Protein AF-A0A959PH23-F1 (afdb_monomer_lite)

Secondary structure (DSSP, 8-state):
----------S-SSSSSS-S-------PEEEEEEEEPSEEEEE-PPPSS---TTS-----------TT-B--SEEEEEEEEGGGSPTT-EEEEEEEEE-EEEE-SSS-EEEEEEEE-HHHHSSS--TTSPPPTT--B---SPPPSEEEEE-GGGGGG-EEEEE-TTSHHHHHHHHTT-EEEEEEEE-SSSEEEPPHHHHHHTTSTTS-EEEEEEEE-TTTTT-S--B-SS-TT---B-S-EESS-EEEEEEEEEEE-BTTEEE-SS--EEETTEEEEEEEEE-TTT--EEEEEEEEEESSTT--BS-SSPPEESS-B-S--EEETTTEEEEEESTT--EEEEEETTTTT-EEEEEE-S-B-S--EE-TTS-EEEEETTEEEEE-TT--EEEEE----S-SS--B---EE-TTSSEEEEEETTTTEEEEEETTT--EEEEPSP-------TT-------EE-TTT--EEEESSSSEES-EEEE-TTS-EEEEE---TT-S--EEPPEEETTEEEEEETTEEEEEETTTTEEEEEE-SS--TT-EEEE-TT--EEEEEEETTEEEEEEE-TTT--EEEEE-GGG--S---S-EEEE-TTSPEEEE-SSEEEEEEEEEETT--SEEEE-SPPPTTEEEEESSEEEE-S-EE-TT-EEEEEESSEEEE-TT-EE-TT-EEEEEE---S-------TT-EETTEEEEEE-TTS-EEEE-SSPPPPB-HHHHHHHHHT--BTTB---BPPPHHHHHHHIIIIITTT-S---SSEEEEEEEETTEEEEEETTT--EEEES-TTT--BB---EEE-

Structure (mmCIF, N/CA/C/O backbone):
data_AF-A0A959PH23-F1
#
_entry.id   AF-A0A959PH23-F1
#
loop_
_atom_site.group_PDB
_atom_site.id
_atom_site.type_symbol
_atom_site.label_atom_id
_atom_site.label_alt_id
_atom_site.label_comp_id
_atom_site.label_asym_id
_atom_site.label_entity_id
_atom_site.label_seq_id
_atom_site.pdbx_PDB_ins_code
_atom_site.Cartn_x
_atom_site.Cartn_y
_atom_site.Cartn_z
_atom_site.occupancy
_atom_site.B_iso_or_equiv
_atom_site.auth_seq_id
_atom_site.auth_comp_id
_atom_site.auth_asym_id
_atom_site.auth_atom_id
_atom_site.pdbx_PDB_model_num
ATOM 1 N N . MET A 1 1 ? -43.236 -59.544 -30.238 1.00 32.53 1 MET A N 1
ATOM 2 C CA . MET A 1 1 ? -43.637 -60.822 -29.603 1.00 32.53 1 MET A CA 1
ATOM 3 C C . MET A 1 1 ? -42.814 -60.990 -28.321 1.00 32.53 1 MET A C 1
ATOM 5 O O . MET A 1 1 ? -41.621 -60.778 -28.429 1.00 32.53 1 MET A O 1
ATOM 9 N N . LYS A 1 2 ? -43.454 -61.246 -27.157 1.00 32.06 2 LYS A N 1
ATOM 10 C CA . LYS A 1 2 ? -42.998 -62.001 -25.943 1.00 32.06 2 LYS A CA 1
ATOM 11 C C . LYS A 1 2 ? -41.459 -62.192 -25.718 1.00 32.06 2 LYS A C 1
ATOM 13 O O . LYS A 1 2 ? -40.796 -62.636 -26.638 1.00 32.06 2 LYS A O 1
ATOM 18 N N . ILE A 1 3 ? -40.826 -62.021 -24.536 1.00 30.72 3 ILE A N 1
ATOM 19 C CA . ILE A 1 3 ? -41.198 -62.343 -23.125 1.00 30.72 3 ILE A CA 1
ATOM 20 C C . ILE A 1 3 ? -40.478 -61.410 -22.096 1.00 30.72 3 ILE A C 1
ATOM 22 O O . ILE A 1 3 ? -39.409 -60.878 -22.369 1.00 30.72 3 ILE A O 1
ATOM 26 N N . PHE A 1 4 ? -41.053 -61.257 -20.892 1.00 34.31 4 PHE A N 1
ATOM 27 C CA . PHE A 1 4 ? -40.518 -60.584 -19.683 1.00 34.31 4 PHE A CA 1
ATOM 28 C C . PHE A 1 4 ? -39.259 -61.219 -19.037 1.00 34.31 4 PHE A C 1
ATOM 30 O O . PHE A 1 4 ? -39.217 -62.439 -18.889 1.00 34.31 4 PHE A O 1
ATOM 37 N N . LYS A 1 5 ? -38.418 -60.402 -18.365 1.00 29.31 5 LYS A N 1
ATOM 38 C CA . LYS A 1 5 ? -38.199 -60.492 -16.891 1.00 29.31 5 LYS A CA 1
ATOM 39 C C . LYS A 1 5 ? -37.471 -59.271 -16.287 1.00 29.31 5 LYS A C 1
ATOM 41 O O . LYS A 1 5 ? -36.771 -58.542 -16.974 1.00 29.31 5 LYS A O 1
ATOM 46 N N . LYS A 1 6 ? -37.715 -59.041 -14.988 1.00 33.38 6 LYS A N 1
ATOM 47 C CA . LYS A 1 6 ? -37.239 -57.910 -14.158 1.00 33.38 6 LYS A CA 1
ATOM 48 C C . LYS A 1 6 ? -35.763 -58.059 -13.753 1.00 33.38 6 LYS A C 1
ATOM 50 O O . LYS A 1 6 ? -35.418 -59.160 -13.342 1.00 33.38 6 LYS A O 1
ATOM 55 N N . SER A 1 7 ? -35.022 -56.946 -13.628 1.00 28.58 7 SER A N 1
ATOM 56 C CA . SER A 1 7 ? -34.414 -56.496 -12.345 1.00 28.58 7 SER A CA 1
ATOM 57 C C . SER A 1 7 ? -33.481 -55.276 -12.487 1.00 28.58 7 SER A C 1
ATOM 59 O O . SER A 1 7 ? -32.542 -55.332 -13.268 1.00 28.58 7 SER A O 1
ATOM 61 N N . GLY A 1 8 ? -33.643 -54.268 -11.617 1.00 33.03 8 GLY A N 1
ATOM 62 C CA . GLY A 1 8 ? -32.549 -53.371 -11.193 1.00 33.03 8 GLY A CA 1
ATOM 63 C C . GLY A 1 8 ? -32.271 -52.101 -12.022 1.00 33.03 8 GLY A C 1
ATOM 64 O O . GLY A 1 8 ? -32.220 -52.132 -13.239 1.00 33.03 8 GLY A O 1
ATOM 65 N N . GLN A 1 9 ? -32.030 -50.995 -11.304 1.00 32.00 9 GLN A N 1
ATOM 66 C CA . GLN A 1 9 ? -31.383 -49.746 -11.754 1.00 32.00 9 GLN A CA 1
ATOM 67 C C . GLN A 1 9 ? -32.004 -48.946 -12.926 1.00 32.00 9 GLN A C 1
ATOM 69 O O . GLN A 1 9 ? -31.429 -48.839 -14.002 1.00 32.00 9 GLN A O 1
ATOM 74 N N . ILE A 1 10 ? -33.080 -48.195 -12.642 1.00 32.22 10 ILE A N 1
ATOM 75 C CA . ILE A 1 10 ? -33.367 -46.918 -13.337 1.00 32.22 10 ILE A CA 1
ATOM 76 C C . ILE A 1 10 ? -33.697 -45.828 -12.300 1.00 32.22 10 ILE A C 1
ATOM 78 O O . ILE A 1 10 ? -34.858 -45.505 -12.066 1.00 32.22 10 ILE A O 1
ATOM 82 N N . ARG A 1 11 ? -32.658 -45.273 -11.655 1.00 31.81 11 ARG A N 1
ATOM 83 C CA . ARG A 1 11 ? -32.672 -43.976 -10.930 1.00 31.81 11 ARG A CA 1
ATOM 84 C C . ARG A 1 11 ? -31.276 -43.316 -10.919 1.00 31.81 11 ARG A C 1
ATOM 86 O O . ARG A 1 11 ? -30.831 -42.794 -9.903 1.00 31.81 11 ARG A O 1
ATOM 93 N N . SER A 1 12 ? -30.582 -43.332 -12.060 1.00 31.72 12 SER A N 1
ATOM 94 C CA . SER A 1 12 ? -29.244 -42.723 -12.209 1.00 31.72 12 SER A CA 1
ATOM 95 C C . SER A 1 12 ? -29.028 -42.107 -13.598 1.00 31.72 12 SER A C 1
ATOM 97 O O . SER A 1 12 ? -27.999 -42.335 -14.215 1.00 31.72 12 SER A O 1
ATOM 99 N N . PHE A 1 13 ? -30.009 -41.352 -14.114 1.00 29.56 13 PHE A N 1
ATOM 100 C CA . PHE A 1 13 ? -29.910 -40.699 -15.435 1.00 29.56 13 PHE A CA 1
ATOM 101 C C . PHE A 1 13 ? -30.526 -39.283 -15.512 1.00 29.56 13 PHE A C 1
ATOM 103 O O . PHE A 1 13 ? -30.871 -38.813 -16.588 1.00 29.56 13 PHE A O 1
ATOM 110 N N . ILE A 1 14 ? -30.627 -38.571 -14.379 1.00 33.22 14 ILE A N 1
ATOM 111 C CA . ILE A 1 14 ? -30.876 -37.110 -14.335 1.00 33.22 14 ILE A CA 1
ATOM 112 C C . ILE A 1 14 ? -29.980 -36.467 -13.255 1.00 33.22 14 ILE A C 1
ATOM 114 O O . ILE A 1 14 ? -30.447 -35.750 -12.376 1.00 33.22 14 ILE A O 1
ATOM 118 N N . LEU A 1 15 ? -28.681 -36.792 -13.258 1.00 29.41 15 LEU A N 1
ATOM 119 C CA . LEU A 1 15 ? -27.701 -36.156 -12.362 1.00 29.41 15 LEU A CA 1
ATOM 120 C C . LEU A 1 15 ? -26.272 -36.155 -12.945 1.00 29.41 15 LEU A C 1
ATOM 122 O O . LEU A 1 15 ? -25.308 -36.440 -12.243 1.00 29.41 15 LEU A O 1
ATOM 126 N N . LEU A 1 16 ? -26.133 -35.875 -14.248 1.00 29.88 16 LEU A N 1
ATOM 127 C CA . LEU A 1 16 ? -24.822 -35.804 -14.913 1.00 29.88 16 LEU A CA 1
ATOM 128 C C . LEU A 1 16 ? -24.761 -34.755 -16.042 1.00 29.88 16 LEU A C 1
ATOM 130 O O . LEU A 1 16 ? -24.200 -35.009 -17.099 1.00 29.88 16 LEU A O 1
ATOM 134 N N . PHE A 1 17 ? -25.358 -33.579 -15.826 1.00 29.03 17 PHE A N 1
ATOM 135 C CA . PHE A 1 17 ? -25.184 -32.401 -16.698 1.00 29.03 17 PHE A CA 1
ATOM 136 C C . PHE A 1 17 ? -25.282 -31.078 -15.912 1.00 29.03 17 PHE A C 1
ATOM 138 O O . PHE A 1 17 ? -25.829 -30.082 -16.375 1.00 29.03 17 PHE A O 1
ATOM 145 N N . LEU A 1 18 ? -24.779 -31.082 -14.673 1.00 27.83 18 LEU A N 1
ATOM 146 C CA . LEU A 1 18 ? -24.850 -29.931 -13.768 1.00 27.83 18 LEU A CA 1
ATOM 147 C C . LEU A 1 18 ? -23.624 -29.878 -12.843 1.00 27.83 18 LEU A C 1
ATOM 149 O O . LEU A 1 18 ? -23.751 -29.867 -11.627 1.00 27.83 18 LEU A O 1
ATOM 153 N N . LEU A 1 19 ? -22.427 -29.896 -13.441 1.00 28.81 19 LEU A N 1
ATOM 154 C CA . LEU A 1 19 ? -21.142 -29.629 -12.784 1.00 28.81 19 LEU A CA 1
ATOM 155 C C . LEU A 1 19 ? -20.066 -29.368 -13.854 1.00 28.81 19 LEU A C 1
ATOM 157 O O . LEU A 1 19 ? -19.452 -30.308 -14.343 1.00 28.81 19 LEU A O 1
ATOM 161 N N . LEU A 1 20 ? -19.879 -28.098 -14.239 1.00 29.98 20 LEU A N 1
ATOM 162 C CA . LEU A 1 20 ? -18.582 -27.484 -14.606 1.00 29.98 20 LEU A CA 1
ATOM 163 C C . LEU A 1 20 ? -18.742 -25.981 -14.916 1.00 29.98 20 LEU A C 1
ATOM 165 O O . LEU A 1 20 ? -18.271 -25.447 -15.913 1.00 29.98 20 LEU A O 1
ATOM 169 N N . SER A 1 21 ? -19.387 -25.274 -13.989 1.00 28.61 21 SER A N 1
ATOM 170 C CA . SER A 1 21 ? -19.150 -23.845 -13.782 1.00 28.61 21 SER A CA 1
ATOM 171 C C . SER A 1 21 ? -19.030 -23.577 -12.283 1.00 28.61 21 SER A C 1
ATOM 173 O O . SER A 1 21 ? -19.748 -22.752 -11.719 1.00 28.61 21 SER A O 1
ATOM 175 N N . LEU A 1 22 ? -18.111 -24.297 -11.623 1.00 27.56 22 LEU A N 1
ATOM 176 C CA . LEU A 1 22 ? -17.504 -23.761 -10.410 1.00 27.56 22 LEU A CA 1
ATOM 177 C C . LEU A 1 22 ? -16.659 -22.556 -10.831 1.00 27.56 22 LEU A C 1
ATOM 179 O O . LEU A 1 22 ? -15.448 -22.658 -11.008 1.00 27.56 22 LEU A O 1
ATOM 183 N N . SER A 1 23 ? -17.306 -21.398 -10.963 1.00 29.86 23 SER A N 1
ATOM 184 C CA . SER A 1 23 ? -16.648 -20.175 -10.535 1.00 29.86 23 SER A CA 1
ATOM 185 C C . SER A 1 23 ? -16.241 -20.420 -9.088 1.00 29.86 23 SER A C 1
ATOM 187 O O . SER A 1 23 ? -17.112 -20.622 -8.235 1.00 29.86 23 SER A O 1
ATOM 189 N N . THR A 1 24 ? -14.939 -20.473 -8.823 1.00 31.27 24 THR A N 1
ATOM 190 C CA . THR A 1 24 ? -14.416 -20.422 -7.462 1.00 31.27 24 THR A CA 1
ATOM 191 C C . THR A 1 24 ? -14.939 -19.138 -6.845 1.00 31.27 24 THR A C 1
ATOM 193 O O . THR A 1 24 ? -14.462 -18.054 -7.171 1.00 31.27 24 THR A O 1
ATOM 196 N N . LEU A 1 25 ? -15.976 -19.256 -6.016 1.00 33.91 25 LEU A N 1
ATOM 197 C CA . LEU A 1 25 ? -16.463 -18.143 -5.228 1.00 33.91 25 LEU A CA 1
ATOM 198 C C . LEU A 1 25 ? -15.350 -17.857 -4.222 1.00 33.91 25 LEU A C 1
ATOM 200 O O . LEU A 1 25 ? -15.201 -18.602 -3.251 1.00 33.91 25 LEU A O 1
ATOM 204 N N . GLU A 1 26 ? -14.512 -16.856 -4.502 1.00 42.75 26 GLU A N 1
ATOM 205 C CA . GLU A 1 26 ? -13.530 -16.400 -3.526 1.00 42.75 26 GLU A CA 1
ATOM 206 C C . GLU A 1 26 ? -14.290 -16.069 -2.241 1.00 42.75 26 GLU A C 1
ATOM 208 O O . GLU A 1 26 ? -15.317 -15.382 -2.251 1.00 42.75 26 GLU A O 1
ATOM 213 N N . ALA A 1 27 ? -13.849 -16.664 -1.133 1.00 47.88 27 ALA A N 1
ATOM 214 C CA . ALA A 1 27 ? -14.510 -16.470 0.143 1.00 47.88 27 ALA A CA 1
ATOM 215 C C . ALA A 1 27 ? -14.366 -14.992 0.519 1.00 47.88 27 ALA A C 1
ATOM 217 O O . ALA A 1 27 ? -13.250 -14.540 0.762 1.00 47.88 27 ALA A O 1
ATOM 218 N N . GLN A 1 28 ? -15.482 -14.252 0.538 1.00 61.12 28 GLN A N 1
ATOM 219 C CA . GLN A 1 28 ? -15.469 -12.832 0.891 1.00 61.12 28 GLN A CA 1
ATOM 220 C C . GLN A 1 28 ? -14.767 -12.645 2.236 1.00 61.12 28 GLN A C 1
ATOM 222 O O . GLN A 1 28 ? -15.175 -13.247 3.235 1.00 61.12 28 GLN A O 1
ATOM 227 N N . ASP A 1 29 ? -13.742 -11.798 2.257 1.00 74.81 29 ASP A N 1
ATOM 228 C CA . ASP A 1 29 ? -12.956 -11.566 3.459 1.00 74.81 29 ASP A CA 1
ATOM 229 C C . ASP A 1 29 ? -13.838 -10.946 4.543 1.00 74.81 29 ASP A C 1
ATOM 231 O O . ASP A 1 29 ? -14.465 -9.900 4.346 1.00 74.81 29 ASP A O 1
ATOM 235 N N . VAL A 1 30 ? -13.890 -11.611 5.699 1.00 86.69 30 VAL A N 1
ATOM 236 C CA . VAL A 1 30 ? -14.517 -11.066 6.903 1.00 86.69 30 VAL A CA 1
ATOM 237 C C . VAL A 1 30 ? -13.503 -10.160 7.586 1.00 86.69 30 VAL A C 1
ATOM 239 O O . VAL A 1 30 ? -12.391 -10.582 7.897 1.00 86.69 30 VAL A O 1
ATOM 242 N N . LYS A 1 31 ? -13.902 -8.912 7.811 1.00 89.81 31 LYS A N 1
ATOM 243 C CA . LYS A 1 31 ? -13.091 -7.861 8.423 1.00 89.81 31 LYS A CA 1
ATOM 244 C C . LYS A 1 31 ? -13.851 -7.194 9.558 1.00 89.81 31 LYS A C 1
ATOM 246 O O . LYS A 1 31 ? -15.069 -7.356 9.694 1.00 89.81 31 LYS A O 1
ATOM 251 N N . VAL A 1 32 ? -13.120 -6.439 10.371 1.00 90.69 32 VAL A N 1
ATOM 252 C CA . VAL A 1 32 ? -13.671 -5.719 11.519 1.00 90.69 32 VAL A CA 1
ATOM 253 C C . VAL A 1 32 ? -13.445 -4.221 11.361 1.00 90.69 32 VAL A C 1
ATOM 255 O O . VAL A 1 32 ? -12.342 -3.776 11.072 1.00 90.69 32 VAL A O 1
ATOM 258 N N . MET A 1 33 ? -14.507 -3.449 11.569 1.00 91.44 33 MET A N 1
ATOM 259 C CA . MET A 1 33 ? -14.500 -1.988 11.636 1.00 91.44 33 MET A CA 1
ATOM 260 C C . MET A 1 33 ? -14.865 -1.546 13.054 1.00 91.44 33 MET A C 1
ATOM 262 O O . MET A 1 33 ? -15.696 -2.177 13.709 1.00 91.44 33 MET A O 1
ATOM 266 N N . THR A 1 34 ? -14.311 -0.417 13.491 1.00 93.06 34 THR A N 1
ATOM 267 C CA . THR A 1 34 ? -14.724 0.276 14.719 1.00 93.06 34 THR A CA 1
ATOM 268 C C . THR A 1 34 ? -15.252 1.659 14.362 1.00 93.06 34 THR A C 1
ATOM 270 O O . THR A 1 34 ? -14.496 2.484 13.851 1.00 93.06 34 THR A O 1
ATOM 273 N N . LEU A 1 35 ? -16.516 1.936 14.686 1.00 92.62 35 LEU A N 1
ATOM 274 C CA . LEU A 1 35 ? -17.088 3.283 14.652 1.00 92.62 35 LEU A CA 1
ATOM 275 C C . LEU A 1 35 ? -17.181 3.861 16.068 1.00 92.62 35 LEU A C 1
ATOM 277 O O . LEU A 1 35 ? -17.558 3.164 17.012 1.00 92.62 35 LEU A O 1
ATOM 281 N N . LEU A 1 36 ? -16.874 5.150 16.196 1.00 92.12 36 LEU A N 1
ATOM 282 C CA . LEU A 1 36 ? -17.111 5.938 17.406 1.00 92.12 36 LEU A CA 1
ATOM 283 C C . LEU A 1 36 ? -18.412 6.733 17.274 1.00 92.12 36 LEU A C 1
ATOM 285 O O . LEU A 1 36 ? -18.867 7.007 16.163 1.00 92.12 36 LEU A O 1
ATOM 289 N N . SER A 1 37 ? -19.003 7.107 18.408 1.00 86.12 37 SER A N 1
ATOM 290 C CA . SER A 1 37 ? -20.254 7.869 18.424 1.00 86.12 37 SER A CA 1
ATOM 291 C C . SER A 1 37 ? -20.084 9.246 17.754 1.00 86.12 37 SER A C 1
ATOM 293 O O . SER A 1 37 ? -19.073 9.922 17.936 1.00 86.12 37 SER A O 1
ATOM 295 N N . ASP A 1 38 ? -21.064 9.667 16.957 1.00 74.25 38 ASP A N 1
ATOM 296 C CA . ASP A 1 38 ? -21.209 11.021 16.400 1.00 74.25 38 ASP A CA 1
ATOM 297 C C . ASP A 1 38 ? -21.837 11.988 17.403 1.00 74.25 38 ASP A C 1
ATOM 299 O O . ASP A 1 38 ? -21.517 13.174 17.423 1.00 74.25 38 ASP A O 1
ATOM 303 N N . LYS A 1 39 ? -22.731 11.469 18.249 1.00 70.62 39 LYS A N 1
ATOM 304 C CA . LYS A 1 39 ? -23.378 12.206 19.332 1.00 70.62 39 LYS A CA 1
ATOM 305 C C . LYS A 1 39 ? -23.454 11.299 20.547 1.00 70.62 39 LYS A C 1
ATOM 307 O O . LYS A 1 39 ? -24.125 10.269 20.514 1.00 70.62 39 LYS A O 1
ATOM 312 N N . GLU A 1 40 ? -22.791 11.703 21.619 1.00 67.00 40 GLU A N 1
ATOM 313 C CA . GLU A 1 40 ? -22.903 11.064 22.923 1.00 67.00 40 GLU A CA 1
ATOM 314 C C . GLU A 1 40 ? -23.439 12.058 23.952 1.00 67.00 40 GLU A C 1
ATOM 316 O O . GLU A 1 40 ? -23.001 13.205 24.002 1.00 67.00 40 GLU A O 1
ATOM 321 N N . VAL A 1 41 ? -24.405 11.611 24.754 1.00 63.97 41 VAL A N 1
ATOM 322 C CA . VAL A 1 41 ? -24.911 12.336 25.926 1.00 63.97 41 VAL A CA 1
ATOM 323 C C . VAL A 1 41 ? -25.066 11.311 27.040 1.00 63.97 41 VAL A C 1
ATOM 325 O O . VAL A 1 41 ? -25.841 10.367 26.883 1.00 63.97 41 VAL A O 1
ATOM 328 N N . THR A 1 42 ? -24.332 11.490 28.137 1.00 56.19 42 THR A N 1
ATOM 329 C CA . THR A 1 42 ? -24.315 10.582 29.293 1.00 56.19 42 THR A CA 1
ATOM 330 C C . THR A 1 42 ? -24.796 11.325 30.534 1.00 56.19 42 THR A C 1
ATOM 332 O O . THR A 1 42 ? -24.469 12.491 30.739 1.00 56.19 42 THR A O 1
ATOM 335 N N . VAL A 1 43 ? -25.610 10.648 31.340 1.00 56.72 43 VAL A N 1
ATOM 336 C CA . VAL A 1 43 ? -26.297 11.204 32.507 1.00 56.72 43 VAL A CA 1
ATOM 337 C C . VAL A 1 43 ? -26.057 10.287 33.697 1.00 56.72 43 VAL A C 1
ATOM 339 O O . VAL A 1 43 ? -26.319 9.085 33.604 1.00 56.72 43 VAL A O 1
ATOM 342 N N . SER A 1 44 ? -25.602 10.861 34.810 1.00 50.38 44 SER A N 1
ATOM 343 C CA . SER A 1 44 ? -25.429 10.173 36.088 1.00 50.38 44 SER A CA 1
ATOM 344 C C . SER A 1 44 ? -26.061 10.945 37.251 1.00 50.38 44 SER A C 1
ATOM 346 O O . SER A 1 44 ? -26.386 12.133 37.168 1.00 50.38 44 SER A O 1
ATOM 348 N N . LYS A 1 45 ? -26.293 10.222 38.346 1.00 45.91 45 LYS A N 1
ATOM 349 C CA . LYS A 1 45 ? -26.899 10.709 39.592 1.00 45.91 45 LYS A CA 1
ATOM 350 C C . LYS A 1 45 ? -25.933 11.626 40.370 1.00 45.91 45 LYS A C 1
ATOM 352 O O . LYS A 1 45 ? -24.747 11.314 40.425 1.00 45.91 45 LYS A O 1
ATOM 357 N N . PRO A 1 46 ? -26.400 12.703 41.032 1.00 44.00 46 PRO A N 1
ATOM 358 C CA . PRO A 1 46 ? -25.516 13.579 41.800 1.00 44.00 46 PRO A CA 1
ATOM 359 C C . PRO A 1 46 ? -25.053 12.941 43.123 1.00 44.00 46 PRO A C 1
ATOM 361 O O . PRO A 1 46 ? -25.851 12.344 43.849 1.00 44.00 46 PRO A O 1
ATOM 364 N N . ALA A 1 47 ? -23.777 13.148 43.455 1.00 32.09 47 ALA A N 1
ATOM 365 C CA . ALA A 1 47 ? -23.202 12.978 44.794 1.00 32.09 47 ALA A CA 1
ATOM 366 C C . ALA A 1 47 ? -23.210 14.336 45.553 1.00 32.09 47 ALA A C 1
ATOM 368 O O . ALA A 1 47 ? -23.401 15.377 44.917 1.00 32.09 47 ALA A O 1
ATOM 369 N N . PRO A 1 48 ? -23.103 14.360 46.897 1.00 37.28 48 PRO A N 1
ATOM 370 C CA . PRO A 1 48 ? -23.664 15.451 47.698 1.00 37.28 48 PRO A CA 1
ATOM 371 C C . PRO A 1 48 ? -22.841 16.750 47.717 1.00 37.28 48 PRO A C 1
ATOM 373 O O . PRO A 1 48 ? -21.617 16.728 47.753 1.00 37.28 48 PRO A O 1
ATOM 376 N N . ASP A 1 49 ? -23.582 17.860 47.767 1.00 40.16 49 ASP A N 1
ATOM 377 C CA . ASP A 1 49 ? -23.237 19.226 48.184 1.00 40.16 49 ASP A CA 1
ATOM 378 C C . ASP A 1 49 ? -21.812 19.769 47.938 1.00 40.16 49 ASP A C 1
ATOM 380 O O . ASP A 1 49 ? -20.849 19.439 48.628 1.00 40.16 49 ASP A O 1
ATOM 384 N N . LYS A 1 50 ? -21.765 20.816 47.092 1.00 38.00 50 LYS A N 1
ATOM 385 C CA . LYS A 1 50 ? -20.623 21.707 46.775 1.00 38.00 50 LYS A CA 1
ATOM 386 C C . LYS A 1 50 ? -19.622 21.206 45.723 1.00 38.00 50 LYS A C 1
ATOM 388 O O . LYS A 1 50 ? -18.413 21.264 45.930 1.00 38.00 50 LYS A O 1
ATOM 393 N N . VAL A 1 51 ? -20.121 20.899 44.525 1.00 36.16 51 VAL A N 1
ATOM 394 C CA . VAL A 1 51 ? -19.335 21.013 43.279 1.00 36.16 51 VAL A CA 1
ATOM 395 C C . VAL A 1 51 ? -19.929 22.133 42.420 1.00 36.16 51 VAL A C 1
ATOM 397 O O . VAL A 1 51 ? -21.135 22.379 42.459 1.00 36.16 51 VAL A O 1
ATOM 400 N N . SER A 1 52 ? -19.080 22.875 41.706 1.00 35.97 52 SER A N 1
ATOM 401 C CA . SER A 1 52 ? -19.506 24.059 40.958 1.00 35.97 52 SER A CA 1
ATOM 402 C C . SER A 1 52 ? -20.357 23.690 39.737 1.00 35.97 52 SER A C 1
ATOM 404 O O . SER A 1 52 ? -20.110 22.700 39.056 1.00 35.97 52 SER A O 1
ATOM 406 N N . GLN A 1 53 ? -21.365 24.506 39.432 1.00 40.31 53 GLN A N 1
ATOM 407 C CA . GLN A 1 53 ? -22.417 24.202 38.450 1.00 40.31 53 GLN A CA 1
ATOM 408 C C . GLN A 1 53 ? -21.954 24.207 36.971 1.00 40.31 53 GLN A C 1
ATOM 410 O O . GLN A 1 53 ? -22.792 24.208 36.073 1.00 40.31 53 GLN A O 1
ATOM 415 N N . LYS A 1 54 ? -20.641 24.263 36.704 1.00 39.22 54 LYS A N 1
ATOM 416 C CA . LYS A 1 54 ? -20.045 24.378 35.360 1.00 39.22 54 LYS A CA 1
ATOM 417 C C . LYS A 1 54 ? -19.567 23.057 34.750 1.00 39.22 54 LYS A C 1
ATOM 419 O O . LYS A 1 54 ? -19.263 23.045 33.563 1.00 39.22 54 LYS A O 1
ATOM 424 N N . ASP A 1 55 ? -19.519 21.975 35.524 1.00 37.66 55 ASP A N 1
ATOM 425 C CA . ASP A 1 55 ? -18.849 20.732 35.108 1.00 37.66 55 ASP A CA 1
ATOM 426 C C . ASP A 1 55 ? -19.799 19.650 34.544 1.00 37.66 55 ASP A C 1
ATOM 428 O O . ASP A 1 55 ? -19.342 18.598 34.101 1.00 37.66 55 ASP A O 1
ATOM 432 N N . TYR A 1 56 ? -21.114 19.907 34.511 1.00 39.94 56 TYR A N 1
ATOM 433 C CA . TYR A 1 56 ? -22.138 18.948 34.072 1.00 39.94 56 TYR A CA 1
ATOM 434 C C . TYR A 1 56 ? -22.797 19.334 32.738 1.00 39.94 56 TYR A C 1
ATOM 436 O O . TYR A 1 56 ? -23.850 19.973 32.713 1.00 39.94 56 TYR A O 1
ATOM 444 N N . ASP A 1 57 ? -22.243 18.841 31.628 1.00 31.09 57 ASP A N 1
ATOM 445 C CA . ASP A 1 57 ? -22.952 18.739 30.343 1.00 31.09 57 ASP A CA 1
ATOM 446 C C . ASP A 1 57 ? -23.865 17.491 30.349 1.00 31.09 57 ASP A C 1
ATOM 448 O O . ASP A 1 57 ? -23.633 16.516 29.632 1.00 31.09 57 ASP A O 1
ATOM 452 N N . GLY A 1 58 ? -24.880 17.492 31.222 1.00 37.38 58 GLY A N 1
ATOM 453 C CA . GLY A 1 58 ? -25.751 16.341 31.495 1.00 37.38 58 GLY A CA 1
ATOM 454 C C . GLY A 1 58 ? -27.206 16.732 31.782 1.00 37.38 58 GLY A C 1
ATOM 455 O O . GLY A 1 58 ? -27.496 17.822 32.271 1.00 37.38 58 GLY A O 1
ATOM 456 N N . LEU A 1 59 ? -28.133 15.833 31.448 1.00 33.84 59 LEU A N 1
ATOM 457 C CA . LEU A 1 59 ? -29.573 16.087 31.320 1.00 33.84 59 LEU A CA 1
ATOM 458 C C . LEU A 1 59 ? -30.349 15.101 32.216 1.00 33.84 59 LEU A C 1
ATOM 460 O O . LEU A 1 59 ? -30.421 13.916 31.916 1.00 33.84 59 LEU A O 1
ATOM 464 N N . PHE A 1 60 ? -30.858 15.562 33.362 1.00 35.25 60 PHE A N 1
ATOM 465 C CA . PHE A 1 60 ? -31.310 14.702 34.472 1.00 35.25 60 PHE A CA 1
ATOM 466 C C . PHE A 1 60 ? -32.668 14.015 34.229 1.00 35.25 60 PHE A C 1
ATOM 468 O O . PHE A 1 60 ? -33.649 14.695 33.956 1.00 35.25 60 PHE A O 1
ATOM 475 N N . ILE A 1 61 ? -32.769 12.691 34.439 1.00 36.34 61 ILE A N 1
ATOM 476 C CA . ILE A 1 61 ? -34.031 11.926 34.305 1.00 36.34 61 ILE A CA 1
ATOM 477 C C . ILE A 1 61 ? -34.281 10.968 35.490 1.00 36.34 61 ILE A C 1
ATOM 479 O O . ILE A 1 61 ? -33.360 10.395 36.070 1.00 36.34 61 ILE A O 1
ATOM 483 N N . LYS A 1 62 ? -35.571 10.812 35.829 1.00 32.59 62 LYS A N 1
ATOM 484 C CA . LYS A 1 62 ? -36.202 9.987 36.884 1.00 32.59 62 LYS A CA 1
ATOM 485 C C . LYS A 1 62 ? -37.697 9.847 36.506 1.00 32.59 62 LYS A C 1
ATOM 487 O O . LYS A 1 62 ? -38.197 10.749 35.863 1.00 32.59 62 LYS A O 1
ATOM 492 N N . GLY A 1 63 ? -38.490 8.832 36.857 1.00 33.56 63 GLY A N 1
ATOM 493 C CA . GLY A 1 63 ? -38.240 7.605 37.615 1.00 33.56 63 GLY A CA 1
ATOM 494 C C . GLY A 1 63 ? -39.426 6.611 37.516 1.00 33.56 63 GLY A C 1
ATOM 495 O O . GLY A 1 63 ? -40.509 6.989 37.080 1.00 33.56 63 GLY A O 1
ATOM 496 N N . GLU A 1 64 ? -39.216 5.380 38.005 1.00 37.22 64 GLU A N 1
ATOM 497 C CA . GLU A 1 64 ? -40.160 4.237 38.100 1.00 37.22 64 GLU A CA 1
ATOM 498 C C . GLU A 1 64 ? -40.674 3.579 36.794 1.00 37.22 64 GLU A C 1
ATOM 500 O O . GLU A 1 64 ? -40.954 4.215 35.782 1.00 37.22 64 GLU A O 1
ATOM 505 N N . GLU A 1 65 ? -40.811 2.243 36.823 1.00 38.31 65 GLU A N 1
ATOM 506 C CA . GLU A 1 65 ? -41.334 1.444 35.704 1.00 38.31 65 GLU A CA 1
ATOM 507 C C . GLU A 1 65 ? -42.869 1.514 35.615 1.00 38.31 65 GLU A C 1
ATOM 509 O O . GLU A 1 65 ? -43.571 1.019 36.500 1.00 38.31 65 GLU A O 1
ATOM 514 N N . LYS A 1 66 ? -43.407 2.017 34.493 1.00 43.06 66 LYS A N 1
ATOM 515 C CA . LYS A 1 66 ? -44.790 1.745 34.051 1.00 43.06 66 LYS A CA 1
ATOM 516 C C . LYS A 1 66 ? -44.961 1.946 32.539 1.00 43.06 66 LYS A C 1
ATOM 518 O O . LYS A 1 66 ? -44.496 2.918 31.965 1.00 43.06 66 LYS A O 1
ATOM 523 N N . ASN A 1 67 ? -45.714 1.048 31.900 1.00 46.88 67 ASN A N 1
ATOM 524 C CA . ASN A 1 67 ? -46.343 1.248 30.582 1.00 46.88 67 ASN A CA 1
ATOM 525 C C . ASN A 1 67 ? -45.448 1.626 29.373 1.00 46.88 67 ASN A C 1
ATOM 527 O O . ASN A 1 67 ? -45.899 2.330 28.472 1.00 46.88 67 ASN A O 1
ATOM 531 N N . GLY A 1 68 ? -44.237 1.070 29.255 1.00 52.38 68 GLY A N 1
ATOM 532 C CA . GLY A 1 68 ? -43.447 1.159 28.011 1.00 52.38 68 GLY A CA 1
ATOM 533 C C . GLY A 1 68 ? -42.586 2.418 27.868 1.00 52.38 68 GLY A C 1
ATOM 534 O O . GLY A 1 68 ? -42.117 2.722 26.769 1.00 52.38 68 GLY A O 1
ATOM 535 N N . SER A 1 69 ? -42.358 3.128 28.969 1.00 55.28 69 SER A N 1
ATOM 536 C CA . SER A 1 69 ? -41.176 3.963 29.146 1.00 55.28 69 SER A CA 1
ATOM 537 C C . SER A 1 69 ? -40.008 3.149 29.710 1.00 55.28 69 SER A C 1
ATOM 539 O O . SER A 1 69 ? -40.175 2.018 30.175 1.00 55.28 69 SER A O 1
ATOM 541 N N . VAL A 1 70 ? -38.813 3.736 29.669 1.00 53.22 70 VAL A N 1
ATOM 542 C CA . VAL A 1 70 ? -37.620 3.206 30.329 1.00 53.22 70 VAL A CA 1
ATOM 543 C C . VAL A 1 70 ? -37.111 4.229 31.343 1.00 53.22 70 VAL A C 1
ATOM 545 O O . VAL A 1 70 ? -36.797 5.359 30.984 1.00 53.22 70 VAL A O 1
ATOM 548 N N . SER A 1 71 ? -37.005 3.802 32.603 1.00 55.47 71 SER A N 1
ATOM 549 C CA . SER A 1 71 ? -36.475 4.594 33.713 1.00 55.47 71 SER A CA 1
ATOM 550 C C . SER A 1 71 ? -35.258 3.887 34.320 1.00 55.47 71 SER A C 1
ATOM 552 O O . SER A 1 71 ? -35.406 2.860 34.983 1.00 55.47 71 SER A O 1
ATOM 554 N N . TYR A 1 72 ? -34.071 4.467 34.144 1.00 55.69 72 TYR A N 1
ATOM 555 C CA . TYR A 1 72 ? -32.811 4.027 34.754 1.00 55.69 72 TYR A CA 1
ATOM 556 C C . TYR A 1 72 ? -32.094 5.217 35.394 1.00 55.69 72 TYR A C 1
ATOM 558 O O . TYR A 1 72 ? -32.300 6.350 34.972 1.00 55.69 72 TYR A O 1
ATOM 566 N N . GLU A 1 73 ? -31.273 4.963 36.419 1.00 56.19 73 GLU A N 1
ATOM 567 C CA . GLU A 1 73 ? -30.569 6.038 37.141 1.00 56.19 73 GLU A CA 1
ATOM 568 C C . GLU A 1 73 ? -29.364 6.585 36.355 1.00 56.19 73 GLU A C 1
ATOM 570 O O . GLU A 1 73 ? -29.035 7.756 36.516 1.00 56.19 73 GLU A O 1
ATOM 575 N N . ASN A 1 74 ? -28.766 5.765 35.479 1.00 60.75 74 ASN A N 1
ATOM 576 C CA . ASN A 1 74 ? -27.735 6.175 34.524 1.00 60.75 74 ASN A CA 1
ATOM 577 C C . ASN A 1 74 ? -28.197 5.837 33.096 1.00 60.75 74 ASN A C 1
ATOM 579 O O . ASN A 1 74 ? -28.621 4.705 32.822 1.00 60.75 74 ASN A O 1
ATOM 583 N N . LEU A 1 75 ? -28.104 6.818 32.195 1.00 69.56 75 LEU A N 1
ATOM 584 C CA . LEU A 1 75 ? -28.516 6.722 30.791 1.00 69.56 75 LEU A CA 1
ATOM 585 C C . LEU A 1 75 ? -27.436 7.317 29.883 1.00 69.56 75 LEU A C 1
ATOM 587 O O . LEU A 1 75 ? -26.976 8.431 30.129 1.00 69.56 75 LEU A O 1
ATOM 591 N N . SER A 1 76 ? -27.103 6.618 28.795 1.00 73.75 76 SER A N 1
ATOM 592 C CA . SER A 1 76 ? -26.262 7.173 27.724 1.00 73.75 76 SER A CA 1
ATOM 593 C C . SER A 1 76 ? -26.928 7.002 26.364 1.00 73.75 76 SER A C 1
ATOM 595 O O . SER A 1 76 ? -27.277 5.890 25.958 1.00 73.75 76 SER A O 1
ATOM 597 N N . TYR A 1 77 ? -27.091 8.108 25.643 1.00 77.19 77 TYR A N 1
ATOM 598 C CA . TYR A 1 77 ? -27.482 8.114 24.238 1.00 77.19 77 TYR A CA 1
ATOM 599 C C . TYR A 1 77 ? -26.229 8.019 23.369 1.00 77.19 77 TYR A C 1
ATOM 601 O O . TYR A 1 77 ? -25.334 8.851 23.502 1.00 77.19 77 TYR A O 1
ATOM 609 N N . LEU A 1 78 ? -26.191 7.046 22.457 1.00 82.19 78 LEU A N 1
ATOM 610 C CA . LEU A 1 78 ? -25.116 6.868 21.479 1.00 82.19 78 LEU A CA 1
ATOM 611 C C . LEU A 1 78 ? -25.683 6.864 20.059 1.00 82.19 78 LEU A C 1
ATOM 613 O O . LEU A 1 78 ? -26.769 6.330 19.822 1.00 82.19 78 LEU A O 1
ATOM 617 N N . GLN A 1 79 ? -24.937 7.411 19.101 1.00 85.31 79 GLN A N 1
ATOM 618 C CA . GLN A 1 79 ? -25.336 7.460 17.697 1.00 85.31 79 GLN A CA 1
ATOM 619 C C . GLN A 1 79 ? -24.150 7.173 16.781 1.00 85.31 79 GLN A C 1
ATOM 621 O O . GLN A 1 79 ? -23.156 7.878 16.845 1.00 85.31 79 GLN A O 1
ATOM 626 N N . PHE A 1 80 ? -24.266 6.171 15.910 1.00 89.12 80 PHE A N 1
ATOM 627 C CA . PHE A 1 80 ? -23.192 5.725 15.019 1.00 89.12 80 PHE A CA 1
ATOM 628 C C . PHE A 1 80 ? -23.619 5.809 13.549 1.00 89.12 80 PHE A C 1
ATOM 630 O O . PHE A 1 80 ? -24.624 5.204 13.159 1.00 89.12 80 PHE A O 1
ATOM 637 N N . ASN A 1 81 ? -22.855 6.518 12.718 1.00 89.88 81 ASN A N 1
ATOM 638 C CA . ASN A 1 81 ? -23.119 6.657 11.288 1.00 89.88 81 ASN A CA 1
ATOM 639 C C . ASN A 1 81 ? -22.579 5.486 10.444 1.00 89.88 81 ASN A C 1
ATOM 641 O O . ASN A 1 81 ? -21.393 5.427 10.113 1.00 89.88 81 ASN A O 1
ATOM 645 N N . LEU A 1 82 ? -23.466 4.585 10.000 1.00 90.31 82 LEU A N 1
ATOM 646 C CA . LEU A 1 82 ? -23.092 3.492 9.090 1.00 90.31 82 LEU A CA 1
ATOM 647 C C . LEU A 1 82 ? -22.708 3.960 7.676 1.00 90.31 82 LEU A C 1
ATOM 649 O O . LEU A 1 82 ? -22.125 3.178 6.926 1.00 90.31 82 LEU A O 1
ATOM 653 N N . GLY A 1 83 ? -22.961 5.220 7.312 1.00 89.12 83 GLY A N 1
ATOM 654 C CA . GLY A 1 83 ? -22.451 5.834 6.086 1.00 89.12 83 GLY A CA 1
ATOM 655 C C . GLY A 1 83 ? -20.920 5.894 6.043 1.00 89.12 83 GLY A C 1
ATOM 656 O O . GLY A 1 83 ? -20.337 5.967 4.960 1.00 89.12 83 GLY A O 1
ATOM 657 N N . ASN A 1 84 ? -20.247 5.768 7.195 1.00 87.75 84 ASN A N 1
ATOM 658 C CA . ASN A 1 84 ? -18.790 5.668 7.272 1.00 87.75 84 ASN A CA 1
ATOM 659 C C . ASN A 1 84 ? -18.252 4.294 6.830 1.00 87.75 84 ASN A C 1
ATOM 661 O O . ASN A 1 84 ? -17.085 4.224 6.455 1.00 87.75 84 ASN A O 1
ATOM 665 N N . MET A 1 85 ? -19.086 3.250 6.724 1.00 88.31 85 MET A N 1
ATOM 666 C CA . MET A 1 85 ? -18.680 1.944 6.179 1.00 88.31 85 MET A CA 1
ATOM 667 C C . MET A 1 85 ? -18.202 2.016 4.717 1.00 88.31 85 MET A C 1
ATOM 669 O O . MET A 1 85 ? -18.665 2.884 3.970 1.00 88.31 85 MET A O 1
ATOM 673 N N . PRO A 1 86 ? -17.358 1.071 4.259 1.00 84.88 86 PRO A N 1
ATOM 674 C CA . PRO A 1 86 ? -17.065 0.892 2.841 1.00 84.88 86 PRO A CA 1
ATOM 675 C C . PRO A 1 86 ? -18.316 0.621 1.997 1.00 84.88 86 PRO A C 1
ATOM 677 O O . PRO A 1 86 ? -19.313 0.035 2.451 1.00 84.88 86 PRO A O 1
ATOM 680 N N . ASN A 1 87 ? -18.239 1.001 0.723 1.00 77.75 87 ASN A N 1
ATOM 681 C CA . ASN A 1 87 ? -19.252 0.636 -0.261 1.00 77.75 87 ASN A CA 1
ATOM 682 C C . ASN A 1 87 ? -19.322 -0.896 -0.389 1.00 77.75 87 ASN A C 1
ATOM 684 O O . ASN A 1 87 ? -18.332 -1.595 -0.196 1.00 77.75 87 ASN A O 1
ATOM 688 N N . HIS A 1 88 ? -20.516 -1.428 -0.657 1.00 78.06 88 HIS A N 1
ATOM 689 C CA . HIS A 1 88 ? -20.793 -2.867 -0.821 1.00 78.06 88 HIS A CA 1
ATOM 690 C C . HIS A 1 88 ? -20.525 -3.795 0.394 1.00 78.06 88 HIS A C 1
ATOM 692 O O . HIS A 1 88 ? -20.945 -4.950 0.362 1.00 78.06 88 HIS A O 1
ATOM 698 N N . ALA A 1 89 ? -19.923 -3.314 1.491 1.00 86.56 89 ALA A N 1
ATOM 699 C CA . ALA A 1 89 ? -19.675 -4.100 2.708 1.00 86.56 89 ALA A CA 1
ATOM 700 C C . ALA A 1 89 ? -20.962 -4.693 3.323 1.00 86.56 89 ALA A C 1
ATOM 702 O O . ALA A 1 89 ? -21.840 -3.953 3.783 1.00 86.56 89 ALA A O 1
ATOM 703 N N . GLN A 1 90 ? -21.055 -6.019 3.407 1.00 88.31 90 GLN A N 1
ATOM 704 C CA . GLN A 1 90 ? -22.180 -6.730 4.011 1.00 88.31 90 GLN A CA 1
ATOM 705 C C . GLN A 1 90 ? -21.940 -6.968 5.505 1.00 88.31 90 GLN A C 1
ATOM 707 O O . GLN A 1 90 ? -21.155 -7.837 5.885 1.00 88.31 90 GLN A O 1
ATOM 712 N N . ILE A 1 91 ? -22.653 -6.236 6.360 1.00 91.62 91 ILE A N 1
ATOM 713 C CA . ILE A 1 91 ? -22.613 -6.415 7.820 1.00 91.62 91 ILE A CA 1
ATOM 714 C C . ILE A 1 91 ? -23.015 -7.856 8.179 1.00 91.62 91 ILE A C 1
ATOM 716 O O . ILE A 1 91 ? -24.062 -8.340 7.747 1.00 91.62 91 ILE A O 1
ATOM 720 N N . LYS A 1 92 ? -22.187 -8.531 8.982 1.00 92.50 92 LYS A N 1
ATOM 721 C CA . LYS A 1 92 ? -22.435 -9.873 9.534 1.00 92.50 92 LYS A CA 1
ATOM 722 C C . LYS A 1 92 ? -22.843 -9.817 11.001 1.00 92.50 92 LYS A C 1
ATOM 724 O O . LYS A 1 92 ? -23.744 -10.553 11.397 1.00 92.50 92 LYS A O 1
ATOM 729 N N . SER A 1 93 ? -22.233 -8.934 11.791 1.00 93.25 93 SER A N 1
ATOM 730 C CA . SER A 1 93 ? -22.656 -8.685 13.170 1.00 93.25 93 SER A CA 1
ATOM 731 C C . SER A 1 93 ? -22.385 -7.247 13.613 1.00 93.25 93 SER A C 1
ATOM 733 O O . SER A 1 93 ? -21.574 -6.531 13.022 1.00 93.25 93 SER A O 1
ATOM 735 N N . LEU A 1 94 ? -23.102 -6.834 14.660 1.00 93.81 94 LEU A N 1
ATOM 736 C CA . LEU A 1 94 ? -22.926 -5.562 15.350 1.00 93.81 94 LEU A CA 1
ATOM 737 C C . LEU A 1 94 ? -22.728 -5.832 16.843 1.00 93.81 94 LEU A C 1
ATOM 739 O O . LEU A 1 94 ? -23.505 -6.566 17.463 1.00 93.81 94 LEU A O 1
ATOM 743 N N . THR A 1 95 ? -21.683 -5.232 17.405 1.00 94.25 95 THR A N 1
ATOM 744 C CA . THR A 1 95 ? -21.320 -5.344 18.819 1.00 94.25 95 THR A CA 1
ATOM 745 C C . THR A 1 95 ? -21.074 -3.950 19.378 1.00 94.25 95 THR A C 1
ATOM 747 O O . THR A 1 95 ? -20.152 -3.270 18.939 1.00 94.25 95 THR A O 1
ATOM 750 N N . LEU A 1 96 ? -21.871 -3.511 20.351 1.00 92.81 96 LEU A N 1
ATOM 751 C CA . LEU A 1 96 ? -21.533 -2.317 21.126 1.00 92.81 96 LEU A CA 1
ATOM 752 C C . LEU A 1 96 ? -20.552 -2.726 22.229 1.00 92.81 96 LEU A C 1
ATOM 754 O O . LEU A 1 96 ? -20.890 -3.585 23.042 1.00 92.81 96 LEU A O 1
ATOM 758 N N . ARG A 1 97 ? -19.366 -2.115 22.263 1.00 90.50 97 ARG A N 1
ATOM 759 C CA . ARG A 1 97 ? -18.408 -2.229 23.368 1.00 90.50 97 ARG A CA 1
ATOM 760 C C . ARG A 1 97 ? -18.431 -0.948 24.193 1.00 90.50 97 ARG A C 1
ATOM 762 O O . ARG A 1 97 ? -18.315 0.146 23.639 1.00 90.50 97 ARG A O 1
ATOM 769 N N . ILE A 1 98 ? -18.553 -1.102 25.507 1.00 86.12 98 ILE A N 1
ATOM 770 C CA . ILE A 1 98 ? -18.439 -0.019 26.497 1.00 86.12 98 ILE A CA 1
ATOM 771 C C . ILE A 1 98 ? -17.407 -0.402 27.555 1.00 86.12 98 ILE A C 1
ATOM 773 O O . ILE A 1 98 ? -17.129 -1.585 27.745 1.00 86.12 98 ILE A O 1
ATOM 777 N N . TYR A 1 99 ? -16.877 0.577 28.275 1.00 81.19 99 TYR A N 1
ATOM 778 C CA . TYR A 1 99 ? -15.895 0.367 29.337 1.00 81.19 99 TYR A CA 1
ATOM 779 C C . TYR A 1 99 ? -16.398 1.056 30.611 1.00 81.19 99 TYR A C 1
ATOM 781 O O . TYR A 1 99 ? -17.084 2.078 30.528 1.00 81.19 99 TYR A O 1
ATOM 789 N N . LEU A 1 100 ? -16.099 0.492 31.782 1.00 77.19 100 LEU A N 1
ATOM 790 C CA . LEU A 1 100 ? -16.415 1.143 33.059 1.00 77.19 100 LEU A CA 1
ATOM 791 C C . LEU A 1 100 ? -15.290 2.117 33.387 1.00 77.19 100 LEU A C 1
ATOM 793 O O . LEU A 1 100 ? -14.129 1.760 33.224 1.00 77.19 100 LEU A O 1
ATOM 797 N N . LYS A 1 101 ? -15.627 3.305 33.879 1.00 71.19 101 LYS A N 1
ATOM 798 C CA . LYS A 1 101 ? -14.666 4.296 34.369 1.00 71.19 101 LYS A CA 1
ATOM 799 C C . LYS A 1 101 ? -14.445 4.154 35.871 1.00 71.19 101 LYS A C 1
ATOM 801 O O . LYS A 1 101 ? -13.306 4.136 36.321 1.00 71.19 101 LYS A O 1
ATOM 806 N N . GLU A 1 102 ? -15.513 3.990 36.643 1.00 65.50 102 GLU A N 1
ATOM 807 C CA . GLU A 1 102 ? -15.420 3.804 38.090 1.00 65.50 102 GLU A CA 1
ATOM 808 C C . GLU A 1 102 ? -16.496 2.838 38.589 1.00 65.50 102 GLU A C 1
ATOM 810 O O . GLU A 1 102 ? -17.579 2.734 38.008 1.00 65.50 102 GLU A O 1
ATOM 815 N N . ALA A 1 103 ? -16.166 2.111 39.655 1.00 59.00 103 ALA A N 1
ATOM 816 C CA . ALA A 1 103 ? -17.056 1.196 40.349 1.00 59.00 103 ALA A CA 1
ATOM 817 C C . ALA A 1 103 ? -17.000 1.509 41.848 1.00 59.00 103 ALA A C 1
ATOM 819 O O . ALA A 1 103 ? -16.069 1.104 42.542 1.00 59.00 103 ALA A O 1
ATOM 820 N N . VAL A 1 104 ? -17.998 2.246 42.328 1.00 54.47 104 VAL A N 1
ATOM 821 C CA . VAL A 1 104 ? -18.119 2.672 43.731 1.00 54.47 104 VAL A CA 1
ATOM 822 C C . VAL A 1 104 ? -18.731 1.548 44.599 1.00 54.47 104 VAL A C 1
ATOM 824 O O . VAL A 1 104 ? -18.568 1.534 45.818 1.00 54.47 104 VAL A O 1
ATOM 827 N N . GLY A 1 105 ? -19.360 0.547 43.967 1.00 59.81 105 GLY A N 1
ATOM 828 C CA . GLY A 1 105 ? -20.089 -0.549 44.609 1.00 59.81 105 GLY A CA 1
ATOM 829 C C . GLY A 1 105 ? -19.485 -1.937 44.357 1.00 59.81 105 GLY A C 1
ATOM 830 O O . GLY A 1 105 ? -18.598 -2.127 43.530 1.00 59.81 105 GLY A O 1
ATOM 831 N N . SER A 1 106 ? -19.988 -2.948 45.074 1.00 63.25 106 SER A N 1
ATOM 832 C CA . SER A 1 106 ? -19.475 -4.332 45.034 1.00 63.25 106 SER A CA 1
ATOM 833 C C . SER A 1 106 ? -20.360 -5.336 44.277 1.00 63.25 106 SER A C 1
ATOM 835 O O . SER A 1 106 ? -19.975 -6.500 44.132 1.00 63.25 106 SER A O 1
ATOM 837 N N . LYS A 1 107 ? -21.541 -4.918 43.802 1.00 68.88 107 LYS A N 1
ATOM 838 C CA . LYS A 1 107 ? -22.579 -5.795 43.228 1.00 68.88 107 LYS A CA 1
ATOM 839 C C . LYS A 1 107 ? -22.612 -5.737 41.703 1.00 68.88 107 LYS A C 1
ATOM 841 O O . LYS A 1 107 ? -22.650 -4.655 41.127 1.00 68.88 107 LYS A O 1
ATOM 846 N N . THR A 1 108 ? -22.694 -6.896 41.059 1.00 73.00 108 THR A N 1
ATOM 847 C CA . THR A 1 108 ? -22.934 -7.018 39.613 1.00 73.00 108 THR A CA 1
ATOM 848 C C . THR A 1 108 ? -24.268 -6.376 39.202 1.00 73.00 108 THR A C 1
ATOM 850 O O . THR A 1 108 ? -25.262 -6.546 39.908 1.00 73.00 108 THR A O 1
ATOM 853 N N . GLN A 1 109 ? -24.315 -5.692 38.053 1.00 69.12 109 GLN A N 1
ATOM 854 C CA . GLN A 1 109 ? -25.522 -5.041 37.525 1.00 69.12 109 GLN A CA 1
ATOM 855 C C . GLN A 1 109 ? -25.891 -5.452 36.106 1.00 69.12 109 GLN A C 1
ATOM 857 O O . GLN A 1 109 ? -25.033 -5.548 35.232 1.00 69.12 109 GLN A O 1
ATOM 862 N N . SER A 1 110 ? -27.195 -5.570 35.861 1.00 76.06 110 SER A N 1
ATOM 863 C CA . SER A 1 110 ? -27.759 -5.790 34.534 1.00 76.06 110 SER A CA 1
ATOM 864 C C . SER A 1 110 ? -27.800 -4.497 33.716 1.00 76.06 110 SER A C 1
ATOM 866 O O . SER A 1 110 ? -28.635 -3.618 33.940 1.00 76.06 110 SER A O 1
ATOM 868 N N . VAL A 1 111 ? -26.938 -4.418 32.708 1.00 78.56 111 VAL A N 1
ATOM 869 C CA . VAL A 1 111 ? -26.897 -3.337 31.719 1.00 78.56 111 VAL A CA 1
ATOM 870 C C . VAL A 1 111 ? -27.690 -3.753 30.486 1.00 78.56 111 VAL A C 1
ATOM 872 O O . VAL A 1 111 ? -27.567 -4.883 30.004 1.00 78.56 111 VAL A O 1
ATOM 875 N N . LYS A 1 112 ? -28.516 -2.847 29.961 1.00 82.00 112 LYS A N 1
ATOM 876 C CA . LYS A 1 112 ? -29.395 -3.078 28.808 1.00 82.00 112 LYS A CA 1
ATOM 877 C C . LYS A 1 112 ? -29.111 -2.088 27.684 1.00 82.00 112 LYS A C 1
ATOM 879 O O . LYS A 1 112 ? -28.778 -0.931 27.923 1.00 82.00 112 LYS A O 1
ATOM 884 N N . VAL A 1 113 ? -29.306 -2.557 26.454 1.00 83.81 113 VAL A N 1
ATOM 885 C CA . VAL A 1 113 ? -29.183 -1.773 25.219 1.00 83.81 113 VAL A CA 1
ATOM 886 C C . VAL A 1 113 ? -30.519 -1.798 24.485 1.00 83.81 113 VAL A C 1
ATOM 888 O O . VAL A 1 113 ? -31.027 -2.880 24.177 1.00 83.81 113 VAL A O 1
ATOM 891 N N . TYR A 1 114 ? -31.077 -0.629 24.169 1.00 82.81 114 TYR A N 1
ATOM 892 C CA . TYR A 1 114 ? -32.338 -0.497 23.429 1.00 82.81 114 TYR A CA 1
ATOM 893 C C . TYR A 1 114 ? -32.133 0.235 22.089 1.00 82.81 114 TYR A C 1
ATOM 895 O O . TYR A 1 114 ? -31.434 1.251 22.060 1.00 82.81 114 TYR A O 1
ATOM 903 N N . PRO A 1 115 ? -32.754 -0.223 20.982 1.00 81.62 115 PRO A N 1
ATOM 904 C CA . PRO A 1 115 ? -32.727 0.485 19.706 1.00 81.62 115 PRO A CA 1
ATOM 905 C C . PRO A 1 115 ? -33.691 1.676 19.730 1.00 81.62 115 PRO A C 1
ATOM 907 O O . PRO A 1 115 ? -34.885 1.530 20.022 1.00 81.62 115 PRO A O 1
ATOM 910 N N . LEU A 1 116 ? -33.193 2.856 19.365 1.00 74.94 116 LEU A N 1
ATOM 911 C CA . LEU A 1 116 ? -33.987 4.078 19.254 1.00 74.94 116 LEU A CA 1
ATOM 912 C C . LEU A 1 116 ? -34.347 4.385 17.798 1.00 74.94 116 LEU A C 1
ATOM 914 O O . LEU A 1 116 ? -33.629 4.038 16.866 1.00 74.94 116 LEU A O 1
ATOM 918 N N . ASP A 1 117 ? -35.476 5.069 17.609 1.00 68.06 117 ASP A N 1
ATOM 919 C CA . ASP A 1 117 ? -35.837 5.647 16.313 1.00 68.06 117 ASP A CA 1
ATOM 920 C C . ASP A 1 117 ? -35.750 7.168 16.425 1.00 68.06 117 ASP A C 1
ATOM 922 O O . ASP A 1 117 ? -36.652 7.809 16.960 1.00 68.06 117 ASP A O 1
ATOM 926 N N . ALA A 1 118 ? -34.619 7.732 15.994 1.00 55.03 118 ALA A N 1
ATOM 927 C CA . ALA A 1 118 ? -34.248 9.116 16.289 1.00 55.03 118 ALA A CA 1
ATOM 928 C C . ALA A 1 118 ? -35.303 10.152 15.853 1.00 55.03 118 ALA A C 1
ATOM 930 O O . ALA A 1 118 ? -35.493 11.139 16.558 1.00 55.03 118 ALA A O 1
ATOM 931 N N . GLN A 1 119 ? -36.034 9.897 14.759 1.00 54.72 119 GLN A N 1
ATOM 932 C CA . GLN A 1 119 ? -37.095 10.788 14.268 1.00 54.72 119 GLN A CA 1
ATOM 933 C C . GLN A 1 119 ? -38.290 10.917 15.226 1.00 54.72 119 GLN A C 1
ATOM 935 O O . GLN A 1 119 ? -38.975 11.929 15.176 1.00 54.72 119 GLN A O 1
ATOM 940 N N . LYS A 1 120 ? -38.538 9.921 16.089 1.00 51.94 120 LYS A N 1
ATOM 941 C CA . LYS A 1 120 ? -39.654 9.915 17.055 1.00 51.94 120 LYS A CA 1
ATOM 942 C C . LYS A 1 120 ? -39.253 10.253 18.488 1.00 51.94 120 LYS A C 1
ATOM 944 O O . LYS A 1 120 ? -40.124 10.410 19.328 1.00 51.94 120 LYS A O 1
ATOM 949 N N . VAL A 1 121 ? -37.954 10.282 18.785 1.00 50.00 121 VAL A N 1
ATOM 950 C CA . VAL A 1 121 ? -37.446 10.577 20.138 1.00 50.00 121 VAL A CA 1
ATOM 951 C C . VAL A 1 121 ? -37.096 12.061 20.286 1.00 50.00 121 VAL A C 1
ATOM 953 O O . VAL A 1 121 ? -37.166 12.586 21.388 1.00 50.00 121 VAL A O 1
ATOM 956 N N . TRP A 1 122 ? -36.739 12.741 19.188 1.00 48.56 122 TRP A N 1
ATOM 957 C CA . TRP A 1 122 ? -36.239 14.122 19.222 1.00 48.56 122 TRP A CA 1
ATOM 958 C C . TRP A 1 122 ? -37.149 15.167 18.559 1.00 48.56 122 TRP A C 1
ATOM 960 O O . TRP A 1 122 ? -36.833 16.348 18.639 1.00 48.56 122 TRP A O 1
ATOM 970 N N . SER A 1 123 ? -38.284 14.786 17.960 1.00 42.44 123 SER A N 1
ATOM 971 C CA . SER A 1 123 ? -39.326 15.756 17.561 1.00 42.44 123 SER A CA 1
ATOM 972 C C . SER A 1 123 ? -39.910 16.513 18.758 1.00 42.44 123 SER A C 1
ATOM 974 O O . SER A 1 123 ? -40.384 17.635 18.604 1.00 42.44 123 SER A O 1
ATOM 976 N N . ASP A 1 124 ? -39.828 15.895 19.937 1.00 38.41 124 ASP A N 1
ATOM 977 C CA . ASP A 1 124 ? -40.465 16.344 21.174 1.00 38.41 124 ASP A CA 1
ATOM 978 C C . ASP A 1 124 ? -39.425 16.917 22.169 1.00 38.41 124 ASP A C 1
ATOM 980 O O . ASP A 1 124 ? -39.786 17.438 23.218 1.00 38.41 124 ASP A O 1
ATOM 984 N N . PHE A 1 125 ? -38.125 16.845 21.840 1.00 43.31 125 PHE A N 1
ATOM 985 C CA . PHE A 1 125 ? -37.009 17.375 22.637 1.00 43.31 125 PHE A CA 1
ATOM 986 C C . PHE A 1 125 ? -36.408 18.605 21.939 1.00 43.31 125 PHE A C 1
ATOM 988 O O . PHE A 1 125 ? -35.483 18.485 21.128 1.00 43.31 125 PHE A O 1
ATOM 995 N N . SER A 1 126 ? -36.898 19.803 22.271 1.00 39.19 126 SER A N 1
ATOM 996 C CA . SER A 1 126 ? -36.206 21.040 21.889 1.00 39.19 126 SER A CA 1
ATOM 997 C C . SER A 1 126 ? -34.990 21.253 22.801 1.00 39.19 126 SER A C 1
ATOM 999 O O . SER A 1 126 ? -35.080 21.048 24.007 1.00 39.19 126 SER A O 1
ATOM 1001 N N . TRP A 1 127 ? -33.845 21.677 22.257 1.00 37.69 127 TRP A N 1
ATOM 1002 C CA . TRP A 1 127 ? -32.654 21.971 23.077 1.00 37.69 127 TRP A CA 1
ATOM 1003 C C . TRP A 1 127 ? -32.830 23.205 23.977 1.00 37.69 127 TRP A C 1
ATOM 1005 O O . TRP A 1 127 ? -32.088 23.373 24.942 1.00 37.69 127 TRP A O 1
ATOM 1015 N N . GLU A 1 128 ? -33.799 24.064 23.657 1.00 37.50 128 GLU A N 1
ATOM 1016 C CA . GLU A 1 128 ? -34.137 25.268 24.424 1.00 37.50 128 GLU A CA 1
ATOM 1017 C C . GLU A 1 128 ? -34.935 24.919 25.692 1.00 37.50 128 GLU A C 1
ATOM 1019 O O . GLU A 1 128 ? -34.803 25.583 26.719 1.00 37.50 128 GLU A O 1
ATOM 1024 N N . THR A 1 129 ? -35.691 23.818 25.656 1.00 38.38 129 THR A N 1
ATOM 1025 C CA . THR A 1 129 ? -36.344 23.209 26.817 1.00 38.38 129 THR A CA 1
ATOM 1026 C C . THR A 1 129 ? -35.501 22.046 27.326 1.00 38.38 129 THR A C 1
ATOM 1028 O O . THR A 1 129 ? -35.654 20.911 26.872 1.00 38.38 129 THR A O 1
ATOM 1031 N N . ARG A 1 130 ? -34.620 22.310 28.299 1.00 41.19 130 ARG A N 1
ATOM 1032 C CA . ARG A 1 130 ? -34.032 21.232 29.111 1.00 41.19 130 ARG A CA 1
ATOM 1033 C C . ARG A 1 130 ? -35.192 20.373 29.641 1.00 41.19 130 ARG A C 1
ATOM 1035 O O . ARG A 1 130 ? -36.048 20.950 30.307 1.00 41.19 130 ARG A O 1
ATOM 1042 N N . PRO A 1 131 ? -35.260 19.063 29.351 1.00 38.75 131 PRO A N 1
ATOM 1043 C CA . PRO A 1 131 ? -36.264 18.217 29.976 1.00 38.75 131 PRO A CA 1
ATOM 1044 C C . PRO A 1 131 ? -35.986 18.206 31.476 1.00 38.75 131 PRO A C 1
ATOM 1046 O O . PRO A 1 131 ? -34.836 18.066 31.913 1.00 38.75 131 PRO A O 1
ATOM 1049 N N . ASP A 1 132 ? -37.037 18.436 32.248 1.00 40.22 132 ASP A N 1
ATOM 1050 C CA . ASP A 1 132 ? -36.937 18.520 33.695 1.00 40.22 132 ASP A CA 1
ATOM 1051 C C . ASP A 1 132 ? -36.719 17.126 34.302 1.00 40.22 132 ASP A C 1
ATOM 1053 O O . ASP A 1 132 ? -36.890 16.087 33.657 1.00 40.22 132 ASP A O 1
ATOM 1057 N N . SER A 1 133 ? -36.337 17.090 35.583 1.00 38.38 133 SER A N 1
ATOM 1058 C CA . SER A 1 133 ? -36.057 15.854 36.324 1.00 38.38 133 SER A CA 1
ATOM 1059 C C . SER A 1 133 ? -37.316 14.992 36.543 1.00 38.38 133 SER A C 1
ATOM 1061 O O . SER A 1 133 ? -37.857 14.936 37.651 1.00 38.38 133 SER A O 1
ATOM 1063 N N . GLY A 1 134 ? -37.779 14.324 35.485 1.00 42.62 134 GLY A N 1
ATOM 1064 C CA . GLY A 1 134 ? -39.074 13.639 35.428 1.00 42.62 134 GLY A CA 1
ATOM 1065 C C . GLY A 1 134 ? -39.391 12.906 34.112 1.00 42.62 134 GLY A C 1
ATOM 1066 O O . GLY A 1 134 ? -40.250 12.019 34.107 1.00 42.62 134 GLY A O 1
ATOM 1067 N N . ASP A 1 135 ? -38.726 13.248 33.002 1.00 43.62 135 ASP A N 1
ATOM 1068 C CA . ASP A 1 135 ? -39.193 12.826 31.675 1.00 43.62 135 ASP A CA 1
ATOM 1069 C C . ASP A 1 135 ? -38.815 11.388 31.287 1.00 43.62 135 ASP A C 1
ATOM 1071 O O . ASP A 1 135 ? -37.670 11.033 31.007 1.00 43.62 135 ASP A O 1
ATOM 1075 N N . ASN A 1 136 ? -39.839 10.543 31.207 1.00 50.31 136 ASN A N 1
ATOM 1076 C CA . ASN A 1 136 ? -39.756 9.169 30.727 1.00 50.31 136 ASN A CA 1
ATOM 1077 C C . ASN A 1 136 ? -39.413 9.112 29.226 1.00 50.31 136 ASN A C 1
ATOM 1079 O O . ASN A 1 136 ? -40.233 9.515 28.404 1.00 50.31 136 ASN A O 1
ATOM 1083 N N . ILE A 1 137 ? -38.281 8.506 28.837 1.00 53.44 137 ILE A N 1
ATOM 1084 C CA . ILE A 1 137 ? -37.968 8.290 27.410 1.00 53.44 137 ILE A CA 1
ATOM 1085 C C . ILE A 1 137 ? -38.951 7.254 26.820 1.00 53.44 137 ILE A C 1
ATOM 1087 O O . ILE A 1 137 ? -38.949 6.091 27.255 1.00 53.44 137 ILE A O 1
ATOM 1091 N N . PRO A 1 138 ? -39.772 7.614 25.811 1.00 54.75 138 PRO A N 1
ATOM 1092 C CA . PRO A 1 138 ? -40.768 6.715 25.241 1.00 54.75 138 PRO A CA 1
ATOM 1093 C C . PRO A 1 138 ? -40.120 5.739 24.249 1.00 54.75 138 PRO A C 1
ATOM 1095 O O . PRO A 1 138 ? -40.149 5.925 23.033 1.00 54.75 138 PRO A O 1
ATOM 1098 N N . ILE A 1 139 ? -39.559 4.638 24.758 1.00 56.81 139 ILE A N 1
ATOM 1099 C CA . ILE A 1 139 ? -39.092 3.536 23.900 1.00 56.81 139 ILE A CA 1
ATOM 1100 C C . ILE A 1 139 ? -40.257 2.710 23.314 1.00 56.81 139 ILE A C 1
ATOM 1102 O O . ILE A 1 139 ? -40.076 1.982 22.336 1.00 56.81 139 ILE A O 1
ATOM 1106 N N . GLY A 1 140 ? -41.461 2.812 23.885 1.00 56.59 140 GLY A N 1
ATOM 1107 C CA . GLY A 1 140 ? -42.616 1.981 23.544 1.00 56.59 140 GLY A CA 1
ATOM 1108 C C . GLY A 1 140 ? -42.453 0.533 24.025 1.00 56.59 140 GLY A C 1
ATOM 1109 O O . GLY A 1 140 ? -41.607 0.219 24.856 1.00 56.59 140 GLY A O 1
ATOM 1110 N N . LYS A 1 141 ? -43.228 -0.409 23.470 1.00 61.31 141 LYS A N 1
ATOM 1111 C CA . LYS A 1 141 ? -43.147 -1.848 23.824 1.00 61.31 141 LYS A CA 1
ATOM 1112 C C . LYS A 1 141 ? -41.891 -2.564 23.268 1.00 61.31 141 LYS A C 1
ATOM 1114 O O . LYS A 1 141 ? -41.958 -3.745 22.924 1.00 61.31 141 LYS A O 1
ATOM 1119 N N . ARG A 1 142 ? -40.764 -1.860 23.109 1.00 69.56 142 ARG A N 1
ATOM 1120 C CA . ARG A 1 142 ? -39.512 -2.413 22.563 1.00 69.56 142 ARG A CA 1
ATOM 1121 C C . ARG A 1 142 ? -38.813 -3.294 23.597 1.00 69.56 142 ARG A C 1
ATOM 1123 O O . ARG A 1 142 ? -38.866 -3.038 24.795 1.00 69.56 142 ARG A O 1
ATOM 1130 N N . LYS A 1 143 ? -38.136 -4.336 23.117 1.00 76.75 143 LYS A N 1
ATOM 1131 C CA . LYS A 1 143 ? -37.281 -5.200 23.940 1.00 76.75 143 LYS A CA 1
ATOM 1132 C C . LYS A 1 143 ? -35.841 -4.690 23.894 1.00 76.75 143 LYS A C 1
ATOM 1134 O O . LYS A 1 143 ? -35.430 -4.101 22.896 1.00 76.75 143 LYS A O 1
ATOM 1139 N N . ALA A 1 144 ? -35.079 -4.946 24.954 1.00 77.94 144 ALA A N 1
ATOM 1140 C CA . ALA A 1 144 ? -33.634 -4.769 24.912 1.00 77.94 144 ALA A CA 1
ATOM 1141 C C . ALA A 1 144 ? -33.038 -5.728 23.865 1.00 77.94 144 ALA A C 1
ATOM 1143 O O . ALA A 1 144 ? -33.407 -6.903 23.818 1.00 77.94 144 ALA A O 1
ATOM 1144 N N . ILE A 1 145 ? -32.139 -5.219 23.024 1.00 80.69 145 ILE A N 1
ATOM 1145 C CA . ILE A 1 145 ? -31.426 -6.002 21.999 1.00 80.69 145 ILE A CA 1
ATOM 1146 C C . ILE A 1 145 ? -30.075 -6.520 22.503 1.00 80.69 145 ILE A C 1
ATOM 1148 O O . ILE A 1 145 ? -29.520 -7.444 21.913 1.00 80.69 145 ILE A O 1
ATOM 1152 N N . GLY A 1 146 ? -29.582 -5.950 23.605 1.00 80.31 146 GLY A N 1
ATOM 1153 C CA . GLY A 1 146 ? -28.474 -6.457 24.404 1.00 80.31 146 GLY A CA 1
ATOM 1154 C C . GLY A 1 146 ? -28.826 -6.381 25.890 1.00 80.31 146 GLY A C 1
ATOM 1155 O O . GLY A 1 146 ? -29.451 -5.418 26.333 1.00 80.31 146 GLY A O 1
ATOM 1156 N N . LEU A 1 147 ? -28.432 -7.401 26.645 1.00 83.62 147 LEU A N 1
ATOM 1157 C CA . LEU A 1 147 ? -28.517 -7.480 28.103 1.00 83.62 147 LEU A CA 1
ATOM 1158 C C . LEU A 1 147 ? -27.253 -8.195 28.576 1.00 83.62 147 LEU A C 1
ATOM 1160 O O . LEU A 1 147 ? -26.927 -9.254 28.037 1.00 83.62 147 LEU A O 1
ATOM 1164 N N . LYS A 1 148 ? -26.547 -7.631 29.554 1.00 82.75 148 LYS A N 1
ATOM 1165 C CA . LYS A 1 148 ? -25.368 -8.264 30.145 1.00 82.75 148 LYS A CA 1
ATOM 1166 C C . LYS A 1 148 ? -25.181 -7.810 31.580 1.00 82.75 148 LYS A C 1
ATOM 1168 O O . LYS A 1 148 ? -25.358 -6.634 31.884 1.00 82.75 148 LYS A O 1
ATOM 1173 N N . ASP A 1 149 ? -24.797 -8.752 32.423 1.00 79.25 149 ASP A N 1
ATOM 1174 C CA . ASP A 1 149 ? -24.416 -8.483 33.799 1.00 79.25 149 ASP A CA 1
ATOM 1175 C C . ASP A 1 149 ? -22.943 -8.056 33.854 1.00 79.25 149 ASP A C 1
ATOM 1177 O O . ASP A 1 149 ? -22.074 -8.704 33.264 1.00 79.25 149 ASP A O 1
ATOM 1181 N N . VAL A 1 150 ? -22.683 -6.935 34.524 1.00 75.75 150 VAL A N 1
ATOM 1182 C CA . VAL A 1 150 ? -21.400 -6.225 34.537 1.00 75.75 150 VAL A CA 1
ATOM 1183 C C . VAL A 1 150 ? -20.913 -6.051 35.974 1.00 75.75 150 VAL A C 1
ATOM 1185 O O . VAL A 1 150 ? -21.688 -5.717 36.867 1.00 75.75 150 VAL A O 1
ATOM 1188 N N . SER A 1 151 ? -19.631 -6.328 36.207 1.00 75.12 151 SER A N 1
ATOM 1189 C CA . SER A 1 151 ? -18.993 -6.414 37.527 1.00 75.12 151 SER A CA 1
ATOM 1190 C C . SER A 1 151 ? -17.934 -5.313 37.722 1.00 75.12 151 SER A C 1
ATOM 1192 O O . SER A 1 151 ? -17.261 -4.973 36.746 1.00 75.12 151 SER A O 1
ATOM 1194 N N . PRO A 1 152 ? -17.669 -4.831 38.961 1.00 67.00 152 PRO A N 1
ATOM 1195 C CA . PRO A 1 152 ? -16.633 -3.822 39.246 1.00 67.00 152 PRO A CA 1
ATOM 1196 C C . PRO A 1 152 ? -15.265 -4.133 38.651 1.00 67.00 152 PRO A C 1
ATOM 1198 O O . PRO A 1 152 ? -14.518 -3.249 38.246 1.00 67.00 152 PRO A O 1
ATOM 1201 N N . LYS A 1 153 ? -14.936 -5.424 38.594 1.00 71.31 153 LYS A N 1
ATOM 1202 C CA . LYS A 1 153 ? -13.613 -5.928 38.227 1.00 71.31 153 LYS A CA 1
ATOM 1203 C C . LYS A 1 153 ? -13.361 -5.949 36.713 1.00 71.31 153 LYS A C 1
ATOM 1205 O O . LYS A 1 153 ? -12.330 -6.453 36.292 1.00 71.31 153 LYS A O 1
ATOM 1210 N N . GLN A 1 154 ? -14.298 -5.457 35.897 1.00 67.31 154 GLN A N 1
ATOM 1211 C CA . GLN A 1 154 ? -14.242 -5.543 34.430 1.00 67.31 154 GLN A CA 1
ATOM 1212 C C . GLN A 1 154 ? -13.794 -4.249 33.730 1.00 67.31 154 GLN A C 1
ATOM 1214 O O . GLN A 1 154 ? -13.822 -4.221 32.497 1.00 67.31 154 GLN A O 1
ATOM 1219 N N . ARG A 1 155 ? -13.363 -3.225 34.490 1.00 66.44 155 ARG A N 1
ATOM 1220 C CA . ARG A 1 155 ? -12.978 -1.873 34.028 1.00 66.44 155 ARG A CA 1
ATOM 1221 C C . ARG A 1 155 ? -12.299 -1.857 32.654 1.00 66.44 155 ARG A C 1
ATOM 1223 O O . ARG A 1 155 ? -12.869 -1.340 31.693 1.00 66.44 155 ARG A O 1
ATOM 1230 N N . ASP A 1 156 ? -11.163 -2.538 32.551 1.00 67.94 156 ASP A N 1
ATOM 1231 C CA . ASP A 1 156 ? -10.266 -2.447 31.391 1.00 67.94 156 ASP A CA 1
ATOM 1232 C C . ASP A 1 156 ? -10.591 -3.482 30.294 1.00 67.94 156 ASP A C 1
ATOM 1234 O O . ASP A 1 156 ? -10.093 -3.401 29.175 1.00 67.94 156 ASP A O 1
ATOM 1238 N N . SER A 1 157 ? -11.447 -4.467 30.594 1.00 71.38 157 SER A N 1
ATOM 1239 C CA . SER A 1 157 ? -11.693 -5.630 29.721 1.00 71.38 157 SER A CA 1
ATOM 1240 C C . SER A 1 157 ? -12.692 -5.393 28.581 1.00 71.38 157 SER A C 1
ATOM 1242 O O . SER A 1 157 ? -12.749 -6.187 27.643 1.00 71.38 157 SER A O 1
ATOM 1244 N N . GLY A 1 158 ? -13.476 -4.312 28.654 1.00 81.50 158 GLY A N 1
ATOM 1245 C CA . GLY A 1 158 ? -14.541 -4.006 27.699 1.00 81.50 158 GLY A CA 1
ATOM 1246 C C . GLY A 1 158 ? -15.765 -4.926 27.826 1.00 81.50 158 GLY A C 1
ATOM 1247 O O . GLY A 1 158 ? -15.696 -6.153 27.779 1.00 81.50 158 GLY A O 1
ATOM 1248 N N . THR A 1 159 ? -16.949 -4.332 27.941 1.00 84.19 159 THR A N 1
ATOM 1249 C CA . THR A 1 159 ? -18.217 -5.065 27.968 1.00 84.19 159 THR A CA 1
ATOM 1250 C C . THR A 1 159 ? -18.855 -5.069 26.584 1.00 84.19 159 THR A C 1
ATOM 1252 O O . THR A 1 159 ? -19.480 -4.095 26.172 1.00 84.19 159 THR A O 1
ATOM 1255 N N . ASP A 1 160 ? -18.729 -6.202 25.890 1.00 89.62 160 ASP A N 1
ATOM 1256 C CA . ASP A 1 160 ? -19.388 -6.436 24.599 1.00 89.62 160 ASP A CA 1
ATOM 1257 C C . ASP A 1 160 ? -20.870 -6.812 24.736 1.00 89.62 160 ASP A C 1
ATOM 1259 O O . ASP A 1 160 ? -21.210 -7.779 25.430 1.00 89.62 160 ASP A O 1
ATOM 1263 N N . PHE A 1 161 ? -21.716 -6.107 23.983 1.00 89.50 161 PHE A N 1
ATOM 1264 C CA . PHE A 1 161 ? -23.128 -6.391 23.729 1.00 89.50 161 PHE A CA 1
ATOM 1265 C C . PHE A 1 161 ? -23.309 -6.729 22.246 1.00 89.50 161 PHE A C 1
ATOM 1267 O O . PHE A 1 161 ? -23.478 -5.837 21.411 1.00 89.50 161 PHE A O 1
ATOM 1274 N N . LYS A 1 162 ? -23.278 -8.022 21.904 1.00 90.81 162 LYS A N 1
ATOM 1275 C CA . LYS A 1 162 ? -23.675 -8.502 20.570 1.00 90.81 162 LYS A CA 1
ATOM 1276 C C . LYS A 1 162 ? -25.200 -8.468 20.471 1.00 90.81 162 LYS A C 1
ATOM 1278 O O . LYS A 1 162 ? -25.865 -9.076 21.309 1.00 90.81 162 LYS A O 1
ATOM 1283 N N . PHE A 1 163 ? -25.752 -7.780 19.472 1.00 86.12 163 PHE A N 1
ATOM 1284 C CA . PHE A 1 163 ? -27.203 -7.630 19.318 1.00 86.12 163 PHE A CA 1
ATOM 1285 C C . PHE A 1 163 ? -27.736 -8.147 17.976 1.00 86.12 163 PHE A C 1
ATOM 1287 O O . PHE A 1 163 ? -27.027 -8.230 16.973 1.00 86.12 163 PHE A O 1
ATOM 1294 N N . ASN A 1 164 ? -29.012 -8.541 17.967 1.00 84.31 164 ASN A N 1
ATOM 1295 C CA . ASN A 1 164 ? -29.644 -9.179 16.814 1.00 84.31 164 ASN A CA 1
ATOM 1296 C C . ASN A 1 164 ? -29.880 -8.181 15.667 1.00 84.31 164 ASN A C 1
ATOM 1298 O O . ASN A 1 164 ? -30.833 -7.406 15.697 1.00 84.31 164 ASN A O 1
ATOM 1302 N N . ILE A 1 165 ? -29.072 -8.277 14.609 1.00 86.56 165 ILE A N 1
ATOM 1303 C CA . ILE A 1 165 ? -29.186 -7.447 13.397 1.00 86.56 165 ILE A CA 1
ATOM 1304 C C . ILE A 1 165 ? -30.512 -7.609 12.630 1.00 86.56 165 ILE A C 1
ATOM 1306 O O . ILE A 1 165 ? -30.807 -6.802 11.755 1.00 86.56 165 ILE A O 1
ATOM 1310 N N . LYS A 1 166 ? -31.326 -8.629 12.946 1.00 87.38 166 LYS A N 1
ATOM 1311 C CA . LYS A 1 166 ? -32.679 -8.803 12.386 1.00 87.38 166 LYS A CA 1
ATOM 1312 C C . LYS A 1 166 ? -33.753 -7.979 13.107 1.00 87.38 166 LYS A C 1
ATOM 1314 O O . LYS A 1 166 ? -34.907 -8.031 12.685 1.00 87.38 166 LYS A O 1
ATOM 1319 N N . ASP A 1 167 ? -33.416 -7.254 14.178 1.00 87.62 167 ASP A N 1
ATOM 1320 C CA . ASP A 1 167 ? -34.333 -6.273 14.767 1.00 87.62 167 ASP A CA 1
ATOM 1321 C C . ASP A 1 167 ? -34.799 -5.279 13.680 1.00 87.62 167 ASP A C 1
ATOM 1323 O O . ASP A 1 167 ? -33.949 -4.770 12.944 1.00 87.62 167 ASP A O 1
ATOM 1327 N N . PRO A 1 168 ? -36.109 -4.990 13.535 1.00 85.00 168 PRO A N 1
ATOM 1328 C CA . PRO A 1 168 ? -36.609 -4.182 12.422 1.00 85.00 168 PRO A CA 1
ATOM 1329 C C . PRO A 1 168 ? -35.984 -2.786 12.328 1.00 85.00 168 PRO A C 1
ATOM 1331 O O . PRO A 1 168 ? -35.786 -2.277 11.225 1.00 85.00 168 PRO A O 1
ATOM 1334 N N . ILE A 1 169 ? -35.646 -2.174 13.466 1.00 82.31 169 ILE A N 1
ATOM 1335 C CA . ILE A 1 169 ? -35.060 -0.833 13.510 1.00 82.31 169 ILE A CA 1
ATOM 1336 C C . ILE A 1 169 ? -33.613 -0.919 13.043 1.00 82.31 169 ILE A C 1
ATOM 1338 O O . ILE A 1 169 ? -33.247 -0.241 12.084 1.00 82.31 169 ILE A O 1
ATOM 1342 N N . ILE A 1 170 ? -32.821 -1.801 13.657 1.00 87.00 170 ILE A N 1
ATOM 1343 C CA . ILE A 1 170 ? -31.411 -2.007 13.300 1.00 87.00 170 ILE A CA 1
ATOM 1344 C C . ILE A 1 170 ? -31.272 -2.400 11.823 1.00 87.00 170 ILE A C 1
ATOM 1346 O O . ILE A 1 170 ? -30.518 -1.760 11.092 1.00 87.00 170 ILE A O 1
ATOM 1350 N N . ASN A 1 171 ? -32.067 -3.365 11.353 1.00 88.88 171 ASN A N 1
ATOM 1351 C CA . ASN A 1 171 ? -32.082 -3.816 9.962 1.00 88.88 171 ASN A CA 1
ATOM 1352 C C . ASN A 1 171 ? -32.412 -2.665 8.990 1.00 88.88 171 ASN A C 1
ATOM 1354 O O . ASN A 1 171 ? -31.709 -2.473 8.000 1.00 88.88 171 ASN A O 1
ATOM 1358 N N . SER A 1 172 ? -33.414 -1.829 9.304 1.00 86.81 172 SER A N 1
ATOM 1359 C CA . SER A 1 172 ? -33.757 -0.670 8.463 1.00 86.81 172 SER A CA 1
ATOM 1360 C C . SER A 1 172 ? -32.610 0.342 8.342 1.00 86.81 172 SER A C 1
ATOM 1362 O O . SER A 1 172 ? -32.326 0.818 7.242 1.00 86.81 172 SER A O 1
ATOM 1364 N N . LYS A 1 173 ? -31.896 0.637 9.442 1.00 87.44 173 LYS A N 1
ATOM 1365 C CA . LYS A 1 173 ? -30.743 1.553 9.419 1.00 87.44 173 LYS A CA 1
ATOM 1366 C C . LYS A 1 173 ? -29.542 0.923 8.710 1.00 87.44 173 LYS A C 1
ATOM 1368 O O . LYS A 1 173 ? -28.862 1.620 7.966 1.00 87.44 173 LYS A O 1
ATOM 1373 N N . MET A 1 174 ? -29.319 -0.383 8.868 1.00 89.31 174 MET A N 1
ATOM 1374 C CA . MET A 1 174 ? -28.285 -1.131 8.143 1.00 89.31 174 MET A CA 1
ATOM 1375 C C . MET A 1 174 ? -28.507 -1.108 6.627 1.00 89.31 174 MET A C 1
ATOM 1377 O O . MET A 1 174 ? -27.579 -0.780 5.888 1.00 89.31 174 MET A O 1
ATOM 1381 N N . ALA A 1 175 ? -29.729 -1.402 6.172 1.00 85.69 175 ALA A N 1
ATOM 1382 C CA . ALA A 1 175 ? -30.095 -1.377 4.757 1.00 85.69 175 ALA A CA 1
ATOM 1383 C C . ALA A 1 175 ? -29.959 0.028 4.143 1.00 85.69 175 ALA A C 1
ATOM 1385 O O . ALA A 1 175 ? -29.489 0.165 3.018 1.00 85.69 175 ALA A O 1
ATOM 1386 N N . ALA A 1 176 ? -30.311 1.071 4.900 1.00 86.19 176 ALA A N 1
ATOM 1387 C CA . ALA A 1 176 ? -30.207 2.465 4.470 1.00 86.19 176 ALA A CA 1
ATOM 1388 C C . ALA A 1 176 ? -28.815 3.103 4.671 1.00 86.19 176 ALA A C 1
ATOM 1390 O O . ALA A 1 176 ? -28.660 4.284 4.369 1.00 86.19 176 ALA A O 1
ATOM 1391 N N . ARG A 1 177 ? -27.826 2.382 5.235 1.00 87.88 177 ARG A N 1
ATOM 1392 C CA . ARG A 1 177 ? -26.545 2.949 5.728 1.00 87.88 177 ARG A CA 1
ATOM 1393 C C . ARG A 1 177 ? -26.725 4.175 6.644 1.00 87.88 177 ARG A C 1
ATOM 1395 O O . ARG A 1 177 ? -25.895 5.075 6.671 1.00 87.88 177 ARG A O 1
ATOM 1402 N N . GLY A 1 178 ? -27.822 4.210 7.394 1.00 84.81 178 GLY A N 1
ATOM 1403 C CA . GLY A 1 178 ? -28.202 5.341 8.234 1.00 84.81 178 GLY A CA 1
ATOM 1404 C C . GLY A 1 178 ? -27.554 5.340 9.620 1.00 84.81 178 GLY A C 1
ATOM 1405 O O . GLY A 1 178 ? -26.730 4.494 9.967 1.00 84.81 178 GLY A O 1
ATOM 1406 N N . LEU A 1 179 ? -27.996 6.289 10.444 1.00 86.25 179 LEU A N 1
ATOM 1407 C CA . LEU A 1 179 ? -27.592 6.402 11.844 1.00 86.25 179 LEU A CA 1
ATOM 1408 C C . LEU A 1 179 ? -28.229 5.280 12.684 1.00 86.25 179 LEU A C 1
ATOM 1410 O O . LEU A 1 179 ? -29.457 5.151 12.717 1.00 86.25 179 LEU A O 1
ATOM 1414 N N . ILE A 1 180 ? -27.410 4.510 13.403 1.00 86.38 180 ILE A N 1
ATOM 1415 C CA . ILE A 1 180 ? -27.857 3.635 14.493 1.00 86.38 180 ILE A CA 1
ATOM 1416 C C . ILE A 1 180 ? -27.838 4.446 15.788 1.00 86.38 180 ILE A C 1
ATOM 1418 O O . ILE A 1 180 ? -26.770 4.841 16.246 1.00 86.38 180 ILE A O 1
ATOM 1422 N N . SER A 1 181 ? -29.009 4.662 16.387 1.00 83.50 181 SER A N 1
ATOM 1423 C CA . SER A 1 181 ? -29.155 5.297 17.702 1.00 83.50 181 SER A CA 1
ATOM 1424 C C . SER A 1 181 ? -29.471 4.246 18.767 1.00 83.50 181 SER A C 1
ATOM 1426 O O . SER A 1 181 ? -30.422 3.475 18.614 1.00 83.50 181 SER A O 1
ATOM 1428 N N . LEU A 1 182 ? -28.697 4.230 19.851 1.00 83.69 182 LEU A N 1
ATOM 1429 C CA . LEU A 1 182 ? -28.816 3.282 20.959 1.00 83.69 182 LEU A CA 1
ATOM 1430 C C . LEU A 1 182 ? -29.009 4.029 22.282 1.00 83.69 182 LEU A C 1
ATOM 1432 O O . LEU A 1 182 ? -28.416 5.085 22.498 1.00 83.69 182 LEU A O 1
ATOM 1436 N N . LEU A 1 183 ? -29.810 3.444 23.172 1.00 79.94 183 LEU A N 1
ATOM 1437 C CA . LEU A 1 183 ? -29.897 3.838 24.577 1.00 79.94 183 LEU A CA 1
ATOM 1438 C C . LEU A 1 183 ? -29.216 2.774 25.437 1.00 79.94 183 LEU A C 1
ATOM 1440 O O . LEU A 1 183 ? -29.652 1.618 25.446 1.00 79.94 183 LEU A O 1
ATOM 1444 N N . LEU A 1 184 ? -28.171 3.177 26.154 1.00 79.50 184 LEU A N 1
ATOM 1445 C CA . LEU A 1 184 ? -27.578 2.424 27.254 1.00 79.50 184 LEU A CA 1
ATOM 1446 C C . LEU A 1 184 ? -28.301 2.752 28.555 1.00 79.50 184 LEU A C 1
ATOM 1448 O O . LEU A 1 184 ? -28.663 3.902 28.804 1.00 79.50 184 LEU A O 1
ATOM 1452 N N . ALA A 1 185 ? -28.508 1.722 29.366 1.00 76.06 185 ALA A N 1
ATOM 1453 C CA . ALA A 1 185 ? -29.419 1.744 30.497 1.00 76.06 185 ALA A CA 1
ATOM 1454 C C . ALA A 1 185 ? -28.930 0.799 31.607 1.00 76.06 185 ALA A C 1
ATOM 1456 O O . ALA A 1 185 ? -28.766 -0.396 31.353 1.00 76.06 185 ALA A O 1
ATOM 1457 N N . ALA A 1 186 ? -28.735 1.306 32.830 1.00 70.81 186 ALA A N 1
ATOM 1458 C CA . ALA A 1 186 ? -28.246 0.518 33.970 1.00 70.81 186 ALA A CA 1
ATOM 1459 C C . ALA A 1 186 ? -29.063 0.747 35.258 1.00 70.81 186 ALA A C 1
ATOM 1461 O O . ALA A 1 186 ? -29.490 1.863 35.564 1.00 70.81 186 ALA A O 1
ATOM 1462 N N . SER A 1 187 ? -29.302 -0.320 36.024 1.00 65.38 187 SER A N 1
ATOM 1463 C CA . SER A 1 187 ? -30.150 -0.290 37.223 1.00 65.38 187 SER A CA 1
ATOM 1464 C C . SER A 1 187 ? -29.359 -0.146 38.531 1.00 65.38 187 SER A C 1
ATOM 1466 O O . SER A 1 187 ? -28.827 -1.138 39.017 1.00 65.38 187 SER A O 1
ATOM 1468 N N . LYS A 1 188 ? -29.424 1.064 39.110 1.00 56.12 188 LYS A N 1
ATOM 1469 C CA . LYS A 1 188 ? -29.201 1.469 40.517 1.00 56.12 188 LYS A CA 1
ATOM 1470 C C . LYS A 1 188 ? -27.929 0.973 41.240 1.00 56.12 188 LYS A C 1
ATOM 1472 O O . LYS A 1 188 ? -27.785 -0.213 41.514 1.00 56.12 188 LYS A O 1
ATOM 1477 N N . GLU A 1 189 ? -27.164 1.961 41.726 1.00 55.06 189 GLU A N 1
ATOM 1478 C CA . GLU A 1 189 ? -25.829 1.943 42.375 1.00 55.06 189 GLU A CA 1
ATOM 1479 C C . GLU A 1 189 ? -24.655 2.248 41.396 1.00 55.06 189 GLU A C 1
ATOM 1481 O O . GLU A 1 189 ? -24.494 1.640 40.350 1.00 55.06 189 GLU A O 1
ATOM 1486 N N . ASP A 1 190 ? -23.839 3.246 41.728 1.00 57.12 190 ASP A N 1
ATOM 1487 C CA . ASP A 1 190 ? -22.375 3.135 41.790 1.00 57.12 190 ASP A CA 1
ATOM 1488 C C . ASP A 1 190 ? -21.497 2.768 40.559 1.00 57.12 190 ASP A C 1
ATOM 1490 O O . ASP A 1 190 ? -20.348 2.369 40.761 1.00 57.12 190 ASP A O 1
ATOM 1494 N N . TYR A 1 191 ? -21.935 2.953 39.304 1.00 60.41 191 TYR A N 1
ATOM 1495 C CA . TYR A 1 191 ? -21.045 2.817 38.126 1.00 60.41 191 TYR A CA 1
ATOM 1496 C C . TYR A 1 191 ? -21.063 4.005 37.168 1.00 60.41 191 TYR A C 1
ATOM 1498 O O . TYR A 1 191 ? -22.121 4.383 36.663 1.00 60.41 191 TYR A O 1
ATOM 1506 N N . GLU A 1 192 ? -19.876 4.492 36.803 1.00 67.69 192 GLU A N 1
ATOM 1507 C CA . GLU A 1 192 ? -19.689 5.348 35.629 1.00 67.69 192 GLU A CA 1
ATOM 1508 C C . GLU A 1 192 ? -19.202 4.523 34.435 1.00 67.69 192 GLU A C 1
ATOM 1510 O O . GLU A 1 192 ? -18.308 3.684 34.565 1.00 67.69 192 GLU A O 1
ATOM 1515 N N . TYR A 1 193 ? -19.745 4.798 33.250 1.00 73.81 193 TYR A N 1
ATOM 1516 C CA . TYR A 1 193 ? -19.160 4.350 31.986 1.00 73.81 193 TYR A CA 1
ATOM 1517 C C . TYR A 1 193 ? -18.207 5.418 31.469 1.00 73.81 193 TYR A C 1
ATOM 1519 O O . TYR A 1 193 ? -18.426 6.611 31.680 1.00 73.81 193 TYR A O 1
ATOM 1527 N N . TYR A 1 194 ? -17.185 4.998 30.734 1.00 75.94 194 TYR A N 1
ATOM 1528 C CA . TYR A 1 194 ? -16.450 5.932 29.898 1.00 75.94 194 TYR A CA 1
ATOM 1529 C C . TYR A 1 194 ? -17.393 6.535 28.860 1.00 75.94 194 TYR A C 1
ATOM 1531 O O . TYR A 1 194 ? -17.977 5.808 28.061 1.00 75.94 194 TYR A O 1
ATOM 1539 N N . ALA A 1 195 ? -17.499 7.860 28.864 1.00 74.75 195 ALA A N 1
ATOM 1540 C CA . ALA A 1 195 ? -18.037 8.637 27.757 1.00 74.75 195 ALA A CA 1
ATOM 1541 C C . ALA A 1 195 ? -16.896 9.158 26.876 1.00 74.75 195 ALA A C 1
ATOM 1543 O O . ALA A 1 195 ? -15.749 9.223 27.334 1.00 74.75 195 ALA A O 1
ATOM 1544 N N . ALA A 1 196 ? -17.206 9.594 25.650 1.00 73.62 196 ALA A N 1
ATOM 1545 C CA . ALA A 1 196 ? -16.243 10.156 24.704 1.00 73.62 196 ALA A CA 1
ATOM 1546 C C . ALA A 1 196 ? -15.254 11.128 25.370 1.00 73.62 196 ALA A C 1
ATOM 1548 O O . ALA A 1 196 ? -14.055 10.883 25.328 1.00 73.62 196 ALA A O 1
ATOM 1549 N N . ARG A 1 197 ? -15.751 12.160 26.071 1.00 74.25 197 ARG A N 1
ATOM 1550 C CA . ARG A 1 197 ? -14.931 13.168 26.775 1.00 74.25 197 ARG A CA 1
ATOM 1551 C C . ARG A 1 197 ? -13.988 12.551 27.817 1.00 74.25 197 ARG A C 1
ATOM 1553 O O . ARG A 1 197 ? -12.783 12.739 27.722 1.00 74.25 197 ARG A O 1
ATOM 1560 N N . THR A 1 198 ? -14.509 11.761 28.756 1.00 74.06 198 THR A N 1
ATOM 1561 C CA . THR A 1 198 ? -13.697 11.138 29.825 1.00 74.06 198 THR A CA 1
ATOM 1562 C C . THR A 1 198 ? -12.701 10.102 29.304 1.00 74.06 198 THR A C 1
ATOM 1564 O O . THR A 1 198 ? -11.664 9.872 29.908 1.00 74.06 198 THR A O 1
ATOM 1567 N N . ALA A 1 199 ? -12.985 9.462 28.168 1.00 77.94 199 ALA A N 1
ATOM 1568 C CA . ALA A 1 199 ? -12.053 8.520 27.564 1.00 77.94 199 ALA A CA 1
ATOM 1569 C C . ALA A 1 199 ? -10.891 9.219 26.840 1.00 77.94 199 ALA A C 1
ATOM 1571 O O . ALA A 1 199 ? -9.852 8.592 26.664 1.00 77.94 199 ALA A O 1
ATOM 1572 N N . GLN A 1 200 ? -11.025 10.486 26.425 1.00 81.88 200 GLN A N 1
ATOM 1573 C CA . GLN A 1 200 ? -9.910 11.259 25.849 1.00 81.88 200 GLN A CA 1
ATOM 1574 C C . GLN A 1 200 ? -8.823 11.537 26.896 1.00 81.88 200 GLN A C 1
ATOM 1576 O O . GLN A 1 200 ? -7.638 11.474 26.572 1.00 81.88 200 GLN A O 1
ATOM 1581 N N . GLU A 1 201 ? -9.232 11.778 28.145 1.00 79.31 201 GLU A N 1
ATOM 1582 C CA . GLU A 1 201 ? -8.347 11.957 29.305 1.00 79.31 201 GLU A CA 1
ATOM 1583 C C . GLU A 1 201 ? -7.505 10.686 29.554 1.00 79.31 201 GLU A C 1
ATOM 1585 O O . GLU A 1 201 ? -6.295 10.779 29.749 1.00 79.31 201 GLU A O 1
ATOM 1590 N N . ASP A 1 202 ? -8.114 9.504 29.395 1.00 75.62 202 ASP A N 1
ATOM 1591 C CA . ASP A 1 202 ? -7.481 8.183 29.549 1.00 75.62 202 ASP A CA 1
ATOM 1592 C C . ASP A 1 202 ? -7.001 7.551 28.214 1.00 75.62 202 ASP A C 1
ATOM 1594 O O . ASP A 1 202 ? -6.997 6.331 28.038 1.00 75.62 202 ASP A O 1
ATOM 1598 N N . GLY A 1 203 ? -6.577 8.361 27.235 1.00 78.50 203 GLY A N 1
ATOM 1599 C CA . GLY A 1 203 ? -5.864 7.858 26.046 1.00 78.50 203 GLY A CA 1
ATOM 1600 C C . GLY A 1 203 ? -6.736 7.281 24.918 1.00 78.50 203 GLY A C 1
ATOM 1601 O O . GLY A 1 203 ? -6.248 6.527 24.071 1.00 78.50 203 GLY A O 1
ATOM 1602 N N . TYR A 1 204 ? -8.005 7.684 24.844 1.00 89.19 204 TYR A N 1
ATOM 1603 C CA . TYR A 1 204 ? -8.990 7.416 23.778 1.00 89.19 204 TYR A CA 1
ATOM 1604 C C . TYR A 1 204 ? -9.479 5.962 23.651 1.00 89.19 204 TYR A C 1
ATOM 1606 O O . TYR A 1 204 ? -10.556 5.736 23.091 1.00 89.19 204 TYR A O 1
ATOM 1614 N N . ALA A 1 205 ? -8.739 4.977 24.167 1.00 86.94 205 ALA A N 1
ATOM 1615 C CA . ALA A 1 205 ? -9.033 3.552 24.003 1.00 86.94 205 ALA A CA 1
ATOM 1616 C C . ALA A 1 205 ? -10.418 3.148 24.541 1.00 86.94 205 ALA A C 1
ATOM 1618 O O . ALA A 1 205 ? -11.103 2.334 23.919 1.00 86.94 205 ALA A O 1
ATOM 1619 N N . TYR A 1 206 ? -10.864 3.759 25.641 1.00 85.75 206 TYR A N 1
ATOM 1620 C CA . TYR A 1 206 ? -12.073 3.369 26.375 1.00 85.75 206 TYR A CA 1
ATOM 1621 C C . TYR A 1 206 ? -13.387 3.997 25.872 1.00 85.75 206 TYR A C 1
ATOM 1623 O O . TYR A 1 206 ? -14.433 3.822 26.493 1.00 85.75 206 TYR A O 1
ATOM 1631 N N . GLN A 1 207 ? -13.373 4.718 24.746 1.00 88.31 207 GLN A N 1
ATOM 1632 C CA . GLN A 1 207 ? -14.591 5.312 24.177 1.00 88.31 207 GL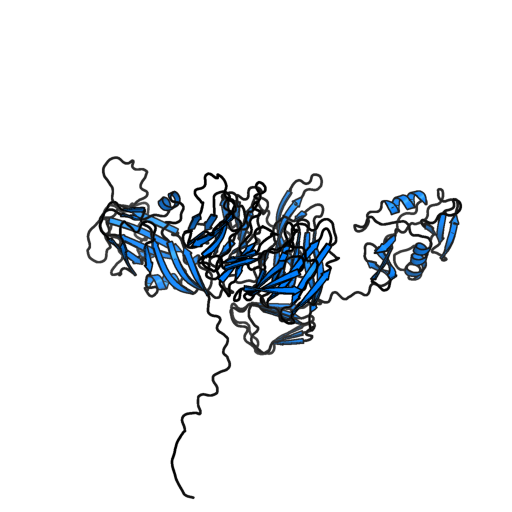N A CA 1
ATOM 1633 C C . GLN A 1 207 ? -15.644 4.239 23.822 1.00 88.31 207 GLN A C 1
ATOM 1635 O O . GLN A 1 207 ? -15.277 3.204 23.247 1.00 88.31 207 GLN A O 1
ATOM 1640 N N . PRO A 1 208 ? -16.950 4.484 24.069 1.00 87.25 208 PRO A N 1
ATOM 1641 C CA . PRO A 1 208 ? -18.026 3.627 23.579 1.00 87.25 208 PRO A CA 1
ATOM 1642 C C . PRO A 1 208 ? -17.970 3.493 22.059 1.00 87.25 208 PRO A C 1
ATOM 1644 O O . PRO A 1 208 ? -17.932 4.486 21.325 1.00 87.25 208 PRO A O 1
ATOM 1647 N N . LYS A 1 209 ? -17.952 2.251 21.574 1.00 91.56 209 LYS A N 1
ATOM 1648 C CA . LYS A 1 209 ? -17.652 1.964 20.169 1.00 91.56 209 LYS A CA 1
ATOM 1649 C C . LYS A 1 209 ? -18.517 0.851 19.598 1.00 91.56 209 LYS A C 1
ATOM 1651 O O . LYS A 1 209 ? -18.757 -0.169 20.243 1.00 91.56 209 LYS A O 1
ATOM 1656 N N . LEU A 1 210 ? -18.966 1.047 18.364 1.00 93.69 210 LEU A N 1
ATOM 1657 C CA . LEU A 1 210 ? -19.692 0.047 17.596 1.00 93.69 210 LEU A CA 1
ATOM 1658 C C . LEU A 1 210 ? -18.688 -0.735 16.745 1.00 93.69 210 LEU A C 1
ATOM 1660 O O . LEU A 1 210 ? -18.141 -0.219 15.771 1.00 93.69 210 LEU A O 1
ATOM 1664 N N . ILE A 1 211 ? -18.447 -1.980 17.139 1.00 93.75 211 ILE A N 1
ATOM 1665 C CA . ILE A 1 211 ? -17.614 -2.937 16.417 1.00 93.75 211 ILE A CA 1
ATOM 1666 C C . ILE A 1 211 ? -18.506 -3.662 15.406 1.00 93.75 211 ILE A C 1
ATOM 1668 O O . ILE A 1 211 ? -19.547 -4.227 15.758 1.00 93.75 211 ILE A O 1
ATOM 1672 N N . ILE A 1 212 ? -18.096 -3.631 14.142 1.00 93.31 212 ILE A N 1
ATOM 1673 C CA . ILE A 1 212 ? -18.834 -4.165 13.000 1.00 93.31 212 ILE A CA 1
ATOM 1674 C C . ILE A 1 212 ? -17.993 -5.264 12.364 1.00 93.31 212 ILE A C 1
ATOM 1676 O O . ILE A 1 212 ? -16.955 -4.980 11.771 1.00 93.31 212 ILE A O 1
ATOM 1680 N N . GLU A 1 213 ? -18.455 -6.509 12.449 1.00 93.50 213 GLU A N 1
ATOM 1681 C CA . GLU A 1 213 ? -17.944 -7.592 11.606 1.00 93.50 213 GLU A CA 1
ATOM 1682 C C . GLU A 1 213 ? -18.690 -7.509 10.267 1.00 93.50 213 GLU A C 1
ATOM 1684 O O . GLU A 1 213 ? -19.926 -7.531 10.238 1.00 93.50 213 GLU A O 1
ATOM 1689 N N . TYR A 1 214 ? -17.976 -7.412 9.149 1.00 91.56 214 TYR A N 1
ATOM 1690 C CA . TYR A 1 214 ? -18.566 -7.336 7.812 1.00 91.56 214 TYR A CA 1
ATOM 1691 C C . TYR A 1 214 ? -17.781 -8.200 6.827 1.00 91.56 214 TYR A C 1
ATOM 1693 O O . TYR A 1 214 ? -16.580 -8.382 6.992 1.00 91.56 214 TYR A O 1
ATOM 1701 N N . SER A 1 215 ? -18.446 -8.732 5.798 1.00 88.56 215 SER A N 1
ATOM 1702 C CA . SER A 1 215 ? -17.734 -9.238 4.625 1.00 88.56 215 SER A CA 1
ATOM 1703 C C . SER A 1 215 ? -17.678 -8.164 3.553 1.00 88.56 215 SER A C 1
ATOM 1705 O O . SER A 1 215 ? -18.643 -7.428 3.329 1.00 88.56 215 SER A O 1
ATOM 1707 N N . ILE A 1 216 ? -16.543 -8.082 2.881 1.00 82.50 216 ILE A N 1
ATOM 1708 C CA . ILE A 1 216 ? -16.369 -7.267 1.690 1.00 82.50 216 ILE A CA 1
ATOM 1709 C C . ILE A 1 216 ? -15.600 -8.096 0.670 1.00 82.50 216 ILE A C 1
ATOM 1711 O O . ILE A 1 216 ? -14.703 -8.862 1.017 1.00 82.50 216 ILE A O 1
ATOM 1715 N N . ASP A 1 217 ? -15.968 -7.955 -0.595 1.00 68.88 217 ASP A N 1
ATOM 1716 C CA . ASP A 1 217 ? -15.021 -8.238 -1.660 1.00 68.88 217 ASP A CA 1
ATOM 1717 C C . ASP A 1 217 ? -13.939 -7.154 -1.565 1.00 68.88 217 ASP A C 1
ATOM 1719 O O . ASP A 1 217 ? -14.222 -5.972 -1.772 1.00 68.88 217 ASP A O 1
ATOM 1723 N N . SER A 1 218 ? -12.721 -7.522 -1.171 1.00 58.12 218 SER A N 1
ATOM 1724 C CA . SER A 1 218 ? -11.656 -6.550 -0.909 1.00 58.12 218 SER A CA 1
ATOM 1725 C C . SER A 1 218 ? -11.263 -5.744 -2.155 1.00 58.12 218 SER A C 1
ATOM 1727 O O . SER A 1 218 ? -10.646 -4.687 -2.034 1.00 58.12 218 SER A O 1
ATOM 1729 N N . HIS A 1 219 ? -11.674 -6.180 -3.349 1.00 55.56 219 HIS A N 1
ATOM 1730 C CA . HIS A 1 219 ? -11.483 -5.467 -4.607 1.00 55.56 219 HIS A CA 1
ATOM 1731 C C . HIS A 1 219 ? -12.548 -4.372 -4.828 1.00 55.56 219 HIS A C 1
ATOM 1733 O O . HIS A 1 219 ? -12.232 -3.316 -5.379 1.00 55.56 219 HIS A O 1
ATOM 1739 N N . LEU A 1 220 ? -13.767 -4.545 -4.297 1.00 52.03 220 LEU A N 1
ATOM 1740 C CA . LEU A 1 220 ? -14.830 -3.524 -4.316 1.00 52.03 220 LEU A CA 1
ATOM 1741 C C . LEU A 1 220 ? -14.518 -2.285 -3.468 1.00 52.03 220 LEU A C 1
ATOM 1743 O O . LEU A 1 220 ? -15.076 -1.217 -3.717 1.00 52.03 220 LEU A O 1
ATOM 1747 N N . ALA A 1 221 ? -13.658 -2.411 -2.458 1.00 51.19 221 ALA A N 1
ATOM 1748 C CA . ALA A 1 221 ? -13.460 -1.353 -1.473 1.00 51.19 221 ALA A CA 1
ATOM 1749 C C . ALA A 1 221 ? -12.709 -0.123 -2.002 1.00 51.19 221 ALA A C 1
ATOM 1751 O O . ALA A 1 221 ? -12.972 0.977 -1.531 1.00 51.19 221 ALA A O 1
ATOM 1752 N N . LEU A 1 222 ? -11.792 -0.293 -2.961 1.00 54.78 222 LEU A N 1
ATOM 1753 C CA . LEU A 1 222 ? -11.053 0.819 -3.577 1.00 54.78 222 LEU A CA 1
ATOM 1754 C C . LEU A 1 222 ? -11.759 1.380 -4.823 1.00 54.78 222 LEU A C 1
ATOM 1756 O O . LEU A 1 222 ? -11.454 2.493 -5.246 1.00 54.78 222 LEU A O 1
ATOM 1760 N N . GLY A 1 223 ? -12.673 0.611 -5.433 1.00 51.28 223 GLY A N 1
ATOM 1761 C CA . GLY A 1 223 ? -13.492 0.998 -6.594 1.00 51.28 223 GLY A CA 1
ATOM 1762 C C . GLY A 1 223 ? -12.736 1.330 -7.892 1.00 51.28 223 GLY A C 1
ATOM 1763 O O . GLY A 1 223 ? -13.366 1.579 -8.914 1.00 51.28 223 GLY A O 1
ATOM 1764 N N . ASN A 1 224 ? -11.403 1.356 -7.858 1.00 64.50 224 ASN A N 1
ATOM 1765 C CA . ASN A 1 224 ? -10.498 1.783 -8.920 1.00 64.50 224 ASN A CA 1
ATOM 1766 C C . ASN A 1 224 ? -9.126 1.113 -8.725 1.00 64.50 224 ASN A C 1
ATOM 1768 O O . ASN A 1 224 ? -8.825 0.582 -7.655 1.00 64.50 224 ASN A O 1
ATOM 1772 N N . TRP A 1 225 ? -8.251 1.196 -9.733 1.00 70.69 225 TRP A N 1
ATOM 1773 C CA . TRP A 1 225 ? -6.867 0.708 -9.645 1.00 70.69 225 TRP A CA 1
ATOM 1774 C C . TRP A 1 225 ? -5.990 1.737 -8.911 1.00 70.69 225 TRP A C 1
ATOM 1776 O O . TRP A 1 225 ? -5.066 2.319 -9.479 1.00 70.69 225 TRP A O 1
ATOM 1786 N N . ALA A 1 226 ? -6.339 2.008 -7.653 1.00 77.25 226 ALA A N 1
ATOM 1787 C CA . ALA A 1 226 ? -5.504 2.762 -6.734 1.00 77.25 226 ALA A CA 1
ATOM 1788 C C . ALA A 1 226 ? -4.275 1.921 -6.369 1.00 77.25 226 ALA A C 1
ATOM 1790 O O . ALA A 1 226 ? -4.411 0.755 -5.995 1.00 77.25 226 ALA A O 1
ATOM 1791 N N . GLN A 1 227 ? -3.082 2.503 -6.463 1.00 79.75 227 GLN A N 1
ATOM 1792 C CA . GLN A 1 227 ? -1.845 1.848 -6.061 1.00 79.75 227 GLN A CA 1
ATOM 1793 C C . GLN A 1 227 ? -0.925 2.803 -5.323 1.00 79.75 227 GLN A C 1
ATOM 1795 O O . GLN A 1 227 ? -0.709 3.955 -5.704 1.00 79.75 227 GLN A O 1
ATOM 1800 N N . MET A 1 228 ? -0.333 2.252 -4.281 1.00 83.06 228 MET A N 1
ATOM 1801 C CA . MET A 1 228 ? 0.638 2.878 -3.405 1.00 83.06 228 MET A CA 1
ATOM 1802 C C . MET A 1 228 ? 1.876 1.976 -3.389 1.00 83.06 228 MET A C 1
ATOM 1804 O O . MET A 1 228 ? 1.782 0.789 -3.707 1.00 83.06 228 MET A O 1
ATOM 1808 N N . LYS A 1 229 ? 3.045 2.502 -2.998 1.00 80.19 229 LYS A N 1
ATOM 1809 C CA . LYS A 1 229 ? 4.252 1.661 -2.841 1.00 80.19 229 LYS A CA 1
ATOM 1810 C C . LYS A 1 229 ? 4.045 0.563 -1.794 1.00 80.19 229 LYS A C 1
ATOM 1812 O O . LYS A 1 229 ? 4.674 -0.487 -1.861 1.00 80.19 229 LYS A O 1
ATOM 1817 N N . GLN A 1 230 ? 3.188 0.850 -0.822 1.00 82.44 230 GLN A N 1
ATOM 1818 C CA . GLN A 1 230 ? 2.865 0.000 0.305 1.00 82.44 230 GLN A CA 1
ATOM 1819 C C . GLN A 1 230 ? 1.341 -0.057 0.416 1.00 82.44 230 GLN A C 1
ATOM 1821 O O . GLN A 1 230 ? 0.671 0.964 0.562 1.00 82.44 230 GLN A O 1
ATOM 1826 N N . ASP A 1 231 ? 0.822 -1.264 0.247 1.00 88.19 231 ASP A N 1
ATOM 1827 C CA . ASP A 1 231 ? -0.494 -1.724 0.672 1.00 88.19 231 ASP A CA 1
ATOM 1828 C C . ASP A 1 231 ? -0.557 -1.808 2.212 1.00 88.19 231 ASP A C 1
ATOM 1830 O O . ASP A 1 231 ? 0.490 -1.751 2.856 1.00 88.19 231 ASP A O 1
ATOM 1834 N N . PRO A 1 232 ? -1.731 -1.990 2.848 1.00 91.81 232 PRO A N 1
ATOM 1835 C CA . PRO A 1 232 ? -1.822 -1.987 4.310 1.00 91.81 232 PRO A CA 1
ATOM 1836 C C . PRO A 1 232 ? -1.035 -3.118 4.985 1.00 91.81 232 PRO A C 1
ATOM 1838 O O . PRO A 1 232 ? -0.669 -2.992 6.148 1.00 91.81 232 PRO A O 1
ATOM 1841 N N . GLN A 1 233 ? -0.740 -4.206 4.268 1.00 94.56 233 GLN A N 1
ATOM 1842 C CA . GLN A 1 233 ? 0.119 -5.305 4.725 1.00 94.56 233 GLN A CA 1
ATOM 1843 C C . GLN A 1 233 ? 1.614 -5.037 4.483 1.00 94.56 233 GLN A C 1
ATOM 1845 O O . GLN A 1 233 ? 2.449 -5.809 4.951 1.00 94.56 233 GLN A O 1
ATOM 1850 N N . HIS A 1 234 ? 1.956 -3.979 3.740 1.00 93.62 234 HIS A N 1
ATOM 1851 C CA . HIS A 1 234 ? 3.306 -3.662 3.273 1.00 93.62 234 HIS A CA 1
ATOM 1852 C C . HIS A 1 234 ? 3.968 -4.846 2.546 1.00 93.62 234 HIS A C 1
ATOM 1854 O O . HIS A 1 234 ? 5.180 -5.045 2.606 1.00 93.62 234 HIS A O 1
ATOM 1860 N N . SER A 1 235 ? 3.157 -5.636 1.835 1.00 93.12 235 SER A N 1
ATOM 1861 C CA . SER A 1 235 ? 3.616 -6.756 1.019 1.00 93.12 235 SER A CA 1
ATOM 1862 C C . SER A 1 235 ? 4.392 -6.281 -0.211 1.00 93.12 235 SER A C 1
ATOM 1864 O O . SER A 1 235 ? 5.270 -6.996 -0.685 1.00 93.12 235 SER A O 1
ATOM 1866 N N . GLY A 1 236 ? 4.076 -5.095 -0.746 1.00 89.94 236 GLY A N 1
ATOM 1867 C CA . GLY A 1 236 ? 4.632 -4.600 -2.012 1.00 89.94 236 GLY A CA 1
ATOM 1868 C C . GLY A 1 236 ? 4.140 -5.374 -3.248 1.00 89.94 236 GLY A C 1
ATOM 1869 O O . GLY A 1 236 ? 4.662 -5.179 -4.352 1.00 89.94 236 GLY A O 1
ATOM 1870 N N . GLN A 1 237 ? 3.138 -6.244 -3.078 1.00 89.88 237 GLN A N 1
ATOM 1871 C CA . GLN A 1 237 ? 2.435 -6.918 -4.163 1.00 89.88 237 GLN A CA 1
ATOM 1872 C C . GLN A 1 237 ? 1.279 -6.050 -4.677 1.00 89.88 237 GLN A C 1
ATOM 1874 O O . GLN A 1 237 ? 0.474 -5.527 -3.912 1.00 89.88 237 GLN A O 1
ATOM 1879 N N . GLN A 1 238 ? 1.162 -5.938 -5.999 1.00 86.38 238 GLN A N 1
ATOM 1880 C CA . GLN A 1 238 ? 0.018 -5.304 -6.646 1.00 86.38 238 GLN A CA 1
ATOM 1881 C C . GLN A 1 238 ? -1.181 -6.243 -6.769 1.00 86.38 238 GLN A C 1
ATOM 1883 O O . GLN A 1 238 ? -1.045 -7.460 -6.906 1.00 86.38 238 GLN A O 1
ATOM 1888 N N . THR A 1 239 ? -2.369 -5.645 -6.801 1.00 80.12 239 THR A N 1
ATOM 1889 C CA . THR A 1 239 ? -3.657 -6.343 -6.881 1.00 80.12 239 THR A CA 1
ATOM 1890 C C . THR A 1 239 ? -3.964 -6.955 -8.248 1.00 80.12 239 THR A C 1
ATOM 1892 O O . THR A 1 239 ? -4.919 -7.710 -8.350 1.00 80.12 239 THR A O 1
ATOM 1895 N N . TRP A 1 240 ? -3.185 -6.693 -9.300 1.00 83.31 240 TRP A N 1
ATOM 1896 C CA . TRP A 1 240 ? -3.514 -7.144 -10.656 1.00 83.31 240 TRP A CA 1
ATOM 1897 C C . TRP A 1 240 ? -2.548 -8.174 -11.245 1.00 83.31 240 TRP A C 1
ATOM 1899 O O . TRP A 1 240 ? -1.364 -8.241 -10.906 1.00 83.31 240 TRP A O 1
ATOM 1909 N N . ALA A 1 241 ? -3.083 -8.986 -12.156 1.00 86.62 241 ALA A N 1
ATOM 1910 C CA . ALA A 1 241 ? -2.387 -10.016 -12.920 1.00 86.62 241 ALA A CA 1
ATOM 1911 C C . ALA A 1 241 ? -2.253 -9.614 -14.397 1.00 86.62 241 ALA A C 1
ATOM 1913 O O . ALA A 1 241 ? -3.076 -8.872 -14.927 1.00 86.62 241 ALA A O 1
ATOM 1914 N N . SER A 1 242 ? -1.247 -10.142 -15.093 1.00 86.19 242 SER A N 1
ATOM 1915 C CA . SER A 1 242 ? -1.059 -9.962 -16.542 1.00 86.19 242 SER A CA 1
ATOM 1916 C C . SER A 1 242 ? -1.025 -11.315 -17.248 1.00 86.19 242 SER A C 1
ATOM 1918 O O . SER A 1 242 ? -0.486 -12.276 -16.704 1.00 86.19 242 SER A O 1
ATOM 1920 N N . ASN A 1 243 ? -1.547 -11.415 -18.471 1.00 86.75 243 ASN A N 1
ATOM 1921 C CA . ASN A 1 243 ? -1.379 -12.623 -19.295 1.00 86.75 243 ASN A CA 1
ATOM 1922 C C . ASN A 1 243 ? 0.055 -12.807 -19.840 1.00 86.75 243 ASN A C 1
ATOM 1924 O O . ASN A 1 243 ? 0.355 -13.865 -20.385 1.00 86.75 243 ASN A O 1
ATOM 1928 N N . VAL A 1 244 ? 0.913 -11.789 -19.723 1.00 83.62 244 VAL A N 1
ATOM 1929 C CA . VAL A 1 244 ? 2.301 -11.778 -20.220 1.00 83.62 244 VAL A CA 1
ATOM 1930 C C . VAL A 1 244 ? 3.266 -11.112 -19.233 1.00 83.62 244 VAL A C 1
ATOM 1932 O O . VAL A 1 244 ? 2.890 -10.165 -18.537 1.00 83.62 244 VAL A O 1
ATOM 1935 N N . THR A 1 245 ? 4.525 -11.550 -19.222 1.00 82.69 245 THR A N 1
ATOM 1936 C CA . THR A 1 245 ? 5.627 -10.910 -18.478 1.00 82.69 245 THR A CA 1
ATOM 1937 C C . THR A 1 245 ? 6.481 -10.076 -19.451 1.00 82.69 245 THR A C 1
ATOM 1939 O O . THR A 1 245 ? 6.760 -10.564 -20.553 1.00 82.69 245 THR A O 1
ATOM 1942 N N . PRO A 1 246 ? 6.880 -8.829 -19.117 1.00 78.88 246 PRO A N 1
ATOM 1943 C CA . PRO A 1 246 ? 7.806 -8.046 -19.941 1.00 78.88 246 PRO A CA 1
ATOM 1944 C C . PRO A 1 246 ? 9.147 -8.765 -20.124 1.00 78.88 246 PRO A C 1
ATOM 1946 O O . PRO A 1 246 ? 9.699 -9.289 -19.161 1.00 78.88 246 PRO A O 1
ATOM 1949 N N . ASP A 1 247 ? 9.674 -8.769 -21.348 1.00 76.88 247 ASP A N 1
ATOM 1950 C CA . ASP A 1 247 ? 10.971 -9.373 -21.680 1.00 76.88 247 ASP A CA 1
ATOM 1951 C C . ASP A 1 247 ? 12.064 -8.309 -21.875 1.00 76.88 247 ASP A C 1
ATOM 1953 O O . ASP A 1 247 ? 13.165 -8.433 -21.341 1.00 76.88 247 ASP A O 1
ATOM 1957 N N . LEU A 1 248 ? 11.767 -7.243 -22.616 1.00 76.50 248 LEU A N 1
ATOM 1958 C CA . LEU A 1 248 ? 12.630 -6.070 -22.750 1.00 76.50 248 LEU A CA 1
ATOM 1959 C C . LEU A 1 248 ? 11.846 -4.831 -22.338 1.00 76.50 248 LEU A C 1
ATOM 1961 O O . LEU A 1 248 ? 10.661 -4.710 -22.653 1.00 76.50 248 LEU A O 1
ATOM 1965 N N . VAL A 1 249 ? 12.518 -3.893 -21.681 1.00 83.81 249 VAL A N 1
ATOM 1966 C CA . VAL A 1 249 ? 11.949 -2.608 -21.270 1.00 83.81 249 VAL A CA 1
ATOM 1967 C C . VAL A 1 249 ? 12.821 -1.437 -21.725 1.00 83.81 249 VAL A C 1
ATOM 1969 O O . VAL A 1 249 ? 13.996 -1.623 -22.035 1.00 83.81 249 VAL A O 1
ATOM 1972 N N . LYS A 1 250 ? 12.249 -0.230 -21.746 1.00 82.56 250 LYS A N 1
ATOM 1973 C CA . LYS A 1 250 ? 12.969 1.043 -21.919 1.00 82.56 250 LYS A CA 1
ATOM 1974 C C . LYS A 1 250 ? 12.464 2.081 -20.934 1.00 82.56 250 LYS A C 1
ATOM 1976 O O . LYS A 1 250 ? 11.265 2.119 -20.665 1.00 82.56 250 LYS A O 1
ATOM 1981 N N . ALA A 1 251 ? 13.357 2.928 -20.431 1.00 84.38 251 ALA A N 1
ATOM 1982 C CA . ALA A 1 251 ? 12.997 4.023 -19.540 1.00 84.38 251 ALA A CA 1
ATOM 1983 C C . ALA A 1 251 ? 12.829 5.351 -20.295 1.00 84.38 251 ALA A C 1
ATOM 1985 O O . ALA A 1 251 ? 13.513 5.618 -21.281 1.00 84.38 251 ALA A O 1
ATOM 1986 N N . ARG A 1 252 ? 11.938 6.210 -19.795 1.00 80.56 252 ARG A N 1
ATOM 1987 C CA . ARG A 1 252 ? 11.804 7.612 -20.201 1.00 80.56 252 ARG A CA 1
ATOM 1988 C C . ARG A 1 252 ? 11.477 8.471 -18.982 1.00 80.56 252 ARG A C 1
ATOM 1990 O O . ARG A 1 252 ? 10.472 8.230 -18.315 1.00 80.56 252 ARG A O 1
ATOM 1997 N N . LYS A 1 253 ? 12.288 9.494 -18.717 1.00 81.44 253 LYS A N 1
ATOM 1998 C CA . LYS A 1 253 ? 12.000 10.522 -17.707 1.00 81.44 253 LYS A CA 1
ATOM 1999 C C . LYS A 1 253 ? 10.754 11.331 -18.126 1.00 81.44 253 LYS A C 1
ATOM 2001 O O . LYS A 1 253 ? 10.603 11.683 -19.295 1.00 81.44 253 LYS A O 1
ATOM 2006 N N . ILE A 1 254 ? 9.842 11.573 -17.183 1.00 77.75 254 ILE A N 1
ATOM 2007 C CA . ILE A 1 254 ? 8.592 12.341 -17.378 1.00 77.75 254 ILE A CA 1
ATOM 2008 C C . ILE A 1 254 ? 8.489 13.560 -16.451 1.00 77.75 254 ILE A C 1
ATOM 2010 O O . ILE A 1 254 ? 7.719 14.477 -16.719 1.00 77.75 254 ILE A O 1
ATOM 2014 N N . ILE A 1 255 ? 9.282 13.588 -15.377 1.00 75.31 255 ILE A N 1
ATOM 2015 C CA . ILE A 1 255 ? 9.501 14.759 -14.526 1.00 75.31 255 ILE A CA 1
ATOM 2016 C C . ILE A 1 255 ? 11.005 14.854 -14.299 1.00 75.31 255 ILE A C 1
ATOM 2018 O O . ILE A 1 255 ? 11.585 13.928 -13.734 1.00 75.31 255 ILE A O 1
ATOM 2022 N N . GLU A 1 256 ? 11.613 15.964 -14.703 1.00 68.94 256 GLU A N 1
ATOM 2023 C CA . GLU A 1 256 ? 13.033 16.260 -14.499 1.00 68.94 256 GLU A CA 1
ATOM 2024 C C . GLU A 1 256 ? 13.186 17.613 -13.804 1.00 68.94 256 GLU A C 1
ATOM 2026 O O . GLU A 1 256 ? 12.419 18.541 -14.073 1.00 68.94 256 GLU A O 1
ATOM 2031 N N . GLY A 1 257 ? 14.180 17.722 -12.918 1.00 56.62 257 GLY A N 1
ATOM 2032 C CA . GLY A 1 257 ? 14.513 18.951 -12.197 1.00 56.62 257 GLY A CA 1
ATOM 2033 C C . GLY A 1 257 ? 15.098 20.038 -13.101 1.00 56.62 257 GLY A C 1
ATOM 2034 O O . GLY A 1 257 ? 16.295 20.303 -13.052 1.00 56.62 257 GLY A O 1
ATOM 2035 N N . THR A 1 258 ? 14.254 20.670 -13.912 1.00 51.59 258 THR A N 1
ATOM 2036 C CA . THR A 1 258 ? 14.577 21.895 -14.662 1.00 51.59 258 THR A CA 1
ATOM 2037 C C . THR A 1 258 ? 14.271 23.141 -13.819 1.00 51.59 258 THR A C 1
ATOM 2039 O O . THR A 1 258 ? 13.606 23.045 -12.788 1.00 51.59 258 THR A O 1
ATOM 2042 N N . ASN A 1 259 ? 14.746 24.317 -14.256 1.00 46.28 259 ASN A N 1
ATOM 2043 C CA . ASN A 1 259 ? 14.809 25.599 -13.518 1.00 46.28 259 ASN A CA 1
ATOM 2044 C C . ASN A 1 259 ? 13.475 26.211 -13.006 1.00 46.28 259 ASN A C 1
ATOM 2046 O O . ASN A 1 259 ? 13.444 27.402 -12.702 1.00 46.28 259 ASN A O 1
ATOM 2050 N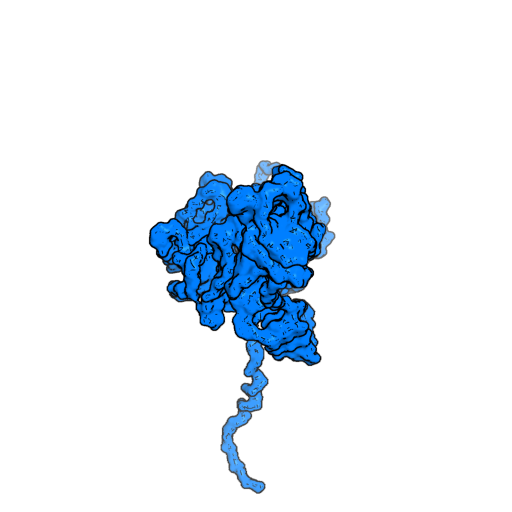 N . GLN A 1 260 ? 12.380 25.452 -12.943 1.00 54.31 260 GLN A N 1
ATOM 2051 C CA . GLN A 1 260 ? 11.093 25.884 -12.385 1.00 54.31 260 GLN A CA 1
ATOM 2052 C C . GLN A 1 260 ? 10.450 24.862 -11.434 1.00 54.31 260 GLN A C 1
ATOM 2054 O O . GLN A 1 260 ? 9.714 25.269 -10.542 1.00 54.31 260 GLN A O 1
ATOM 2059 N N . PHE A 1 261 ? 10.695 23.551 -11.573 1.00 56.44 261 PHE A N 1
ATOM 2060 C CA . PHE A 1 261 ? 10.067 22.537 -10.714 1.00 56.44 261 PHE A CA 1
ATOM 2061 C C . PHE A 1 261 ? 11.046 21.428 -10.325 1.00 56.44 261 PHE A C 1
ATOM 2063 O O . PHE A 1 261 ? 11.638 20.764 -11.171 1.00 56.44 261 PHE A O 1
ATOM 2070 N N . SER A 1 262 ? 11.157 21.177 -9.024 1.00 60.56 262 SER A N 1
ATOM 2071 C CA . SER A 1 262 ? 11.896 20.068 -8.427 1.00 60.56 262 SER A CA 1
ATOM 2072 C C . SER A 1 262 ? 10.919 19.031 -7.858 1.00 60.56 262 SER A C 1
ATOM 2074 O O . SER A 1 262 ? 9.895 19.365 -7.254 1.00 60.56 262 SER A O 1
ATOM 2076 N N . TYR A 1 263 ? 11.210 17.745 -8.052 1.00 58.53 263 TYR A N 1
ATOM 2077 C CA . TYR A 1 263 ? 10.366 16.669 -7.531 1.00 58.53 263 TYR A CA 1
ATOM 2078 C C . TYR A 1 263 ? 10.470 16.587 -5.993 1.00 58.53 263 TYR A C 1
ATOM 2080 O O . TYR A 1 263 ? 11.565 16.668 -5.437 1.00 58.53 263 TYR A O 1
ATOM 2088 N N . THR A 1 264 ? 9.347 16.431 -5.278 1.00 58.66 264 THR A N 1
ATOM 2089 C CA . THR A 1 264 ? 9.385 16.303 -3.803 1.00 58.66 264 THR A CA 1
ATOM 2090 C C . THR A 1 264 ? 9.744 14.878 -3.393 1.00 58.66 264 THR A C 1
ATOM 2092 O O . THR A 1 264 ? 9.346 13.928 -4.050 1.00 58.66 264 THR A O 1
ATOM 2095 N N . LYS A 1 265 ? 10.483 14.689 -2.295 1.00 72.44 265 LYS A N 1
ATOM 2096 C CA . LYS A 1 265 ? 11.137 13.410 -1.935 1.00 72.44 265 LYS A CA 1
ATOM 2097 C C . LYS A 1 265 ? 10.206 12.278 -1.444 1.00 72.44 265 LYS A C 1
ATOM 2099 O O . LYS A 1 265 ? 10.587 11.492 -0.580 1.00 72.44 265 LYS A O 1
ATOM 2104 N N . VAL A 1 266 ? 8.996 12.166 -1.986 1.00 80.69 266 VAL A N 1
ATOM 2105 C CA . VAL A 1 266 ? 7.967 11.181 -1.610 1.00 80.69 266 VAL A CA 1
ATOM 2106 C C . VAL A 1 266 ? 7.626 10.244 -2.772 1.00 80.69 266 VAL A C 1
ATOM 2108 O O . VAL A 1 266 ? 7.871 10.552 -3.942 1.00 80.69 266 VAL A O 1
ATOM 2111 N N . ASN A 1 267 ? 7.071 9.066 -2.472 1.00 84.94 267 ASN A N 1
ATOM 2112 C CA . ASN A 1 267 ? 6.577 8.168 -3.519 1.00 84.94 267 ASN A CA 1
ATOM 2113 C C . ASN A 1 267 ? 5.323 8.764 -4.179 1.00 84.94 267 ASN A C 1
ATOM 2115 O O . ASN A 1 267 ? 4.485 9.323 -3.466 1.00 84.94 267 ASN A O 1
ATOM 2119 N N . PRO A 1 268 ? 5.180 8.643 -5.510 1.00 87.69 268 PRO A N 1
ATOM 2120 C CA . PRO A 1 268 ? 3.938 8.997 -6.173 1.00 87.69 268 PRO A CA 1
ATOM 2121 C C . PRO A 1 268 ? 2.853 7.951 -5.871 1.00 87.69 268 PRO A C 1
ATOM 2123 O O . PRO A 1 268 ? 3.106 6.924 -5.236 1.00 87.69 268 PRO A O 1
ATOM 2126 N N . VAL A 1 269 ? 1.640 8.216 -6.341 1.00 89.81 269 VAL A N 1
ATOM 2127 C CA . VAL A 1 269 ? 0.463 7.350 -6.193 1.00 89.81 269 VAL A CA 1
ATOM 2128 C C . VAL A 1 269 ? -0.145 7.134 -7.570 1.00 89.81 269 VAL A C 1
ATOM 2130 O O . VAL A 1 269 ? -0.216 8.075 -8.350 1.00 89.81 269 VAL A O 1
ATOM 2133 N N . ILE A 1 270 ? -0.613 5.928 -7.879 1.00 87.62 270 ILE A N 1
ATOM 2134 C CA . ILE A 1 270 ? -1.443 5.706 -9.068 1.00 87.62 270 ILE A CA 1
ATOM 2135 C C . ILE A 1 270 ? -2.903 5.684 -8.627 1.00 87.62 270 ILE A C 1
ATOM 2137 O O . ILE A 1 270 ? -3.246 5.049 -7.632 1.00 87.62 270 ILE A O 1
ATOM 2141 N N . TYR A 1 271 ? -3.767 6.378 -9.358 1.00 86.00 271 TYR A N 1
ATOM 2142 C CA . TYR A 1 271 ? -5.210 6.330 -9.161 1.00 86.00 271 TYR A CA 1
ATOM 2143 C C . TYR A 1 271 ? -5.910 6.427 -10.513 1.00 86.00 271 TYR A C 1
ATOM 2145 O O . TYR A 1 271 ? -5.607 7.306 -11.313 1.00 86.00 271 TYR A O 1
ATOM 2153 N N . ASP A 1 272 ? -6.820 5.490 -10.768 1.00 79.50 272 ASP A N 1
ATOM 2154 C CA . ASP A 1 272 ? -7.593 5.367 -12.010 1.00 79.50 272 ASP A CA 1
ATOM 2155 C C . ASP A 1 272 ? -6.786 5.541 -13.318 1.00 79.50 272 ASP A C 1
ATOM 2157 O O . ASP A 1 272 ? -7.137 6.316 -14.205 1.00 79.50 272 ASP A O 1
ATOM 2161 N N . GLY A 1 273 ? -5.646 4.847 -13.425 1.00 78.25 273 GLY A N 1
ATOM 2162 C CA . GLY A 1 273 ? -4.786 4.914 -14.616 1.00 78.25 273 GLY A CA 1
ATOM 2163 C C . GLY A 1 273 ? -4.011 6.231 -14.784 1.00 78.25 273 GLY A C 1
ATOM 2164 O O . GLY A 1 273 ? -3.392 6.452 -15.825 1.00 78.25 273 GLY A O 1
ATOM 2165 N N . GLN A 1 274 ? -4.010 7.094 -13.766 1.00 85.94 274 GLN A N 1
ATOM 2166 C CA . GLN A 1 274 ? -3.249 8.341 -13.721 1.00 85.94 274 GLN A CA 1
ATOM 2167 C C . GLN A 1 274 ? -2.178 8.266 -12.633 1.00 85.94 274 GLN A C 1
ATOM 2169 O O . GLN A 1 274 ? -2.404 7.710 -11.556 1.00 85.94 274 GLN A O 1
ATOM 2174 N N . LEU A 1 275 ? -1.019 8.861 -12.896 1.00 88.38 275 LEU A N 1
ATOM 2175 C CA . LEU A 1 275 ? 0.044 9.033 -11.916 1.00 88.38 275 LEU A CA 1
ATOM 2176 C C . LEU A 1 275 ? -0.109 10.375 -11.200 1.00 88.38 275 LEU A C 1
ATOM 2178 O O . LEU A 1 275 ? -0.146 11.419 -11.845 1.00 88.38 275 LEU A O 1
ATOM 2182 N N . ILE A 1 276 ? -0.153 10.354 -9.874 1.00 89.69 276 ILE A N 1
ATOM 2183 C CA . ILE A 1 276 ? -0.243 11.525 -9.006 1.00 89.69 276 ILE A CA 1
ATOM 2184 C C . ILE A 1 276 ? 1.119 11.754 -8.348 1.00 89.69 276 ILE A C 1
ATOM 2186 O O . ILE A 1 276 ? 1.643 10.892 -7.640 1.00 89.69 276 ILE A O 1
ATOM 2190 N N . CYS A 1 277 ? 1.676 12.941 -8.564 1.00 88.12 277 CYS A N 1
ATOM 2191 C CA . CYS A 1 277 ? 2.991 13.348 -8.082 1.00 88.12 277 CYS A CA 1
ATOM 2192 C C . CYS A 1 277 ? 2.897 14.637 -7.266 1.00 88.12 277 CYS A C 1
ATOM 2194 O O . CYS A 1 277 ? 2.351 15.635 -7.739 1.00 88.12 277 CYS A O 1
ATOM 2196 N N . ALA A 1 278 ? 3.505 14.644 -6.081 1.00 87.75 278 ALA A N 1
ATOM 2197 C CA . ALA A 1 278 ? 3.762 15.873 -5.343 1.00 87.75 278 ALA A CA 1
ATOM 2198 C C . ALA A 1 278 ? 5.026 16.555 -5.892 1.00 87.75 278 ALA A C 1
ATOM 2200 O O . ALA A 1 278 ? 6.095 15.941 -5.978 1.00 87.75 278 ALA A O 1
ATOM 2201 N N . VAL A 1 279 ? 4.914 17.827 -6.268 1.00 83.88 279 VAL A N 1
ATOM 2202 C CA . VAL A 1 279 ? 6.010 18.607 -6.866 1.00 83.88 279 VAL A CA 1
ATOM 2203 C C . VAL A 1 279 ? 6.173 19.953 -6.170 1.00 83.88 279 VAL A C 1
ATOM 2205 O O . VAL A 1 279 ? 5.223 20.493 -5.600 1.00 83.88 279 VAL A O 1
ATOM 2208 N N . GLN A 1 280 ? 7.386 20.492 -6.221 1.00 81.12 280 GLN A N 1
ATOM 2209 C CA . GLN A 1 280 ? 7.753 21.767 -5.624 1.00 81.12 280 GLN A CA 1
ATOM 2210 C C . GLN A 1 280 ? 8.288 22.698 -6.708 1.00 81.12 280 GLN A C 1
ATOM 2212 O O . GLN A 1 280 ? 9.197 22.339 -7.445 1.00 81.12 280 GLN A O 1
ATOM 2217 N N . GLN A 1 281 ? 7.728 23.897 -6.806 1.00 77.50 281 GLN A N 1
ATOM 2218 C CA . GLN A 1 281 ? 8.208 24.934 -7.711 1.00 77.50 281 GLN A CA 1
ATOM 2219 C C . GLN A 1 281 ? 9.379 25.672 -7.060 1.00 77.50 281 GLN A C 1
ATOM 2221 O O . GLN A 1 281 ? 9.266 26.128 -5.918 1.00 77.50 281 GLN A O 1
ATOM 2226 N N . THR A 1 282 ? 10.492 25.779 -7.776 1.00 69.56 282 THR A N 1
ATOM 2227 C CA . THR A 1 282 ? 11.711 26.473 -7.349 1.00 69.56 282 THR A CA 1
ATOM 2228 C C . THR A 1 282 ? 11.932 27.694 -8.234 1.00 69.56 282 THR A C 1
ATOM 2230 O O . THR A 1 282 ? 11.925 27.602 -9.458 1.00 69.56 282 THR A O 1
ATOM 2233 N N . GLY A 1 283 ? 12.092 28.858 -7.605 1.00 59.56 283 GLY A N 1
ATOM 2234 C CA . GLY A 1 283 ? 12.154 30.139 -8.297 1.00 59.56 283 GLY A CA 1
ATOM 2235 C C . GLY A 1 283 ? 13.478 30.382 -9.011 1.00 59.56 283 GLY A C 1
ATOM 2236 O O . GLY A 1 283 ? 14.560 30.062 -8.500 1.00 59.56 283 GLY A O 1
ATOM 2237 N N . THR A 1 284 ? 13.390 31.009 -10.183 1.00 54.19 284 THR A N 1
ATOM 2238 C CA . THR A 1 284 ? 14.527 31.303 -11.061 1.00 54.19 284 THR A CA 1
ATOM 2239 C C . THR A 1 284 ? 15.465 32.341 -10.434 1.00 54.19 284 THR A C 1
ATOM 2241 O O . THR A 1 284 ? 15.252 33.544 -10.569 1.00 54.19 284 THR A O 1
ATOM 2244 N N . GLY A 1 285 ? 16.522 31.878 -9.759 1.00 47.56 285 GLY A N 1
ATOM 2245 C CA . GLY A 1 285 ? 17.667 32.711 -9.367 1.00 47.56 285 GLY A CA 1
ATOM 2246 C C . GLY A 1 285 ? 18.296 32.380 -8.012 1.00 47.56 285 GLY A C 1
ATOM 2247 O O . GLY A 1 285 ? 19.511 32.455 -7.893 1.00 47.56 285 GLY A O 1
ATOM 2248 N N . ASN A 1 286 ? 17.500 31.979 -7.011 1.00 50.19 286 ASN A N 1
ATOM 2249 C CA . ASN A 1 286 ? 17.971 31.817 -5.620 1.00 50.19 286 ASN A CA 1
ATOM 2250 C C . ASN A 1 286 ? 17.572 30.484 -4.949 1.00 50.19 286 ASN A C 1
ATOM 2252 O O . ASN A 1 286 ? 17.844 30.296 -3.767 1.00 50.19 286 ASN A O 1
ATOM 2256 N N . GLY A 1 287 ? 16.892 29.568 -5.651 1.00 56.62 287 GLY A N 1
ATOM 2257 C CA . GLY A 1 287 ? 16.451 28.284 -5.074 1.00 56.62 287 GLY A CA 1
ATOM 2258 C C . GLY A 1 287 ? 15.317 28.389 -4.040 1.00 56.62 287 GLY A C 1
ATOM 2259 O O . GLY A 1 287 ? 14.992 27.404 -3.379 1.00 56.62 287 GLY A O 1
ATOM 2260 N N . ASN A 1 288 ? 14.698 29.566 -3.901 1.00 61.84 288 ASN A N 1
ATOM 2261 C CA . ASN A 1 288 ? 13.524 29.763 -3.052 1.00 61.84 288 ASN A CA 1
ATOM 2262 C C . ASN A 1 288 ? 12.328 28.955 -3.576 1.00 61.84 288 ASN A C 1
ATOM 2264 O O . ASN A 1 288 ? 12.112 28.856 -4.782 1.00 61.84 288 ASN A O 1
ATOM 2268 N N . VAL A 1 289 ? 11.524 28.409 -2.665 1.00 67.94 289 VAL A N 1
ATOM 2269 C CA . VAL A 1 289 ? 10.311 27.656 -3.008 1.00 67.94 289 VAL A CA 1
ATOM 2270 C C . VAL A 1 289 ? 9.167 28.620 -3.311 1.00 67.94 289 VAL A C 1
ATOM 2272 O O . VAL A 1 289 ? 8.757 29.384 -2.440 1.00 67.94 289 VAL A O 1
ATOM 2275 N N . GLU A 1 290 ? 8.621 28.554 -4.523 1.00 72.31 290 GLU A N 1
ATOM 2276 C CA . GLU A 1 290 ? 7.496 29.393 -4.957 1.00 72.31 290 GLU A CA 1
ATOM 2277 C C . GLU A 1 290 ? 6.137 28.737 -4.671 1.00 72.31 290 GLU A C 1
ATOM 2279 O O . GLU A 1 290 ? 5.162 29.422 -4.360 1.00 72.31 290 GLU A O 1
ATOM 2284 N N . GLY A 1 291 ? 6.053 27.406 -4.696 1.00 79.62 291 GLY A N 1
ATOM 2285 C CA . GLY A 1 291 ? 4.808 26.681 -4.442 1.00 79.62 291 GLY A CA 1
ATOM 2286 C C . GLY A 1 291 ? 4.993 25.172 -4.323 1.00 79.62 291 GLY A C 1
ATOM 2287 O O . GLY A 1 291 ? 6.031 24.630 -4.692 1.00 79.62 291 GLY A O 1
ATOM 2288 N N . ASN A 1 292 ? 3.970 24.493 -3.811 1.00 87.31 292 ASN A N 1
ATOM 2289 C CA . ASN A 1 292 ? 3.895 23.036 -3.718 1.00 87.31 292 ASN A CA 1
ATOM 2290 C C . ASN A 1 292 ? 2.570 22.601 -4.355 1.00 87.31 292 ASN A C 1
ATOM 2292 O O . ASN A 1 292 ? 1.561 23.271 -4.140 1.00 87.31 292 ASN A O 1
ATOM 2296 N N . TYR A 1 293 ? 2.554 21.520 -5.134 1.00 87.44 293 TYR A N 1
ATOM 2297 C CA . TYR A 1 293 ? 1.402 21.153 -5.969 1.00 87.44 293 TYR A CA 1
ATOM 2298 C C . TYR A 1 293 ? 1.219 19.635 -6.083 1.00 87.44 293 TYR A C 1
ATOM 2300 O O . TYR A 1 293 ? 2.170 18.871 -5.905 1.00 87.44 293 TYR A O 1
ATOM 2308 N N . LEU A 1 294 ? 0.008 19.210 -6.462 1.00 89.56 294 LEU A N 1
ATOM 2309 C CA . LEU A 1 294 ? -0.289 17.843 -6.907 1.00 89.56 294 LEU A CA 1
ATOM 2310 C C . LEU A 1 294 ? -0.549 17.811 -8.415 1.00 89.56 294 LEU A C 1
ATOM 2312 O O . LEU A 1 294 ? -1.523 18.378 -8.911 1.00 89.56 294 LEU A O 1
ATOM 2316 N N . HIS A 1 295 ? 0.337 17.141 -9.147 1.00 87.69 295 HIS A N 1
ATOM 2317 C CA . HIS A 1 295 ? 0.251 16.976 -10.596 1.00 87.69 295 HIS A CA 1
ATOM 2318 C C . HIS A 1 295 ? -0.275 15.583 -10.943 1.00 87.69 295 HIS A C 1
ATOM 2320 O O . HIS A 1 295 ? 0.099 14.598 -10.307 1.00 87.69 295 HIS A O 1
ATOM 2326 N N . ARG A 1 296 ? -1.097 15.507 -11.989 1.00 88.44 296 ARG A N 1
ATOM 2327 C CA . ARG A 1 296 ? -1.553 14.280 -12.646 1.00 88.44 296 A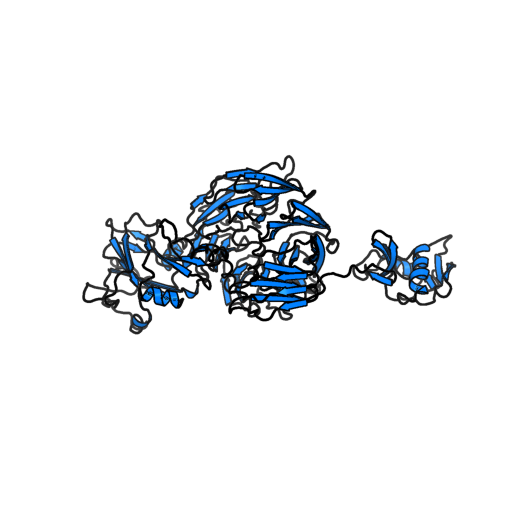RG A CA 1
ATOM 2328 C C . ARG A 1 296 ? -0.805 14.107 -13.954 1.00 88.44 296 ARG A C 1
ATOM 2330 O O . ARG A 1 296 ? -0.738 15.048 -14.741 1.00 88.44 296 ARG A O 1
ATOM 2337 N N . TYR A 1 297 ? -0.322 12.903 -14.213 1.00 85.50 297 TYR A N 1
ATOM 2338 C CA . TYR A 1 297 ? 0.297 12.515 -15.474 1.00 85.50 297 TYR A CA 1
ATOM 2339 C C . TYR A 1 297 ? -0.396 11.275 -16.036 1.00 85.50 297 TYR A C 1
ATOM 2341 O O . TYR A 1 297 ? -0.783 10.370 -15.293 1.00 85.50 297 TYR A O 1
ATOM 2349 N N . ALA A 1 298 ? -0.550 11.221 -17.353 1.00 82.50 298 ALA A N 1
ATOM 2350 C CA . ALA A 1 298 ? -0.979 10.023 -18.050 1.00 82.50 298 ALA A CA 1
ATOM 2351 C C . ALA A 1 298 ? 0.112 8.949 -17.945 1.00 82.50 298 ALA A C 1
ATOM 2353 O O . ALA A 1 298 ? 1.282 9.228 -18.200 1.00 82.50 298 ALA A O 1
ATOM 2354 N N . LEU A 1 299 ? -0.267 7.700 -17.669 1.00 77.44 299 LEU A N 1
ATOM 2355 C CA . LEU A 1 299 ? 0.666 6.564 -17.715 1.00 77.44 299 LEU A CA 1
ATOM 2356 C C . LEU A 1 299 ? 1.007 6.111 -19.156 1.00 77.44 299 LEU A C 1
ATOM 2358 O O . LEU A 1 299 ? 1.762 5.171 -19.372 1.00 77.44 299 LEU A O 1
ATOM 2362 N N . THR A 1 300 ? 0.486 6.802 -20.171 1.00 70.69 300 THR A N 1
ATOM 2363 C CA . THR A 1 300 ? 0.827 6.590 -21.589 1.00 70.69 300 THR A CA 1
ATOM 2364 C C . THR A 1 300 ? 2.312 6.837 -21.895 1.00 70.69 300 THR A C 1
ATOM 2366 O O . THR A 1 300 ? 3.012 7.515 -21.147 1.00 70.69 300 THR A O 1
ATOM 2369 N N . SER A 1 301 ? 2.781 6.401 -23.069 1.00 59.91 301 SER A N 1
ATOM 2370 C CA . SER A 1 301 ? 4.148 6.667 -23.553 1.00 59.91 301 SER A CA 1
ATOM 2371 C C . SER A 1 301 ? 4.519 8.150 -23.680 1.00 59.91 301 SER A C 1
ATOM 2373 O O . SER A 1 301 ? 5.708 8.478 -23.725 1.00 59.91 301 SER A O 1
ATOM 2375 N N . THR A 1 302 ? 3.541 9.063 -23.736 1.00 65.19 302 THR A N 1
ATOM 2376 C CA . THR A 1 302 ? 3.806 10.508 -23.742 1.00 65.19 302 THR A CA 1
ATOM 2377 C C . THR A 1 302 ? 4.124 11.053 -22.351 1.00 65.19 302 THR A C 1
ATOM 2379 O O . THR A 1 302 ? 4.881 12.020 -22.279 1.00 65.19 302 THR A O 1
ATOM 2382 N N . GLY A 1 303 ? 3.630 10.429 -21.273 1.00 73.62 303 GLY A N 1
ATOM 2383 C CA . GLY A 1 303 ? 3.783 10.928 -19.902 1.00 73.62 303 GLY A CA 1
ATOM 2384 C C . GLY A 1 303 ? 3.111 12.284 -19.661 1.00 73.62 303 GLY A C 1
ATOM 2385 O O . GLY A 1 303 ? 3.569 13.046 -18.818 1.00 73.62 303 GLY A O 1
ATOM 2386 N N . GLU A 1 304 ? 2.094 12.635 -20.453 1.00 80.75 304 GLU A N 1
ATOM 2387 C CA . GLU A 1 304 ? 1.530 13.988 -20.510 1.00 80.75 304 GLU A CA 1
ATOM 2388 C C . GLU A 1 304 ? 0.883 14.431 -19.188 1.00 80.75 304 GLU A C 1
ATOM 2390 O O . GLU A 1 304 ? 0.169 13.661 -18.545 1.00 80.75 304 GLU A O 1
ATOM 2395 N N . ARG A 1 305 ? 1.106 15.691 -18.788 1.00 84.56 305 ARG A N 1
ATOM 2396 C CA . ARG A 1 305 ? 0.479 16.284 -17.599 1.00 84.56 305 ARG A CA 1
ATOM 2397 C C . ARG A 1 305 ? -0.991 16.608 -17.878 1.00 84.56 305 ARG A C 1
ATOM 2399 O O . ARG A 1 305 ? -1.293 17.443 -18.720 1.00 84.56 305 ARG A O 1
ATOM 2406 N N . LEU A 1 306 ? -1.891 16.002 -17.109 1.00 84.31 306 LEU A N 1
ATOM 2407 C CA . LEU A 1 306 ? -3.342 16.064 -17.311 1.00 84.31 306 LEU A CA 1
ATOM 2408 C C . LEU A 1 306 ? -4.020 17.278 -16.655 1.00 84.31 306 LEU A C 1
ATOM 2410 O O . LEU A 1 306 ? -5.106 17.662 -17.075 1.00 84.31 306 LEU A O 1
ATOM 2414 N N . ASN A 1 307 ? -3.412 17.880 -15.625 1.00 81.25 307 ASN A N 1
ATOM 2415 C CA . ASN A 1 307 ? -3.941 19.070 -14.945 1.00 81.25 307 ASN A CA 1
ATOM 2416 C C . ASN A 1 307 ? -2.951 20.255 -15.034 1.00 81.25 307 ASN A C 1
ATOM 2418 O O . ASN A 1 307 ? -2.071 20.388 -14.180 1.00 81.25 307 ASN A O 1
ATOM 2422 N N . PRO A 1 308 ? -3.042 21.134 -16.053 1.00 68.69 308 PRO A N 1
ATOM 2423 C CA . PRO A 1 308 ? -2.167 22.310 -16.154 1.00 68.69 308 PRO A CA 1
ATOM 2424 C C . PRO A 1 308 ? -2.389 23.307 -15.001 1.00 68.69 308 PRO A C 1
ATOM 2426 O O . PRO A 1 308 ? -1.428 23.905 -14.514 1.00 68.69 308 PRO A O 1
ATOM 2429 N N . GLU A 1 309 ? -3.616 23.398 -14.486 1.00 72.50 309 GLU A N 1
ATOM 2430 C CA . GLU A 1 309 ? -3.960 24.116 -13.254 1.00 72.50 309 GLU A CA 1
ATOM 2431 C C . GLU A 1 309 ? -4.024 23.130 -12.076 1.00 72.50 309 GLU A C 1
ATOM 2433 O O . GLU A 1 309 ? -5.056 22.523 -11.773 1.00 72.50 309 GLU A O 1
ATOM 2438 N N . SER A 1 310 ? -2.875 22.924 -11.431 1.00 71.00 310 SER A N 1
ATOM 2439 C CA . SER A 1 310 ? -2.773 22.097 -10.225 1.00 71.00 310 SER A CA 1
ATOM 2440 C C . SER A 1 310 ? -3.123 22.917 -8.982 1.00 71.00 310 SER A C 1
ATOM 2442 O O . SER A 1 310 ? -2.636 24.044 -8.856 1.00 71.00 310 SER A O 1
ATOM 2444 N N . PRO A 1 311 ? -3.871 22.365 -8.013 1.00 79.19 311 PRO A N 1
ATOM 2445 C CA . PRO A 1 311 ? -4.108 23.047 -6.748 1.00 79.19 311 PRO A CA 1
ATOM 2446 C C . PRO A 1 311 ? -2.790 23.232 -5.991 1.00 79.19 311 PRO A C 1
ATOM 2448 O O . PRO A 1 311 ? -1.971 22.311 -5.876 1.00 79.19 311 PRO A O 1
ATOM 2451 N N . ARG A 1 312 ? -2.594 24.444 -5.467 1.00 86.31 312 ARG A N 1
ATOM 2452 C CA . ARG A 1 312 ? -1.452 24.787 -4.620 1.00 86.31 312 ARG A CA 1
ATOM 2453 C C . ARG A 1 312 ? -1.705 24.281 -3.203 1.00 86.31 312 ARG A C 1
ATOM 2455 O O . ARG A 1 312 ? -2.653 24.705 -2.549 1.00 86.31 312 ARG A O 1
ATOM 2462 N N . LEU A 1 313 ? -0.832 23.407 -2.718 1.00 89.12 313 LEU A N 1
ATOM 2463 C CA . LEU A 1 313 ? -0.811 22.960 -1.330 1.00 89.12 313 LEU A CA 1
ATOM 2464 C C . LEU A 1 313 ? -0.217 24.043 -0.422 1.00 89.12 313 LEU A C 1
ATOM 2466 O O . LEU A 1 313 ? 0.687 24.784 -0.819 1.00 89.12 313 LEU A O 1
ATOM 2470 N N . SER A 1 314 ? -0.678 24.086 0.830 1.00 88.88 314 SER A N 1
ATOM 2471 C CA . SER A 1 314 ? -0.202 25.054 1.828 1.00 88.88 314 SER A CA 1
ATOM 2472 C C . SER A 1 314 ? 1.272 24.871 2.219 1.00 88.88 314 SER A C 1
ATOM 2474 O O . SER A 1 314 ? 1.901 25.830 2.647 1.00 88.88 314 SER A O 1
ATOM 2476 N N . ASP A 1 315 ? 1.821 23.658 2.098 1.00 89.31 315 ASP A N 1
ATOM 2477 C CA . ASP A 1 315 ? 3.230 23.337 2.376 1.00 89.31 315 ASP A CA 1
ATOM 2478 C C . ASP A 1 315 ? 3.635 22.043 1.625 1.00 89.31 315 ASP A C 1
ATOM 2480 O O . ASP A 1 315 ? 2.817 21.454 0.912 1.00 89.31 315 ASP A O 1
ATOM 2484 N N . ILE A 1 316 ? 4.889 21.602 1.756 1.00 88.06 316 ILE A N 1
ATOM 2485 C CA . ILE A 1 316 ? 5.423 20.375 1.145 1.00 88.06 316 ILE A CA 1
ATOM 2486 C C . ILE A 1 316 ? 4.668 19.127 1.590 1.00 88.06 316 ILE A C 1
ATOM 2488 O O . ILE A 1 316 ? 4.341 18.987 2.762 1.00 88.06 316 ILE A O 1
ATOM 2492 N N . VAL A 1 317 ? 4.504 18.157 0.692 1.00 90.69 317 VAL A N 1
ATOM 2493 C CA . VAL A 1 317 ? 4.157 16.785 1.081 1.00 90.69 317 VAL A CA 1
ATOM 2494 C C . VAL A 1 317 ? 5.406 16.129 1.679 1.00 90.69 317 VAL A C 1
ATOM 2496 O O . VAL A 1 317 ? 6.443 16.052 1.020 1.00 90.69 317 VAL A O 1
ATOM 2499 N N . LYS A 1 318 ? 5.331 15.706 2.945 1.00 88.75 318 LYS A N 1
ATOM 2500 C CA . LYS A 1 318 ? 6.488 15.238 3.732 1.00 88.75 318 LYS A CA 1
ATOM 2501 C C . LYS A 1 318 ? 6.643 13.715 3.754 1.00 88.75 318 LYS A C 1
ATOM 2503 O O . LYS A 1 318 ? 7.771 13.230 3.752 1.00 88.75 318 LYS A O 1
ATOM 2508 N N . HIS A 1 319 ? 5.527 12.989 3.736 1.00 88.75 319 HIS A N 1
ATOM 2509 C CA . HIS A 1 319 ? 5.459 11.522 3.670 1.00 88.75 319 HIS A CA 1
ATOM 2510 C C . HIS A 1 319 ? 4.673 11.082 2.436 1.00 88.75 319 HIS A C 1
ATOM 2512 O O . HIS A 1 319 ? 3.953 11.887 1.851 1.00 88.75 319 HIS A O 1
ATOM 2518 N N . GLN A 1 320 ? 4.798 9.817 2.028 1.00 89.06 320 GLN A N 1
ATOM 2519 C CA . GLN A 1 320 ? 4.037 9.289 0.891 1.00 89.06 320 GLN A CA 1
ATOM 2520 C C . GLN A 1 320 ? 2.520 9.488 1.110 1.00 89.06 320 GLN A C 1
ATOM 2522 O O . GLN A 1 320 ? 2.009 9.069 2.152 1.00 89.06 320 GLN A O 1
ATOM 2527 N N . PRO A 1 321 ? 1.793 10.081 0.142 1.00 91.94 321 PRO A N 1
ATOM 2528 C CA . PRO A 1 321 ? 0.337 10.133 0.175 1.00 91.94 321 PRO A CA 1
ATOM 2529 C C . PRO A 1 321 ? -0.288 8.738 0.137 1.00 91.94 321 PRO A C 1
ATOM 2531 O O . PRO A 1 321 ? 0.227 7.842 -0.538 1.00 91.94 321 PRO A O 1
ATOM 2534 N N . VAL A 1 322 ? -1.429 8.566 0.805 1.00 91.62 322 VAL A N 1
ATOM 2535 C CA . VAL A 1 322 ? -2.178 7.300 0.795 1.00 91.62 322 VAL A CA 1
ATOM 2536 C C . VAL A 1 322 ? -3.632 7.492 0.377 1.00 91.62 322 VAL A C 1
ATOM 2538 O O . VAL A 1 322 ? -4.235 8.530 0.644 1.00 91.62 322 VAL A O 1
ATOM 2541 N N . VAL A 1 323 ? -4.182 6.495 -0.318 1.00 89.56 323 VAL A N 1
ATOM 2542 C CA . VAL A 1 323 ? -5.521 6.529 -0.919 1.00 89.56 323 VAL A CA 1
ATOM 2543 C C . VAL A 1 323 ? -6.513 5.782 -0.040 1.00 89.56 323 VAL A C 1
ATOM 2545 O O . VAL A 1 323 ? -6.379 4.578 0.162 1.00 89.56 323 VAL A O 1
ATOM 2548 N N . GLY A 1 324 ? -7.527 6.492 0.449 1.00 87.12 324 GLY A N 1
ATOM 2549 C CA . GLY A 1 324 ? -8.652 5.908 1.169 1.00 87.12 324 GLY A CA 1
ATOM 2550 C C . GLY A 1 324 ? -9.687 5.252 0.241 1.00 87.12 324 GLY A C 1
ATOM 2551 O O . GLY A 1 324 ? -9.822 5.646 -0.922 1.00 87.12 324 GLY A O 1
ATOM 2552 N N . PRO A 1 325 ? -10.491 4.303 0.760 1.00 80.06 325 PRO A N 1
ATOM 2553 C CA . PRO A 1 325 ? -11.491 3.551 -0.012 1.00 80.06 325 PRO A CA 1
ATOM 2554 C C . PRO A 1 325 ? -12.600 4.420 -0.628 1.00 80.06 325 PRO A C 1
ATOM 2556 O O . PRO A 1 325 ? -13.306 3.988 -1.536 1.00 80.06 325 PRO A O 1
ATOM 2559 N N . LYS A 1 326 ? -12.771 5.668 -0.171 1.00 80.69 326 LYS A N 1
ATOM 2560 C CA . LYS A 1 326 ? -13.799 6.595 -0.673 1.00 80.69 326 LYS A CA 1
ATOM 2561 C C . LYS A 1 326 ? -13.224 7.699 -1.553 1.00 80.69 326 LYS A C 1
ATOM 2563 O O . LYS A 1 326 ? -13.701 8.827 -1.507 1.00 80.69 326 LYS A O 1
ATOM 2568 N N . LYS A 1 327 ? -12.227 7.362 -2.380 1.00 85.44 327 LYS A N 1
ATOM 2569 C CA . LYS A 1 327 ? -11.603 8.289 -3.347 1.00 85.44 327 LYS A CA 1
ATOM 2570 C C . LYS A 1 327 ? -10.914 9.484 -2.667 1.00 85.44 327 LYS A C 1
ATOM 2572 O O . LYS A 1 327 ? -10.858 10.587 -3.202 1.00 85.44 327 LYS A O 1
ATOM 2577 N N . GLN A 1 328 ? -10.394 9.250 -1.469 1.00 89.44 328 GLN A N 1
ATOM 2578 C CA . GLN A 1 328 ? -9.718 10.251 -0.648 1.00 89.44 328 GLN A CA 1
ATOM 2579 C C . GLN A 1 328 ? -8.210 10.120 -0.841 1.00 89.44 328 GLN A C 1
ATOM 2581 O O . GLN A 1 328 ? -7.694 9.004 -0.841 1.00 89.44 328 GLN A O 1
ATOM 2586 N N . LEU A 1 329 ? -7.495 11.234 -0.955 1.00 92.44 329 LEU A N 1
ATOM 2587 C CA . LEU A 1 329 ? -6.040 11.282 -0.857 1.00 92.44 329 LEU A CA 1
ATOM 2588 C C . LEU A 1 329 ? -5.658 11.945 0.462 1.00 92.44 329 LEU A C 1
ATOM 2590 O O . LEU A 1 329 ? -5.980 13.111 0.691 1.00 92.44 329 LEU A O 1
ATOM 2594 N N . TYR A 1 330 ? -4.955 11.209 1.313 1.00 93.69 330 TYR A N 1
ATOM 2595 C CA . TYR A 1 330 ? -4.434 11.724 2.570 1.00 93.69 330 TYR A CA 1
ATOM 2596 C C . TYR A 1 330 ? -2.981 12.154 2.390 1.00 93.69 330 TYR A C 1
ATOM 2598 O O . TYR A 1 330 ? -2.128 11.343 2.020 1.00 93.69 330 TYR A O 1
ATOM 2606 N N . CYS A 1 331 ? -2.697 13.424 2.674 1.00 94.25 331 CYS A N 1
ATOM 2607 C CA . CYS A 1 331 ? -1.355 13.998 2.594 1.00 94.25 331 CYS A CA 1
ATOM 2608 C C . CYS A 1 331 ? -0.922 14.534 3.961 1.00 94.25 331 CYS A C 1
ATOM 2610 O O . CYS A 1 331 ? -1.671 15.267 4.609 1.00 94.25 331 CYS A O 1
ATOM 2612 N N . ILE A 1 332 ? 0.315 14.225 4.362 1.00 94.50 332 ILE A N 1
ATOM 2613 C CA . ILE A 1 332 ? 0.974 14.884 5.494 1.00 94.50 332 ILE A CA 1
ATOM 2614 C C . ILE A 1 332 ? 1.799 16.051 4.966 1.00 94.50 332 ILE A C 1
ATOM 2616 O O . ILE A 1 332 ? 2.718 15.854 4.164 1.00 94.50 332 ILE A O 1
ATOM 2620 N N . LEU A 1 333 ? 1.461 17.255 5.418 1.00 93.50 333 LEU A N 1
ATOM 2621 C CA . LEU A 1 333 ? 2.054 18.505 4.979 1.00 93.50 333 LEU A CA 1
ATOM 2622 C C . LEU A 1 333 ? 3.047 19.081 5.999 1.00 93.50 333 LEU A C 1
ATOM 2624 O O . LEU A 1 333 ? 2.880 18.980 7.218 1.00 93.50 333 LEU A O 1
ATOM 2628 N N . GLY A 1 334 ? 4.056 19.746 5.448 1.00 89.62 334 GLY A N 1
ATOM 2629 C CA . GLY A 1 334 ? 4.998 20.621 6.127 1.00 89.62 334 GLY A CA 1
ATOM 2630 C C . GLY A 1 334 ? 6.264 19.964 6.655 1.00 89.62 334 GLY A C 1
ATOM 2631 O O . GLY A 1 334 ? 6.332 18.762 6.906 1.00 89.62 334 GLY A O 1
ATOM 2632 N N . LYS A 1 335 ? 7.311 20.782 6.832 1.00 85.81 335 LYS A N 1
ATOM 2633 C CA . LYS A 1 335 ? 8.649 20.314 7.254 1.00 85.81 335 LYS A CA 1
ATOM 2634 C C . LYS A 1 335 ? 8.622 19.534 8.573 1.00 85.81 335 LYS A C 1
ATOM 2636 O O . LYS A 1 335 ? 9.356 18.555 8.699 1.00 85.81 335 LYS A O 1
ATOM 2641 N N . ALA A 1 336 ? 7.762 19.952 9.505 1.00 88.00 336 ALA A N 1
ATOM 2642 C CA . ALA A 1 336 ? 7.542 19.317 10.805 1.00 88.00 336 ALA A CA 1
ATOM 2643 C C . ALA A 1 336 ? 6.528 18.152 10.781 1.00 88.00 336 ALA A C 1
ATOM 2645 O O . ALA A 1 336 ? 6.348 17.506 11.806 1.00 88.00 336 ALA A O 1
ATOM 2646 N N . ALA A 1 337 ? 5.883 17.871 9.641 1.00 92.00 337 ALA A N 1
ATOM 2647 C CA . ALA A 1 337 ? 4.905 16.791 9.475 1.00 92.00 337 ALA A CA 1
ATOM 2648 C C . ALA A 1 337 ? 3.685 16.859 10.426 1.00 92.00 337 ALA A C 1
ATOM 2650 O O . ALA A 1 337 ? 3.203 15.827 10.884 1.00 92.00 337 ALA A O 1
ATOM 2651 N N . THR A 1 338 ? 3.201 18.062 10.754 1.00 94.44 338 THR A N 1
ATOM 2652 C CA . THR A 1 338 ? 2.143 18.306 11.762 1.00 94.44 338 THR A CA 1
ATOM 2653 C C . THR A 1 338 ? 0.765 18.616 11.175 1.00 94.44 338 THR A C 1
ATOM 2655 O O . THR A 1 338 ? -0.153 18.968 11.911 1.00 94.44 338 THR A O 1
ATOM 2658 N N . THR A 1 339 ? 0.599 18.568 9.852 1.00 95.44 339 THR A N 1
ATOM 2659 C CA . THR A 1 339 ? -0.678 18.869 9.187 1.00 95.44 339 THR A CA 1
ATOM 2660 C C . THR A 1 339 ? -1.117 17.684 8.347 1.00 95.44 339 THR A C 1
ATOM 2662 O O . THR A 1 339 ? -0.372 17.227 7.489 1.00 95.44 339 THR A O 1
ATOM 2665 N N . LEU A 1 340 ? -2.343 17.220 8.552 1.00 95.25 340 LEU A N 1
ATOM 2666 C CA . LEU A 1 340 ? -2.985 16.166 7.776 1.00 95.25 340 LEU A CA 1
ATOM 2667 C C . LEU A 1 340 ? -4.148 16.769 6.990 1.00 95.25 340 LEU A C 1
ATOM 2669 O O . LEU A 1 340 ? -5.004 17.430 7.577 1.00 95.25 340 LEU A O 1
ATOM 2673 N N . VAL A 1 341 ? -4.184 16.537 5.678 1.00 94.81 341 VAL A N 1
ATOM 2674 C CA . VAL A 1 341 ? -5.294 16.960 4.808 1.00 94.81 341 VAL A CA 1
ATOM 2675 C C . VAL A 1 341 ? -5.947 15.769 4.115 1.00 94.81 341 VAL A C 1
ATOM 2677 O O . VAL A 1 341 ? -5.272 14.810 3.737 1.00 94.81 341 VAL A O 1
ATOM 2680 N N . GLU A 1 342 ? -7.265 15.853 3.945 1.00 94.81 342 GLU A N 1
ATOM 2681 C CA . GLU A 1 342 ? -8.085 14.971 3.111 1.00 94.81 342 GLU A CA 1
ATOM 2682 C C . GLU A 1 342 ? -8.429 15.713 1.817 1.00 94.81 342 GLU A C 1
ATOM 2684 O O . GLU A 1 342 ? -9.094 16.750 1.863 1.00 94.81 342 GLU A O 1
ATOM 2689 N N . LEU A 1 343 ? -7.991 15.182 0.675 1.00 93.50 343 LEU A N 1
ATOM 2690 C CA . LEU A 1 343 ? -8.215 15.764 -0.649 1.00 93.50 343 LEU A CA 1
ATOM 2691 C C . LEU A 1 343 ? -9.066 14.832 -1.523 1.00 93.50 343 LEU A C 1
ATOM 2693 O O . LEU A 1 343 ? -8.925 13.610 -1.463 1.00 93.50 343 LEU A O 1
ATOM 2697 N N . ASP A 1 344 ? -9.918 15.402 -2.368 1.00 91.00 344 ASP A N 1
ATOM 2698 C CA . ASP A 1 344 ? -10.826 14.663 -3.255 1.00 91.00 344 ASP A CA 1
ATOM 2699 C C . ASP A 1 344 ? -10.142 14.221 -4.568 1.00 91.00 344 ASP A C 1
ATOM 2701 O O . ASP A 1 344 ? -9.704 15.046 -5.374 1.00 91.00 344 ASP A O 1
ATOM 2705 N N . LEU A 1 345 ? -10.042 12.909 -4.817 1.00 87.69 345 LEU A N 1
ATOM 2706 C CA . LEU A 1 345 ? -9.363 12.373 -6.006 1.00 87.69 345 LEU A CA 1
ATOM 2707 C C . LEU A 1 345 ? -10.137 12.524 -7.322 1.00 87.69 345 LEU A C 1
ATOM 2709 O O . LEU A 1 345 ? -9.551 12.248 -8.372 1.00 87.69 345 LEU A O 1
ATOM 2713 N N . GLU A 1 346 ? -11.389 12.973 -7.311 1.00 85.50 346 GLU A N 1
ATOM 2714 C CA . GLU A 1 346 ? -12.155 13.252 -8.533 1.00 85.50 346 GLU A CA 1
ATOM 2715 C C . GLU A 1 346 ? -12.314 14.760 -8.760 1.00 85.50 346 GLU A C 1
ATOM 2717 O O . GLU A 1 346 ? -12.089 15.237 -9.872 1.00 85.50 346 GLU A O 1
ATOM 2722 N N . ASN A 1 347 ? -12.562 15.539 -7.705 1.00 86.88 347 ASN A N 1
ATOM 2723 C CA . ASN A 1 347 ? -12.763 16.990 -7.785 1.00 86.88 347 ASN A CA 1
ATOM 2724 C C . ASN A 1 347 ? -11.438 17.782 -7.710 1.00 86.88 347 ASN A C 1
ATOM 2726 O O . ASN A 1 347 ? -11.253 18.631 -6.845 1.00 86.88 347 ASN A O 1
ATOM 2730 N N . ASN A 1 348 ? -10.486 17.474 -8.603 1.00 84.69 348 ASN A N 1
ATOM 2731 C CA . ASN A 1 348 ? -9.164 18.125 -8.733 1.00 84.69 348 ASN A CA 1
ATOM 2732 C C . ASN A 1 348 ? -8.427 18.386 -7.393 1.00 84.69 348 ASN A C 1
ATOM 2734 O O . ASN A 1 348 ? -7.837 19.445 -7.207 1.00 84.69 348 ASN A O 1
ATOM 2738 N N . PHE A 1 349 ? -8.443 17.419 -6.467 1.00 90.69 349 PHE A N 1
ATOM 2739 C CA . PHE A 1 349 ? -7.831 17.511 -5.131 1.00 90.69 349 PHE A CA 1
ATOM 2740 C C . PHE A 1 349 ? -8.369 18.646 -4.240 1.00 90.69 349 PHE A C 1
ATOM 2742 O O . PHE A 1 349 ? -7.625 19.194 -3.427 1.00 90.69 349 PHE A O 1
ATOM 2749 N N . GLU A 1 350 ? -9.658 18.980 -4.355 1.00 90.88 350 GLU A N 1
ATOM 2750 C CA . GLU A 1 350 ? -10.354 19.861 -3.409 1.00 90.88 350 GLU A CA 1
ATOM 2751 C C . GLU A 1 350 ? -10.149 19.379 -1.959 1.00 90.88 350 GLU A C 1
ATOM 2753 O O . GLU A 1 350 ? -10.383 18.209 -1.644 1.00 90.88 350 GLU A O 1
ATOM 2758 N N . GLU A 1 351 ? -9.708 20.277 -1.074 1.00 93.00 351 GLU A N 1
ATOM 2759 C CA . GLU A 1 351 ? -9.485 19.971 0.341 1.00 93.00 351 GLU A CA 1
ATOM 2760 C C . GLU A 1 351 ? -10.821 19.864 1.083 1.00 93.00 351 GLU A C 1
ATOM 2762 O O . GLU A 1 351 ? -11.536 20.850 1.251 1.00 93.00 351 GLU A O 1
ATOM 2767 N N . LYS A 1 352 ? -11.152 18.655 1.545 1.00 93.06 352 LYS A N 1
ATOM 2768 C CA . LYS A 1 352 ? -12.391 18.369 2.280 1.00 93.06 352 LYS A CA 1
ATOM 2769 C C . LYS A 1 352 ? -12.226 18.552 3.785 1.00 93.06 352 LYS A C 1
ATOM 2771 O O . LYS A 1 352 ? -13.175 18.969 4.446 1.00 93.06 352 LYS A O 1
ATOM 2776 N N . LYS A 1 353 ? -11.047 18.230 4.335 1.00 92.00 353 LYS A N 1
ATOM 2777 C CA . LYS A 1 353 ? -10.729 18.377 5.767 1.00 92.00 353 LYS A CA 1
ATOM 2778 C C . LYS A 1 353 ? -9.245 18.660 6.001 1.00 92.00 353 LYS A C 1
ATOM 2780 O O . LYS A 1 353 ? -8.392 18.235 5.222 1.00 92.00 353 LYS A O 1
ATOM 2785 N N . ARG A 1 354 ? -8.953 19.302 7.135 1.00 93.25 354 ARG A N 1
ATOM 2786 C CA . ARG A 1 354 ? -7.609 19.624 7.629 1.00 93.25 354 ARG A CA 1
ATOM 2787 C C . ARG A 1 354 ? -7.534 19.425 9.138 1.00 93.25 354 ARG A C 1
ATOM 2789 O O . ARG A 1 354 ? -8.421 19.871 9.860 1.00 93.25 354 ARG A O 1
ATOM 2796 N N . PHE A 1 355 ? -6.449 18.815 9.601 1.00 90.88 355 PHE A N 1
ATOM 2797 C CA . PHE A 1 355 ? -6.198 18.525 11.010 1.00 90.88 355 PHE A CA 1
ATOM 2798 C C . PHE A 1 355 ? -4.754 18.850 11.388 1.00 90.88 355 PHE A C 1
ATOM 2800 O O . PHE A 1 355 ? -3.831 18.603 10.608 1.00 90.88 355 PHE A O 1
ATOM 2807 N N . THR A 1 356 ? -4.560 19.348 12.607 1.00 93.69 356 THR A N 1
ATOM 2808 C CA . THR A 1 356 ? -3.240 19.408 13.243 1.00 93.69 356 THR A CA 1
ATOM 2809 C C . THR A 1 356 ? -2.969 18.078 13.936 1.00 93.69 356 THR A C 1
ATOM 2811 O O . THR A 1 356 ? -3.828 17.567 14.652 1.00 93.69 356 THR A O 1
ATOM 2814 N N . THR A 1 357 ? -1.776 17.529 13.745 1.00 92.50 357 THR A N 1
ATOM 2815 C CA . THR A 1 357 ? -1.308 16.295 14.380 1.00 92.50 357 THR A CA 1
ATOM 2816 C C . THR A 1 357 ? -0.028 16.554 15.166 1.00 92.50 357 THR A C 1
ATOM 2818 O O . THR A 1 357 ? 0.702 17.513 14.901 1.00 92.50 357 THR A O 1
ATOM 2821 N N . GLU A 1 358 ? 0.304 15.635 16.071 1.00 91.69 358 GLU A N 1
ATOM 2822 C CA . GLU A 1 358 ? 1.695 15.461 16.499 1.00 91.69 358 GLU A CA 1
ATOM 2823 C C . GLU A 1 358 ? 2.612 15.240 15.276 1.00 91.69 358 GLU A C 1
ATOM 2825 O O . GLU A 1 358 ? 2.134 14.723 14.256 1.00 91.69 358 GLU A O 1
ATOM 2830 N N . PRO A 1 359 ? 3.912 15.591 15.343 1.00 92.75 359 PRO A N 1
ATOM 2831 C CA . PRO A 1 359 ? 4.851 15.409 14.237 1.00 92.75 359 PRO A CA 1
ATOM 2832 C C . PRO A 1 359 ? 4.873 13.958 13.740 1.00 92.75 359 PRO A C 1
ATOM 2834 O O . PRO A 1 359 ? 5.354 13.062 14.440 1.00 92.75 359 PRO A O 1
ATOM 2837 N N . VAL A 1 360 ? 4.343 13.717 12.539 1.00 93.44 360 VAL A N 1
ATOM 2838 C CA . VAL A 1 360 ? 4.266 12.382 11.934 1.00 93.44 360 VAL A CA 1
ATOM 2839 C C . VAL A 1 360 ? 5.665 11.923 11.529 1.00 93.44 360 VAL A C 1
ATOM 2841 O O . VAL A 1 360 ? 6.384 12.607 10.798 1.00 93.44 360 VAL A O 1
ATOM 2844 N N . THR A 1 361 ? 6.057 10.742 11.992 1.00 89.94 361 THR A N 1
ATOM 2845 C CA . THR A 1 361 ? 7.397 10.186 11.798 1.00 89.94 361 THR A CA 1
ATOM 2846 C C . THR A 1 361 ? 7.501 9.348 10.530 1.00 89.94 361 THR A C 1
ATOM 2848 O O . THR A 1 361 ? 8.497 9.466 9.822 1.00 89.94 361 THR A O 1
ATOM 2851 N N . ALA A 1 362 ? 6.469 8.569 10.197 1.00 90.31 362 ALA A N 1
ATOM 2852 C CA . ALA A 1 362 ? 6.500 7.606 9.096 1.00 90.31 362 ALA A CA 1
ATOM 2853 C C . ALA A 1 362 ? 5.319 7.759 8.117 1.00 90.31 362 ALA A C 1
ATOM 2855 O O . ALA A 1 362 ? 4.407 8.557 8.327 1.00 90.31 362 ALA A O 1
ATOM 2856 N N . THR A 1 363 ? 5.324 6.973 7.036 1.00 90.19 363 THR A N 1
ATOM 2857 C CA . THR A 1 363 ? 4.222 6.970 6.059 1.00 90.19 363 THR A CA 1
ATOM 2858 C C . THR A 1 363 ? 2.930 6.471 6.725 1.00 90.19 363 THR A C 1
ATOM 2860 O O . THR A 1 363 ? 2.977 5.414 7.364 1.00 90.19 363 THR A O 1
ATOM 2863 N N . PRO A 1 364 ? 1.803 7.205 6.607 1.00 93.38 364 PRO A N 1
ATOM 2864 C CA . PRO A 1 364 ? 0.502 6.766 7.108 1.00 93.38 364 PRO A CA 1
ATOM 2865 C C . PRO A 1 364 ? 0.065 5.427 6.517 1.00 93.38 364 PRO A C 1
ATOM 2867 O O . PRO A 1 364 ? 0.426 5.097 5.391 1.00 93.38 364 PRO A O 1
ATOM 2870 N N . VAL A 1 365 ? -0.785 4.698 7.236 1.00 95.00 365 VAL A N 1
ATOM 2871 C CA . VAL A 1 365 ? -1.426 3.474 6.730 1.00 95.00 365 VAL A CA 1
ATOM 2872 C C . VAL A 1 365 ? -2.931 3.644 6.802 1.00 95.00 365 VAL A C 1
ATOM 2874 O O . VAL A 1 365 ? -3.443 4.130 7.805 1.00 95.00 365 VAL A O 1
ATOM 2877 N N . VAL A 1 366 ? -3.648 3.251 5.753 1.00 93.06 366 VAL A N 1
ATOM 2878 C CA . VAL A 1 366 ? -5.112 3.309 5.708 1.00 93.06 366 VAL A CA 1
ATOM 2879 C C . VAL A 1 366 ? -5.678 1.899 5.571 1.00 93.06 366 VAL A C 1
ATOM 2881 O O . VAL A 1 366 ? -5.308 1.163 4.661 1.00 93.06 366 VAL A O 1
ATOM 2884 N N . GLY A 1 367 ? -6.545 1.513 6.504 1.00 91.00 367 GLY A N 1
ATOM 2885 C CA . GLY A 1 367 ? -7.306 0.271 6.430 1.00 91.00 367 GLY A CA 1
ATOM 2886 C C . GLY A 1 367 ? -8.356 0.327 5.323 1.00 91.00 367 GLY A C 1
ATOM 2887 O O . GLY A 1 367 ? -8.799 1.399 4.904 1.00 91.00 367 GLY A O 1
ATOM 2888 N N . ILE A 1 368 ? -8.810 -0.834 4.864 1.00 86.94 368 ILE A N 1
ATOM 2889 C CA . ILE A 1 368 ? -9.861 -0.943 3.843 1.00 86.94 368 ILE A CA 1
ATOM 2890 C C . ILE A 1 368 ? -11.213 -0.402 4.335 1.00 86.94 368 ILE A C 1
ATOM 2892 O O . ILE A 1 368 ? -12.100 -0.093 3.539 1.00 86.94 368 ILE A O 1
ATOM 2896 N N . ASP A 1 369 ? -11.368 -0.290 5.656 1.00 88.31 369 ASP A N 1
ATOM 2897 C CA . ASP A 1 369 ? -12.513 0.318 6.324 1.00 88.31 369 ASP A CA 1
ATOM 2898 C C . ASP A 1 369 ? -12.470 1.862 6.303 1.00 88.31 369 ASP A C 1
ATOM 2900 O O . ASP A 1 369 ? -13.484 2.501 6.580 1.00 88.31 369 ASP A O 1
ATOM 2904 N N . GLY A 1 370 ? -11.323 2.448 5.934 1.00 90.00 370 GLY A N 1
ATOM 2905 C CA . GLY A 1 370 ? -11.024 3.880 5.963 1.00 90.00 370 GLY A CA 1
ATOM 2906 C C . GLY A 1 370 ? -10.357 4.361 7.257 1.00 90.00 370 GLY A C 1
ATOM 2907 O O . GLY A 1 370 ? -10.095 5.554 7.383 1.00 90.00 370 GLY A O 1
ATOM 2908 N N . SER A 1 371 ? -10.080 3.478 8.223 1.00 93.31 371 SER A N 1
ATOM 2909 C CA . SER A 1 371 ? -9.333 3.826 9.434 1.00 93.31 371 SER A CA 1
ATOM 2910 C C . SER A 1 371 ? -7.905 4.239 9.074 1.00 93.31 371 SER A C 1
ATOM 2912 O O . SER A 1 371 ? -7.200 3.495 8.395 1.00 93.31 371 SER A O 1
ATOM 2914 N N . LEU A 1 372 ? -7.451 5.392 9.560 1.00 95.25 372 LEU A N 1
ATOM 2915 C CA . LEU A 1 372 ? -6.109 5.916 9.291 1.00 95.25 372 LEU A CA 1
ATOM 2916 C C . LEU A 1 372 ? -5.200 5.712 10.507 1.00 95.25 372 LEU A C 1
ATOM 2918 O O . LEU A 1 372 ? -5.583 6.024 11.631 1.00 95.25 372 LEU A O 1
ATOM 2922 N N . TYR A 1 373 ? -3.981 5.234 10.289 1.00 96.38 373 TYR A N 1
ATOM 2923 C CA . TYR A 1 373 ? -2.986 4.976 11.324 1.00 96.38 373 TYR A CA 1
ATOM 2924 C C . TYR A 1 373 ? -1.755 5.855 11.098 1.00 96.38 373 TYR A C 1
ATOM 2926 O O . TYR A 1 373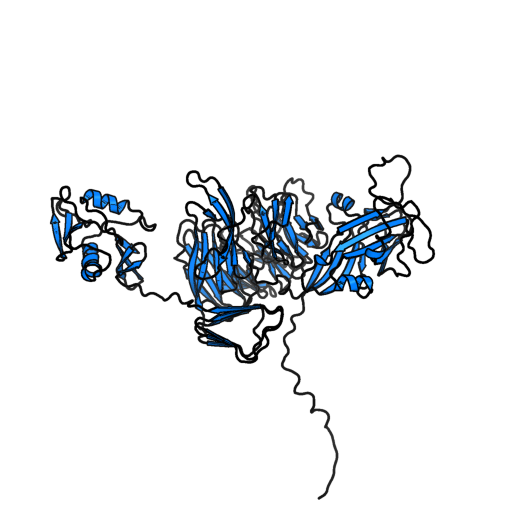 ? -1.175 5.853 10.009 1.00 96.38 373 TYR A O 1
ATOM 2934 N N . LEU A 1 374 ? -1.359 6.606 12.128 1.00 95.81 374 LEU A N 1
ATOM 2935 C CA . LEU A 1 374 ? -0.247 7.555 12.096 1.00 95.81 374 LEU A CA 1
ATOM 2936 C C . LEU A 1 374 ? 0.794 7.211 13.159 1.00 95.81 374 LEU A C 1
ATOM 2938 O O . LEU A 1 374 ? 0.491 7.187 14.354 1.00 95.81 374 LEU A O 1
ATOM 2942 N N . SER A 1 375 ? 2.036 7.038 12.720 1.00 94.12 375 SER A N 1
ATOM 2943 C CA . SER A 1 375 ? 3.206 7.024 13.596 1.00 94.12 375 SER A CA 1
ATOM 2944 C C . SER A 1 375 ? 3.669 8.455 13.837 1.00 94.12 375 SER A C 1
ATOM 2946 O O . SER A 1 375 ? 3.898 9.185 12.874 1.00 94.12 375 SER A O 1
ATOM 2948 N N . THR A 1 376 ? 3.779 8.883 15.095 1.00 93.50 376 THR A N 1
ATOM 2949 C CA . THR A 1 376 ? 4.141 10.264 15.455 1.00 93.50 376 THR A CA 1
ATOM 2950 C C . THR A 1 376 ? 5.142 10.304 16.607 1.00 93.50 376 THR A C 1
ATOM 2952 O O . THR A 1 376 ? 5.236 9.349 17.382 1.00 93.50 376 THR A O 1
ATOM 2955 N N . LYS A 1 377 ? 5.818 11.447 16.794 1.00 90.38 377 LYS A N 1
ATOM 2956 C CA . LYS A 1 377 ? 6.670 11.686 17.973 1.00 90.38 377 LYS A CA 1
ATOM 2957 C C . LYS A 1 377 ? 5.893 11.559 19.291 1.00 90.38 377 LYS A C 1
ATOM 2959 O O . LYS A 1 377 ? 6.474 11.151 20.288 1.00 90.38 377 LYS A O 1
ATOM 2964 N N . GLY A 1 378 ? 4.587 11.832 19.295 1.00 90.12 378 GLY A N 1
ATOM 2965 C CA . GLY A 1 378 ? 3.723 11.675 20.468 1.00 90.12 378 GLY A CA 1
ATOM 2966 C C . GLY A 1 378 ? 3.142 10.270 20.675 1.00 90.12 378 GLY A C 1
ATOM 2967 O O . GLY A 1 378 ? 2.335 10.108 21.589 1.00 90.12 378 GLY A O 1
ATOM 2968 N N . GLY A 1 379 ? 3.490 9.282 19.839 1.00 91.81 379 GLY A N 1
ATOM 2969 C CA . GLY A 1 379 ? 2.963 7.911 19.879 1.00 91.81 379 GLY A CA 1
ATOM 2970 C C . GLY A 1 379 ? 2.303 7.468 18.567 1.00 91.81 379 GLY A C 1
ATOM 2971 O O . GLY A 1 379 ? 2.302 8.194 17.570 1.00 91.81 379 GLY A O 1
ATOM 2972 N N . LEU A 1 380 ? 1.713 6.274 18.571 1.00 94.56 380 LEU A N 1
ATOM 2973 C CA . LEU A 1 380 ? 0.868 5.778 17.485 1.00 94.56 380 LEU A CA 1
ATOM 2974 C C . LEU A 1 380 ? -0.580 6.205 17.711 1.00 94.56 380 LEU A C 1
ATOM 2976 O O . LEU A 1 380 ? -1.124 6.013 18.799 1.00 94.56 380 LEU A O 1
ATOM 2980 N N . TYR A 1 381 ? -1.220 6.728 16.673 1.00 95.56 381 TYR A N 1
ATOM 2981 C CA . TYR A 1 381 ? -2.624 7.128 16.697 1.00 95.56 381 TYR A CA 1
ATOM 2982 C C . TYR A 1 381 ? -3.395 6.367 15.624 1.00 95.56 381 TYR A C 1
ATOM 2984 O O . TYR A 1 381 ? -2.965 6.322 14.471 1.00 95.56 381 TYR A O 1
ATOM 2992 N N . ALA A 1 382 ? -4.557 5.827 15.981 1.00 95.94 382 ALA A N 1
ATOM 2993 C CA . ALA A 1 382 ? -5.524 5.325 15.013 1.00 95.94 382 ALA A CA 1
ATOM 2994 C C . ALA A 1 382 ? -6.745 6.239 14.971 1.00 95.94 382 ALA A C 1
ATOM 2996 O O . ALA A 1 382 ? -7.261 6.646 16.009 1.00 95.94 382 ALA A O 1
ATOM 2997 N N . TYR A 1 383 ? -7.243 6.508 13.773 1.00 94.25 383 TYR A N 1
ATOM 2998 C CA . TYR A 1 383 ? -8.401 7.342 13.494 1.00 94.25 383 TYR A CA 1
ATOM 2999 C C . TYR A 1 383 ? -9.477 6.513 12.797 1.00 94.25 383 TYR A C 1
ATOM 3001 O O . TYR A 1 383 ? -9.185 5.580 12.051 1.00 94.25 383 TYR A O 1
ATOM 3009 N N . THR A 1 384 ? -10.730 6.857 13.052 1.00 92.31 384 THR A N 1
ATOM 3010 C CA . THR A 1 384 ? -11.894 6.414 12.271 1.00 92.31 384 THR A CA 1
ATOM 3011 C C . THR A 1 384 ? -11.903 7.086 10.884 1.00 92.31 384 THR A C 1
ATOM 3013 O O . THR A 1 384 ? -11.206 8.088 10.701 1.00 92.31 384 THR A O 1
ATOM 3016 N N . PRO A 1 385 ? -12.707 6.607 9.911 1.00 87.94 385 PRO A N 1
ATOM 3017 C CA . PRO A 1 385 ? -12.831 7.244 8.588 1.00 87.94 385 PRO A CA 1
ATOM 3018 C C . PRO A 1 385 ? -13.321 8.705 8.627 1.00 87.94 385 PRO A C 1
ATOM 3020 O O . PRO A 1 385 ? -13.121 9.472 7.685 1.00 87.94 385 PRO A O 1
ATOM 3023 N N . ASP A 1 386 ? -13.971 9.101 9.722 1.00 87.06 386 ASP A N 1
ATOM 3024 C CA . ASP A 1 386 ? -14.418 10.459 10.038 1.00 87.06 386 ASP A CA 1
ATOM 3025 C C . ASP A 1 386 ? -13.440 11.249 10.934 1.00 87.06 386 ASP A C 1
ATOM 3027 O O . ASP A 1 386 ? -13.779 12.334 11.396 1.00 87.06 386 ASP A O 1
ATOM 3031 N N . PHE A 1 387 ? -12.206 10.759 11.112 1.00 88.56 387 PHE A N 1
ATOM 3032 C CA . PHE A 1 387 ? -11.094 11.404 11.833 1.00 88.56 387 PHE A CA 1
ATOM 3033 C C . PHE A 1 387 ? -11.258 11.579 13.353 1.00 88.56 387 PHE A C 1
ATOM 3035 O O . PHE A 1 387 ? -10.535 12.358 13.975 1.00 88.56 387 PHE A O 1
ATOM 3042 N N . LYS A 1 388 ? -12.117 10.794 14.008 1.00 90.12 388 LYS A N 1
ATOM 3043 C CA . LYS A 1 388 ? -12.089 10.661 15.477 1.00 90.12 388 LYS A CA 1
ATOM 3044 C C . LYS A 1 388 ? -11.000 9.669 15.892 1.00 90.12 388 LYS A C 1
ATOM 3046 O O . LYS A 1 388 ? -10.942 8.575 15.325 1.00 90.12 388 LYS A O 1
ATOM 3051 N N . ILE A 1 389 ? -10.177 10.012 16.885 1.00 92.94 389 ILE A N 1
ATOM 3052 C CA . ILE A 1 389 ? -9.122 9.131 17.419 1.00 92.94 389 ILE A CA 1
ATOM 3053 C C . ILE A 1 389 ? -9.772 7.900 18.076 1.00 92.94 389 ILE A C 1
ATOM 3055 O O . ILE A 1 389 ? -10.471 8.033 19.075 1.00 92.94 389 ILE A O 1
ATOM 3059 N N . LYS A 1 390 ? -9.534 6.705 17.520 1.00 92.19 390 LYS A N 1
ATOM 3060 C CA . LYS A 1 390 ? -9.973 5.384 18.023 1.00 92.19 390 LYS A CA 1
ATOM 3061 C C . LYS A 1 390 ? -9.250 4.993 19.309 1.00 92.19 390 LYS A C 1
ATOM 3063 O O . LYS A 1 390 ? -9.852 4.386 20.192 1.00 92.19 390 LYS A O 1
ATOM 3068 N N . TRP A 1 391 ? -7.950 5.275 19.342 1.00 93.94 391 TRP A N 1
ATOM 3069 C CA . TRP A 1 391 ? -7.014 4.966 20.417 1.00 93.94 391 TRP A CA 1
ATOM 3070 C C . TRP A 1 391 ? -5.673 5.664 20.163 1.00 93.94 391 TRP A C 1
ATOM 3072 O O . TRP A 1 391 ? -5.331 5.982 19.017 1.00 93.94 391 TRP A O 1
ATOM 3082 N N . LYS A 1 392 ? -4.900 5.845 21.235 1.00 93.69 392 LYS A N 1
ATOM 3083 C CA . LYS A 1 392 ? -3.491 6.241 21.201 1.00 93.69 392 LYS A CA 1
ATOM 3084 C C . LYS A 1 392 ? -2.653 5.173 21.908 1.00 93.69 392 LYS A C 1
ATOM 3086 O O . LYS A 1 392 ? -2.953 4.822 23.042 1.00 93.69 392 LYS A O 1
ATOM 3091 N N . TYR A 1 393 ? -1.572 4.719 21.278 1.00 93.12 393 TYR A N 1
ATOM 3092 C CA . TYR A 1 393 ? -0.547 3.898 21.924 1.00 93.12 393 TYR A CA 1
ATOM 3093 C C . TYR A 1 393 ? 0.749 4.701 22.080 1.00 93.12 393 TYR A C 1
ATOM 3095 O O . TYR A 1 393 ? 1.388 5.075 21.096 1.00 93.12 393 TYR A O 1
ATOM 3103 N N . ALA A 1 394 ? 1.138 4.965 23.326 1.00 90.44 394 ALA A N 1
ATOM 3104 C CA . ALA A 1 394 ? 2.398 5.607 23.682 1.00 90.44 394 ALA A CA 1
ATOM 3105 C C . ALA A 1 394 ? 2.995 4.870 24.895 1.00 90.44 394 ALA A C 1
ATOM 3107 O O . ALA A 1 394 ? 2.398 4.914 25.973 1.00 90.44 394 ALA A O 1
ATOM 3108 N N . PRO A 1 395 ? 4.123 4.154 24.738 1.00 83.94 395 PRO A N 1
ATOM 3109 C CA . PRO A 1 395 ? 4.810 3.497 25.846 1.00 83.94 395 PRO A CA 1
ATOM 3110 C C . PRO A 1 395 ? 5.175 4.491 26.954 1.00 83.94 395 PRO A C 1
ATOM 3112 O O . PRO A 1 395 ? 5.662 5.583 26.668 1.00 83.94 395 PRO A O 1
ATOM 3115 N N . LEU A 1 396 ? 5.002 4.105 28.223 1.00 72.25 396 LEU A N 1
ATOM 3116 C CA . LEU A 1 396 ? 5.383 4.921 29.386 1.00 72.25 396 LEU A CA 1
ATOM 3117 C C . LEU A 1 396 ? 6.905 4.904 29.614 1.00 72.25 396 LEU A C 1
ATOM 3119 O O . LEU A 1 396 ? 7.415 4.401 30.612 1.00 72.25 396 LEU A O 1
ATOM 3123 N N . THR A 1 397 ? 7.635 5.455 28.651 1.00 68.12 397 THR A N 1
ATOM 3124 C CA . THR A 1 397 ? 9.073 5.730 28.719 1.00 68.12 397 THR A CA 1
ATOM 3125 C C . THR A 1 397 ? 9.316 7.169 29.174 1.00 68.12 397 THR A C 1
ATOM 3127 O O . THR A 1 397 ? 8.517 8.046 28.864 1.00 68.12 397 THR A O 1
ATOM 3130 N N . ASN A 1 398 ? 10.476 7.465 29.769 1.00 66.31 398 ASN A N 1
ATOM 3131 C CA . ASN A 1 398 ? 10.905 8.845 30.077 1.00 66.31 398 ASN A CA 1
ATOM 3132 C C . ASN A 1 398 ? 11.233 9.701 28.823 1.00 66.31 398 ASN A C 1
ATOM 3134 O O . ASN A 1 398 ? 11.835 10.771 28.933 1.00 66.31 398 ASN A O 1
ATOM 3138 N N . LEU A 1 399 ? 10.893 9.221 27.624 1.00 71.19 399 LEU A N 1
ATOM 3139 C CA . LEU A 1 399 ? 11.159 9.874 26.348 1.00 71.19 399 LEU A CA 1
ATOM 3140 C C . LEU A 1 399 ? 10.085 10.922 26.044 1.00 71.19 399 LEU A C 1
ATOM 3142 O O . LEU A 1 399 ? 8.895 10.688 26.230 1.00 71.19 399 LEU A O 1
ATOM 3146 N N . LYS A 1 400 ? 10.512 12.077 25.524 1.00 74.38 400 LYS A N 1
ATOM 3147 C CA . LYS A 1 400 ? 9.603 13.128 25.027 1.00 74.38 400 LYS A CA 1
ATOM 3148 C C . LYS A 1 400 ? 9.136 12.893 23.588 1.00 74.38 400 LYS A C 1
ATOM 3150 O O . LYS A 1 400 ? 8.133 13.466 23.185 1.00 74.38 400 LYS A O 1
ATOM 3155 N N . ASN A 1 401 ? 9.883 12.089 22.833 1.00 82.50 401 ASN A N 1
ATOM 3156 C CA . ASN A 1 401 ? 9.605 11.710 21.453 1.00 82.50 401 ASN A CA 1
ATOM 3157 C C . ASN A 1 401 ? 9.718 10.187 21.351 1.00 82.50 401 ASN A C 1
ATOM 3159 O O . ASN A 1 401 ? 10.703 9.631 21.831 1.00 82.50 401 ASN A O 1
ATOM 3163 N N . HIS A 1 402 ? 8.760 9.546 20.692 1.00 85.00 402 HIS A N 1
ATOM 3164 C CA . HIS A 1 402 ? 8.818 8.134 20.333 1.00 85.00 402 HIS A CA 1
ATOM 3165 C C . HIS A 1 402 ? 9.236 7.960 18.875 1.00 85.00 402 HIS A C 1
ATOM 3167 O O . HIS A 1 402 ? 8.788 8.701 17.994 1.00 85.00 402 HIS A O 1
ATOM 3173 N N . HIS A 1 403 ? 10.028 6.928 18.607 1.00 87.25 403 HIS A N 1
ATOM 3174 C CA . HIS A 1 403 ? 10.450 6.572 17.263 1.00 87.25 403 HIS A CA 1
ATOM 3175 C C . HIS A 1 403 ? 9.738 5.286 16.830 1.00 87.25 403 HIS A C 1
ATOM 3177 O O . HIS A 1 403 ? 10.078 4.174 17.235 1.00 87.25 403 HIS A O 1
ATOM 3183 N N . PHE A 1 404 ? 8.731 5.450 15.973 1.00 89.25 404 PHE A N 1
ATOM 3184 C CA . PHE A 1 404 ? 8.004 4.360 15.326 1.00 89.25 404 PHE A CA 1
ATOM 3185 C C . PHE A 1 404 ? 8.180 4.425 13.808 1.00 89.25 404 PHE A C 1
ATOM 3187 O O . PHE A 1 404 ? 8.092 5.508 13.216 1.00 89.25 404 PHE A O 1
ATOM 3194 N N . GLY A 1 405 ? 8.373 3.259 13.185 1.00 88.94 405 GLY A N 1
ATOM 3195 C CA . GLY A 1 405 ? 8.248 3.092 11.734 1.00 88.94 405 GLY A CA 1
ATOM 3196 C C . GLY A 1 405 ? 6.785 3.133 11.285 1.00 88.94 405 GLY A C 1
ATOM 3197 O O . GLY A 1 405 ? 5.876 3.294 12.104 1.00 88.94 405 GLY A O 1
ATOM 3198 N N . SER A 1 406 ? 6.531 2.961 9.987 1.00 91.62 406 SER A N 1
ATOM 3199 C CA . SER A 1 406 ? 5.172 2.639 9.529 1.00 91.62 406 SER A CA 1
ATOM 3200 C C . SER A 1 406 ? 4.761 1.285 10.109 1.00 91.62 406 SER A C 1
ATOM 3202 O O . SER A 1 406 ? 5.596 0.391 10.262 1.00 91.62 406 SER A O 1
ATOM 3204 N N . LEU A 1 407 ? 3.485 1.146 10.458 1.00 95.12 407 LEU A N 1
ATOM 3205 C CA . LEU A 1 407 ? 2.928 -0.143 10.857 1.00 95.12 407 LEU A CA 1
ATOM 3206 C C . LEU A 1 407 ? 2.520 -0.961 9.626 1.00 95.12 407 LEU A C 1
ATOM 3208 O O . LEU A 1 407 ? 2.497 -0.438 8.521 1.00 95.12 407 LEU A O 1
ATOM 3212 N N . ALA A 1 408 ? 2.154 -2.221 9.820 1.00 96.81 408 ALA A N 1
ATOM 3213 C CA . ALA A 1 408 ? 1.437 -3.017 8.831 1.00 96.81 408 ALA A CA 1
ATOM 3214 C C . ALA A 1 408 ? 0.250 -3.726 9.486 1.00 96.81 408 ALA A C 1
ATOM 3216 O O . ALA A 1 408 ? 0.274 -4.040 10.675 1.00 96.81 408 ALA A O 1
ATOM 3217 N N . LEU A 1 409 ? -0.803 -3.984 8.721 1.00 96.31 409 LEU A N 1
ATOM 3218 C CA . LEU A 1 409 ? -2.024 -4.630 9.180 1.00 96.31 409 LEU A CA 1
ATOM 3219 C C . LEU A 1 409 ? -2.050 -6.106 8.774 1.00 96.31 409 LEU A C 1
ATOM 3221 O O . LEU A 1 409 ? -1.667 -6.485 7.671 1.00 96.31 409 LEU A O 1
ATOM 3225 N N . SER A 1 410 ? -2.585 -6.940 9.657 1.00 95.69 410 SER A N 1
ATOM 3226 C CA . SER A 1 410 ? -3.066 -8.297 9.344 1.00 95.69 410 SER A CA 1
ATOM 3227 C C . SER A 1 410 ? -4.115 -8.301 8.218 1.00 95.69 410 SER A C 1
ATOM 3229 O O . SER A 1 410 ? -4.756 -7.285 7.957 1.00 95.69 410 SER A O 1
ATOM 3231 N N . LYS A 1 411 ? -4.323 -9.451 7.551 1.00 90.94 411 LYS A N 1
ATOM 3232 C CA . LYS A 1 411 ? -5.277 -9.584 6.427 1.00 90.94 411 LYS A CA 1
ATOM 3233 C C . LYS A 1 411 ? -6.709 -9.164 6.799 1.00 90.94 411 LYS A C 1
ATOM 3235 O O . LYS A 1 411 ? -7.399 -8.528 6.004 1.00 90.94 411 LYS A O 1
ATOM 3240 N N . ASP A 1 412 ? -7.160 -9.526 7.995 1.00 90.19 412 ASP A N 1
ATOM 3241 C CA . ASP A 1 412 ? -8.479 -9.181 8.540 1.00 90.19 412 ASP A CA 1
ATOM 3242 C C . ASP A 1 412 ? -8.521 -7.787 9.198 1.00 90.19 412 ASP A C 1
ATOM 3244 O O . ASP A 1 412 ? -9.583 -7.340 9.632 1.00 90.19 412 ASP A O 1
ATOM 3248 N N . GLU A 1 413 ? -7.371 -7.106 9.240 1.00 92.19 413 GLU A N 1
ATOM 3249 C CA . GLU A 1 413 ? -7.130 -5.790 9.832 1.00 92.19 413 GLU A CA 1
ATOM 3250 C C . GLU A 1 413 ? -7.462 -5.706 11.334 1.00 92.19 413 GLU A C 1
ATOM 3252 O O . GLU A 1 413 ? -7.642 -4.613 11.865 1.00 92.19 413 GLU A O 1
ATOM 3257 N N . GLN A 1 414 ? -7.483 -6.839 12.054 1.00 93.06 414 GLN A N 1
ATOM 3258 C CA . GLN A 1 414 ? -7.710 -6.877 13.512 1.00 93.06 414 GLN A CA 1
ATOM 3259 C C . GLN A 1 414 ? -6.443 -6.632 14.345 1.00 93.06 414 GLN A C 1
ATOM 3261 O O . GLN A 1 414 ? -6.522 -6.234 15.507 1.00 93.06 414 GLN A O 1
ATOM 3266 N N . LYS A 1 415 ? -5.268 -6.865 13.757 1.00 96.56 415 LYS A N 1
ATOM 3267 C CA . LYS A 1 415 ? -3.945 -6.654 14.365 1.00 96.56 415 LYS A CA 1
ATOM 3268 C C . LYS A 1 415 ? -3.105 -5.684 13.542 1.00 96.56 415 LYS A C 1
ATOM 3270 O O . LYS A 1 415 ? -3.035 -5.840 12.319 1.00 96.56 415 LYS A O 1
ATOM 3275 N N . ALA A 1 416 ? -2.427 -4.762 14.219 1.00 97.69 416 ALA A N 1
ATOM 3276 C CA . ALA A 1 416 ? -1.379 -3.914 13.661 1.00 97.69 416 ALA A CA 1
ATOM 3277 C C . ALA A 1 416 ? -0.005 -4.328 14.209 1.00 97.69 416 ALA A C 1
ATOM 3279 O O . ALA A 1 416 ? 0.148 -4.541 15.410 1.00 97.69 416 ALA A O 1
ATOM 3280 N N . TYR A 1 417 ? 0.985 -4.419 13.328 1.00 97.81 417 TYR A N 1
ATOM 3281 C CA . TYR A 1 417 ? 2.372 -4.787 13.600 1.00 97.81 417 TYR A CA 1
ATOM 3282 C C . TYR A 1 417 ? 3.256 -3.566 13.392 1.00 97.81 417 TYR A C 1
ATOM 3284 O O . TYR A 1 417 ? 3.189 -2.942 12.337 1.00 97.81 417 TYR A O 1
ATOM 3292 N N . VAL A 1 418 ? 4.096 -3.220 14.359 1.00 95.56 418 VAL A N 1
ATOM 3293 C CA . VAL A 1 418 ? 4.932 -2.016 14.280 1.00 95.56 418 VAL A CA 1
ATOM 3294 C C . VAL A 1 418 ? 6.255 -2.233 14.997 1.00 95.56 418 VAL A C 1
ATOM 3296 O O . VAL A 1 418 ? 6.294 -2.858 16.055 1.00 95.56 418 VAL A O 1
ATOM 3299 N N . VAL A 1 419 ? 7.343 -1.713 14.434 1.00 93.00 419 VAL A N 1
ATOM 3300 C CA . VAL A 1 419 ? 8.628 -1.678 15.136 1.00 93.00 419 VAL A CA 1
ATOM 3301 C C . VAL A 1 419 ? 8.694 -0.411 15.984 1.00 93.00 419 VAL A C 1
ATOM 3303 O O . VAL A 1 419 ? 8.599 0.704 15.463 1.00 93.00 419 VAL A O 1
ATOM 3306 N N . PHE A 1 420 ? 8.854 -0.594 17.294 1.00 90.12 420 PHE A N 1
ATOM 3307 C CA . PHE A 1 420 ? 9.198 0.471 18.228 1.00 90.12 420 PHE A CA 1
ATOM 3308 C C . PHE A 1 420 ? 10.725 0.562 18.290 1.00 90.12 420 PHE A C 1
ATOM 3310 O O . PHE A 1 420 ? 11.384 -0.356 18.779 1.00 90.12 420 PHE A O 1
ATOM 3317 N N . GLY A 1 421 ? 11.285 1.630 17.717 1.00 86.62 421 GLY A N 1
ATOM 3318 C CA . GLY A 1 421 ? 12.726 1.774 17.504 1.00 86.62 421 GLY A CA 1
ATOM 3319 C C . GLY A 1 421 ? 13.516 2.085 18.772 1.00 86.62 421 GLY A C 1
ATOM 3320 O O . GLY A 1 421 ? 14.689 1.748 18.830 1.00 86.62 421 GLY A O 1
ATOM 3321 N N . ASP A 1 422 ? 12.887 2.675 19.790 1.00 84.75 422 ASP A N 1
ATOM 3322 C CA . ASP A 1 422 ? 13.561 2.999 21.057 1.00 84.75 422 ASP A CA 1
ATOM 3323 C C . ASP A 1 422 ? 13.907 1.743 21.885 1.00 84.75 422 ASP A C 1
ATOM 3325 O O . ASP A 1 422 ? 14.924 1.715 22.573 1.00 84.75 422 ASP A O 1
ATOM 3329 N N . ASP A 1 423 ? 13.091 0.689 21.764 1.00 86.00 423 ASP A N 1
ATOM 3330 C CA . ASP A 1 423 ? 13.274 -0.620 22.414 1.00 86.00 423 ASP A CA 1
ATOM 3331 C C . ASP A 1 423 ? 13.764 -1.716 21.441 1.00 86.00 423 ASP A C 1
ATOM 3333 O O . ASP A 1 423 ? 13.953 -2.858 21.855 1.00 86.00 423 ASP A O 1
ATOM 3337 N N . ASN A 1 424 ? 13.867 -1.408 20.142 1.00 86.75 424 ASN A N 1
ATOM 3338 C CA . ASN A 1 424 ? 14.062 -2.355 19.035 1.00 86.75 424 ASN A CA 1
ATOM 3339 C C . ASN A 1 424 ? 13.141 -3.598 19.075 1.00 86.75 424 ASN A C 1
ATOM 3341 O O . ASN A 1 424 ? 13.595 -4.733 18.895 1.00 86.75 424 ASN A O 1
ATOM 3345 N N . LYS A 1 425 ? 11.836 -3.401 19.307 1.00 90.38 425 LYS A N 1
ATOM 3346 C CA . LYS A 1 425 ? 10.839 -4.486 19.446 1.00 90.38 425 LYS A CA 1
ATOM 3347 C C . LYS A 1 425 ? 9.758 -4.442 18.379 1.00 90.38 425 LYS A C 1
ATOM 3349 O O . LYS A 1 425 ? 9.316 -3.367 17.975 1.00 90.38 425 LYS A O 1
ATOM 3354 N N . LEU A 1 426 ? 9.263 -5.618 17.993 1.00 94.69 426 LEU A N 1
ATOM 3355 C CA . LEU A 1 426 ? 7.987 -5.753 17.300 1.00 94.69 426 LEU A CA 1
ATOM 3356 C C . LEU A 1 426 ? 6.860 -5.694 18.334 1.00 94.69 426 LEU A C 1
ATOM 3358 O O . LEU A 1 426 ? 6.748 -6.566 19.198 1.00 94.69 426 LEU A O 1
ATOM 3362 N N . VAL A 1 427 ? 5.999 -4.691 18.209 1.00 95.81 427 VAL A N 1
ATOM 3363 C CA . VAL A 1 427 ? 4.768 -4.556 18.987 1.00 95.81 427 VAL A CA 1
ATOM 3364 C C . VAL A 1 427 ? 3.585 -4.967 18.111 1.00 95.81 427 VAL A C 1
ATOM 3366 O O . VAL A 1 427 ? 3.501 -4.590 16.939 1.00 95.81 427 VAL A O 1
ATOM 3369 N N . VAL A 1 428 ? 2.668 -5.746 18.683 1.00 97.88 428 VAL A N 1
ATOM 3370 C CA . VAL A 1 428 ? 1.401 -6.148 18.065 1.00 97.88 428 VAL A CA 1
ATOM 3371 C C . VAL A 1 428 ? 0.258 -5.522 18.850 1.00 97.88 428 VAL A C 1
ATOM 3373 O O . VAL A 1 428 ? 0.101 -5.799 20.039 1.00 97.88 428 VAL A O 1
ATOM 3376 N N . LEU A 1 429 ? -0.542 -4.696 18.180 1.00 97.19 429 LEU A N 1
ATOM 3377 C CA . LEU A 1 429 ? -1.679 -3.979 18.756 1.00 97.19 429 LEU A CA 1
ATOM 3378 C C . LEU A 1 429 ? -3.003 -4.519 18.208 1.00 97.19 429 LEU A C 1
ATOM 3380 O O . LEU A 1 429 ? -3.101 -4.839 17.023 1.00 97.19 429 LEU A O 1
ATOM 3384 N N . ASP A 1 430 ? -4.037 -4.553 19.045 1.00 94.12 430 ASP A N 1
ATOM 3385 C CA . ASP A 1 430 ? -5.423 -4.731 18.609 1.00 94.12 430 ASP A CA 1
ATOM 3386 C C . ASP A 1 430 ? -5.920 -3.451 17.923 1.00 94.12 430 ASP A C 1
ATOM 3388 O O . ASP A 1 430 ? -5.868 -2.360 18.494 1.00 94.12 430 ASP A O 1
ATOM 3392 N N . THR A 1 431 ? -6.423 -3.537 16.693 1.00 93.75 431 THR A N 1
ATOM 3393 C CA . THR A 1 431 ? -6.834 -2.338 15.944 1.00 93.75 431 THR A CA 1
ATOM 3394 C C . THR A 1 431 ? -8.136 -1.709 16.443 1.00 93.75 431 THR A C 1
ATOM 3396 O O . THR A 1 431 ? -8.457 -0.584 16.031 1.00 93.75 431 THR A O 1
ATOM 3399 N N . ARG A 1 432 ? -8.877 -2.379 17.336 1.00 89.50 432 ARG A N 1
ATOM 3400 C CA . ARG A 1 432 ? -10.164 -1.909 17.877 1.00 89.50 432 ARG A CA 1
ATOM 3401 C C . ARG A 1 432 ? -9.999 -0.902 19.014 1.00 89.50 432 ARG A C 1
ATOM 3403 O O . ARG A 1 432 ? -10.824 0.010 19.142 1.00 89.50 432 ARG A O 1
ATOM 3410 N N . ASP A 1 433 ? -8.957 -1.054 19.827 1.00 88.44 433 ASP A N 1
ATOM 3411 C CA . ASP A 1 433 ? -8.701 -0.234 21.021 1.00 88.44 433 ASP A CA 1
ATOM 3412 C C . ASP A 1 433 ? -7.218 0.040 21.338 1.00 88.44 433 ASP A C 1
ATOM 3414 O O . ASP A 1 433 ? -6.944 0.787 22.270 1.00 88.44 433 ASP A O 1
ATOM 3418 N N . GLY A 1 434 ? -6.270 -0.456 20.537 1.00 91.38 434 GLY A N 1
ATOM 3419 C CA . GLY A 1 434 ? -4.842 -0.162 20.694 1.00 91.38 434 GLY A CA 1
ATOM 3420 C C . GLY A 1 434 ? -4.158 -0.972 21.794 1.00 91.38 434 GLY A C 1
ATOM 3421 O O . GLY A 1 434 ? -3.018 -0.674 22.148 1.00 91.38 434 GLY A O 1
ATOM 3422 N N . THR A 1 435 ? -4.827 -1.995 22.332 1.00 90.88 435 THR A N 1
ATOM 3423 C CA . THR A 1 435 ? -4.277 -2.859 23.380 1.00 90.88 435 THR A CA 1
ATOM 3424 C C . THR A 1 435 ? -3.085 -3.657 22.850 1.00 90.88 435 THR A C 1
ATOM 3426 O O . THR A 1 435 ? -3.154 -4.244 21.768 1.00 90.88 435 THR A O 1
ATOM 3429 N N . VAL A 1 436 ? -1.995 -3.722 23.622 1.00 94.44 436 VAL A N 1
ATOM 3430 C CA . VAL A 1 436 ? -0.825 -4.548 23.291 1.00 94.44 436 VAL A CA 1
ATOM 3431 C C . VAL A 1 436 ? -1.185 -6.023 23.447 1.00 94.44 436 VAL A C 1
ATOM 3433 O O . VAL A 1 436 ? -1.366 -6.518 24.556 1.00 94.44 436 VAL A O 1
ATOM 3436 N N . LEU A 1 437 ? -1.252 -6.734 22.325 1.00 95.94 437 LEU A N 1
ATOM 3437 C CA . LEU A 1 437 ? -1.459 -8.182 22.274 1.00 95.94 437 LEU A CA 1
ATOM 3438 C C . LEU A 1 437 ? -0.142 -8.940 22.479 1.00 95.94 437 LEU A C 1
ATOM 3440 O O . LEU A 1 437 ? -0.121 -10.021 23.066 1.00 95.94 437 LEU A O 1
ATOM 3444 N N . LYS A 1 438 ? 0.963 -8.374 21.982 1.00 95.88 438 LYS A N 1
ATOM 3445 C CA . LYS A 1 438 ? 2.313 -8.927 22.109 1.00 95.88 438 LYS A CA 1
ATOM 3446 C C . LYS A 1 438 ? 3.351 -7.812 22.003 1.00 95.88 438 LYS A C 1
ATOM 3448 O O . LYS A 1 438 ? 3.208 -6.907 21.188 1.00 95.88 438 LYS A O 1
ATOM 3453 N N . SER A 1 439 ? 4.425 -7.937 22.772 1.00 94.69 439 SER A N 1
ATOM 3454 C CA . SER A 1 439 ? 5.718 -7.327 22.458 1.00 94.69 439 SER A CA 1
ATOM 3455 C C . SER A 1 439 ? 6.737 -8.457 22.304 1.00 94.69 439 SER A C 1
ATOM 3457 O O . SER A 1 439 ? 6.641 -9.465 23.015 1.00 94.69 439 SER A O 1
ATOM 3459 N N . SER A 1 440 ? 7.650 -8.350 21.341 1.00 92.00 440 SER A N 1
ATOM 3460 C CA . SER A 1 440 ? 8.777 -9.276 21.220 1.00 92.00 440 SER A CA 1
ATOM 3461 C C . SER A 1 440 ? 9.839 -8.996 22.291 1.00 92.00 440 SER A C 1
ATOM 3463 O O . SER A 1 440 ? 9.819 -7.957 22.950 1.00 92.00 440 SER A O 1
ATOM 3465 N N . GLU A 1 441 ? 10.817 -9.893 22.413 1.00 87.81 441 GLU A N 1
ATOM 3466 C CA . GLU A 1 441 ? 12.130 -9.502 22.941 1.00 87.81 441 GLU A CA 1
ATOM 3467 C C . GLU A 1 441 ? 12.792 -8.470 22.013 1.00 87.81 441 GLU A C 1
ATOM 3469 O O . GLU A 1 441 ? 12.291 -8.210 20.912 1.00 87.81 441 GLU A O 1
ATOM 3474 N N . GLU A 1 442 ? 13.915 -7.883 22.432 1.00 86.00 442 GLU A N 1
ATOM 3475 C CA . GLU A 1 442 ? 14.744 -7.082 21.524 1.00 86.00 442 GLU A CA 1
ATOM 3476 C C . GLU A 1 442 ? 15.154 -7.945 20.317 1.00 86.00 442 GLU A C 1
ATOM 3478 O O . GLU A 1 442 ? 15.723 -9.025 20.482 1.00 86.00 442 GLU A O 1
ATOM 3483 N N . ILE A 1 443 ? 14.807 -7.508 19.104 1.00 75.12 443 ILE A N 1
ATOM 3484 C CA . ILE A 1 443 ? 14.951 -8.329 17.886 1.00 75.12 443 ILE A CA 1
ATOM 3485 C C . ILE A 1 443 ? 16.133 -7.911 17.006 1.00 75.12 443 ILE A C 1
ATOM 3487 O O . ILE A 1 443 ? 16.497 -8.655 16.096 1.00 75.12 443 ILE A O 1
ATOM 3491 N N . PHE A 1 444 ? 16.738 -6.753 17.283 1.00 72.44 444 PHE A N 1
ATOM 3492 C CA . PHE A 1 444 ? 17.914 -6.196 16.603 1.00 72.44 444 PHE A CA 1
ATOM 3493 C C . PHE A 1 444 ? 18.401 -4.929 17.333 1.00 72.44 444 PHE A C 1
ATOM 3495 O O . PHE A 1 444 ? 17.784 -4.523 18.303 1.00 72.44 444 PHE A O 1
ATOM 3502 N N . SER A 1 445 ? 19.469 -4.271 16.865 1.00 67.25 445 SER A N 1
ATOM 3503 C CA . SER A 1 445 ? 19.902 -2.962 17.389 1.00 67.25 445 SER A CA 1
ATOM 3504 C C . SER A 1 445 ? 19.839 -1.888 16.299 1.00 67.25 445 SER A C 1
ATOM 3506 O O . SER A 1 445 ? 20.806 -1.697 15.556 1.00 67.25 445 SER A O 1
ATOM 3508 N N . ILE A 1 446 ? 18.709 -1.180 16.189 1.00 70.62 446 ILE A N 1
ATOM 3509 C CA . ILE A 1 446 ? 18.545 -0.074 15.237 1.00 70.62 446 ILE A CA 1
ATOM 3510 C C . ILE A 1 446 ? 19.325 1.135 15.757 1.00 70.62 446 ILE A C 1
ATOM 3512 O O . ILE A 1 446 ? 19.201 1.539 16.912 1.00 70.62 446 ILE A O 1
ATOM 3516 N N . LYS A 1 447 ? 20.120 1.760 14.885 1.00 63.66 447 LYS A N 1
ATOM 3517 C CA . LYS A 1 447 ? 20.734 3.058 15.179 1.00 63.66 447 LYS A CA 1
ATOM 3518 C C . LYS A 1 447 ? 19.783 4.181 14.782 1.00 63.66 447 LYS A C 1
ATOM 3520 O O . LYS A 1 447 ? 19.552 4.407 13.596 1.00 63.66 447 LYS A O 1
ATOM 3525 N N . ILE A 1 448 ? 19.271 4.905 15.772 1.00 67.19 448 ILE A N 1
ATOM 3526 C CA . ILE A 1 448 ? 18.503 6.133 15.549 1.00 67.19 448 ILE A CA 1
ATOM 3527 C C . ILE A 1 448 ? 19.496 7.273 15.274 1.00 67.19 448 ILE A C 1
ATOM 3529 O O . ILE A 1 448 ? 20.192 7.746 16.171 1.00 67.19 448 ILE A O 1
ATOM 3533 N N . GLU A 1 449 ? 19.598 7.690 14.011 1.00 58.00 449 GLU A N 1
ATOM 3534 C CA . GLU A 1 449 ? 20.488 8.770 13.569 1.00 58.00 449 GLU A CA 1
ATOM 3535 C C . GLU A 1 449 ? 19.735 10.105 13.471 1.00 58.00 449 GLU A C 1
ATOM 3537 O O . GLU A 1 449 ? 19.204 10.470 12.419 1.00 58.00 449 GLU A O 1
ATOM 3542 N N . GLY A 1 450 ? 19.718 10.855 14.573 1.00 59.59 450 GLY A N 1
ATOM 3543 C CA . GLY A 1 450 ? 19.063 12.161 14.636 1.00 59.59 450 GLY A CA 1
ATOM 3544 C C . GLY A 1 450 ? 17.536 12.061 14.590 1.00 59.59 450 GLY A C 1
ATOM 3545 O O . GLY A 1 450 ? 16.946 11.144 15.147 1.00 59.59 450 GLY A O 1
ATOM 3546 N N . ASP A 1 451 ? 16.897 13.036 13.942 1.00 50.53 451 ASP A N 1
ATOM 3547 C CA . ASP A 1 451 ? 15.439 13.230 13.966 1.00 50.53 451 ASP A CA 1
ATOM 3548 C C . ASP A 1 451 ? 14.684 12.469 12.844 1.00 50.53 451 ASP A C 1
ATOM 3550 O O . ASP A 1 451 ? 13.460 12.571 12.732 1.00 50.53 451 ASP A O 1
ATOM 3554 N N . GLU A 1 452 ? 15.393 11.718 11.988 1.00 57.47 452 GLU A N 1
ATOM 3555 C CA . GLU A 1 452 ? 14.803 10.928 10.897 1.00 57.47 452 GLU A CA 1
ATOM 3556 C C . GLU A 1 452 ? 14.542 9.476 11.324 1.00 57.47 452 GLU A C 1
ATOM 3558 O O . GLU A 1 452 ? 15.467 8.693 11.543 1.00 57.47 452 GLU A O 1
ATOM 3563 N N . THR A 1 453 ? 13.270 9.070 11.363 1.00 62.44 453 THR A N 1
ATOM 3564 C CA . THR A 1 453 ? 12.863 7.700 11.727 1.00 62.44 453 THR A CA 1
ATOM 3565 C C . THR A 1 453 ? 13.085 6.701 10.591 1.00 62.44 453 THR A C 1
ATOM 3567 O O . THR A 1 453 ? 12.167 6.214 9.932 1.00 62.44 453 THR A O 1
ATOM 3570 N N . LYS A 1 454 ? 14.350 6.333 10.394 1.00 78.19 454 LYS A N 1
ATOM 3571 C CA . LYS A 1 454 ? 14.777 5.209 9.552 1.00 78.19 454 LYS A CA 1
ATOM 3572 C C . LYS A 1 454 ? 14.514 3.879 10.278 1.00 78.19 454 LYS A C 1
ATOM 3574 O O . LYS A 1 454 ? 15.444 3.139 10.584 1.00 78.19 454 LYS A O 1
ATOM 3579 N N . ILE A 1 455 ? 13.248 3.584 10.570 1.00 86.00 455 ILE A N 1
ATOM 3580 C CA . ILE A 1 455 ? 12.835 2.360 11.270 1.00 86.00 455 ILE A CA 1
ATOM 3581 C C . ILE A 1 455 ? 12.246 1.361 10.263 1.00 86.00 455 ILE A C 1
ATOM 3583 O O . ILE A 1 455 ? 11.417 1.768 9.445 1.00 86.00 455 ILE A O 1
ATOM 3587 N N . PRO A 1 456 ? 12.656 0.076 10.293 1.00 86.31 456 PRO A N 1
ATOM 3588 C CA . PRO A 1 456 ? 12.089 -0.966 9.442 1.00 86.31 456 PRO A CA 1
ATOM 3589 C C . PRO A 1 456 ? 10.568 -1.047 9.536 1.00 86.31 456 PRO A C 1
ATOM 3591 O O . PRO A 1 456 ? 9.973 -0.869 10.599 1.00 86.31 456 PRO A O 1
ATOM 3594 N N . VAL A 1 457 ? 9.949 -1.386 8.409 1.00 89.56 457 VAL A N 1
ATOM 3595 C CA . VAL A 1 457 ? 8.507 -1.602 8.326 1.00 89.56 457 VAL A CA 1
ATOM 3596 C C . VAL A 1 457 ? 8.238 -3.106 8.241 1.00 89.56 457 VAL A C 1
ATOM 3598 O O . VAL A 1 457 ? 8.833 -3.758 7.383 1.00 89.56 457 VAL A O 1
ATOM 3601 N N . PRO A 1 458 ? 7.384 -3.685 9.105 1.00 95.56 458 PRO A N 1
ATOM 3602 C CA . PRO A 1 458 ? 6.972 -5.078 8.972 1.00 95.56 458 PRO A CA 1
ATOM 3603 C C . PRO A 1 458 ? 6.229 -5.318 7.652 1.00 95.56 458 PRO A C 1
ATOM 3605 O O . PRO A 1 458 ? 5.403 -4.502 7.265 1.00 95.56 458 PRO A O 1
ATOM 3608 N N . ALA A 1 459 ? 6.465 -6.457 7.004 1.00 96.94 459 ALA A N 1
ATOM 3609 C CA . ALA A 1 459 ? 5.704 -6.922 5.845 1.00 96.94 459 ALA A CA 1
ATOM 3610 C C . ALA A 1 459 ? 4.894 -8.173 6.223 1.00 96.94 459 ALA A C 1
ATOM 3612 O O . ALA A 1 459 ? 5.433 -9.105 6.825 1.00 96.94 459 ALA A O 1
ATOM 3613 N N . VAL A 1 460 ? 3.604 -8.216 5.889 1.00 97.31 460 VAL A N 1
ATOM 3614 C CA . VAL A 1 460 ? 2.670 -9.276 6.309 1.00 97.31 460 VAL A CA 1
ATOM 3615 C C . VAL A 1 460 ? 2.217 -10.112 5.111 1.00 97.31 460 VAL A C 1
ATOM 3617 O O . VAL A 1 460 ? 1.705 -9.584 4.128 1.00 97.31 460 VAL A O 1
ATOM 3620 N N . ASP A 1 461 ? 2.342 -11.438 5.195 1.00 96.06 461 ASP A N 1
ATOM 3621 C CA . ASP A 1 461 ? 1.809 -12.344 4.173 1.00 96.06 461 ASP A CA 1
ATOM 3622 C C . ASP A 1 461 ? 0.334 -12.672 4.417 1.00 96.06 461 ASP A C 1
ATOM 3624 O O . ASP A 1 461 ? -0.029 -13.314 5.405 1.00 96.06 461 ASP A O 1
ATOM 3628 N N . VAL A 1 462 ? -0.522 -12.314 3.459 1.00 91.00 462 VAL A N 1
ATOM 3629 C CA . VAL A 1 462 ? -1.970 -12.582 3.506 1.00 91.00 462 VAL A CA 1
ATOM 3630 C C . VAL A 1 462 ? -2.332 -14.069 3.446 1.00 91.00 462 VAL A C 1
ATOM 3632 O O . VAL A 1 462 ? -3.454 -14.428 3.801 1.00 91.00 462 VAL A O 1
ATOM 3635 N N . LYS A 1 463 ? -1.421 -14.941 2.988 1.00 92.38 463 LYS A N 1
ATOM 3636 C CA . LYS A 1 463 ? -1.682 -16.380 2.819 1.00 92.38 463 LYS A CA 1
ATOM 3637 C C . LYS A 1 463 ? -1.340 -17.204 4.061 1.00 92.38 463 LY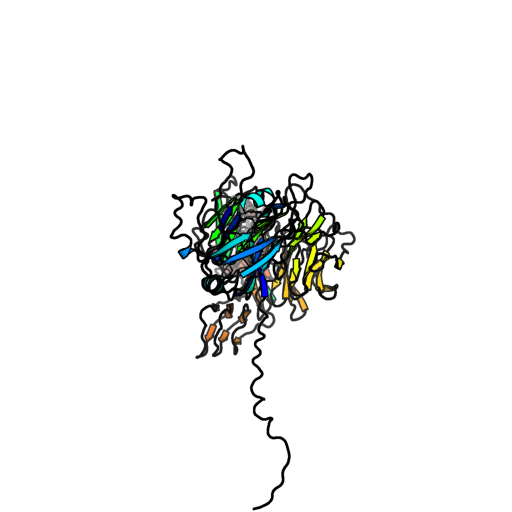S A C 1
ATOM 3639 O O . LYS A 1 463 ? -2.076 -18.129 4.391 1.00 92.38 463 LYS A O 1
ATOM 3644 N N . THR A 1 464 ? -0.232 -16.898 4.730 1.00 95.00 464 THR A N 1
ATOM 3645 C CA . THR A 1 464 ? 0.289 -17.651 5.883 1.00 95.00 464 THR A CA 1
ATOM 3646 C C . THR A 1 464 ? 0.157 -16.898 7.209 1.00 95.00 464 THR A C 1
ATOM 3648 O O . THR A 1 464 ? 0.356 -17.495 8.267 1.00 95.00 464 THR A O 1
ATOM 3651 N N . GLY A 1 465 ? -0.146 -15.594 7.181 1.00 95.19 465 GLY A N 1
ATOM 3652 C CA . GLY A 1 465 ? -0.171 -14.740 8.371 1.00 95.19 465 GLY A CA 1
ATOM 3653 C C . GLY A 1 465 ? 1.209 -14.494 8.990 1.00 95.19 465 GLY A C 1
ATOM 3654 O O . GLY A 1 465 ? 1.286 -14.038 10.130 1.00 95.19 465 GLY A O 1
ATOM 3655 N N . LYS A 1 466 ? 2.305 -14.829 8.293 1.00 98.06 466 LYS A N 1
ATOM 3656 C CA . LYS A 1 466 ? 3.665 -14.528 8.758 1.00 98.06 466 LYS A CA 1
ATOM 3657 C C . LYS A 1 466 ? 3.956 -13.038 8.629 1.00 98.06 466 LYS A C 1
ATOM 3659 O O . LYS A 1 466 ? 3.522 -12.397 7.674 1.00 98.06 466 LYS A O 1
ATOM 3664 N N . VAL A 1 467 ? 4.738 -12.524 9.571 1.00 98.19 467 VAL A N 1
ATOM 3665 C CA . VAL A 1 467 ? 5.231 -11.143 9.575 1.00 98.19 467 VAL A CA 1
ATOM 3666 C C . VAL A 1 467 ? 6.742 -11.188 9.412 1.00 98.19 467 VAL A C 1
ATOM 3668 O O . VAL A 1 467 ? 7.415 -11.895 10.159 1.00 98.19 467 VAL A O 1
ATOM 3671 N N . VAL A 1 468 ? 7.273 -10.474 8.429 1.00 97.69 468 VAL A N 1
ATOM 3672 C CA . VAL A 1 468 ? 8.697 -10.432 8.089 1.00 97.69 468 VAL A CA 1
ATOM 3673 C C . VAL A 1 468 ? 9.224 -9.036 8.398 1.00 97.69 468 VAL A C 1
ATOM 3675 O O . VAL A 1 468 ? 8.619 -8.047 7.992 1.00 97.69 468 VAL A O 1
ATOM 3678 N N . VAL A 1 469 ? 10.329 -8.946 9.133 1.00 95.44 469 VAL A N 1
ATOM 3679 C CA . VAL A 1 469 ? 10.892 -7.680 9.614 1.00 95.44 469 VAL A CA 1
ATOM 3680 C C . VAL A 1 469 ? 12.396 -7.663 9.349 1.00 95.44 469 VAL A C 1
ATOM 3682 O O . VAL A 1 469 ? 13.118 -8.546 9.807 1.00 95.44 469 VAL A O 1
ATOM 3685 N N . LEU A 1 470 ? 12.860 -6.667 8.596 1.00 92.88 470 LEU A N 1
ATOM 3686 C CA . LEU A 1 470 ? 14.283 -6.355 8.426 1.00 92.88 470 LEU A CA 1
ATOM 3687 C C . LEU A 1 470 ? 14.807 -5.634 9.679 1.00 92.88 470 LEU A C 1
ATOM 3689 O O . LEU A 1 470 ? 14.060 -4.886 10.300 1.00 92.88 470 LEU A O 1
ATOM 3693 N N . ASP A 1 471 ? 16.081 -5.788 10.026 1.00 88.00 471 ASP A N 1
ATOM 3694 C CA . ASP A 1 471 ? 16.727 -5.077 11.145 1.00 88.00 471 ASP A CA 1
ATOM 3695 C C . ASP A 1 471 ? 17.198 -3.639 10.824 1.00 88.00 471 ASP A C 1
ATOM 3697 O O . ASP A 1 471 ? 17.893 -3.009 11.620 1.00 88.00 471 ASP A O 1
ATOM 3701 N N . GLY A 1 472 ? 16.796 -3.090 9.675 1.00 85.94 472 GLY A N 1
ATOM 3702 C CA . GLY A 1 472 ? 17.128 -1.737 9.229 1.00 85.94 472 GLY A CA 1
ATOM 3703 C C . GLY A 1 472 ? 16.151 -1.203 8.175 1.00 85.94 472 GLY A C 1
ATOM 3704 O O . GLY A 1 472 ? 15.271 -1.913 7.694 1.00 85.94 472 GLY A O 1
ATOM 3705 N N . PHE A 1 473 ? 16.236 0.087 7.836 1.00 83.69 473 PHE A N 1
ATOM 3706 C CA . PHE A 1 473 ? 15.168 0.750 7.069 1.00 83.69 473 PHE A CA 1
ATOM 3707 C C . PHE A 1 473 ? 15.095 0.350 5.593 1.00 83.69 473 PHE A C 1
ATOM 3709 O O . PHE A 1 473 ? 14.032 -0.027 5.108 1.00 83.69 473 PHE A O 1
ATOM 3716 N N . ARG A 1 474 ? 16.209 0.463 4.864 1.00 83.38 474 ARG A N 1
ATOM 3717 C CA . ARG A 1 474 ? 16.319 0.053 3.448 1.00 83.38 474 ARG A CA 1
ATOM 3718 C C . ARG A 1 474 ? 17.145 -1.217 3.307 1.00 83.38 474 ARG A C 1
ATOM 3720 O O . ARG A 1 474 ? 16.819 -2.078 2.497 1.00 83.38 474 ARG A O 1
ATOM 3727 N N . THR A 1 475 ? 18.189 -1.285 4.118 1.00 89.19 475 THR A N 1
ATOM 3728 C CA . THR A 1 475 ? 19.199 -2.328 4.188 1.00 89.19 475 THR A CA 1
ATOM 3729 C C . THR A 1 475 ? 19.354 -2.797 5.628 1.00 89.19 475 THR A C 1
ATOM 3731 O O . THR A 1 475 ? 18.998 -2.066 6.553 1.00 89.19 475 THR A O 1
ATOM 3734 N N . GLY A 1 476 ? 19.842 -4.023 5.811 1.00 90.06 476 GLY A N 1
ATOM 3735 C CA . GLY A 1 476 ? 20.009 -4.633 7.130 1.00 90.06 476 GLY A CA 1
ATOM 3736 C C . GLY A 1 476 ? 20.993 -5.805 7.146 1.00 90.06 476 GLY A C 1
ATOM 3737 O O . GLY A 1 476 ? 21.518 -6.208 6.100 1.00 90.06 476 GLY A O 1
ATOM 3738 N N . LYS A 1 477 ? 21.263 -6.355 8.333 1.00 90.19 477 LYS A N 1
ATOM 3739 C CA . LYS A 1 477 ? 22.077 -7.562 8.553 1.00 90.19 477 LYS A CA 1
ATOM 3740 C C . LYS A 1 477 ? 21.256 -8.832 8.747 1.00 90.19 477 LYS A C 1
ATOM 3742 O O . LYS A 1 477 ? 21.833 -9.915 8.628 1.00 90.19 477 LYS A O 1
ATOM 3747 N N . GLN A 1 478 ? 19.977 -8.713 9.096 1.00 91.25 478 GLN A N 1
ATOM 3748 C CA . GLN A 1 478 ? 19.130 -9.829 9.508 1.00 91.25 478 GLN A CA 1
ATOM 3749 C C . GLN A 1 478 ? 17.679 -9.639 9.062 1.00 91.25 478 GLN A C 1
ATOM 3751 O O . GLN A 1 478 ? 17.137 -8.535 9.073 1.00 91.25 478 GLN A O 1
ATOM 3756 N N . LEU A 1 479 ? 17.028 -10.749 8.726 1.00 93.88 479 LEU A N 1
ATOM 3757 C CA . LEU A 1 479 ? 15.606 -10.809 8.409 1.00 93.88 479 LEU A CA 1
ATOM 3758 C C . LEU A 1 479 ? 14.905 -11.748 9.397 1.00 93.88 479 LEU A C 1
ATOM 3760 O O . LEU A 1 479 ? 15.165 -12.953 9.416 1.00 93.88 479 LEU A O 1
ATOM 3764 N N . THR A 1 480 ? 13.994 -11.210 10.201 1.00 95.69 480 THR A N 1
ATOM 3765 C CA . THR A 1 480 ? 13.307 -11.946 11.267 1.00 95.69 480 THR A CA 1
ATOM 3766 C C . THR A 1 480 ? 11.853 -12.213 10.893 1.00 95.69 480 THR A C 1
ATOM 3768 O O . THR A 1 480 ? 11.123 -11.312 10.484 1.00 95.69 480 THR A O 1
ATOM 3771 N N . VAL A 1 481 ? 11.417 -13.465 11.038 1.00 97.94 481 VAL A N 1
ATOM 3772 C CA . VAL A 1 481 ? 10.052 -13.916 10.748 1.00 97.94 481 VAL A CA 1
ATOM 3773 C C . VAL A 1 481 ? 9.317 -14.233 12.045 1.00 97.94 481 VAL A C 1
ATOM 3775 O O . VAL A 1 481 ? 9.811 -14.991 12.881 1.00 97.94 481 VAL A O 1
ATOM 3778 N N . PHE A 1 482 ? 8.095 -13.723 12.167 1.00 98.00 482 PHE A N 1
ATOM 3779 C CA . PHE A 1 482 ? 7.163 -13.958 13.268 1.00 98.00 482 PHE A CA 1
ATOM 3780 C C . PHE A 1 482 ? 5.883 -14.637 12.764 1.00 98.00 482 PHE A C 1
ATOM 3782 O O . PHE A 1 482 ? 5.574 -14.639 11.568 1.00 98.00 482 PHE A O 1
ATOM 3789 N N . ASN A 1 483 ? 5.119 -15.232 13.681 1.00 96.75 483 ASN A N 1
ATOM 3790 C CA . ASN A 1 483 ? 3.755 -15.678 13.411 1.00 96.75 483 ASN A CA 1
ATOM 3791 C C . ASN A 1 483 ? 2.756 -14.506 13.535 1.00 96.75 483 ASN A C 1
ATOM 3793 O O . ASN A 1 483 ? 3.109 -13.408 13.964 1.00 96.75 483 ASN A O 1
ATOM 3797 N N . ILE A 1 484 ? 1.485 -14.764 13.219 1.00 95.38 484 ILE A N 1
ATOM 3798 C CA . ILE A 1 484 ? 0.402 -13.768 13.279 1.00 95.38 484 ILE A CA 1
ATOM 3799 C C . ILE A 1 484 ? 0.145 -13.206 14.695 1.00 95.38 484 ILE A C 1
ATOM 3801 O O . ILE A 1 484 ? -0.570 -12.217 14.849 1.00 95.38 484 ILE A O 1
ATOM 3805 N N . ASP A 1 485 ? 0.712 -13.801 15.744 1.00 95.50 485 ASP A N 1
ATOM 3806 C CA . ASP A 1 485 ? 0.593 -13.365 17.142 1.00 95.50 485 ASP A CA 1
ATOM 3807 C C . ASP A 1 485 ? 1.862 -12.658 17.649 1.00 95.50 485 ASP A C 1
ATOM 3809 O O . ASP A 1 485 ? 1.967 -12.367 18.836 1.00 95.50 485 ASP A O 1
ATOM 3813 N N . GLY A 1 486 ? 2.838 -12.393 16.771 1.00 94.38 486 GLY A N 1
ATOM 3814 C CA . GLY A 1 486 ? 4.103 -11.741 17.125 1.00 94.38 486 GLY A CA 1
ATOM 3815 C C . GLY A 1 486 ? 5.112 -12.647 17.839 1.00 94.38 486 GLY A C 1
ATOM 3816 O O . GLY A 1 486 ? 6.082 -12.152 18.409 1.00 94.38 486 GLY A O 1
ATOM 3817 N N . ASN A 1 487 ? 4.920 -13.969 17.832 1.00 95.12 487 ASN A N 1
ATOM 3818 C CA . ASN A 1 487 ? 5.925 -14.906 18.332 1.00 95.12 487 ASN A CA 1
ATOM 3819 C C . ASN A 1 487 ? 6.994 -15.154 17.260 1.00 95.12 487 ASN A C 1
ATOM 3821 O O . ASN A 1 487 ? 6.660 -15.405 16.099 1.00 95.12 487 ASN A O 1
ATOM 3825 N N . LEU A 1 488 ? 8.268 -15.111 17.658 1.00 95.44 488 LEU A N 1
ATOM 3826 C CA . LEU A 1 488 ? 9.411 -15.414 16.795 1.00 95.44 488 LEU A CA 1
ATOM 3827 C C . LEU A 1 488 ? 9.275 -16.820 16.189 1.00 95.44 488 LEU A C 1
ATOM 3829 O O . LEU A 1 488 ? 8.983 -17.785 16.893 1.00 95.44 488 LEU A O 1
ATOM 3833 N N . VAL A 1 489 ? 9.499 -16.928 14.879 1.00 97.12 489 VAL A N 1
ATOM 3834 C CA . VAL A 1 489 ? 9.528 -18.196 14.135 1.00 97.12 489 VAL A CA 1
ATOM 3835 C C . VAL A 1 489 ? 10.962 -18.545 13.759 1.00 97.12 489 VAL A C 1
ATOM 3837 O O . VAL A 1 489 ? 11.397 -19.665 14.014 1.00 97.12 489 VAL A O 1
ATOM 3840 N N . LYS A 1 490 ? 11.685 -17.608 13.131 1.00 96.31 490 LYS A N 1
ATOM 3841 C CA . LYS A 1 490 ? 13.067 -17.807 12.680 1.00 96.31 490 LYS A CA 1
ATOM 3842 C C . LYS A 1 490 ? 13.727 -16.479 12.319 1.00 96.31 490 LYS A C 1
ATOM 3844 O O . LYS A 1 490 ? 13.079 -15.622 11.725 1.00 96.31 490 LYS A O 1
ATOM 3849 N N . THR A 1 491 ? 15.018 -16.363 12.600 1.00 94.25 491 THR A N 1
ATOM 3850 C CA . THR A 1 491 ? 15.877 -15.281 12.106 1.00 94.25 491 THR A CA 1
ATOM 3851 C C . THR A 1 491 ? 16.795 -15.820 11.013 1.00 94.25 491 THR A C 1
ATOM 3853 O O . THR A 1 491 ? 17.257 -16.960 11.094 1.00 94.25 491 THR A O 1
ATOM 3856 N N . TYR A 1 492 ? 17.033 -15.011 9.986 1.00 93.75 492 TYR A N 1
ATOM 3857 C CA . TYR A 1 492 ? 18.005 -15.259 8.928 1.00 93.75 492 TYR A CA 1
ATOM 3858 C C . TYR A 1 492 ? 19.094 -14.197 9.006 1.00 93.75 492 TYR A C 1
ATOM 3860 O O . TYR A 1 492 ? 18.804 -13.008 8.910 1.00 93.75 492 TYR A O 1
ATOM 3868 N N . ASP A 1 493 ? 20.337 -14.635 9.153 1.00 89.12 493 ASP A N 1
ATOM 3869 C CA . ASP A 1 493 ? 21.539 -13.812 9.102 1.00 89.12 493 ASP A CA 1
ATOM 3870 C C . ASP A 1 493 ? 22.430 -14.261 7.921 1.00 89.12 493 ASP A C 1
ATOM 3872 O O . ASP A 1 493 ? 21.962 -14.909 6.978 1.00 89.12 493 ASP A O 1
ATOM 3876 N N . GLY A 1 494 ? 23.710 -13.871 7.920 1.00 84.44 494 GLY A N 1
ATOM 3877 C CA . GLY A 1 494 ? 24.680 -14.352 6.927 1.00 84.44 494 GLY A CA 1
ATOM 3878 C C . GLY A 1 494 ? 25.342 -13.282 6.056 1.00 84.44 494 GLY A C 1
ATOM 3879 O O . GLY A 1 494 ? 25.849 -13.607 4.985 1.00 84.44 494 GLY A O 1
ATOM 3880 N N . CYS A 1 495 ? 25.401 -12.020 6.493 1.00 84.25 495 CYS A N 1
ATOM 3881 C CA . CYS A 1 495 ? 26.182 -10.980 5.800 1.00 84.25 495 CYS A CA 1
ATOM 3882 C C . CYS A 1 495 ? 27.709 -11.154 5.895 1.00 84.25 495 CYS A C 1
ATOM 3884 O O . CYS A 1 495 ? 28.462 -10.409 5.263 1.00 84.25 495 CYS A O 1
ATOM 3886 N N . GLY A 1 496 ? 28.192 -12.119 6.685 1.00 79.25 496 GLY A N 1
ATOM 3887 C CA . GLY A 1 496 ? 29.618 -12.380 6.871 1.00 79.25 496 GLY A CA 1
ATOM 3888 C C . GLY A 1 496 ? 30.350 -11.149 7.408 1.00 79.25 496 GLY A C 1
ATOM 3889 O O . GLY A 1 496 ? 30.124 -10.736 8.541 1.00 79.25 496 GLY A O 1
ATOM 3890 N N . LYS A 1 497 ? 31.234 -10.567 6.587 1.00 71.94 497 LYS A N 1
ATOM 3891 C CA . LYS A 1 497 ? 31.970 -9.329 6.908 1.00 71.94 497 LYS A CA 1
ATOM 3892 C C . LYS A 1 497 ? 31.288 -8.043 6.416 1.00 71.94 497 LYS A C 1
ATOM 3894 O O . LYS A 1 497 ? 31.784 -6.967 6.738 1.00 71.94 497 LYS A O 1
ATOM 3899 N N . SER A 1 498 ? 30.209 -8.122 5.629 1.00 69.25 498 SER A N 1
ATOM 3900 C CA . SER A 1 498 ? 29.490 -6.920 5.183 1.00 69.25 498 SER A CA 1
ATOM 3901 C C . SER A 1 498 ? 28.791 -6.243 6.359 1.00 69.25 498 SER A C 1
ATOM 3903 O O . SER A 1 498 ? 28.262 -6.915 7.247 1.00 69.25 498 SER A O 1
ATOM 3905 N N . SER A 1 499 ? 28.755 -4.909 6.355 1.00 74.19 499 SER A N 1
ATOM 3906 C CA . SER A 1 499 ? 28.023 -4.142 7.362 1.00 74.19 499 SER A CA 1
ATOM 3907 C C . SER A 1 499 ? 26.513 -4.316 7.231 1.00 74.19 499 SER A C 1
ATOM 3909 O O . SER A 1 499 ? 25.850 -4.365 8.254 1.00 74.19 499 SER A O 1
ATOM 3911 N N . GLU A 1 500 ? 25.986 -4.432 6.011 1.00 86.19 500 GLU A N 1
ATOM 3912 C CA . GLU A 1 500 ? 24.576 -4.703 5.696 1.00 86.19 500 GLU A CA 1
ATOM 3913 C C . GLU A 1 500 ? 24.524 -5.474 4.362 1.00 86.19 500 GLU A C 1
ATOM 3915 O O . GLU A 1 500 ? 25.379 -5.274 3.495 1.00 86.19 500 GLU A O 1
ATOM 3920 N N . CYS A 1 501 ? 23.584 -6.404 4.194 1.00 91.19 501 CYS A N 1
ATOM 3921 C CA . CYS A 1 501 ? 23.481 -7.224 2.979 1.00 91.19 501 CYS A CA 1
ATOM 3922 C C . CYS A 1 501 ? 22.059 -7.655 2.591 1.00 91.19 501 CYS A C 1
ATOM 3924 O O . CYS A 1 501 ? 21.894 -8.195 1.496 1.00 91.19 501 CYS A O 1
ATOM 3926 N N . PHE A 1 502 ? 21.064 -7.435 3.455 1.00 94.38 502 PHE A N 1
ATOM 3927 C CA . PHE A 1 502 ? 19.655 -7.724 3.193 1.00 94.38 502 PHE A CA 1
ATOM 3928 C C . PHE A 1 502 ? 18.929 -6.483 2.664 1.00 94.38 502 PHE A C 1
ATOM 3930 O O . PHE A 1 502 ? 19.222 -5.380 3.125 1.00 94.38 502 PHE A O 1
ATOM 3937 N N . SER A 1 503 ? 17.974 -6.653 1.744 1.00 94.00 503 SER A N 1
ATOM 3938 C CA . SER A 1 503 ? 16.994 -5.611 1.382 1.00 94.00 503 SER A CA 1
ATOM 3939 C C . SER A 1 503 ? 15.700 -5.740 2.185 1.00 94.00 503 SER A C 1
ATOM 3941 O O . SER A 1 503 ? 15.406 -6.800 2.742 1.00 94.00 503 SER A O 1
ATOM 3943 N N . GLN A 1 504 ? 14.855 -4.705 2.144 1.00 92.81 504 GLN A N 1
ATOM 3944 C CA . GLN A 1 504 ? 13.433 -4.868 2.477 1.00 92.81 504 GLN A CA 1
ATOM 3945 C C . GLN A 1 504 ? 12.805 -5.963 1.585 1.00 92.81 504 GLN A C 1
ATOM 3947 O O . GLN A 1 504 ? 13.146 -6.032 0.394 1.00 92.81 504 GLN A O 1
ATOM 3952 N N . PRO A 1 505 ? 11.932 -6.832 2.128 1.00 95.56 505 PRO A N 1
ATOM 3953 C CA . PRO A 1 505 ? 11.294 -7.888 1.360 1.00 95.56 505 PRO A CA 1
ATOM 3954 C C . PRO A 1 505 ? 10.087 -7.371 0.570 1.00 95.56 505 PRO A C 1
ATOM 3956 O O . PRO A 1 505 ? 9.413 -6.425 0.968 1.00 95.56 505 PRO A O 1
ATOM 3959 N N . VAL A 1 506 ? 9.769 -8.070 -0.517 1.00 96.12 506 VAL A N 1
ATOM 3960 C CA . VAL A 1 506 ? 8.446 -8.066 -1.149 1.00 96.12 506 VAL A CA 1
ATOM 3961 C C . VAL A 1 506 ? 7.808 -9.437 -0.937 1.00 96.12 506 VAL A C 1
ATOM 3963 O O . VAL A 1 506 ? 8.473 -10.464 -1.071 1.00 96.12 506 VAL A O 1
ATOM 3966 N N . ILE A 1 507 ? 6.529 -9.483 -0.584 1.00 96.62 507 ILE A N 1
ATOM 3967 C CA . ILE A 1 507 ? 5.804 -10.718 -0.292 1.00 96.62 507 ILE A CA 1
ATOM 3968 C C . ILE A 1 507 ? 4.766 -10.966 -1.381 1.00 96.62 507 ILE A C 1
ATOM 3970 O O . ILE A 1 507 ? 3.933 -10.116 -1.667 1.00 96.62 507 ILE A O 1
ATOM 3974 N N . THR A 1 508 ? 4.789 -12.157 -1.976 1.00 94.75 508 THR A N 1
ATOM 3975 C CA . THR A 1 508 ? 3.779 -12.587 -2.945 1.00 94.75 508 THR A CA 1
ATOM 3976 C C . THR A 1 508 ? 3.526 -14.088 -2.850 1.00 94.75 508 THR A C 1
ATOM 3978 O O . THR A 1 508 ? 4.450 -14.900 -2.760 1.00 94.75 508 THR A O 1
ATOM 3981 N N . ASN A 1 509 ? 2.250 -14.485 -2.920 1.00 92.00 509 ASN A N 1
ATOM 3982 C CA . ASN A 1 509 ? 1.834 -15.886 -3.034 1.00 92.00 509 ASN A CA 1
ATOM 3983 C C . ASN A 1 509 ? 2.349 -16.820 -1.903 1.00 92.00 509 ASN A C 1
ATOM 3985 O O . ASN A 1 509 ? 2.540 -18.020 -2.133 1.00 92.00 509 ASN A O 1
ATOM 3989 N N . GLY A 1 510 ? 2.566 -16.309 -0.684 1.00 96.19 510 GLY A N 1
ATOM 3990 C CA . GLY A 1 510 ? 3.139 -17.072 0.436 1.00 96.19 510 GLY A CA 1
ATOM 3991 C C . GLY A 1 510 ? 4.666 -17.172 0.442 1.00 96.19 510 GLY A C 1
ATOM 3992 O O . GLY A 1 510 ? 5.216 -18.066 1.081 1.00 96.19 510 GLY A O 1
ATOM 3993 N N . ASN A 1 511 ? 5.357 -16.304 -0.299 1.00 97.94 511 ASN A N 1
ATOM 3994 C CA . ASN A 1 511 ? 6.815 -16.261 -0.368 1.00 97.94 511 ASN A CA 1
ATOM 3995 C C . ASN A 1 511 ? 7.302 -14.826 -0.155 1.00 97.94 511 ASN A C 1
ATOM 3997 O O . ASN A 1 511 ? 6.759 -13.908 -0.769 1.00 97.94 511 ASN A O 1
ATOM 4001 N N . ALA A 1 512 ? 8.343 -14.644 0.655 1.00 98.38 512 ALA A N 1
ATOM 4002 C CA . ALA A 1 512 ? 9.081 -13.387 0.739 1.00 98.38 512 ALA A CA 1
ATOM 4003 C C . ALA A 1 512 ? 10.284 -13.432 -0.211 1.00 98.38 512 ALA A C 1
ATOM 4005 O O . ALA A 1 512 ? 11.035 -14.407 -0.213 1.00 98.38 512 ALA A O 1
ATOM 4006 N N . TYR A 1 513 ? 10.482 -12.376 -0.992 1.00 98.12 513 TYR A N 1
ATOM 4007 C CA . TYR A 1 513 ? 11.635 -12.188 -1.864 1.00 98.12 513 TYR A CA 1
ATOM 4008 C C . TYR A 1 513 ? 12.414 -10.960 -1.414 1.00 98.12 513 TYR A C 1
ATOM 4010 O O . TYR A 1 513 ? 11.831 -9.911 -1.157 1.00 98.12 513 TYR A O 1
ATOM 4018 N N . PHE A 1 514 ? 13.728 -11.092 -1.309 1.00 97.25 514 PHE A N 1
ATOM 4019 C CA . PHE A 1 514 ? 14.630 -10.045 -0.833 1.00 97.25 514 PHE A CA 1
ATOM 4020 C C . PHE A 1 514 ? 16.021 -10.279 -1.411 1.00 97.25 514 PHE A C 1
ATOM 4022 O O . PHE A 1 514 ? 16.352 -11.389 -1.823 1.00 97.25 514 PHE A O 1
ATOM 4029 N N . ILE A 1 515 ? 16.852 -9.247 -1.447 1.00 95.94 515 ILE A N 1
ATOM 4030 C CA . ILE A 1 515 ? 18.259 -9.391 -1.819 1.00 95.94 515 ILE A CA 1
ATOM 4031 C C . ILE A 1 515 ? 19.033 -9.862 -0.591 1.00 95.94 515 ILE A C 1
ATOM 4033 O O . ILE A 1 515 ? 18.819 -9.329 0.493 1.00 95.94 515 ILE A O 1
ATOM 4037 N N . GLN A 1 516 ? 19.945 -10.817 -0.763 1.00 95.00 516 GLN A N 1
ATOM 4038 C CA . GLN A 1 516 ? 20.964 -11.171 0.226 1.00 95.00 516 GLN A CA 1
ATOM 4039 C C . GLN A 1 516 ? 22.304 -11.351 -0.491 1.00 95.00 516 GLN A C 1
ATOM 4041 O O . GLN A 1 516 ? 22.384 -12.081 -1.478 1.00 95.00 516 GLN A O 1
ATOM 4046 N N . ASN A 1 517 ? 23.365 -10.697 -0.006 1.00 91.88 517 ASN A N 1
ATOM 4047 C CA . ASN A 1 517 ? 24.735 -10.849 -0.532 1.00 91.88 517 ASN A CA 1
ATOM 4048 C C . ASN A 1 517 ? 24.857 -10.699 -2.071 1.00 91.88 517 ASN A C 1
ATOM 4050 O O . ASN A 1 517 ? 25.667 -11.371 -2.705 1.00 91.88 517 ASN A O 1
ATOM 4054 N N . GLY A 1 518 ? 24.054 -9.822 -2.684 1.00 91.50 518 GLY A N 1
ATOM 4055 C CA . GLY A 1 518 ? 24.091 -9.563 -4.129 1.00 91.50 518 GLY A CA 1
ATOM 4056 C C . GLY A 1 518 ? 23.194 -10.451 -5.001 1.00 91.50 518 GLY A C 1
ATOM 4057 O O . GLY A 1 518 ? 23.139 -10.218 -6.209 1.00 91.50 518 GLY A O 1
ATOM 4058 N N . ALA A 1 519 ? 22.486 -11.427 -4.426 1.00 94.25 519 ALA A N 1
ATOM 4059 C CA . ALA A 1 519 ? 21.563 -12.320 -5.133 1.00 94.25 519 ALA A CA 1
ATOM 4060 C C . ALA A 1 519 ? 20.107 -12.106 -4.687 1.00 94.25 519 ALA A C 1
ATOM 4062 O O . ALA A 1 519 ? 19.856 -11.670 -3.563 1.00 94.25 519 ALA A O 1
ATOM 4063 N N . LEU A 1 520 ? 19.144 -12.433 -5.555 1.00 97.75 520 LEU A N 1
ATOM 4064 C CA . LEU A 1 520 ? 17.723 -12.448 -5.211 1.00 97.75 520 LEU A CA 1
ATOM 4065 C C . LEU A 1 520 ? 17.377 -13.779 -4.534 1.00 97.75 520 LEU A C 1
ATOM 4067 O O . LEU A 1 520 ? 17.514 -14.859 -5.112 1.00 97.75 520 LEU A O 1
ATOM 4071 N N . MET A 1 521 ? 16.894 -13.683 -3.305 1.00 97.69 521 MET A N 1
ATOM 4072 C CA . MET A 1 521 ? 16.468 -14.804 -2.484 1.00 97.69 521 MET A CA 1
ATOM 4073 C C . MET A 1 521 ? 14.951 -14.956 -2.505 1.00 97.69 521 MET A C 1
ATOM 4075 O O . MET A 1 521 ? 14.211 -13.988 -2.680 1.00 97.69 521 MET A O 1
ATOM 4079 N N . LYS A 1 522 ? 14.495 -16.184 -2.264 1.00 98.06 522 LYS A N 1
ATOM 4080 C CA . LYS A 1 522 ? 13.100 -16.567 -2.067 1.00 98.06 522 LYS A CA 1
ATOM 4081 C C . LYS A 1 522 ? 12.987 -17.406 -0.799 1.00 98.06 522 LYS A C 1
ATOM 4083 O O . LYS A 1 522 ? 13.595 -18.471 -0.694 1.00 98.06 522 LYS A O 1
ATOM 4088 N N . LEU A 1 523 ? 12.164 -16.944 0.130 1.00 98.56 523 LEU A N 1
ATOM 4089 C CA . LEU A 1 523 ? 11.790 -17.631 1.357 1.00 98.56 523 LEU A CA 1
ATOM 4090 C C . LEU A 1 523 ? 10.334 -18.095 1.267 1.00 98.56 523 LEU A C 1
ATOM 4092 O O . LEU A 1 523 ? 9.425 -17.267 1.224 1.00 98.56 523 LEU A O 1
ATOM 4096 N N . ASP A 1 524 ? 10.107 -19.406 1.287 1.00 98.25 524 ASP A N 1
ATOM 4097 C CA . ASP A 1 524 ? 8.767 -19.972 1.460 1.00 98.25 524 ASP A CA 1
ATOM 4098 C C . ASP A 1 524 ? 8.301 -19.761 2.912 1.00 98.25 524 ASP A C 1
ATOM 4100 O O . ASP A 1 524 ? 8.937 -20.236 3.861 1.00 98.25 524 ASP A O 1
ATOM 4104 N N . LEU A 1 525 ? 7.190 -19.039 3.092 1.00 98.31 525 LEU A N 1
ATOM 4105 C CA . LEU A 1 525 ? 6.691 -18.639 4.411 1.00 98.31 525 LEU A CA 1
ATOM 4106 C C . LEU A 1 525 ? 5.843 -19.718 5.109 1.00 98.31 525 LEU A C 1
ATOM 4108 O O . LEU A 1 525 ? 5.548 -19.587 6.300 1.00 98.31 525 LEU A O 1
ATOM 4112 N N . ALA A 1 526 ? 5.483 -20.801 4.416 1.00 97.19 526 ALA A N 1
ATOM 4113 C CA . ALA A 1 526 ? 4.819 -21.948 5.027 1.00 97.19 526 ALA A CA 1
ATOM 4114 C C . ALA A 1 526 ? 5.840 -22.902 5.666 1.00 97.19 526 ALA A C 1
ATOM 4116 O O . ALA A 1 526 ? 5.646 -23.320 6.807 1.00 97.19 526 ALA A O 1
ATOM 4117 N N . ILE A 1 527 ? 6.941 -23.207 4.963 1.00 97.25 527 ILE A N 1
ATOM 4118 C CA . ILE A 1 527 ? 7.943 -24.202 5.401 1.00 97.25 527 ILE A CA 1
ATOM 4119 C C . ILE A 1 527 ? 9.293 -23.618 5.856 1.00 97.25 527 ILE A C 1
ATOM 4121 O O . ILE A 1 527 ? 10.183 -24.379 6.226 1.00 97.25 527 ILE A O 1
ATOM 4125 N N . MET A 1 528 ? 9.468 -22.290 5.859 1.00 98.12 528 MET A N 1
ATOM 4126 C CA . MET A 1 528 ? 10.721 -21.606 6.245 1.00 98.12 528 MET A CA 1
ATOM 4127 C C . MET A 1 528 ? 11.951 -22.027 5.410 1.00 98.12 528 MET A C 1
ATOM 4129 O O . MET A 1 528 ? 13.093 -22.013 5.895 1.00 98.12 528 MET A O 1
ATOM 4133 N N . ASN A 1 529 ? 11.727 -22.392 4.144 1.00 97.56 529 ASN A N 1
ATOM 4134 C CA . ASN A 1 529 ? 12.778 -22.804 3.215 1.00 97.56 529 ASN A CA 1
ATOM 4135 C C . ASN A 1 529 ? 13.304 -21.606 2.414 1.00 97.56 529 ASN A C 1
ATOM 4137 O O . ASN A 1 529 ? 12.525 -20.934 1.741 1.00 97.56 529 ASN A O 1
ATOM 4141 N N . LEU A 1 530 ? 14.614 -21.360 2.476 1.00 97.56 530 LEU A N 1
ATOM 4142 C CA . LEU A 1 530 ? 15.289 -20.246 1.807 1.00 97.56 530 LEU A CA 1
ATOM 4143 C C . LEU A 1 530 ? 16.133 -20.771 0.642 1.00 97.56 530 LEU A C 1
ATOM 4145 O O . LEU A 1 530 ? 16.991 -21.628 0.841 1.00 97.56 530 LEU A O 1
ATOM 4149 N N . VAL A 1 531 ? 15.925 -20.223 -0.554 1.00 96.69 531 VAL A N 1
ATOM 4150 C CA . VAL A 1 531 ? 16.703 -20.538 -1.762 1.00 96.69 531 VAL A CA 1
ATOM 4151 C C . VAL A 1 531 ? 17.090 -19.257 -2.500 1.00 96.69 531 VAL A C 1
ATOM 4153 O O . VAL A 1 531 ? 16.359 -18.270 -2.452 1.00 96.69 531 VAL A O 1
ATOM 4156 N N . SER A 1 532 ? 18.218 -19.265 -3.211 1.00 95.69 532 SER A N 1
ATOM 4157 C CA . SER A 1 532 ? 18.483 -18.243 -4.232 1.00 95.69 532 SER A CA 1
ATOM 4158 C C . SER A 1 532 ? 17.672 -18.568 -5.487 1.00 95.69 532 SER A C 1
ATOM 4160 O O . SER A 1 532 ? 17.594 -19.733 -5.881 1.00 95.69 532 SER A O 1
ATOM 4162 N N . VAL A 1 533 ? 17.067 -17.553 -6.105 1.00 95.44 533 VAL A N 1
ATOM 4163 C CA . VAL A 1 533 ? 16.385 -17.669 -7.408 1.00 95.44 533 VAL A CA 1
ATOM 4164 C C . VAL A 1 533 ? 17.197 -17.059 -8.553 1.00 95.44 533 VAL A C 1
ATOM 4166 O O . VAL A 1 533 ? 16.747 -17.082 -9.693 1.00 95.44 533 VAL A O 1
ATOM 4169 N N . GLY A 1 534 ? 18.402 -16.554 -8.274 1.00 91.88 534 GLY A N 1
ATOM 4170 C CA . GLY A 1 534 ? 19.309 -15.967 -9.261 1.00 91.88 534 GLY A CA 1
ATOM 4171 C C . GLY A 1 534 ? 19.529 -14.468 -9.060 1.00 91.88 534 GLY A C 1
ATOM 4172 O O . GLY A 1 534 ? 19.322 -13.929 -7.975 1.00 91.88 534 GLY A O 1
ATOM 4173 N N . GLY A 1 535 ? 19.981 -13.794 -10.118 1.00 85.56 535 GLY A N 1
ATOM 4174 C CA . GLY A 1 535 ? 20.486 -12.423 -10.038 1.00 85.56 535 GLY A CA 1
ATOM 4175 C C . GLY A 1 535 ? 21.888 -12.355 -9.421 1.00 85.56 535 GLY A C 1
ATOM 4176 O O . GLY A 1 535 ? 22.253 -13.150 -8.556 1.00 85.56 535 GLY A O 1
ATOM 4177 N N . THR A 1 536 ? 22.689 -11.404 -9.889 1.00 84.19 536 THR A N 1
ATOM 4178 C CA . THR A 1 536 ? 24.072 -11.184 -9.444 1.00 84.19 536 THR A CA 1
ATOM 4179 C C . THR A 1 536 ? 24.331 -9.692 -9.307 1.00 84.19 536 THR A C 1
ATOM 4181 O O . THR A 1 536 ? 23.835 -8.916 -10.122 1.00 84.19 536 THR A O 1
ATOM 4184 N N . SER A 1 537 ? 25.140 -9.293 -8.325 1.00 88.31 537 SER A N 1
ATOM 4185 C CA . SER A 1 537 ? 25.514 -7.889 -8.083 1.00 88.31 537 SER A CA 1
ATOM 4186 C C . SER A 1 537 ? 24.328 -6.948 -7.801 1.00 88.31 537 SER A C 1
ATOM 4188 O O . SER A 1 537 ? 24.414 -5.745 -8.049 1.00 88.31 537 SER A O 1
ATOM 4190 N N . LEU A 1 538 ? 23.223 -7.475 -7.261 1.00 91.62 538 LEU A N 1
ATOM 4191 C CA . LEU A 1 538 ? 22.074 -6.673 -6.840 1.00 91.62 538 LEU A CA 1
ATOM 4192 C C . LEU A 1 538 ? 22.406 -5.883 -5.567 1.00 91.62 538 LEU A C 1
ATOM 4194 O O . LEU A 1 538 ? 22.804 -6.456 -4.553 1.00 91.62 538 LEU A O 1
ATOM 4198 N N . ASN A 1 539 ? 22.211 -4.568 -5.587 1.00 90.88 539 ASN A N 1
ATOM 4199 C CA . ASN A 1 539 ? 22.436 -3.716 -4.425 1.00 90.88 539 ASN A CA 1
ATOM 4200 C C . ASN A 1 539 ? 21.339 -3.963 -3.366 1.00 90.88 539 ASN A C 1
ATOM 4202 O O . ASN A 1 539 ? 20.167 -3.760 -3.685 1.00 90.88 539 ASN A O 1
ATOM 4206 N N . PRO A 1 540 ? 21.651 -4.318 -2.106 1.00 90.94 540 PRO A N 1
ATOM 4207 C CA . PRO A 1 540 ? 20.644 -4.473 -1.051 1.00 90.94 540 PRO A CA 1
ATOM 4208 C C . PRO A 1 540 ? 19.755 -3.233 -0.827 1.00 90.94 540 PRO A C 1
ATOM 4210 O O . PRO A 1 540 ? 18.627 -3.373 -0.371 1.00 90.94 540 PRO A O 1
ATOM 4213 N N . ALA A 1 541 ? 20.203 -2.026 -1.199 1.00 89.19 541 ALA A N 1
ATOM 4214 C CA . ALA A 1 541 ? 19.404 -0.793 -1.137 1.00 89.19 541 ALA A CA 1
ATOM 4215 C C . ALA A 1 541 ? 18.404 -0.609 -2.308 1.00 89.19 541 ALA A C 1
ATOM 4217 O O . ALA A 1 541 ? 17.762 0.442 -2.433 1.00 89.19 541 ALA A O 1
ATOM 4218 N N . SER A 1 542 ? 18.277 -1.605 -3.189 1.00 89.69 542 SER A N 1
ATOM 4219 C CA . SER A 1 542 ? 17.289 -1.634 -4.276 1.00 89.69 542 SER A CA 1
ATOM 4220 C C . SER A 1 542 ? 15.856 -1.617 -3.744 1.00 89.69 542 SER A C 1
ATOM 4222 O O . SER A 1 542 ? 15.580 -2.048 -2.627 1.00 89.69 542 SER A O 1
ATOM 4224 N N . THR A 1 543 ? 14.909 -1.149 -4.561 1.00 90.06 543 THR A N 1
ATOM 4225 C CA . THR A 1 543 ? 13.476 -1.314 -4.261 1.00 90.06 543 THR A CA 1
ATOM 4226 C C . THR A 1 543 ? 12.914 -2.495 -5.040 1.00 90.06 543 THR A C 1
ATOM 4228 O O . THR A 1 543 ? 13.157 -2.614 -6.241 1.00 90.06 543 THR A O 1
ATOM 4231 N N . LEU A 1 544 ? 12.152 -3.342 -4.348 1.00 93.38 544 LEU A N 1
ATOM 4232 C CA . LEU A 1 544 ? 11.463 -4.498 -4.907 1.00 93.38 544 LEU A CA 1
ATOM 4233 C C . LEU A 1 544 ? 9.950 -4.232 -4.991 1.00 93.38 544 LEU A C 1
ATOM 4235 O O . LEU A 1 544 ? 9.403 -3.487 -4.178 1.00 93.38 544 LEU A O 1
ATOM 4239 N N . ALA A 1 545 ? 9.284 -4.852 -5.964 1.00 93.50 545 ALA A N 1
ATOM 4240 C CA . ALA A 1 545 ? 7.826 -4.896 -6.102 1.00 93.50 545 ALA A CA 1
ATOM 4241 C C . ALA A 1 545 ? 7.395 -6.211 -6.779 1.00 93.50 545 ALA A C 1
ATOM 4243 O O . ALA A 1 545 ? 8.206 -6.852 -7.451 1.00 93.50 545 ALA A O 1
ATOM 4244 N N . ALA A 1 546 ? 6.132 -6.616 -6.625 1.00 92.94 546 ALA A N 1
ATOM 4245 C CA . ALA A 1 546 ? 5.596 -7.841 -7.229 1.00 92.94 546 ALA A CA 1
ATOM 4246 C C . ALA A 1 546 ? 4.205 -7.638 -7.850 1.00 92.94 546 ALA A C 1
ATOM 4248 O O . ALA A 1 546 ? 3.454 -6.759 -7.431 1.00 92.94 546 ALA A O 1
ATOM 4249 N N . ASP A 1 547 ? 3.837 -8.470 -8.826 1.00 90.12 547 ASP A N 1
ATOM 4250 C CA . ASP A 1 547 ? 2.477 -8.525 -9.396 1.00 90.12 547 ASP A CA 1
ATOM 4251 C C . ASP A 1 547 ? 1.633 -9.673 -8.787 1.00 90.12 547 ASP A C 1
ATOM 4253 O O . ASP A 1 547 ? 2.134 -10.482 -7.996 1.00 90.12 547 ASP A O 1
ATOM 4257 N N . LYS A 1 548 ? 0.331 -9.772 -9.112 1.00 88.69 548 LYS A N 1
ATOM 4258 C CA . LYS A 1 548 ? -0.551 -10.847 -8.594 1.00 88.69 548 LYS A CA 1
ATOM 4259 C C . LYS A 1 548 ? -0.126 -12.237 -9.087 1.00 88.69 548 LYS A C 1
ATOM 4261 O O . LYS A 1 548 ? -0.236 -13.209 -8.335 1.00 88.69 548 LYS A O 1
ATOM 4266 N N . ASN A 1 549 ? 0.465 -12.329 -10.287 1.00 89.50 549 ASN A N 1
ATOM 4267 C CA . ASN A 1 549 ? 1.057 -13.575 -10.794 1.00 89.50 549 ASN A CA 1
ATOM 4268 C C . ASN A 1 549 ? 2.205 -14.057 -9.898 1.00 89.50 549 ASN A C 1
ATOM 4270 O O . ASN A 1 549 ? 2.380 -15.264 -9.731 1.00 89.50 549 ASN A O 1
ATOM 4274 N N . GLY A 1 550 ? 2.944 -13.127 -9.292 1.00 92.31 550 GLY A N 1
ATOM 4275 C CA . GLY A 1 550 ? 4.083 -13.363 -8.412 1.00 92.31 550 GLY A CA 1
ATOM 4276 C C . GLY A 1 550 ? 5.434 -13.256 -9.109 1.00 92.31 550 GLY A C 1
ATOM 4277 O O . GLY A 1 550 ? 6.396 -13.847 -8.622 1.00 92.31 550 GLY A O 1
ATOM 4278 N N . ASN A 1 551 ? 5.506 -12.530 -10.228 1.00 92.94 551 ASN A N 1
ATOM 4279 C CA . ASN A 1 551 ? 6.779 -12.045 -10.753 1.00 92.94 551 ASN A CA 1
ATOM 4280 C C . ASN A 1 551 ? 7.332 -10.973 -9.807 1.00 92.94 551 ASN A C 1
ATOM 4282 O O . ASN A 1 551 ? 6.559 -10.236 -9.189 1.00 92.94 551 ASN A O 1
ATOM 4286 N N . VAL A 1 552 ? 8.657 -10.869 -9.717 1.00 95.12 552 VAL A N 1
ATOM 4287 C CA . VAL A 1 552 ? 9.338 -9.912 -8.833 1.00 95.12 552 VAL A CA 1
ATOM 4288 C C . VAL A 1 552 ? 10.217 -8.986 -9.657 1.00 95.12 552 VAL A C 1
ATOM 4290 O O . VAL A 1 552 ? 10.995 -9.434 -10.493 1.00 95.12 552 VAL A O 1
ATOM 4293 N N . TYR A 1 553 ? 10.093 -7.691 -9.398 1.00 93.69 553 TYR A N 1
ATOM 4294 C CA . TYR A 1 553 ? 10.767 -6.615 -10.107 1.00 93.69 553 TYR A CA 1
ATOM 4295 C C . TYR A 1 553 ? 11.691 -5.905 -9.120 1.00 93.69 553 TYR A C 1
ATOM 4297 O O . TYR A 1 553 ? 11.253 -5.487 -8.049 1.00 93.69 553 TYR A O 1
ATOM 4305 N N . VAL A 1 554 ? 12.966 -5.775 -9.474 1.00 93.81 554 VAL A N 1
ATOM 4306 C CA . VAL A 1 554 ? 14.018 -5.174 -8.652 1.00 93.81 554 VAL A CA 1
ATOM 4307 C C . VAL A 1 554 ? 14.594 -3.989 -9.415 1.00 93.81 554 VAL A C 1
ATOM 4309 O O . VAL A 1 554 ? 15.255 -4.172 -10.439 1.00 93.81 554 VAL A O 1
ATOM 4312 N N . LEU A 1 555 ? 14.355 -2.774 -8.919 1.00 91.50 555 LEU A N 1
ATOM 4313 C CA . LEU A 1 555 ? 15.035 -1.578 -9.409 1.00 91.50 555 LEU A CA 1
ATOM 4314 C C . LEU A 1 555 ? 16.404 -1.492 -8.728 1.00 91.50 555 LEU A C 1
ATOM 4316 O O . LEU A 1 555 ? 16.506 -1.019 -7.591 1.00 91.50 555 LEU A O 1
ATOM 4320 N N . ASN A 1 556 ? 17.427 -1.985 -9.425 1.00 88.12 556 ASN A N 1
ATOM 4321 C CA . ASN A 1 556 ? 18.817 -1.944 -8.995 1.00 88.12 556 ASN A CA 1
ATOM 4322 C C . ASN A 1 556 ? 19.415 -0.576 -9.321 1.00 88.12 556 ASN A C 1
ATOM 4324 O O . ASN A 1 556 ? 19.272 -0.090 -10.441 1.00 88.12 556 ASN A O 1
ATOM 4328 N N . THR A 1 557 ? 20.101 0.042 -8.362 1.00 77.88 557 THR A N 1
ATOM 4329 C CA . THR A 1 557 ? 20.782 1.329 -8.573 1.00 77.88 557 THR A CA 1
ATOM 4330 C C . THR A 1 557 ? 22.165 1.310 -7.947 1.00 77.88 557 THR A C 1
ATOM 4332 O O . THR A 1 557 ? 22.299 1.082 -6.739 1.00 77.88 557 THR A O 1
ATOM 4335 N N . THR A 1 558 ? 23.184 1.630 -8.738 1.00 76.44 558 THR A N 1
ATOM 4336 C CA . THR A 1 558 ? 24.580 1.644 -8.294 1.00 76.44 558 THR A CA 1
ATOM 4337 C C . THR A 1 558 ? 25.255 2.916 -8.800 1.00 76.44 558 THR A C 1
ATOM 4339 O O . THR A 1 558 ? 25.617 3.037 -9.969 1.00 76.44 558 THR A O 1
ATOM 4342 N N . GLY A 1 559 ? 25.398 3.908 -7.915 1.00 75.69 559 GLY A N 1
ATOM 4343 C CA . GLY A 1 559 ? 25.975 5.214 -8.248 1.00 75.69 559 GLY A CA 1
ATOM 4344 C C . GLY A 1 559 ? 25.118 6.001 -9.246 1.00 75.69 559 GLY A C 1
ATOM 4345 O O . GLY A 1 559 ? 24.102 6.584 -8.867 1.00 75.69 559 GLY A O 1
ATOM 4346 N N . LYS A 1 560 ? 25.551 6.034 -10.513 1.00 72.81 560 LYS A N 1
ATOM 4347 C CA . LYS A 1 560 ? 24.832 6.672 -11.633 1.00 72.81 560 LYS A CA 1
ATOM 4348 C C . LYS A 1 560 ? 24.085 5.682 -12.540 1.00 72.81 560 LYS A C 1
ATOM 4350 O O . LYS A 1 560 ? 23.381 6.130 -13.431 1.00 72.81 560 LYS A O 1
ATOM 4355 N N . ALA A 1 561 ? 24.247 4.371 -12.344 1.00 77.88 561 ALA A N 1
ATOM 4356 C CA . ALA A 1 561 ? 23.631 3.345 -13.187 1.00 77.88 561 ALA A CA 1
ATOM 4357 C C . ALA A 1 561 ? 22.349 2.783 -12.559 1.00 77.88 561 ALA A C 1
ATOM 4359 O O . ALA A 1 561 ? 22.307 2.549 -11.344 1.00 77.88 561 ALA A O 1
ATOM 4360 N N . ALA A 1 562 ? 21.332 2.541 -13.388 1.00 84.50 562 ALA A N 1
ATOM 4361 C CA . ALA A 1 562 ? 20.093 1.867 -13.007 1.00 84.50 562 ALA A CA 1
ATOM 4362 C C . ALA A 1 562 ? 19.822 0.668 -13.922 1.00 84.50 562 ALA A C 1
ATOM 4364 O O . ALA A 1 562 ? 19.879 0.798 -15.143 1.00 84.50 562 ALA A O 1
ATOM 4365 N N . ASP A 1 563 ? 19.420 -0.459 -13.337 1.00 88.69 563 ASP A N 1
ATOM 4366 C CA . ASP A 1 563 ? 18.965 -1.643 -14.066 1.00 88.69 563 ASP A CA 1
ATOM 4367 C C . ASP A 1 563 ? 17.622 -2.118 -13.505 1.00 88.69 563 ASP A C 1
ATOM 4369 O O . ASP A 1 563 ? 17.381 -2.064 -12.295 1.00 88.69 563 ASP A O 1
ATOM 4373 N N . LEU A 1 564 ? 16.764 -2.666 -14.364 1.00 91.19 564 LEU A N 1
ATOM 4374 C CA . LEU A 1 564 ? 15.602 -3.433 -13.926 1.00 91.19 564 LEU A CA 1
ATOM 4375 C C . LEU A 1 564 ? 15.921 -4.926 -14.011 1.00 91.19 564 LEU A C 1
ATOM 4377 O O . LEU A 1 564 ? 16.138 -5.453 -15.101 1.00 91.19 564 LEU A O 1
ATOM 4381 N N . THR A 1 565 ? 15.905 -5.618 -12.873 1.00 92.81 565 THR A N 1
ATOM 4382 C CA . THR A 1 565 ? 15.950 -7.086 -12.833 1.00 92.81 565 THR A CA 1
ATOM 4383 C C . THR A 1 565 ? 14.549 -7.642 -12.607 1.00 92.81 565 THR A C 1
ATOM 4385 O O . THR A 1 565 ? 13.862 -7.221 -11.680 1.00 92.81 565 THR A O 1
ATOM 4388 N N . ILE A 1 566 ? 14.121 -8.581 -13.447 1.00 92.88 566 ILE A N 1
ATOM 4389 C CA . ILE A 1 566 ? 12.817 -9.245 -13.370 1.00 92.88 566 ILE A CA 1
ATOM 4390 C C . ILE A 1 566 ? 13.048 -10.737 -13.124 1.00 92.88 566 ILE A C 1
ATOM 4392 O O . ILE A 1 566 ? 13.743 -11.390 -13.900 1.00 92.88 566 ILE A O 1
ATOM 4396 N N . TYR A 1 567 ? 12.447 -11.270 -12.062 1.00 94.81 567 TYR A N 1
ATOM 4397 C CA . TYR A 1 567 ? 12.243 -12.701 -11.856 1.00 94.81 567 TYR A CA 1
ATOM 4398 C C . TYR A 1 567 ? 10.853 -13.082 -12.371 1.00 94.81 567 TYR A C 1
ATOM 4400 O O . TYR A 1 567 ? 9.838 -12.614 -11.842 1.00 94.81 567 TYR A O 1
ATOM 4408 N N . ASN A 1 568 ? 10.808 -13.931 -13.395 1.00 92.44 568 ASN A N 1
ATOM 4409 C CA . ASN A 1 568 ? 9.576 -14.489 -13.932 1.00 92.44 568 ASN A CA 1
ATOM 4410 C C . ASN A 1 568 ? 9.245 -15.789 -13.188 1.00 92.44 568 ASN A C 1
ATOM 4412 O O . ASN A 1 568 ? 9.946 -16.792 -13.300 1.00 92.44 568 ASN A O 1
ATOM 4416 N N . LYS A 1 569 ? 8.144 -15.799 -12.434 1.00 91.50 569 LYS A N 1
ATOM 4417 C CA . LYS A 1 569 ? 7.723 -16.982 -11.665 1.00 91.50 569 LYS A CA 1
ATOM 4418 C C . LYS A 1 569 ? 7.195 -18.112 -12.559 1.00 91.50 569 LYS A C 1
ATOM 4420 O O . LYS A 1 569 ? 7.175 -19.258 -12.117 1.00 91.50 569 LYS A O 1
ATOM 4425 N N . GLY A 1 570 ? 6.750 -17.802 -13.780 1.00 87.00 570 GLY A N 1
ATOM 4426 C CA . GLY A 1 570 ? 6.167 -18.783 -14.701 1.00 87.00 570 GLY A CA 1
ATOM 4427 C C . GLY A 1 570 ? 7.180 -19.787 -15.258 1.00 87.00 570 GLY A C 1
ATOM 4428 O O . GLY A 1 570 ? 6.862 -20.967 -15.365 1.00 87.00 570 GLY A O 1
ATOM 4429 N N . ASP A 1 571 ? 8.393 -19.327 -15.573 1.00 87.94 571 ASP A N 1
ATOM 4430 C CA . ASP A 1 571 ? 9.496 -20.146 -16.101 1.00 87.94 571 ASP A CA 1
ATOM 4431 C C . ASP A 1 571 ? 10.708 -20.237 -15.150 1.00 87.94 571 ASP A C 1
ATOM 4433 O O . ASP A 1 571 ? 11.603 -21.053 -15.362 1.00 87.94 571 ASP A O 1
ATOM 4437 N N . GLY A 1 572 ? 10.727 -19.441 -14.076 1.00 90.50 572 GLY A N 1
ATOM 4438 C CA . GLY A 1 572 ? 11.803 -19.398 -13.088 1.00 90.50 572 GLY A CA 1
ATOM 4439 C C . GLY A 1 572 ? 13.018 -18.565 -13.506 1.00 90.50 572 GLY A C 1
ATOM 4440 O O . GLY A 1 572 ? 14.022 -18.584 -12.794 1.00 90.50 572 GLY A O 1
ATOM 4441 N N . THR A 1 573 ? 12.963 -17.852 -14.633 1.00 91.19 573 THR A N 1
ATOM 4442 C CA . THR A 1 573 ? 14.098 -17.078 -15.153 1.00 91.19 573 THR A CA 1
ATOM 4443 C C . THR A 1 573 ? 14.306 -15.756 -14.409 1.00 91.19 573 THR A C 1
ATOM 4445 O O . THR A 1 573 ? 13.366 -15.145 -13.900 1.00 91.19 573 THR A O 1
ATOM 4448 N N . VAL A 1 574 ? 15.559 -15.288 -14.370 1.00 92.75 574 VAL A N 1
ATOM 4449 C CA . VAL A 1 574 ? 15.928 -13.937 -13.922 1.00 92.75 574 VAL A CA 1
ATOM 4450 C C . VAL A 1 574 ? 16.630 -13.218 -15.066 1.00 92.75 574 VAL A C 1
ATOM 4452 O O . VAL A 1 574 ? 17.615 -13.728 -15.600 1.00 92.75 574 VAL A O 1
ATOM 4455 N N . LYS A 1 575 ? 16.146 -12.028 -15.428 1.00 90.38 575 LYS A N 1
ATOM 4456 C CA . LYS A 1 575 ? 16.706 -11.200 -16.503 1.00 90.38 575 LYS A CA 1
ATOM 4457 C C . LYS A 1 575 ? 16.935 -9.772 -16.024 1.00 90.38 575 LYS A C 1
ATOM 4459 O O . LYS A 1 575 ? 16.042 -9.174 -15.432 1.00 90.38 575 LYS A O 1
ATOM 4464 N N . THR A 1 576 ? 18.102 -9.213 -16.326 1.00 90.06 576 THR A N 1
ATOM 4465 C CA . THR A 1 576 ? 18.465 -7.823 -16.009 1.00 90.06 576 THR A CA 1
ATOM 4466 C C . THR A 1 576 ? 18.539 -6.998 -17.291 1.00 90.06 576 THR A C 1
ATOM 4468 O O . THR A 1 576 ? 19.164 -7.417 -18.263 1.00 90.06 576 THR A O 1
ATOM 4471 N N . THR A 1 577 ? 17.887 -5.834 -17.300 1.00 88.31 577 THR A N 1
ATOM 4472 C CA . THR A 1 577 ? 17.902 -4.864 -18.406 1.00 88.31 577 THR A CA 1
ATOM 4473 C C . THR A 1 577 ? 18.470 -3.533 -17.905 1.00 88.31 577 THR A C 1
ATOM 4475 O O . THR A 1 577 ? 17.834 -2.917 -17.045 1.00 88.31 577 THR A O 1
ATOM 4478 N N . PRO A 1 578 ? 19.617 -3.064 -18.430 1.00 88.12 578 PRO A N 1
ATOM 4479 C CA . PRO A 1 578 ? 20.133 -1.730 -18.131 1.00 88.12 578 PRO A CA 1
ATOM 4480 C C . PRO A 1 578 ? 19.181 -0.635 -18.615 1.00 88.12 578 PRO A C 1
ATOM 4482 O O . PRO A 1 578 ? 18.694 -0.682 -19.746 1.00 88.12 578 PRO A O 1
ATOM 4485 N N . LEU A 1 579 ? 18.932 0.366 -17.773 1.00 84.62 579 LEU A N 1
ATOM 4486 C CA . LEU A 1 579 ? 18.078 1.519 -18.067 1.00 84.62 579 LEU A CA 1
ATOM 4487 C C . LEU A 1 579 ? 18.950 2.721 -18.446 1.00 84.62 579 LEU A C 1
ATOM 4489 O O . LEU A 1 579 ? 18.957 3.747 -17.766 1.00 84.62 579 LEU A O 1
ATOM 4493 N N . ASN A 1 580 ? 19.716 2.570 -19.530 1.00 83.12 580 ASN A N 1
ATOM 4494 C CA . ASN A 1 580 ? 20.734 3.540 -19.946 1.00 83.12 580 ASN A CA 1
ATOM 4495 C C . ASN A 1 580 ? 20.183 4.957 -20.174 1.00 83.12 580 ASN A C 1
ATOM 4497 O O . ASN A 1 580 ? 20.919 5.926 -20.002 1.00 83.12 580 ASN A O 1
ATOM 4501 N N . GLU A 1 581 ? 18.891 5.095 -20.491 1.00 80.81 581 GLU A N 1
ATOM 4502 C CA . GLU A 1 581 ? 18.198 6.386 -20.608 1.00 80.81 581 GLU A CA 1
ATOM 4503 C C . GLU A 1 581 ? 18.121 7.188 -19.285 1.00 80.81 581 GLU A C 1
ATOM 4505 O O . GLU A 1 581 ? 17.641 8.323 -19.273 1.00 80.81 581 GLU A O 1
ATOM 4510 N N . LEU A 1 582 ? 18.571 6.613 -18.161 1.00 76.31 582 LEU A N 1
ATOM 4511 C CA . LEU A 1 582 ? 18.555 7.218 -16.825 1.00 76.31 582 LEU A CA 1
ATOM 4512 C C . LEU A 1 582 ? 19.946 7.495 -16.236 1.00 76.31 582 LEU A C 1
ATOM 4514 O O . LEU A 1 582 ? 20.024 7.904 -15.076 1.00 76.31 582 LEU A O 1
ATOM 4518 N N . ASN A 1 583 ? 21.022 7.267 -16.996 1.00 71.44 583 ASN A N 1
ATOM 4519 C CA . ASN A 1 583 ? 22.405 7.333 -16.513 1.00 71.44 583 ASN A CA 1
ATOM 4520 C C . ASN A 1 583 ? 22.909 8.777 -16.289 1.00 71.44 583 ASN A C 1
ATOM 4522 O O . ASN A 1 583 ? 23.835 9.233 -16.954 1.00 71.44 583 ASN A O 1
ATOM 4526 N N . ASP A 1 584 ? 22.341 9.473 -15.303 1.00 60.00 584 ASP A N 1
ATOM 4527 C CA . ASP A 1 584 ? 22.742 10.812 -14.859 1.00 60.00 584 ASP A CA 1
ATOM 4528 C C . ASP A 1 584 ? 22.999 10.871 -13.342 1.00 60.00 584 ASP A C 1
ATOM 4530 O O . ASP A 1 584 ? 22.768 9.917 -12.600 1.00 60.00 584 ASP A O 1
ATOM 4534 N N . ALA A 1 585 ? 23.565 11.986 -12.873 1.00 51.94 585 ALA A N 1
ATOM 4535 C CA . ALA A 1 585 ? 24.189 12.105 -11.555 1.00 51.94 585 ALA A CA 1
ATOM 4536 C C . ALA A 1 585 ? 23.340 11.609 -10.356 1.00 51.94 585 ALA A C 1
ATOM 4538 O O . ALA A 1 585 ? 22.261 12.123 -10.074 1.00 51.94 585 ALA A O 1
ATOM 4539 N N . ASN A 1 586 ? 23.933 10.675 -9.597 1.00 55.91 586 ASN A N 1
ATOM 4540 C CA . ASN A 1 586 ? 23.510 10.141 -8.296 1.00 55.91 586 ASN A CA 1
ATOM 4541 C C . ASN A 1 586 ? 22.041 9.695 -8.204 1.00 55.91 586 ASN A C 1
ATOM 4543 O O . ASN A 1 586 ? 21.153 10.442 -7.790 1.00 55.91 586 ASN A O 1
ATOM 4547 N N . LEU A 1 587 ? 21.808 8.410 -8.474 1.00 62.66 587 LEU A N 1
ATOM 4548 C CA . LEU A 1 587 ? 20.501 7.772 -8.338 1.00 62.66 587 LEU A CA 1
ATOM 4549 C C . LEU A 1 587 ? 20.211 7.414 -6.870 1.00 62.66 587 LEU A C 1
ATOM 4551 O O . LEU A 1 587 ? 20.337 6.268 -6.448 1.00 62.66 587 LEU A O 1
ATOM 4555 N N . THR A 1 588 ? 19.828 8.411 -6.068 1.00 60.38 588 THR A N 1
ATOM 4556 C CA . THR A 1 588 ? 19.492 8.236 -4.644 1.00 60.38 588 THR A CA 1
ATOM 4557 C C . THR A 1 588 ? 18.001 8.424 -4.374 1.00 60.38 588 THR A C 1
ATOM 4559 O O . THR A 1 588 ? 17.438 9.457 -4.728 1.00 60.38 588 THR A O 1
ATOM 4562 N N . GLY A 1 589 ? 17.367 7.473 -3.677 1.00 64.25 589 GLY A N 1
ATOM 4563 C CA . GLY A 1 589 ? 15.964 7.599 -3.235 1.00 64.25 589 GLY A CA 1
ATOM 4564 C C . GLY A 1 589 ? 14.961 6.700 -3.964 1.00 64.25 589 GLY A C 1
ATOM 4565 O O . GLY A 1 589 ? 13.819 7.105 -4.149 1.00 64.25 589 GLY A O 1
ATOM 4566 N N . ASN A 1 590 ? 15.393 5.503 -4.367 1.00 75.50 590 ASN A N 1
ATOM 4567 C CA . ASN A 1 590 ? 14.677 4.521 -5.190 1.00 75.50 590 ASN A CA 1
ATOM 4568 C C . ASN A 1 590 ? 13.170 4.391 -4.917 1.00 75.50 590 ASN A C 1
ATOM 4570 O O . ASN A 1 590 ? 12.719 4.050 -3.814 1.00 75.50 590 ASN A O 1
ATOM 4574 N N . ARG A 1 591 ? 12.392 4.593 -5.980 1.00 82.06 591 ARG A N 1
ATOM 4575 C CA . ARG A 1 591 ? 10.938 4.412 -6.021 1.00 82.06 591 ARG A CA 1
ATOM 4576 C C . ARG A 1 591 ? 10.599 3.489 -7.181 1.00 82.06 591 ARG A C 1
ATOM 4578 O O . ARG A 1 591 ? 11.209 3.592 -8.239 1.00 82.06 591 ARG A O 1
ATOM 4585 N N . LEU A 1 592 ? 9.651 2.589 -6.951 1.00 88.44 592 LEU A N 1
ATOM 4586 C CA . LEU A 1 592 ? 9.166 1.607 -7.912 1.00 88.44 592 LEU A CA 1
ATOM 4587 C C . LEU A 1 592 ? 7.686 1.361 -7.612 1.00 88.44 592 LEU A C 1
ATOM 4589 O O . LEU A 1 592 ? 7.345 0.998 -6.487 1.00 88.44 592 LEU A O 1
ATOM 4593 N N . LEU A 1 593 ? 6.835 1.568 -8.611 1.00 88.06 593 LEU A N 1
ATOM 4594 C CA . LEU A 1 593 ? 5.434 1.153 -8.653 1.00 88.06 593 LEU A CA 1
ATOM 4595 C C . LEU A 1 593 ? 5.211 0.371 -9.949 1.00 88.06 593 LEU A C 1
ATOM 4597 O O . LEU A 1 593 ? 5.829 0.672 -10.970 1.00 88.06 593 LEU A O 1
ATOM 4601 N N . LEU A 1 594 ? 4.311 -0.606 -9.920 1.00 84.06 594 LEU A N 1
ATOM 4602 C CA . LEU A 1 594 ? 3.964 -1.432 -11.077 1.00 84.06 594 LEU A CA 1
ATOM 4603 C C . LEU A 1 594 ? 2.551 -1.065 -11.522 1.00 84.06 594 LEU A C 1
ATOM 4605 O O . LEU A 1 594 ? 1.589 -1.446 -10.859 1.00 84.06 594 LEU A O 1
ATOM 4609 N N . ALA A 1 595 ? 2.428 -0.315 -12.610 1.00 80.81 595 ALA A N 1
ATOM 4610 C CA . ALA A 1 595 ? 1.180 0.299 -13.028 1.00 80.81 595 ALA A CA 1
ATOM 4611 C C . ALA A 1 595 ? 0.220 -0.681 -13.737 1.00 80.81 595 ALA A C 1
ATOM 4613 O O . ALA A 1 595 ? 0.680 -1.620 -14.394 1.00 80.81 595 ALA A O 1
ATOM 4614 N N . PRO A 1 596 ? -1.109 -0.447 -13.671 1.00 74.25 596 PRO A N 1
ATOM 4615 C CA . PRO A 1 596 ? -2.151 -1.296 -14.267 1.00 74.25 596 PRO A CA 1
ATOM 4616 C C . PRO A 1 596 ? -1.900 -1.660 -15.728 1.00 74.25 596 PRO A C 1
ATOM 4618 O O . PRO A 1 596 ? -2.124 -2.772 -16.197 1.00 74.25 596 PRO A O 1
ATOM 4621 N N . ASP A 1 597 ? -1.416 -0.688 -16.479 1.00 70.75 597 ASP A N 1
ATOM 4622 C CA . ASP A 1 597 ? -1.215 -0.770 -17.912 1.00 70.75 597 ASP A CA 1
ATOM 4623 C C . ASP A 1 597 ? 0.026 -1.572 -18.314 1.00 70.75 597 ASP A C 1
ATOM 4625 O O . ASP A 1 597 ? 0.099 -2.072 -19.437 1.00 70.75 597 ASP A O 1
ATOM 4629 N N . GLY A 1 598 ? 0.928 -1.826 -17.364 1.00 69.88 598 GLY A N 1
ATOM 4630 C CA . GLY A 1 598 ? 2.167 -2.579 -17.546 1.00 69.88 598 GLY A CA 1
ATOM 4631 C C . GLY A 1 598 ? 3.408 -1.706 -17.577 1.00 69.88 598 GLY A C 1
ATOM 4632 O O . GLY A 1 598 ? 4.507 -2.242 -17.709 1.00 69.88 598 GLY A O 1
ATOM 4633 N N . ASN A 1 599 ? 3.252 -0.390 -17.434 1.00 78.69 599 ASN A N 1
ATOM 4634 C CA . ASN A 1 599 ? 4.373 0.494 -17.177 1.00 78.69 599 ASN A CA 1
ATOM 4635 C C . ASN A 1 599 ? 4.865 0.301 -15.738 1.00 78.69 599 ASN A C 1
ATOM 4637 O O . ASN A 1 599 ? 4.091 0.013 -14.828 1.00 78.69 599 ASN A O 1
ATOM 4641 N N . LEU A 1 600 ? 6.157 0.490 -15.501 1.00 86.50 600 LEU A N 1
ATOM 4642 C CA . LEU A 1 600 ? 6.690 0.637 -14.154 1.00 86.50 600 LEU A CA 1
ATOM 4643 C C . LEU A 1 600 ? 6.975 2.120 -13.945 1.00 86.50 600 LEU A C 1
ATOM 4645 O O . LEU A 1 600 ? 7.667 2.735 -14.754 1.00 86.50 600 LEU A O 1
ATOM 4649 N N . VAL A 1 601 ? 6.452 2.707 -12.874 1.00 86.81 601 VAL A N 1
ATOM 4650 C CA . VAL A 1 601 ? 6.815 4.073 -12.493 1.00 86.81 601 VAL A CA 1
ATOM 4651 C C . VAL A 1 601 ? 8.008 3.977 -11.567 1.00 86.81 601 VAL A C 1
ATOM 4653 O O . VAL A 1 601 ? 7.910 3.397 -10.484 1.00 86.81 601 VAL A O 1
ATOM 4656 N N . ILE A 1 602 ? 9.130 4.549 -11.983 1.00 85.31 602 ILE A N 1
ATOM 4657 C CA . ILE A 1 602 ? 10.348 4.588 -11.181 1.00 85.31 602 ILE A CA 1
ATOM 4658 C C . ILE A 1 602 ? 10.791 6.021 -10.933 1.00 85.31 602 ILE A C 1
ATOM 4660 O O . ILE A 1 602 ? 10.349 6.957 -11.595 1.00 85.31 602 ILE A O 1
ATOM 4664 N N . GLY A 1 603 ? 11.669 6.212 -9.961 1.00 78.56 603 GLY A N 1
ATOM 4665 C CA . GLY A 1 603 ? 12.225 7.530 -9.701 1.00 78.56 603 GLY A CA 1
ATOM 4666 C C . GLY A 1 603 ? 13.166 7.564 -8.515 1.00 78.56 603 GLY A C 1
ATOM 4667 O O . GLY A 1 603 ? 13.395 6.563 -7.832 1.00 78.56 603 GLY A O 1
ATOM 4668 N N . ASN A 1 604 ? 13.697 8.754 -8.283 1.00 74.81 604 ASN A N 1
ATOM 4669 C CA . ASN A 1 604 ? 14.648 9.079 -7.229 1.00 74.81 604 ASN A CA 1
ATOM 4670 C C . ASN A 1 604 ? 14.448 10.546 -6.803 1.00 74.81 604 ASN A C 1
ATOM 4672 O O . ASN A 1 604 ? 13.507 11.207 -7.247 1.00 74.81 604 ASN A O 1
ATOM 4676 N N . ASP A 1 605 ? 15.281 11.089 -5.922 1.00 73.12 605 ASP A N 1
ATOM 4677 C CA . ASP A 1 605 ? 15.125 12.470 -5.433 1.00 73.12 605 ASP A CA 1
ATOM 4678 C C . ASP A 1 605 ? 15.235 13.563 -6.524 1.00 73.12 605 ASP A C 1
ATOM 4680 O O . ASP A 1 605 ? 14.890 14.707 -6.242 1.00 73.12 605 ASP A O 1
ATOM 4684 N N . ASN A 1 606 ? 15.620 13.213 -7.759 1.00 71.56 606 ASN A N 1
ATOM 4685 C CA . ASN A 1 606 ? 15.840 14.136 -8.877 1.00 71.56 606 ASN A CA 1
ATOM 4686 C C . ASN A 1 606 ? 14.785 14.021 -10.000 1.00 71.56 606 ASN A C 1
ATOM 4688 O O . ASN A 1 606 ? 14.470 15.027 -10.637 1.00 71.56 606 ASN A O 1
ATOM 4692 N N . PHE A 1 607 ? 14.245 12.822 -10.270 1.00 77.12 607 PHE A N 1
ATOM 4693 C CA . PHE A 1 607 ? 13.307 12.584 -11.378 1.00 77.12 607 PHE A CA 1
ATOM 4694 C C . PHE A 1 607 ? 12.237 11.514 -11.096 1.00 77.12 607 PHE A C 1
ATOM 4696 O O . PHE A 1 607 ? 12.368 10.670 -10.202 1.00 77.12 607 PHE A O 1
ATOM 4703 N N . VAL A 1 608 ? 11.205 11.509 -11.947 1.00 81.88 608 VAL A N 1
ATOM 4704 C CA . VAL A 1 608 ? 10.268 10.387 -12.142 1.00 81.88 608 VAL A CA 1
ATOM 4705 C C . VAL A 1 608 ? 10.305 9.958 -13.606 1.00 81.88 608 VAL A C 1
ATOM 4707 O O . VAL A 1 608 ? 10.337 10.798 -14.506 1.00 81.88 608 VAL A O 1
ATOM 4710 N N . ALA A 1 609 ? 10.303 8.651 -13.845 1.00 82.88 609 ALA A N 1
ATOM 4711 C CA . ALA A 1 609 ? 10.367 8.032 -15.160 1.00 82.88 609 ALA A CA 1
ATOM 4712 C C . ALA A 1 609 ? 9.331 6.909 -15.303 1.00 82.88 609 ALA A C 1
ATOM 4714 O O . ALA A 1 609 ? 8.982 6.234 -14.333 1.00 82.88 609 ALA A O 1
ATOM 4715 N N . LEU A 1 610 ? 8.876 6.687 -16.534 1.00 85.69 610 LEU A N 1
ATOM 4716 C CA . LEU A 1 610 ? 8.114 5.506 -16.925 1.00 85.69 610 LEU A CA 1
ATOM 4717 C C . LEU A 1 610 ? 9.064 4.499 -17.572 1.00 85.69 610 LEU A C 1
ATOM 4719 O O . LEU A 1 610 ? 9.851 4.854 -18.449 1.00 85.69 610 LEU A O 1
ATOM 4723 N N . VAL A 1 611 ? 8.977 3.241 -17.157 1.00 84.88 611 VAL A N 1
ATOM 4724 C CA . VAL A 1 611 ? 9.636 2.104 -17.799 1.00 84.88 611 VAL A CA 1
ATOM 4725 C C . VAL A 1 611 ? 8.572 1.307 -18.532 1.00 84.88 611 VAL A C 1
ATOM 4727 O O . VAL A 1 611 ? 7.644 0.794 -17.909 1.00 84.88 611 VAL A O 1
ATOM 4730 N N . GLN A 1 612 ? 8.690 1.222 -19.851 1.00 82.00 612 GLN A N 1
ATOM 4731 C CA . GLN A 1 612 ? 7.668 0.640 -20.717 1.00 82.00 612 GLN A CA 1
ATOM 4732 C C . GLN A 1 612 ? 8.143 -0.699 -21.298 1.00 82.00 612 GLN A C 1
ATOM 4734 O O . GLN A 1 612 ? 9.300 -0.787 -21.725 1.00 82.00 612 GLN A O 1
ATOM 4739 N N . PRO A 1 613 ? 7.283 -1.732 -21.373 1.00 78.12 613 PRO A N 1
ATOM 4740 C CA . PRO A 1 613 ? 7.583 -2.958 -22.108 1.00 78.12 613 PRO A CA 1
ATOM 4741 C C . PRO A 1 613 ? 7.773 -2.697 -23.610 1.00 78.12 613 PRO A C 1
ATOM 4743 O O . PRO A 1 613 ? 6.919 -2.102 -24.263 1.00 78.12 613 PRO A O 1
ATOM 4746 N N . VAL A 1 614 ? 8.880 -3.190 -24.165 1.00 75.12 614 VAL A N 1
ATOM 4747 C CA . VAL A 1 614 ? 9.203 -3.172 -25.605 1.00 75.12 614 VAL A CA 1
ATOM 4748 C C . VAL A 1 614 ? 8.826 -4.503 -26.270 1.00 75.12 614 VAL A C 1
ATOM 4750 O O . VAL A 1 614 ? 8.378 -4.525 -27.419 1.00 75.12 614 VAL A O 1
ATOM 4753 N N . SER A 1 615 ? 8.994 -5.609 -25.543 1.00 75.12 615 SER A N 1
ATOM 4754 C CA . SER A 1 615 ? 8.605 -6.972 -25.927 1.00 75.12 615 SER A CA 1
ATOM 4755 C C . SER A 1 615 ? 8.110 -7.747 -24.709 1.00 75.12 615 SER A C 1
ATOM 4757 O O . SER A 1 615 ? 8.428 -7.401 -23.566 1.00 75.12 615 SER A O 1
ATOM 4759 N N . PHE A 1 616 ? 7.357 -8.819 -24.952 1.00 75.69 616 PHE A N 1
ATOM 4760 C CA . PHE A 1 616 ? 6.879 -9.728 -23.916 1.00 75.69 616 PHE A CA 1
ATOM 4761 C C . PHE A 1 616 ? 7.373 -11.157 -24.158 1.00 75.69 616 PHE A C 1
ATOM 4763 O O . PHE A 1 616 ? 7.579 -11.576 -25.300 1.00 75.69 616 PHE A O 1
ATOM 4770 N N . VAL A 1 617 ? 7.521 -11.933 -23.082 1.00 68.94 617 VAL A N 1
ATOM 4771 C CA . VAL A 1 617 ? 7.848 -13.362 -23.182 1.00 68.94 617 VAL A CA 1
ATOM 4772 C C . VAL A 1 617 ? 6.720 -14.072 -23.939 1.00 68.94 617 VAL A C 1
ATOM 4774 O O . VAL A 1 617 ? 5.565 -14.041 -23.517 1.00 68.94 617 VAL A O 1
ATOM 4777 N N . GLY A 1 618 ? 7.049 -14.686 -25.079 1.00 66.19 618 GLY A N 1
ATOM 4778 C CA . GLY A 1 618 ? 6.085 -15.402 -25.922 1.00 66.19 618 GLY A CA 1
ATOM 4779 C C . GLY A 1 618 ? 5.147 -14.529 -26.774 1.00 66.19 618 GLY A C 1
ATOM 4780 O O . GLY A 1 618 ? 4.149 -15.066 -27.242 1.00 66.19 618 GLY A O 1
ATOM 4781 N N . ASP A 1 619 ? 5.444 -13.227 -26.949 1.00 64.75 619 ASP A N 1
ATOM 4782 C CA . ASP A 1 619 ? 4.806 -12.222 -27.841 1.00 64.75 619 ASP A CA 1
ATOM 4783 C C . ASP A 1 619 ? 3.474 -12.675 -28.509 1.00 64.75 619 ASP A C 1
ATOM 4785 O O . ASP A 1 619 ? 3.397 -12.952 -29.710 1.00 64.75 619 ASP A O 1
ATOM 4789 N N . VAL A 1 620 ? 2.391 -12.743 -27.718 1.00 67.38 620 VAL A N 1
ATOM 4790 C CA . VAL A 1 620 ? 1.057 -13.167 -28.188 1.00 67.38 620 VAL A CA 1
ATOM 4791 C C . VAL A 1 620 ? 0.571 -12.211 -29.276 1.00 67.38 620 VAL A C 1
ATOM 4793 O O . VAL A 1 620 ? 0.319 -11.032 -29.011 1.00 67.38 620 VAL A O 1
ATOM 4796 N N . THR A 1 621 ? 0.415 -12.711 -30.503 1.00 80.44 621 THR A N 1
ATOM 4797 C CA . THR A 1 621 ? 0.046 -11.913 -31.685 1.00 80.44 621 THR A CA 1
ATOM 4798 C C . THR A 1 621 ? -1.415 -11.494 -31.697 1.00 80.44 621 THR A C 1
ATOM 4800 O O . THR A 1 621 ? -1.693 -10.333 -31.985 1.00 80.44 621 THR A O 1
ATOM 4803 N N . THR A 1 622 ? -2.318 -12.415 -31.376 1.00 83.56 622 THR A N 1
ATOM 4804 C CA . THR A 1 622 ? -3.763 -12.194 -31.274 1.00 83.56 622 THR A CA 1
ATOM 4805 C C . THR A 1 622 ? -4.280 -12.990 -30.082 1.00 83.56 622 THR A C 1
ATOM 4807 O O . THR A 1 622 ? -3.874 -14.136 -29.891 1.00 83.56 622 THR A O 1
ATOM 4810 N N . LEU A 1 623 ? -5.176 -12.406 -29.288 1.00 90.12 623 LEU A N 1
ATOM 4811 C CA . LEU A 1 623 ? -5.764 -13.040 -28.112 1.00 90.12 623 LEU A CA 1
ATOM 4812 C C . LEU A 1 623 ? -7.286 -13.141 -28.256 1.00 90.12 623 LEU A C 1
ATOM 4814 O O . LEU A 1 623 ? -7.972 -12.123 -28.336 1.00 90.12 623 LEU A O 1
ATOM 4818 N N . SER A 1 624 ? -7.823 -14.360 -28.216 1.00 91.12 624 SER A N 1
ATOM 4819 C CA . SER A 1 624 ? -9.269 -14.598 -28.157 1.00 91.12 624 SER A CA 1
ATOM 4820 C C . SER A 1 624 ? -9.715 -14.844 -26.715 1.00 91.12 624 SER A C 1
ATOM 4822 O O . SER A 1 624 ? -9.334 -15.840 -26.106 1.00 91.12 624 SER A O 1
ATOM 4824 N N . ILE A 1 625 ? -10.548 -13.955 -26.175 1.00 89.75 625 ILE A N 1
ATOM 4825 C CA . ILE A 1 625 ? -11.154 -14.071 -24.844 1.00 89.75 625 ILE A CA 1
ATOM 4826 C C . ILE A 1 625 ? -12.558 -14.660 -25.025 1.00 89.75 625 ILE A C 1
ATOM 4828 O O . ILE A 1 625 ? -13.502 -13.951 -25.364 1.00 89.75 625 ILE A O 1
ATOM 4832 N N . THR A 1 626 ? -12.691 -15.979 -24.868 1.00 86.12 626 THR A N 1
ATOM 4833 C CA . THR A 1 626 ? -13.948 -16.719 -25.112 1.00 86.12 626 THR A CA 1
ATOM 4834 C C . THR A 1 626 ? -14.836 -16.874 -23.874 1.00 86.12 626 THR A C 1
ATOM 4836 O O . THR A 1 626 ? -16.004 -17.233 -24.010 1.00 86.12 626 THR A O 1
ATOM 4839 N N . SER A 1 627 ? -14.307 -16.591 -22.684 1.00 86.00 627 SER A N 1
ATOM 4840 C CA . SER A 1 627 ? -15.020 -16.564 -21.402 1.00 86.00 627 SER A CA 1
ATOM 4841 C C . SER A 1 627 ? -15.210 -15.130 -20.902 1.00 86.00 627 SER A C 1
ATOM 4843 O O . SER A 1 627 ? -14.665 -14.189 -21.475 1.00 86.00 627 SER A O 1
ATOM 4845 N N . VAL A 1 628 ? -15.959 -14.952 -19.808 1.00 81.62 628 VAL A N 1
ATOM 4846 C CA . VAL A 1 628 ? -15.975 -13.675 -19.074 1.00 81.62 628 VAL A CA 1
ATOM 4847 C C . VAL A 1 628 ? -14.525 -13.284 -18.737 1.00 81.62 628 VAL A C 1
ATOM 4849 O O . VAL A 1 628 ? -13.789 -14.156 -18.260 1.00 81.62 628 VAL A O 1
ATOM 4852 N N . PRO A 1 629 ? -14.092 -12.035 -18.996 1.00 81.44 629 PRO A N 1
ATOM 4853 C CA . PRO A 1 629 ? -12.757 -11.589 -18.622 1.00 81.44 629 PRO A CA 1
ATOM 4854 C C . PRO A 1 629 ? -12.549 -11.654 -17.103 1.00 81.44 629 PRO A C 1
ATOM 4856 O O . PRO A 1 629 ? -13.435 -11.313 -16.315 1.00 81.44 629 PRO A O 1
ATOM 4859 N N . GLU A 1 630 ? -11.370 -12.112 -16.691 1.00 79.88 630 GLU A N 1
ATOM 4860 C CA . GLU A 1 630 ? -11.012 -12.244 -15.278 1.00 79.88 630 GLU A CA 1
ATOM 4861 C C . GLU A 1 630 ? -10.867 -10.867 -14.614 1.00 79.88 630 GLU A C 1
ATOM 4863 O O . GLU A 1 630 ? -10.367 -9.907 -15.217 1.00 79.88 630 GLU A O 1
ATOM 4868 N N . ASP A 1 631 ? -11.296 -10.783 -13.353 1.00 76.25 631 ASP A N 1
ATOM 4869 C CA . ASP A 1 631 ? -11.161 -9.574 -12.545 1.00 76.25 631 ASP A CA 1
ATOM 4870 C C . ASP A 1 631 ? -9.690 -9.257 -12.231 1.00 76.25 631 ASP A C 1
ATOM 4872 O O . ASP A 1 631 ? -8.849 -10.150 -12.102 1.00 76.25 631 ASP A O 1
ATOM 4876 N N . GLN A 1 632 ? -9.383 -7.962 -12.139 1.00 79.75 632 GLN A N 1
ATOM 4877 C CA . GLN A 1 632 ? -8.045 -7.407 -11.930 1.00 79.75 632 GLN A CA 1
ATOM 4878 C C . GLN A 1 632 ? -6.995 -7.991 -12.884 1.00 79.75 632 GLN A C 1
ATOM 4880 O O . GLN A 1 632 ? -5.814 -8.109 -12.546 1.00 79.75 632 GLN A O 1
ATOM 4885 N N . LYS A 1 633 ? -7.412 -8.367 -14.097 1.00 85.56 633 LYS A N 1
ATOM 4886 C CA . LYS A 1 633 ? -6.519 -8.892 -15.125 1.00 85.56 633 LYS A CA 1
ATOM 4887 C C . LYS A 1 633 ? -6.285 -7.877 -16.227 1.00 85.56 633 LYS A C 1
ATOM 4889 O O . LYS A 1 633 ? -7.194 -7.192 -16.701 1.00 85.56 633 LYS A O 1
ATOM 4894 N N . VAL A 1 634 ? -5.032 -7.823 -16.649 1.00 86.19 634 VAL A N 1
ATOM 4895 C CA . VAL A 1 634 ? -4.580 -7.086 -17.816 1.00 86.19 634 VAL A CA 1
ATOM 4896 C C . VAL A 1 634 ? -4.317 -8.091 -18.923 1.00 86.19 634 VAL A C 1
ATOM 4898 O O . VAL A 1 634 ? -3.476 -8.983 -18.791 1.00 86.19 634 VAL A O 1
ATOM 4901 N N . TYR A 1 635 ? -5.041 -7.942 -20.023 1.00 87.88 635 TYR A N 1
ATOM 4902 C CA . TYR A 1 635 ? -4.840 -8.725 -21.231 1.00 87.88 635 TYR A CA 1
ATOM 4903 C C . TYR A 1 635 ? -4.080 -7.869 -22.246 1.00 87.88 635 TYR A C 1
ATOM 4905 O O . TYR A 1 635 ? -4.563 -6.810 -22.638 1.00 87.88 635 TYR A O 1
ATOM 4913 N N . ARG A 1 636 ? -2.887 -8.308 -22.658 1.00 85.50 636 ARG A N 1
ATOM 4914 C CA . ARG A 1 636 ? -1.993 -7.612 -23.598 1.00 85.50 636 ARG A CA 1
ATOM 4915 C C . ARG A 1 636 ? -1.646 -8.517 -24.790 1.00 85.50 636 ARG A C 1
ATOM 4917 O O . ARG A 1 636 ? -1.423 -9.716 -24.612 1.00 85.50 636 ARG A O 1
ATOM 4924 N N . THR A 1 637 ? -1.607 -7.955 -26.002 1.00 84.50 637 THR A N 1
ATOM 4925 C CA . THR A 1 637 ? -1.267 -8.671 -27.255 1.00 84.50 637 THR A CA 1
ATOM 4926 C C . THR A 1 637 ? -0.843 -7.725 -28.388 1.00 84.50 637 THR A C 1
ATOM 4928 O O . THR A 1 637 ? -1.449 -6.677 -28.605 1.00 84.50 637 THR A O 1
ATOM 4931 N N . ILE A 1 638 ? 0.196 -8.085 -29.150 1.00 79.38 638 ILE A N 1
ATOM 4932 C CA . ILE A 1 638 ? 0.864 -7.152 -30.077 1.00 79.38 638 ILE A CA 1
ATOM 4933 C C . ILE A 1 638 ? 0.064 -6.788 -31.345 1.00 79.38 638 ILE A C 1
ATOM 4935 O O . ILE A 1 638 ? 0.448 -5.840 -32.028 1.00 79.38 638 ILE A O 1
ATOM 4939 N N . ASN A 1 639 ? -1.033 -7.486 -31.675 1.00 83.75 639 ASN A N 1
ATOM 4940 C CA . ASN A 1 639 ? -1.976 -7.044 -32.713 1.00 83.75 639 ASN A CA 1
ATOM 4941 C C . ASN A 1 639 ? -3.388 -6.837 -32.156 1.00 83.75 639 ASN A C 1
ATOM 4943 O O . ASN A 1 639 ? -3.831 -5.693 -32.084 1.00 83.75 639 ASN A O 1
ATOM 4947 N N . ALA A 1 640 ? -4.111 -7.910 -31.824 1.00 88.88 640 ALA A N 1
ATOM 4948 C CA . ALA A 1 640 ? -5.568 -7.839 -31.705 1.00 88.88 640 ALA A CA 1
ATOM 4949 C C . ALA A 1 640 ? -6.146 -8.634 -30.528 1.00 88.88 640 ALA A C 1
ATOM 4951 O O . ALA A 1 640 ? -5.745 -9.772 -30.294 1.00 88.88 640 ALA A O 1
ATOM 4952 N N . ILE A 1 641 ? -7.138 -8.062 -29.839 1.00 93.56 641 ILE A N 1
ATOM 4953 C CA . ILE A 1 641 ? -8.004 -8.795 -28.904 1.00 93.56 641 ILE A CA 1
ATOM 4954 C C . ILE A 1 641 ? -9.364 -9.038 -29.567 1.00 93.56 641 ILE A C 1
ATOM 4956 O O . ILE A 1 641 ? -10.005 -8.106 -30.058 1.00 93.56 641 ILE A O 1
ATOM 4960 N N . GLU A 1 642 ? -9.824 -10.285 -29.538 1.00 94.62 642 GLU A N 1
ATOM 4961 C CA . GLU A 1 642 ? -11.196 -10.669 -29.874 1.00 94.62 642 GLU A CA 1
ATOM 4962 C C . GLU A 1 642 ? -11.931 -11.123 -28.613 1.00 94.62 642 GLU A C 1
ATOM 4964 O O . GLU A 1 642 ? -11.633 -12.185 -28.066 1.00 94.62 642 GLU A O 1
ATOM 4969 N N . VAL A 1 643 ? -12.917 -10.354 -28.163 1.00 94.19 643 VAL A N 1
ATOM 4970 C CA . VAL A 1 643 ? -13.780 -10.723 -27.036 1.00 94.19 643 VAL A CA 1
ATOM 4971 C C . VAL A 1 643 ? -15.028 -11.431 -27.563 1.00 94.19 643 VAL A C 1
ATOM 4973 O O . VAL A 1 643 ? -15.691 -10.961 -28.491 1.00 94.19 643 VAL A O 1
ATOM 4976 N N . GLY A 1 644 ? -15.332 -12.595 -26.991 1.00 92.81 644 GLY A N 1
ATOM 4977 C CA . GLY A 1 644 ? -16.491 -13.413 -27.329 1.00 92.81 644 GLY A CA 1
ATOM 4978 C C . GLY A 1 644 ? -17.828 -12.807 -26.895 1.00 92.81 644 GLY A C 1
ATOM 4979 O O . GLY A 1 644 ? -17.896 -11.727 -26.313 1.00 92.81 644 GLY A O 1
ATOM 4980 N N . ALA A 1 645 ? -18.907 -13.541 -27.165 1.00 93.00 645 ALA A N 1
ATOM 4981 C CA . ALA A 1 645 ? -20.256 -13.201 -26.720 1.00 93.00 645 ALA A CA 1
ATOM 4982 C C . ALA A 1 645 ? -20.406 -13.491 -25.214 1.00 93.00 645 ALA A C 1
ATOM 4984 O O . ALA A 1 645 ? -20.888 -14.554 -24.821 1.00 93.00 645 ALA A O 1
ATOM 4985 N N . VAL A 1 646 ? -19.898 -12.585 -24.375 1.00 90.25 646 VAL A N 1
ATOM 4986 C CA . VAL A 1 646 ? -19.798 -12.771 -22.921 1.00 90.25 646 VAL A CA 1
ATOM 4987 C C . VAL A 1 646 ? -20.308 -11.555 -22.156 1.00 90.25 646 VAL A C 1
ATOM 4989 O O . VAL A 1 646 ? -20.144 -10.413 -22.581 1.00 90.25 646 VAL A O 1
ATOM 4992 N N . VAL A 1 647 ? -20.898 -11.807 -20.990 1.00 88.44 647 VAL A N 1
ATOM 4993 C CA . VAL A 1 647 ? -21.335 -10.759 -20.064 1.00 88.44 647 VAL A CA 1
ATOM 4994 C C . VAL A 1 647 ? -20.185 -10.451 -19.107 1.00 88.44 647 VAL A C 1
ATOM 4996 O O . VAL A 1 647 ? -19.853 -11.284 -18.263 1.00 88.44 647 VAL A O 1
ATOM 4999 N N . HIS A 1 648 ? -19.562 -9.278 -19.241 1.00 85.44 648 HIS A N 1
ATOM 5000 C CA . HIS A 1 648 ? -18.573 -8.781 -18.284 1.00 85.44 648 HIS A CA 1
ATOM 5001 C C . HIS A 1 648 ? -19.287 -8.375 -16.995 1.00 85.44 648 HIS A C 1
ATOM 5003 O O . HIS A 1 648 ? -20.059 -7.413 -16.988 1.00 85.44 648 HIS A O 1
ATOM 5009 N N . LYS A 1 649 ? -19.095 -9.168 -15.939 1.00 80.69 649 LYS A N 1
ATOM 5010 C CA . LYS A 1 649 ? -19.922 -9.109 -14.731 1.00 80.69 649 LYS A CA 1
ATOM 5011 C C . LYS A 1 649 ? -19.476 -8.041 -13.754 1.00 80.69 649 LYS A C 1
ATOM 5013 O O . LYS A 1 649 ? -18.287 -7.780 -13.614 1.00 80.69 649 LYS A O 1
ATOM 5018 N N . SER A 1 650 ? -20.433 -7.482 -13.026 1.00 71.56 650 SER A N 1
ATOM 5019 C CA . SER A 1 650 ? -20.149 -6.610 -11.889 1.00 71.56 650 SER A CA 1
ATOM 5020 C C . SER A 1 650 ? -19.633 -7.466 -10.720 1.00 71.56 650 SER A C 1
ATOM 5022 O O . SER A 1 650 ? -20.250 -8.496 -10.430 1.00 71.56 650 SER A O 1
ATOM 5024 N N . PRO A 1 651 ? -18.520 -7.101 -10.053 1.00 66.44 651 PRO A N 1
ATOM 5025 C CA . PRO A 1 651 ? -17.827 -5.810 -10.095 1.00 66.44 651 PRO A CA 1
ATOM 5026 C C . PRO A 1 651 ? -16.497 -5.812 -10.880 1.00 66.44 651 PRO A C 1
ATOM 5028 O O . PRO A 1 651 ? -15.616 -5.003 -10.588 1.00 66.44 651 PRO A O 1
ATOM 5031 N N . ASN A 1 652 ? -16.311 -6.729 -11.835 1.00 75.19 652 ASN A N 1
ATOM 5032 C CA . ASN A 1 652 ? -15.003 -6.996 -12.433 1.00 75.19 652 ASN A CA 1
ATOM 5033 C C . ASN A 1 652 ? -14.394 -5.752 -13.104 1.00 75.19 652 ASN A C 1
ATOM 5035 O O . ASN A 1 652 ? -15.018 -5.090 -13.940 1.00 75.19 652 ASN A O 1
ATOM 5039 N N . ASN A 1 653 ? -13.124 -5.507 -12.804 1.00 77.31 653 ASN A N 1
ATOM 5040 C CA . ASN A 1 653 ? -12.279 -4.466 -13.361 1.00 77.31 653 ASN A CA 1
ATOM 5041 C C . ASN A 1 653 ? -11.191 -5.101 -14.239 1.00 77.31 653 ASN A C 1
ATOM 5043 O O . ASN A 1 653 ? -10.181 -5.595 -13.740 1.00 77.31 653 ASN A O 1
ATOM 5047 N N . THR A 1 654 ? -11.365 -5.053 -15.557 1.00 85.12 654 THR A N 1
ATOM 5048 C CA . THR A 1 654 ? -10.422 -5.638 -16.526 1.00 85.12 654 THR A CA 1
ATOM 5049 C C . THR A 1 654 ? -9.854 -4.553 -17.436 1.00 85.12 654 THR A C 1
ATOM 5051 O O . THR A 1 654 ? -10.562 -3.613 -17.805 1.00 85.12 654 THR A O 1
ATOM 5054 N N . ILE A 1 655 ? -8.590 -4.696 -17.849 1.00 86.50 655 ILE A N 1
ATOM 5055 C CA . ILE A 1 655 ? -8.006 -3.838 -18.886 1.00 86.50 655 ILE A CA 1
ATOM 5056 C C . ILE A 1 655 ? -7.562 -4.669 -20.092 1.00 86.50 655 ILE A C 1
ATOM 5058 O O . ILE A 1 655 ? -6.850 -5.666 -19.962 1.00 86.50 655 ILE A O 1
ATOM 5062 N N . LEU A 1 656 ? -7.974 -4.224 -21.277 1.00 88.94 656 LEU A N 1
ATOM 5063 C CA . LEU A 1 656 ? -7.604 -4.777 -22.573 1.00 88.94 656 LEU A CA 1
ATOM 5064 C C . LEU A 1 656 ? -6.619 -3.828 -23.266 1.00 88.94 656 LEU A C 1
ATOM 5066 O O . LEU A 1 656 ? -6.937 -2.665 -23.510 1.00 88.94 656 LEU A O 1
ATOM 5070 N N . TYR A 1 657 ? -5.443 -4.339 -23.613 1.00 85.62 657 TYR A N 1
ATOM 5071 C CA . TYR A 1 657 ? -4.427 -3.671 -24.421 1.00 85.62 657 TYR A CA 1
ATOM 5072 C C . TYR A 1 657 ? -4.202 -4.470 -25.707 1.00 85.62 657 TYR A C 1
ATOM 5074 O O . TYR A 1 657 ? -3.747 -5.614 -25.659 1.00 85.62 657 TYR A O 1
ATOM 5082 N N . ALA A 1 658 ? -4.453 -3.855 -26.864 1.00 86.06 658 ALA A N 1
ATOM 5083 C CA . ALA A 1 658 ? -4.090 -4.420 -28.165 1.00 86.06 658 ALA A CA 1
ATOM 5084 C C . ALA A 1 658 ? -3.223 -3.462 -28.995 1.00 86.06 658 ALA A C 1
ATOM 5086 O O . ALA A 1 658 ? -3.463 -2.256 -29.018 1.00 86.06 658 ALA A O 1
ATOM 5087 N N . GLY A 1 659 ? -2.233 -3.990 -29.717 1.00 78.75 659 GLY A N 1
ATOM 5088 C CA . GLY A 1 659 ? -1.341 -3.156 -30.532 1.00 78.75 659 GLY A CA 1
ATOM 5089 C C . GLY A 1 659 ? -2.034 -2.446 -31.708 1.00 78.75 659 GLY A C 1
ATOM 5090 O O . GLY A 1 659 ? -1.562 -1.410 -32.173 1.00 78.75 659 GLY A O 1
ATOM 5091 N N . LYS A 1 660 ? -3.150 -3.003 -32.203 1.00 83.00 660 LYS A N 1
ATOM 5092 C CA . LYS A 1 660 ? -3.869 -2.549 -33.408 1.00 83.00 660 LYS A CA 1
ATOM 5093 C C . LYS A 1 660 ? -5.386 -2.477 -33.240 1.00 83.00 660 LYS A C 1
ATOM 5095 O O . LYS A 1 660 ? -5.982 -1.516 -33.715 1.00 83.00 660 LYS A O 1
ATOM 5100 N N . SER A 1 661 ? -6.027 -3.476 -32.627 1.00 89.12 661 SER A N 1
ATOM 5101 C CA . SER A 1 661 ? -7.496 -3.523 -32.547 1.00 89.12 661 SER A CA 1
ATOM 5102 C C . SER A 1 661 ? -8.037 -4.317 -31.358 1.00 89.12 661 SER A C 1
ATOM 5104 O O . SER A 1 661 ? -7.491 -5.340 -30.957 1.00 89.12 661 SER A O 1
ATOM 5106 N N . ILE A 1 662 ? -9.168 -3.869 -30.819 1.00 94.19 662 ILE A N 1
ATOM 5107 C CA . ILE A 1 662 ? -9.997 -4.634 -29.882 1.00 94.19 662 ILE A CA 1
ATOM 5108 C C . ILE A 1 662 ? -11.362 -4.785 -30.550 1.00 94.19 662 ILE A C 1
ATOM 5110 O O . ILE A 1 662 ? -11.904 -3.811 -31.071 1.00 94.19 662 ILE A O 1
ATOM 5114 N N . SER A 1 663 ? -11.896 -6.002 -30.577 1.00 94.38 663 SER A N 1
ATOM 5115 C CA . SER A 1 663 ? -13.183 -6.316 -31.199 1.00 94.38 663 SER A CA 1
ATOM 5116 C C . SER A 1 663 ? -14.064 -7.128 -30.257 1.00 94.38 663 SER A C 1
ATOM 5118 O O . SER A 1 663 ? -13.569 -7.930 -29.465 1.00 94.38 663 SER A O 1
ATOM 5120 N N . PHE A 1 664 ? -15.375 -6.918 -30.354 1.00 95.25 664 PHE A N 1
ATOM 5121 C CA . PHE A 1 664 ? -16.386 -7.557 -29.515 1.00 95.25 664 PHE A CA 1
ATOM 5122 C C . PHE A 1 664 ? -17.383 -8.291 -30.406 1.00 95.25 664 PHE A C 1
ATOM 5124 O O . PHE A 1 664 ? -17.932 -7.704 -31.341 1.00 95.25 664 PHE A O 1
ATOM 5131 N N . LYS A 1 665 ? -17.613 -9.579 -30.142 1.00 94.38 665 LYS A N 1
ATOM 5132 C CA . LYS A 1 665 ? -18.591 -10.377 -30.895 1.00 94.38 665 LYS A CA 1
ATOM 5133 C C . LYS A 1 665 ? -20.022 -10.037 -30.435 1.00 94.38 665 LYS A C 1
ATOM 5135 O O . LYS A 1 665 ? -20.218 -9.710 -29.262 1.00 94.38 665 LYS A O 1
ATOM 5140 N N . PRO A 1 666 ? -21.033 -10.109 -31.326 1.00 95.06 666 PRO A N 1
ATOM 5141 C CA . PRO A 1 666 ? -22.429 -9.887 -30.951 1.00 95.06 666 PRO A CA 1
ATOM 5142 C C . PRO A 1 666 ? -22.837 -10.753 -29.753 1.00 95.06 666 PRO A C 1
ATOM 5144 O O . PRO A 1 666 ? -22.542 -11.946 -29.730 1.00 95.06 666 PRO A O 1
ATOM 5147 N N . GLY A 1 667 ? -23.495 -10.149 -28.762 1.00 90.44 667 GLY A N 1
ATOM 5148 C CA . GLY A 1 667 ? -23.794 -10.788 -27.473 1.00 90.44 667 GLY A CA 1
ATOM 5149 C C . GLY A 1 667 ? -22.790 -10.479 -26.354 1.00 90.44 667 GLY A C 1
ATOM 5150 O O . GLY A 1 667 ? -22.987 -10.942 -25.236 1.00 90.44 667 GLY A O 1
ATOM 5151 N N . PHE A 1 668 ? -21.743 -9.690 -26.616 1.00 93.88 668 PHE A N 1
ATOM 5152 C CA . PHE A 1 668 ? -20.963 -9.050 -25.555 1.00 93.88 668 PHE A CA 1
ATOM 5153 C C . PHE A 1 668 ? -21.769 -7.938 -24.855 1.00 93.88 668 PHE A C 1
ATOM 5155 O O . PHE A 1 668 ? -22.429 -7.138 -25.520 1.00 93.88 668 PHE A O 1
ATOM 5162 N N . SER A 1 669 ? -21.675 -7.848 -23.526 1.00 91.50 669 SER A N 1
ATOM 5163 C CA . SER A 1 669 ? -22.262 -6.755 -22.733 1.00 91.50 669 SER A CA 1
ATOM 5164 C C . SER A 1 669 ? -21.502 -6.523 -21.426 1.00 91.50 669 SER A C 1
ATOM 5166 O O . SER A 1 669 ? -20.911 -7.454 -20.889 1.00 91.50 669 SER A O 1
ATOM 5168 N N . VAL A 1 670 ? -21.587 -5.315 -20.865 1.00 89.25 670 VAL A N 1
ATOM 5169 C CA . VAL A 1 670 ? -21.010 -4.960 -19.554 1.00 89.25 670 VAL A CA 1
ATOM 5170 C C . VAL A 1 670 ? -22.141 -4.721 -18.551 1.00 89.25 670 VAL A C 1
ATOM 5172 O O . VAL A 1 670 ? -23.048 -3.937 -18.826 1.00 89.25 670 VAL A O 1
ATOM 5175 N N . GLU A 1 671 ? -22.114 -5.402 -17.404 1.00 87.44 671 GLU A N 1
ATOM 5176 C CA . GLU A 1 671 ? -23.074 -5.178 -16.315 1.00 87.44 671 GLU A CA 1
ATOM 5177 C C . GLU A 1 671 ? -22.806 -3.851 -15.587 1.00 87.44 671 GLU A C 1
ATOM 5179 O O . GLU A 1 671 ? -21.667 -3.402 -15.455 1.00 87.44 671 GLU A O 1
ATOM 5184 N N . SER A 1 672 ? -23.862 -3.232 -15.051 1.00 81.00 672 SER A N 1
ATOM 5185 C CA . SER A 1 672 ? -23.737 -1.992 -14.279 1.00 81.00 672 SER A CA 1
ATOM 5186 C C . SER A 1 672 ? -22.826 -2.184 -13.057 1.00 81.00 672 SER A C 1
ATOM 5188 O O . SER A 1 672 ? -23.085 -3.025 -12.195 1.00 81.00 672 SER A O 1
ATOM 5190 N N . GLY A 1 673 ? -21.770 -1.373 -12.970 1.00 72.06 673 GLY A N 1
ATOM 5191 C CA . GLY A 1 673 ? -20.748 -1.444 -11.919 1.00 72.06 673 GLY A CA 1
ATOM 5192 C C . GLY A 1 673 ? -19.500 -2.260 -12.278 1.00 72.06 673 GLY A C 1
ATOM 5193 O O . GLY A 1 673 ? -18.525 -2.191 -11.538 1.00 72.06 673 GLY A O 1
ATOM 5194 N N . ALA A 1 674 ? -19.483 -2.970 -13.410 1.00 79.06 674 ALA A N 1
ATOM 5195 C CA . ALA A 1 674 ? -18.254 -3.533 -13.968 1.00 79.06 674 ALA A CA 1
ATOM 5196 C C . ALA A 1 674 ? -17.475 -2.466 -14.762 1.00 79.06 674 ALA A C 1
ATOM 5198 O O . ALA A 1 674 ? -18.079 -1.602 -15.403 1.00 79.06 674 ALA A O 1
ATOM 5199 N N . LYS A 1 675 ? -16.138 -2.547 -14.779 1.00 80.38 675 LYS A N 1
ATOM 5200 C CA . LYS A 1 675 ? -15.266 -1.650 -15.559 1.00 80.38 675 LYS A CA 1
ATOM 5201 C C . LYS A 1 675 ? -14.464 -2.453 -16.578 1.00 80.38 675 LYS A C 1
ATOM 5203 O O . LYS A 1 675 ? -13.787 -3.424 -16.236 1.00 80.38 675 LYS A O 1
ATOM 5208 N N . LEU A 1 676 ? -14.511 -2.016 -17.833 1.00 86.06 676 LEU A N 1
ATOM 5209 C CA . LEU A 1 676 ? -13.671 -2.542 -18.902 1.00 86.06 676 LEU A CA 1
ATOM 5210 C C . LEU A 1 676 ? -12.950 -1.386 -19.594 1.00 86.06 676 LEU A C 1
ATOM 5212 O O . LEU A 1 676 ? -13.556 -0.641 -20.362 1.00 86.06 676 LEU A O 1
ATOM 5216 N N . THR A 1 677 ? -11.652 -1.248 -19.342 1.00 84.56 677 THR A N 1
ATOM 5217 C CA . THR A 1 677 ? -10.829 -0.232 -20.009 1.00 84.56 677 THR A CA 1
ATOM 5218 C C . THR A 1 677 ? -10.215 -0.837 -21.270 1.00 84.56 677 THR A C 1
ATOM 5220 O O . THR A 1 677 ? -9.616 -1.909 -21.215 1.00 84.56 677 THR A O 1
ATOM 5223 N N . CYS A 1 678 ? -10.352 -0.164 -22.413 1.00 86.69 678 CYS A N 1
ATOM 5224 C CA . CYS A 1 678 ? -9.858 -0.642 -23.706 1.00 86.69 678 CYS A CA 1
ATOM 5225 C C . CYS A 1 678 ? -8.846 0.344 -24.286 1.00 86.69 678 CYS A C 1
ATOM 5227 O O . CYS A 1 678 ? -9.171 1.509 -24.491 1.00 86.69 678 CYS A O 1
ATOM 5229 N N . ASN A 1 679 ? -7.636 -0.131 -24.576 1.00 82.31 679 ASN A N 1
ATOM 5230 C CA . ASN A 1 679 ? -6.521 0.690 -25.030 1.00 82.31 679 ASN A CA 1
ATOM 5231 C C . ASN A 1 679 ? -5.895 0.114 -26.302 1.00 82.31 679 ASN A C 1
ATOM 5233 O O . ASN A 1 679 ? -5.589 -1.079 -26.381 1.00 82.31 679 ASN A O 1
ATOM 5237 N N . ILE A 1 680 ? -5.664 0.983 -27.286 1.00 80.12 680 ILE A N 1
ATOM 5238 C CA . ILE A 1 680 ? -5.073 0.635 -28.581 1.00 80.12 680 ILE A CA 1
ATOM 5239 C C . ILE A 1 680 ? -3.869 1.544 -28.841 1.00 80.12 680 ILE A C 1
ATOM 5241 O O . ILE A 1 680 ? -3.957 2.751 -28.629 1.00 80.12 680 ILE A O 1
ATOM 5245 N N . GLY A 1 681 ? -2.748 0.989 -29.311 1.00 68.50 681 GLY A N 1
ATOM 5246 C CA . GLY A 1 681 ? -1.595 1.795 -29.723 1.00 68.50 681 GLY A CA 1
ATOM 5247 C C . GLY A 1 681 ? -0.338 0.990 -30.059 1.00 68.50 681 GLY A C 1
ATOM 5248 O O . GLY A 1 681 ? -0.164 -0.139 -29.616 1.00 68.50 681 GLY A O 1
ATOM 5249 N N . ASN A 1 682 ? 0.580 1.591 -30.819 1.00 53.38 682 ASN A N 1
ATOM 5250 C CA . ASN A 1 682 ? 1.854 0.961 -31.177 1.00 53.38 682 ASN A CA 1
ATOM 5251 C C . ASN A 1 682 ? 2.855 1.019 -30.005 1.00 53.38 682 ASN A C 1
ATOM 5253 O O . ASN A 1 682 ? 3.607 1.982 -29.886 1.00 53.38 682 ASN A O 1
ATOM 5257 N N . TRP A 1 683 ? 2.907 -0.019 -29.163 1.00 52.06 683 TRP A N 1
ATOM 5258 C CA . TRP A 1 683 ? 3.868 -0.092 -28.037 1.00 52.06 683 TRP A CA 1
ATOM 5259 C C . TRP A 1 683 ? 5.277 -0.482 -28.460 1.00 52.06 683 TRP A C 1
ATOM 5261 O O . TRP A 1 683 ? 6.240 -0.231 -27.739 1.00 52.06 683 TRP A O 1
ATOM 5271 N N . LYS A 1 684 ? 5.418 -1.074 -29.652 1.00 44.81 684 LYS A N 1
ATOM 5272 C CA . LYS A 1 684 ? 6.726 -1.169 -30.287 1.00 44.81 684 LYS A CA 1
ATOM 5273 C C . LYS A 1 684 ? 7.142 0.258 -30.625 1.00 44.81 684 LYS A C 1
ATOM 5275 O O . LYS A 1 684 ? 6.809 0.763 -31.698 1.00 44.81 684 LYS A O 1
ATOM 5280 N N . VAL A 1 685 ? 7.929 0.865 -29.730 1.00 42.34 685 VAL A N 1
ATOM 5281 C CA . VAL A 1 685 ? 8.990 1.788 -30.138 1.00 42.34 685 VAL A CA 1
ATOM 5282 C C . VAL A 1 685 ? 9.667 1.065 -31.289 1.00 42.34 685 VAL A C 1
ATOM 5284 O O . VAL A 1 685 ? 10.319 0.039 -31.075 1.00 42.34 685 VAL A O 1
ATOM 5287 N N . LYS A 1 686 ? 9.414 1.512 -32.528 1.00 39.41 686 LYS A N 1
ATOM 5288 C CA . LYS A 1 686 ? 10.111 0.952 -33.682 1.00 39.41 686 LYS A CA 1
ATOM 5289 C C . LYS A 1 686 ? 11.579 1.035 -33.309 1.00 39.41 686 LYS A C 1
ATOM 5291 O O . LYS A 1 686 ? 12.049 2.126 -32.984 1.00 39.41 686 LYS A O 1
ATOM 5296 N N . LYS A 1 687 ? 12.284 -0.100 -33.327 1.00 41.12 687 LYS A N 1
ATOM 5297 C CA . LYS A 1 687 ? 13.742 -0.102 -33.279 1.00 41.12 687 LYS A CA 1
ATOM 5298 C C . LYS A 1 687 ? 14.169 0.622 -34.550 1.00 41.12 687 LYS A C 1
ATOM 5300 O O . LYS A 1 687 ? 14.292 -0.002 -35.599 1.00 41.12 687 LYS A O 1
ATOM 5305 N N . LYS A 1 688 ? 14.252 1.954 -34.479 1.00 44.66 688 LYS A N 1
ATOM 5306 C CA . LYS A 1 688 ? 14.765 2.776 -35.556 1.00 44.66 688 LYS A CA 1
ATOM 5307 C C . LYS A 1 688 ? 16.215 2.349 -35.647 1.00 44.66 688 LYS A C 1
ATOM 5309 O O . LYS A 1 688 ? 16.993 2.600 -34.732 1.00 44.66 688 LYS A O 1
ATOM 5314 N N . SER A 1 689 ? 16.519 1.574 -36.679 1.00 63.03 689 SER A N 1
ATOM 5315 C CA . SER A 1 689 ? 17.887 1.319 -37.085 1.00 63.03 689 SER A CA 1
ATOM 5316 C C . SER A 1 689 ? 18.490 2.689 -37.341 1.00 63.03 689 SER A C 1
ATOM 5318 O O . SER A 1 689 ? 18.119 3.335 -38.324 1.00 63.03 689 SER A O 1
ATOM 5320 N N . LEU A 1 690 ? 19.317 3.151 -36.400 1.00 79.88 690 LEU A N 1
ATOM 5321 C CA . LEU A 1 690 ? 20.026 4.411 -36.541 1.00 79.88 690 LEU A CA 1
ATOM 5322 C C . LEU A 1 690 ? 20.728 4.377 -37.892 1.00 79.88 690 LEU A C 1
ATOM 5324 O O . LEU A 1 690 ? 21.365 3.384 -38.244 1.00 79.88 690 LEU A O 1
ATOM 5328 N N . SER A 1 691 ? 20.515 5.425 -38.668 1.00 88.12 691 SER A N 1
ATOM 5329 C CA . SER A 1 691 ? 21.072 5.578 -40.002 1.00 88.12 691 SER A CA 1
ATOM 5330 C C . SER A 1 691 ? 21.881 6.867 -40.049 1.00 88.12 691 SER A C 1
ATOM 5332 O O . SER A 1 691 ? 21.604 7.814 -39.313 1.00 88.12 691 SER A O 1
ATOM 5334 N N . ILE A 1 692 ? 22.884 6.916 -40.923 1.00 91.25 692 ILE A N 1
ATOM 5335 C CA . ILE A 1 692 ? 23.589 8.165 -41.229 1.00 91.25 692 ILE A CA 1
ATOM 5336 C C . ILE A 1 692 ? 22.552 9.221 -41.639 1.00 91.25 692 ILE A C 1
ATOM 5338 O O . ILE A 1 692 ? 21.643 8.930 -42.417 1.00 91.25 692 ILE A O 1
ATOM 5342 N N . GLY A 1 693 ? 22.664 10.424 -41.077 1.00 84.00 693 GLY A N 1
ATOM 5343 C CA . GLY A 1 693 ? 21.691 11.503 -41.264 1.00 84.00 693 GLY A CA 1
ATOM 5344 C C . GLY A 1 693 ? 20.559 11.577 -40.237 1.00 84.00 693 GLY A C 1
ATOM 5345 O O . GLY A 1 693 ? 19.854 12.584 -40.202 1.00 84.00 693 GLY A O 1
ATOM 5346 N N . ASP A 1 694 ? 20.377 10.568 -39.382 1.00 88.56 694 ASP A N 1
ATOM 5347 C CA . ASP A 1 694 ? 19.402 10.646 -38.292 1.00 88.56 694 ASP A CA 1
ATOM 5348 C C . ASP A 1 694 ? 19.853 11.619 -37.193 1.00 88.56 694 ASP A C 1
ATOM 5350 O O . ASP A 1 694 ? 21.035 11.690 -36.853 1.00 88.56 694 ASP A O 1
ATOM 5354 N N . SER A 1 695 ? 18.897 12.319 -36.575 1.00 86.88 695 SER A N 1
ATOM 5355 C CA . SER A 1 695 ? 19.132 13.055 -35.328 1.00 86.88 695 SER A CA 1
ATOM 5356 C C . SER A 1 695 ? 19.239 12.089 -34.142 1.00 86.88 695 SER A C 1
ATOM 5358 O O . SER A 1 695 ? 18.307 11.323 -33.883 1.00 86.88 695 SER A O 1
ATOM 5360 N N . TYR A 1 696 ? 20.362 12.124 -33.423 1.00 85.44 696 TYR A N 1
ATOM 5361 C CA . TYR A 1 696 ? 20.654 11.280 -32.262 1.00 85.44 696 TYR A CA 1
ATOM 5362 C C . TYR A 1 696 ? 21.739 11.919 -31.378 1.00 85.44 696 TYR A C 1
ATOM 5364 O O . TYR A 1 696 ? 22.591 12.644 -31.881 1.00 85.44 696 TYR A O 1
ATOM 5372 N N . ALA A 1 697 ? 21.725 11.643 -30.069 1.00 82.56 697 ALA A N 1
ATOM 5373 C CA . ALA A 1 697 ? 22.786 12.020 -29.120 1.00 82.56 697 ALA A CA 1
ATOM 5374 C C . ALA A 1 697 ? 23.287 13.488 -29.209 1.00 82.56 697 ALA A C 1
ATOM 5376 O O . ALA A 1 697 ? 24.489 13.746 -29.095 1.00 82.56 697 ALA A O 1
ATOM 5377 N N . GLY A 1 698 ? 22.370 14.439 -29.433 1.00 78.94 698 GLY A N 1
ATOM 5378 C CA . GLY A 1 698 ? 22.657 15.875 -29.547 1.00 78.94 698 GLY A CA 1
ATOM 5379 C C . GLY A 1 698 ? 23.025 16.384 -30.944 1.00 78.94 698 GLY A C 1
ATOM 5380 O O . GLY A 1 698 ? 23.250 17.580 -31.116 1.00 78.94 698 GLY A O 1
ATOM 5381 N N . GLY A 1 699 ? 23.093 15.517 -31.958 1.00 88.44 699 GLY A N 1
ATOM 5382 C CA . GLY A 1 699 ? 23.515 15.906 -33.302 1.00 88.44 699 GLY A CA 1
ATOM 5383 C C . GLY A 1 699 ? 22.919 15.071 -34.431 1.00 88.44 699 GLY A C 1
ATOM 5384 O O . GLY A 1 699 ? 21.969 14.317 -34.246 1.00 88.44 699 GLY A O 1
ATOM 5385 N N . ILE A 1 700 ? 23.476 15.232 -35.629 1.00 92.50 700 ILE A N 1
ATOM 5386 C CA . ILE A 1 700 ? 23.197 14.418 -36.814 1.00 92.50 700 ILE A CA 1
ATOM 5387 C C . ILE A 1 700 ? 24.275 13.337 -36.959 1.00 92.50 700 ILE A C 1
ATOM 5389 O O . ILE A 1 700 ? 25.467 13.637 -36.884 1.00 92.50 700 ILE A O 1
ATOM 5393 N N . ILE A 1 701 ? 23.866 12.079 -37.143 1.00 94.19 701 ILE A N 1
ATOM 5394 C CA . ILE A 1 701 ? 24.773 10.924 -37.206 1.00 94.19 701 ILE A CA 1
ATOM 5395 C C . ILE A 1 701 ? 25.649 10.995 -38.460 1.00 94.19 701 ILE A C 1
ATOM 5397 O O . ILE A 1 701 ? 25.162 10.831 -39.578 1.00 94.19 701 ILE A O 1
ATOM 5401 N N . VAL A 1 702 ? 26.952 11.175 -38.249 1.00 95.31 702 VAL A N 1
ATOM 5402 C CA . VAL A 1 702 ? 28.011 11.175 -39.269 1.00 95.31 702 VAL A CA 1
ATOM 5403 C C . VAL A 1 702 ? 28.462 9.749 -39.589 1.00 95.31 702 VAL A C 1
ATOM 5405 O O . VAL A 1 702 ? 28.719 9.414 -40.744 1.00 95.31 702 VAL A O 1
ATOM 5408 N N . HIS A 1 703 ? 28.599 8.909 -38.562 1.00 93.69 703 HIS A N 1
ATOM 5409 C CA . HIS A 1 703 ? 29.137 7.554 -38.668 1.00 93.69 703 HIS A CA 1
ATOM 5410 C C . HIS A 1 703 ? 28.540 6.646 -37.585 1.00 93.69 703 HIS A C 1
ATOM 5412 O O . HIS A 1 703 ? 28.198 7.122 -36.503 1.00 93.69 703 HIS A O 1
ATOM 5418 N N . LEU A 1 704 ? 28.446 5.347 -37.882 1.00 89.31 704 LEU A N 1
ATOM 5419 C CA . LEU A 1 704 ? 27.953 4.295 -36.992 1.00 89.31 704 LEU A CA 1
ATOM 5420 C C . LEU A 1 704 ? 28.865 3.074 -37.067 1.00 89.31 704 LEU A C 1
ATOM 5422 O O . LEU A 1 704 ? 29.217 2.627 -38.161 1.00 89.31 704 LEU A O 1
ATOM 5426 N N . THR A 1 705 ? 29.162 2.495 -35.910 1.00 79.88 705 THR A N 1
ATOM 5427 C CA . THR A 1 705 ? 29.814 1.192 -35.770 1.00 79.88 705 THR A CA 1
ATOM 5428 C C . THR A 1 705 ? 28.773 0.087 -35.547 1.00 79.88 705 THR A C 1
ATOM 5430 O O . THR A 1 705 ? 27.628 0.336 -35.164 1.00 79.88 705 THR A O 1
ATOM 5433 N N . GLY A 1 706 ? 29.142 -1.168 -35.830 1.00 63.78 706 GLY A N 1
ATOM 5434 C CA . GLY A 1 706 ? 28.206 -2.307 -35.825 1.00 63.78 706 GLY A CA 1
ATOM 5435 C C . GLY A 1 706 ? 27.641 -2.700 -34.450 1.00 63.78 706 GLY A C 1
ATOM 5436 O O . GLY A 1 706 ? 26.704 -3.493 -34.379 1.00 63.78 706 GLY A O 1
ATOM 5437 N N . ASP A 1 707 ? 28.197 -2.147 -33.376 1.00 68.06 707 ASP A N 1
ATOM 5438 C CA . ASP A 1 707 ? 27.779 -2.290 -31.977 1.00 68.06 707 ASP A CA 1
ATOM 5439 C C . ASP A 1 707 ? 26.806 -1.189 -31.506 1.00 68.06 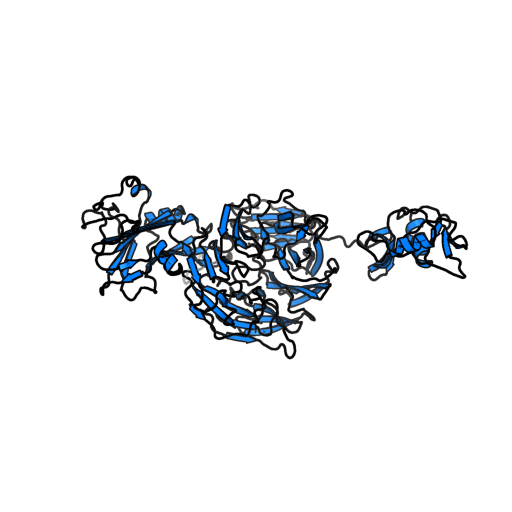707 ASP A C 1
ATOM 5441 O O . ASP A 1 707 ? 26.217 -1.315 -30.433 1.00 68.06 707 ASP A O 1
ATOM 5445 N N . GLY A 1 708 ? 26.559 -0.161 -32.328 1.00 66.06 708 GLY A N 1
ATOM 5446 C CA . GLY A 1 708 ? 25.611 0.922 -32.044 1.00 66.06 708 GLY A CA 1
ATOM 5447 C C . GLY A 1 708 ? 26.231 2.213 -31.506 1.00 66.06 708 GLY A C 1
ATOM 5448 O O . GLY A 1 708 ? 25.477 3.145 -31.221 1.00 66.06 708 GLY A O 1
ATOM 5449 N N . HIS A 1 709 ? 27.560 2.282 -31.406 1.00 82.44 709 HIS A N 1
ATOM 5450 C CA . HIS A 1 709 ? 28.295 3.526 -31.177 1.00 82.44 709 HIS A CA 1
ATOM 5451 C C . HIS A 1 709 ? 28.452 4.343 -32.470 1.00 82.44 709 HIS A C 1
ATOM 5453 O O . HIS A 1 709 ? 28.118 3.886 -33.571 1.00 82.44 709 HIS A O 1
ATOM 5459 N N . GLY A 1 710 ? 28.947 5.576 -32.360 1.00 91.81 710 GLY A N 1
ATOM 5460 C CA . GLY A 1 710 ? 29.192 6.397 -33.541 1.00 91.81 710 GLY A CA 1
ATOM 5461 C C . GLY A 1 710 ? 29.729 7.802 -33.291 1.00 91.81 710 GLY A C 1
ATOM 5462 O O . GLY A 1 710 ? 30.241 8.136 -32.224 1.00 91.81 710 GLY A O 1
ATOM 5463 N N . LEU A 1 711 ? 29.610 8.628 -34.331 1.00 95.81 711 LEU A N 1
ATOM 5464 C CA . LEU A 1 711 ? 29.990 10.040 -34.344 1.00 95.81 711 LEU A CA 1
ATOM 5465 C C . LEU A 1 711 ? 28.786 10.884 -34.775 1.00 95.81 711 LEU A C 1
ATOM 5467 O O . LEU A 1 711 ? 28.147 10.570 -35.783 1.00 95.81 711 LEU A O 1
ATOM 5471 N N . VAL A 1 712 ? 28.500 11.968 -34.054 1.00 95.75 712 VAL A N 1
ATOM 5472 C CA . VAL A 1 712 ? 27.516 12.991 -34.448 1.00 95.75 712 VAL A CA 1
ATOM 5473 C C . VAL A 1 712 ? 28.181 14.350 -34.629 1.00 95.75 712 VAL A C 1
ATOM 5475 O O . VAL A 1 712 ? 29.161 14.664 -33.956 1.00 95.75 712 VAL A O 1
ATOM 5478 N N . ALA A 1 713 ? 27.610 15.170 -35.509 1.00 94.12 713 ALA A N 1
ATOM 5479 C CA . ALA A 1 713 ? 27.929 16.588 -35.656 1.00 94.12 713 ALA A CA 1
ATOM 5480 C C . ALA A 1 713 ? 26.738 17.450 -35.205 1.00 94.12 713 ALA A C 1
ATOM 5482 O O . ALA A 1 713 ? 25.592 17.025 -35.328 1.00 94.12 713 ALA A O 1
ATOM 5483 N N . VAL A 1 714 ? 26.974 18.676 -34.733 1.00 91.12 714 VAL A N 1
ATOM 5484 C CA . VAL A 1 714 ? 25.898 19.659 -34.456 1.00 91.12 714 VAL A CA 1
ATOM 5485 C C . VAL A 1 714 ? 25.007 19.840 -35.710 1.00 91.12 714 VAL A C 1
ATOM 5487 O O . VAL A 1 714 ? 25.541 19.814 -36.823 1.00 91.12 714 VAL A O 1
ATOM 5490 N N . PRO A 1 715 ? 23.672 20.015 -35.613 1.00 82.06 715 PRO A N 1
ATOM 5491 C CA . PRO A 1 715 ? 22.781 20.096 -36.782 1.00 82.06 715 PRO A CA 1
ATOM 5492 C C . PRO A 1 715 ? 22.610 21.517 -37.366 1.00 82.06 715 PRO A C 1
ATOM 5494 O O . PRO A 1 715 ? 22.068 21.664 -38.462 1.00 82.06 715 PRO A O 1
ATOM 5497 N N . GLU A 1 716 ? 23.108 22.552 -36.685 1.00 77.31 716 GLU A N 1
ATOM 5498 C CA . GLU A 1 716 ? 22.981 23.965 -37.077 1.00 77.31 716 GLU A CA 1
ATOM 5499 C C . GLU A 1 716 ? 24.279 24.574 -37.636 1.00 77.31 716 GLU A C 1
ATOM 5501 O O . GLU A 1 716 ? 25.389 24.191 -37.263 1.00 77.31 716 GLU A O 1
ATOM 5506 N N . VAL A 1 717 ? 24.144 25.560 -38.532 1.00 59.12 717 VAL A N 1
ATOM 5507 C CA . VAL A 1 717 ? 25.280 26.304 -39.105 1.00 59.12 717 VAL A CA 1
ATOM 5508 C C . VAL A 1 717 ? 25.755 27.364 -38.122 1.00 59.12 717 VAL A C 1
ATOM 5510 O O . VAL A 1 717 ? 25.028 28.304 -37.811 1.00 59.12 717 VAL A O 1
ATOM 5513 N N . TRP A 1 718 ? 26.995 27.227 -37.662 1.00 62.72 718 TRP A N 1
ATOM 5514 C CA . TRP A 1 718 ? 27.647 28.205 -36.797 1.00 62.72 718 TRP A CA 1
ATOM 5515 C C . TRP A 1 718 ? 28.474 29.198 -37.625 1.00 62.72 718 TRP A C 1
ATOM 5517 O O . TRP A 1 718 ? 28.862 28.915 -38.766 1.00 62.72 718 TRP A O 1
ATOM 5527 N N . THR A 1 719 ? 28.692 30.390 -37.068 1.00 66.31 719 THR A N 1
ATOM 5528 C CA . THR A 1 719 ? 29.348 31.513 -37.751 1.00 66.31 719 THR A CA 1
ATOM 5529 C C . THR A 1 719 ? 30.772 31.167 -38.198 1.00 66.31 719 THR A C 1
ATOM 5531 O O . THR A 1 719 ? 31.461 30.353 -37.580 1.00 66.31 719 THR A O 1
ATOM 5534 N N . LYS A 1 720 ? 31.233 31.800 -39.284 1.00 87.69 720 LYS A N 1
ATOM 5535 C CA . LYS A 1 720 ? 32.638 31.705 -39.699 1.00 87.69 720 LYS A CA 1
ATOM 5536 C C . LYS A 1 720 ? 33.529 32.351 -38.644 1.00 87.69 720 LYS A C 1
ATOM 5538 O O . LYS A 1 720 ? 33.209 33.426 -38.139 1.00 87.69 720 LYS A O 1
ATOM 5543 N N . THR A 1 721 ? 34.653 31.716 -38.340 1.00 92.75 721 THR A N 1
ATOM 5544 C CA . THR A 1 721 ? 35.583 32.174 -37.304 1.00 92.75 721 THR A CA 1
ATOM 5545 C C . THR A 1 721 ? 37.023 31.794 -37.643 1.00 92.75 721 THR A C 1
ATOM 5547 O O . THR A 1 721 ? 37.263 30.905 -38.466 1.00 92.75 721 THR A O 1
ATOM 5550 N N . ASN A 1 722 ? 37.997 32.471 -37.033 1.00 94.50 722 ASN A N 1
ATOM 5551 C CA . ASN A 1 722 ? 39.401 32.074 -37.137 1.00 94.50 722 ASN A CA 1
ATOM 5552 C C . ASN A 1 722 ? 39.644 30.756 -36.375 1.00 94.50 722 ASN A C 1
ATOM 5554 O O . ASN A 1 722 ? 38.818 30.331 -35.561 1.00 94.50 722 ASN A O 1
ATOM 5558 N N . TRP A 1 723 ? 40.755 30.077 -36.654 1.00 94.62 723 TRP A N 1
ATOM 5559 C CA . TRP A 1 723 ? 40.953 28.705 -36.176 1.00 94.62 723 TRP A CA 1
ATOM 5560 C C . TRP A 1 723 ? 40.989 28.599 -34.640 1.00 94.62 723 TRP A C 1
ATOM 5562 O O . TRP A 1 723 ? 40.345 27.725 -34.056 1.00 94.62 723 TRP A O 1
ATOM 5572 N N . LEU A 1 724 ? 41.689 29.526 -33.974 1.00 92.88 724 LEU A N 1
ATOM 5573 C CA . LEU A 1 724 ? 41.853 29.514 -32.518 1.00 92.88 724 LEU A CA 1
ATOM 5574 C C . LEU A 1 724 ? 40.529 29.780 -31.786 1.00 92.88 724 LEU A C 1
ATOM 5576 O O . LEU A 1 724 ? 40.187 29.062 -30.844 1.00 92.88 724 LEU A O 1
ATOM 5580 N N . ALA A 1 725 ? 39.758 30.773 -32.240 1.00 92.94 725 ALA A N 1
ATOM 5581 C CA . ALA A 1 725 ? 38.428 31.035 -31.703 1.00 92.94 725 ALA A CA 1
ATOM 5582 C C . ALA A 1 725 ? 37.476 29.864 -31.996 1.00 92.94 725 ALA A C 1
ATOM 5584 O O . ALA A 1 725 ? 36.715 29.469 -31.118 1.00 92.94 725 ALA A O 1
ATOM 5585 N N . GLY A 1 726 ? 37.572 29.242 -33.176 1.00 91.38 726 GLY A N 1
ATOM 5586 C CA . GLY A 1 726 ? 36.833 28.028 -33.523 1.00 91.38 726 GLY A CA 1
ATOM 5587 C C . GLY A 1 726 ? 37.072 26.858 -32.564 1.00 91.38 726 GLY A C 1
ATOM 5588 O O . GLY A 1 726 ? 36.112 26.199 -32.159 1.00 91.38 726 GLY A O 1
ATOM 5589 N N . MET A 1 727 ? 38.322 26.616 -32.150 1.00 91.56 727 MET A N 1
ATOM 5590 C CA . MET A 1 727 ? 38.623 25.594 -31.139 1.00 91.56 727 MET A CA 1
ATOM 5591 C C . MET A 1 727 ? 38.040 25.943 -29.768 1.00 91.56 727 MET A C 1
ATOM 5593 O O . MET A 1 727 ? 37.438 25.083 -29.126 1.00 91.56 727 MET A O 1
ATOM 5597 N N . GLY A 1 728 ? 38.190 27.196 -29.323 1.00 91.69 728 GLY A N 1
ATOM 5598 C CA . GLY A 1 728 ? 37.627 27.657 -28.049 1.00 91.69 728 GLY A CA 1
ATOM 5599 C C . GLY A 1 728 ? 36.105 27.501 -28.001 1.00 91.69 728 GLY A C 1
ATOM 5600 O O . GLY A 1 728 ? 35.566 26.998 -27.017 1.00 91.69 728 GLY A O 1
ATOM 5601 N N . ILE A 1 729 ? 35.433 27.851 -29.100 1.00 90.31 729 ILE A N 1
ATOM 5602 C CA . ILE A 1 729 ? 33.989 27.691 -29.293 1.00 90.31 729 ILE A CA 1
ATOM 5603 C C . ILE A 1 729 ? 33.573 26.217 -29.181 1.00 90.31 729 ILE A C 1
ATOM 5605 O O . ILE A 1 729 ? 32.627 25.922 -28.460 1.00 90.31 729 ILE A O 1
ATOM 5609 N N . CYS A 1 730 ? 34.282 25.284 -29.827 1.00 91.88 730 CYS A N 1
ATOM 5610 C CA . CYS A 1 730 ? 33.955 23.856 -29.719 1.00 91.88 730 CYS A CA 1
ATOM 5611 C C . CYS A 1 730 ? 34.130 23.325 -28.294 1.00 91.88 730 CYS A C 1
ATOM 5613 O O . CYS A 1 730 ? 33.222 22.704 -27.756 1.00 91.88 730 CYS A O 1
ATOM 5615 N N . ASN A 1 731 ? 35.284 23.595 -27.680 1.00 89.38 731 ASN A N 1
ATOM 5616 C CA . ASN A 1 731 ? 35.677 22.995 -26.402 1.00 89.38 731 ASN A CA 1
ATOM 5617 C C . ASN A 1 731 ? 34.929 23.581 -25.187 1.00 89.38 731 ASN A C 1
ATOM 5619 O O . ASN A 1 731 ? 35.090 23.088 -24.073 1.00 89.38 731 ASN A O 1
ATOM 5623 N N . THR A 1 732 ? 34.154 24.653 -25.379 1.00 89.19 732 THR A N 1
ATOM 5624 C CA . THR A 1 732 ? 33.290 25.261 -24.351 1.00 89.19 732 THR A CA 1
ATOM 5625 C C . THR A 1 732 ? 31.800 25.108 -24.665 1.00 89.19 732 THR A C 1
ATOM 5627 O O . THR A 1 732 ? 30.956 25.634 -23.936 1.00 89.19 732 THR A O 1
ATOM 5630 N N . LEU A 1 733 ? 31.458 24.382 -25.734 1.00 87.00 733 LEU A N 1
ATOM 5631 C CA . LEU A 1 733 ? 30.087 24.228 -26.189 1.00 87.00 733 LEU A CA 1
ATOM 5632 C C . LEU A 1 733 ? 29.268 23.352 -25.238 1.00 87.00 733 LEU A C 1
ATOM 5634 O O . LEU A 1 733 ? 29.556 22.171 -25.058 1.00 87.00 733 LEU A O 1
ATOM 5638 N N . ASN A 1 734 ? 28.182 23.921 -24.715 1.00 87.12 734 ASN A N 1
ATOM 5639 C CA . ASN A 1 734 ? 27.053 23.172 -24.178 1.00 87.12 734 ASN A CA 1
ATOM 5640 C C . ASN A 1 734 ? 25.896 23.239 -25.189 1.00 87.12 734 ASN A C 1
ATOM 5642 O O . ASN A 1 734 ? 25.312 24.307 -25.381 1.00 87.12 734 ASN A O 1
ATOM 5646 N N . TYR A 1 735 ? 25.601 22.125 -25.862 1.00 80.12 735 TYR A N 1
ATOM 5647 C CA . TYR A 1 735 ? 24.528 22.022 -26.861 1.00 80.12 735 TYR A CA 1
ATOM 5648 C C . TYR A 1 735 ? 23.756 20.714 -26.679 1.00 80.12 735 TYR A C 1
ATOM 5650 O O . TYR A 1 735 ? 24.363 19.657 -26.504 1.00 80.12 735 TYR A O 1
ATOM 5658 N N . ASP A 1 736 ? 22.423 20.813 -26.689 1.00 81.69 736 ASP A N 1
ATOM 5659 C CA . ASP A 1 736 ? 21.463 19.733 -26.388 1.00 81.69 736 ASP A CA 1
ATOM 5660 C C . ASP A 1 736 ? 21.776 18.949 -25.091 1.00 81.69 736 ASP A C 1
ATOM 5662 O O . ASP A 1 736 ? 21.562 17.745 -24.993 1.00 81.69 736 ASP A O 1
ATOM 5666 N N . GLY A 1 737 ? 22.337 19.635 -24.085 1.00 79.94 737 GLY A N 1
ATOM 5667 C CA . GLY A 1 737 ? 22.729 19.054 -22.794 1.00 79.94 737 GLY A CA 1
ATOM 5668 C C . GLY A 1 737 ? 24.109 18.383 -22.760 1.00 79.94 737 GLY A C 1
ATOM 5669 O O . GLY A 1 737 ? 24.545 17.963 -21.689 1.00 79.94 737 GLY A O 1
ATOM 5670 N N . TYR A 1 738 ? 24.819 18.311 -23.889 1.00 80.94 738 TYR A N 1
ATOM 5671 C CA . TYR A 1 738 ? 26.152 17.711 -23.992 1.00 80.94 738 TYR A CA 1
ATOM 5672 C C . TYR A 1 738 ? 27.258 18.770 -23.923 1.00 80.94 738 TYR A C 1
ATOM 5674 O O . TYR A 1 738 ? 27.138 19.837 -24.526 1.00 80.94 738 TYR A O 1
ATOM 5682 N N . THR A 1 739 ? 28.351 18.457 -23.216 1.00 88.31 739 THR A N 1
ATOM 5683 C CA . THR A 1 739 ? 29.505 19.354 -22.974 1.00 88.31 739 THR A CA 1
ATOM 5684 C C . THR A 1 739 ? 30.846 18.774 -23.442 1.00 88.31 739 THR A C 1
ATOM 5686 O O . THR A 1 739 ? 31.903 19.301 -23.113 1.00 88.31 739 THR A O 1
ATOM 5689 N N . ASP A 1 740 ? 30.817 17.645 -24.147 1.00 90.00 740 ASP A N 1
ATOM 5690 C CA . ASP A 1 740 ? 31.960 16.888 -24.676 1.00 90.00 740 ASP A CA 1
ATOM 5691 C C . ASP A 1 740 ? 32.155 17.098 -26.192 1.00 90.00 740 ASP A C 1
ATOM 5693 O O . ASP A 1 740 ? 32.836 16.324 -26.868 1.00 90.00 740 ASP A O 1
ATOM 5697 N N . TRP A 1 741 ? 31.557 18.165 -26.727 1.00 93.75 741 TRP A N 1
ATOM 5698 C CA . TRP A 1 741 ? 31.776 18.635 -28.089 1.00 93.75 741 TRP A CA 1
ATOM 5699 C C . TRP A 1 741 ? 33.225 19.091 -28.296 1.00 93.75 741 TRP A C 1
ATOM 5701 O O . TRP A 1 741 ? 33.850 19.695 -27.426 1.00 93.75 741 TRP A O 1
ATOM 5711 N N . ARG A 1 742 ? 33.758 18.828 -29.490 1.00 95.38 742 ARG A N 1
ATOM 5712 C CA . ARG A 1 742 ? 35.117 19.211 -29.892 1.00 95.38 742 ARG A CA 1
ATOM 5713 C C . ARG A 1 742 ? 35.191 19.503 -31.385 1.00 95.38 742 ARG A C 1
ATOM 5715 O O . ARG A 1 742 ? 34.312 19.110 -32.151 1.00 95.38 742 ARG A O 1
ATOM 5722 N N . MET A 1 743 ? 36.245 20.195 -31.809 1.00 95.25 743 MET A N 1
ATOM 5723 C CA . MET A 1 743 ? 36.529 20.373 -33.235 1.00 95.25 743 MET A CA 1
ATOM 5724 C C . MET A 1 743 ? 36.869 18.999 -33.861 1.00 95.25 743 MET A C 1
ATOM 5726 O O . MET A 1 743 ? 37.557 18.207 -33.209 1.00 95.25 743 MET A O 1
ATOM 5730 N N . PRO A 1 744 ? 36.380 18.679 -35.075 1.00 96.00 744 PRO A N 1
ATOM 5731 C CA . PRO A 1 744 ? 36.616 17.382 -35.706 1.00 96.00 744 PRO A CA 1
ATOM 5732 C C . PRO A 1 744 ? 38.079 17.210 -36.119 1.00 96.00 744 PRO A C 1
ATOM 5734 O O . PRO A 1 744 ? 38.728 18.176 -36.530 1.00 96.00 744 PRO A O 1
ATOM 5737 N N . SER A 1 745 ? 38.576 15.972 -36.071 1.00 96.44 745 SER A N 1
ATOM 5738 C CA . SER A 1 745 ? 39.854 15.605 -36.688 1.00 96.44 745 SER A CA 1
ATOM 5739 C C . SER A 1 745 ? 39.792 15.737 -38.215 1.00 96.44 745 SER A C 1
ATOM 5741 O O . SER A 1 745 ? 38.731 15.946 -38.810 1.00 96.44 745 SER A O 1
ATOM 5743 N N . LYS A 1 746 ? 40.939 15.576 -38.878 1.00 95.88 746 LYS A N 1
ATOM 5744 C CA . LYS A 1 746 ? 41.019 15.527 -40.342 1.00 95.88 746 LYS A CA 1
ATOM 5745 C C . LYS A 1 746 ? 40.155 14.416 -40.951 1.00 95.88 746 LYS A C 1
ATOM 5747 O O . LYS A 1 746 ? 39.525 14.610 -41.989 1.00 95.88 746 LYS A O 1
ATOM 5752 N N . GLU A 1 747 ? 40.131 13.261 -40.305 1.00 96.81 747 GLU A N 1
ATOM 5753 C CA . GLU A 1 747 ? 39.412 12.060 -40.720 1.00 96.81 747 GLU A CA 1
ATOM 5754 C C . GLU A 1 747 ? 37.914 12.222 -40.450 1.00 96.81 747 GLU A C 1
ATOM 5756 O O . GLU A 1 747 ? 37.090 11.920 -41.309 1.00 96.81 747 GLU A O 1
ATOM 5761 N N . GLU A 1 748 ? 37.554 12.768 -39.287 1.00 97.19 748 GLU A N 1
ATOM 5762 C CA . GLU A 1 748 ? 36.164 13.034 -38.905 1.00 97.19 748 GLU A CA 1
ATOM 5763 C C . GLU A 1 748 ? 35.520 14.120 -39.770 1.00 97.19 748 GLU A C 1
ATOM 5765 O O . GLU A 1 748 ? 34.368 13.975 -40.175 1.00 97.19 748 GLU A O 1
ATOM 5770 N N . LEU A 1 749 ? 36.264 15.176 -40.115 1.00 96.50 749 LEU A N 1
ATOM 5771 C CA . LEU A 1 749 ? 35.787 16.199 -41.044 1.00 96.50 749 LEU A CA 1
ATOM 5772 C C . LEU A 1 749 ? 35.567 15.615 -42.448 1.00 96.50 749 LEU A C 1
ATOM 5774 O O . LEU A 1 749 ? 34.581 15.953 -43.105 1.00 96.50 749 LEU A O 1
ATOM 5778 N N . ASN A 1 750 ? 36.408 14.662 -42.865 1.00 97.44 750 ASN A N 1
ATOM 5779 C CA . ASN A 1 750 ? 36.191 13.937 -44.112 1.00 97.44 750 ASN A CA 1
ATOM 5780 C C . ASN A 1 750 ? 34.968 13.008 -44.045 1.00 97.44 750 ASN A C 1
ATOM 5782 O O . ASN A 1 750 ? 34.230 12.915 -45.021 1.00 97.44 750 ASN A O 1
ATOM 5786 N N . LEU A 1 751 ? 34.705 12.360 -42.904 1.00 97.31 751 LEU A N 1
ATOM 5787 C CA . LEU A 1 751 ? 33.474 11.585 -42.703 1.00 97.31 751 LEU A CA 1
ATOM 5788 C C . LEU A 1 751 ? 32.227 12.479 -42.778 1.00 97.31 751 LEU A C 1
ATOM 5790 O O . LEU A 1 751 ? 31.237 12.071 -43.376 1.00 97.31 751 LEU A O 1
ATOM 5794 N N . ILE A 1 752 ? 32.270 13.706 -42.244 1.00 96.31 752 ILE A N 1
ATOM 5795 C CA . ILE A 1 752 ? 31.189 14.693 -42.421 1.00 96.31 752 ILE A CA 1
ATOM 5796 C C . ILE A 1 752 ? 30.988 15.015 -43.909 1.00 96.31 752 ILE A C 1
ATOM 5798 O O . ILE A 1 752 ? 29.854 15.004 -44.393 1.00 96.31 752 ILE A O 1
ATOM 5802 N N . TYR A 1 753 ? 32.072 15.283 -44.642 1.00 96.38 753 TYR A N 1
ATOM 5803 C CA . TYR A 1 753 ? 32.006 15.598 -46.068 1.00 96.38 753 TYR A CA 1
ATOM 5804 C C . TYR A 1 753 ? 31.408 14.441 -46.896 1.00 96.38 753 TYR A C 1
ATOM 5806 O O . TYR A 1 753 ? 30.456 14.642 -47.652 1.00 96.38 753 TYR A O 1
ATOM 5814 N N . GLU A 1 754 ? 31.924 13.223 -46.718 1.00 97.06 754 GLU A N 1
ATOM 5815 C CA . GLU A 1 754 ? 31.495 12.034 -47.464 1.00 97.06 754 GLU A CA 1
ATOM 5816 C C . GLU A 1 754 ? 30.070 11.584 -47.108 1.00 97.06 754 GLU A C 1
ATOM 5818 O O . GLU A 1 754 ? 29.272 11.312 -48.005 1.00 97.06 754 GLU A O 1
ATOM 5823 N N . ASN A 1 755 ? 29.729 11.526 -45.816 1.00 96.19 755 ASN A N 1
ATOM 5824 C CA . ASN A 1 755 ? 28.495 10.886 -45.353 1.00 96.19 755 ASN A CA 1
ATOM 5825 C C . ASN A 1 755 ? 27.313 11.854 -45.209 1.00 96.19 755 ASN A C 1
ATOM 5827 O O . ASN A 1 755 ? 26.166 11.423 -45.322 1.00 96.19 755 ASN A O 1
ATOM 5831 N N . LEU A 1 756 ? 27.567 13.143 -44.943 1.00 94.06 756 LEU A N 1
ATOM 5832 C CA . LEU A 1 756 ? 26.514 14.144 -44.744 1.00 94.06 756 LEU A CA 1
ATOM 5833 C C . LEU A 1 756 ? 26.446 15.160 -45.884 1.00 94.06 756 LEU A C 1
ATOM 5835 O O . LEU A 1 756 ? 25.397 15.275 -46.517 1.00 94.06 756 LEU A O 1
ATOM 5839 N N . PHE A 1 757 ? 27.542 15.864 -46.192 1.00 93.50 757 PHE A N 1
ATOM 5840 C CA . PHE A 1 757 ? 27.510 16.921 -47.213 1.00 93.50 757 PHE A CA 1
ATOM 5841 C C . PHE A 1 757 ? 27.144 16.374 -48.601 1.00 93.50 757 PHE A C 1
ATOM 5843 O O . PHE A 1 757 ? 26.190 16.860 -49.206 1.00 93.50 757 PHE A O 1
ATOM 5850 N N . LYS A 1 758 ? 27.822 15.321 -49.089 1.00 93.50 758 LYS A N 1
ATOM 5851 C CA . LYS A 1 758 ? 27.500 14.717 -50.402 1.00 93.50 758 LYS A CA 1
ATOM 5852 C C . LYS A 1 758 ? 26.081 14.146 -50.486 1.00 93.50 758 LYS A C 1
ATOM 5854 O O . LYS A 1 758 ? 25.515 14.083 -51.574 1.00 93.50 758 LYS A O 1
ATOM 5859 N N . ALA A 1 759 ? 25.509 13.746 -49.353 1.00 91.88 759 ALA A N 1
ATOM 5860 C CA . ALA A 1 759 ? 24.136 13.260 -49.249 1.00 91.88 759 ALA A CA 1
ATOM 5861 C C . ALA A 1 759 ? 23.095 14.392 -49.091 1.00 91.88 759 ALA A C 1
ATOM 5863 O O . ALA A 1 759 ? 21.900 14.109 -49.023 1.00 91.88 759 ALA A O 1
ATOM 5864 N N . ASN A 1 760 ? 23.529 15.660 -49.043 1.00 91.31 760 ASN A N 1
ATOM 5865 C CA . ASN A 1 760 ? 22.708 16.840 -48.756 1.00 91.31 760 ASN A CA 1
ATOM 5866 C C . ASN A 1 760 ? 21.979 16.764 -47.394 1.00 91.31 760 ASN A C 1
ATOM 5868 O O . ASN A 1 760 ? 20.815 17.145 -47.259 1.00 91.31 760 ASN A O 1
ATOM 5872 N N . LEU A 1 761 ? 22.671 16.249 -46.374 1.00 87.88 761 LEU A N 1
ATOM 5873 C CA . LEU A 1 761 ? 22.174 16.068 -45.008 1.00 87.88 761 LEU A CA 1
ATOM 5874 C C . LEU A 1 761 ? 22.894 17.026 -44.051 1.00 87.88 761 LEU A C 1
ATOM 5876 O O . LEU A 1 761 ? 24.102 17.206 -44.145 1.00 87.88 761 LEU A O 1
ATOM 5880 N N . GLY A 1 762 ? 22.177 17.620 -43.093 1.00 80.06 762 GLY A N 1
ATOM 5881 C CA . GLY A 1 762 ? 22.782 18.433 -42.024 1.00 80.06 762 GLY A CA 1
ATOM 5882 C C . GLY A 1 762 ? 23.057 19.907 -42.354 1.00 80.06 762 GLY A C 1
ATOM 5883 O O . GLY A 1 762 ? 23.762 20.565 -41.592 1.00 80.06 762 GLY A O 1
ATOM 5884 N N . ASN A 1 763 ? 22.483 20.458 -43.429 1.00 86.31 763 ASN A N 1
ATOM 5885 C CA . ASN A 1 763 ? 22.532 21.898 -43.747 1.00 86.31 763 ASN A CA 1
ATOM 5886 C C . ASN A 1 763 ? 23.962 22.472 -43.844 1.00 86.31 763 ASN A C 1
ATOM 5888 O O . ASN A 1 763 ? 24.254 23.539 -43.307 1.00 86.31 763 ASN A O 1
ATOM 5892 N N . PHE A 1 764 ? 24.880 21.748 -44.479 1.00 87.81 764 PHE A N 1
ATOM 5893 C CA . PHE A 1 764 ? 26.235 22.235 -44.747 1.00 87.81 764 PHE A CA 1
ATOM 5894 C C . PHE A 1 764 ? 26.260 23.156 -45.974 1.00 87.81 764 PHE A C 1
ATOM 5896 O O . PHE A 1 764 ? 25.482 22.971 -46.908 1.00 87.81 764 PHE A O 1
ATOM 5903 N N . VAL A 1 765 ? 27.172 24.129 -45.985 1.00 90.00 765 VAL A N 1
ATOM 5904 C CA . VAL A 1 765 ? 27.414 25.016 -47.136 1.00 90.00 765 VAL A CA 1
ATOM 5905 C C . VAL A 1 765 ? 28.646 24.544 -47.923 1.00 90.00 765 VAL A C 1
ATOM 5907 O O . VAL A 1 765 ? 29.544 23.947 -47.329 1.00 90.00 765 VAL A O 1
ATOM 5910 N N . PRO A 1 766 ? 28.725 24.780 -49.246 1.00 93.12 766 PRO A N 1
ATOM 5911 C CA . PRO A 1 766 ? 29.867 24.385 -50.076 1.00 93.12 766 PRO A CA 1
ATOM 5912 C C . PRO A 1 766 ? 31.046 25.363 -49.907 1.00 93.12 766 PRO A C 1
ATOM 5914 O O . PRO A 1 766 ? 31.452 26.039 -50.848 1.00 93.12 766 PRO A O 1
ATOM 5917 N N . GLU A 1 767 ? 31.570 25.472 -48.690 1.00 92.94 767 GLU A N 1
ATOM 5918 C CA . GLU A 1 767 ? 32.664 26.375 -48.308 1.00 92.94 767 GLU A CA 1
ATOM 5919 C C . GLU A 1 767 ? 33.685 25.636 -47.425 1.00 92.94 767 GLU A C 1
ATOM 5921 O O . GLU A 1 767 ? 33.586 24.421 -47.233 1.00 92.94 767 GLU A O 1
ATOM 5926 N N . GLU A 1 768 ? 34.700 26.324 -46.902 1.00 93.75 768 GLU A N 1
ATOM 5927 C CA . GLU A 1 768 ? 35.702 25.682 -46.053 1.00 93.75 768 GLU A CA 1
ATOM 5928 C C . GLU A 1 768 ? 35.286 25.517 -44.587 1.00 93.75 768 GLU A C 1
ATOM 5930 O O . GLU A 1 768 ? 34.659 26.386 -43.972 1.00 93.75 768 GLU A O 1
ATOM 5935 N N . TYR A 1 769 ? 35.727 24.396 -44.013 1.00 94.62 769 TYR A N 1
ATOM 5936 C CA . TYR A 1 769 ? 35.556 24.029 -42.612 1.00 94.62 769 TYR A CA 1
ATOM 5937 C C . TYR A 1 769 ? 36.911 23.754 -41.949 1.00 94.62 769 TYR A C 1
ATOM 5939 O O . TYR A 1 769 ? 37.791 23.133 -42.549 1.00 94.62 769 TYR A O 1
ATOM 5947 N N . TRP A 1 770 ? 37.074 24.194 -40.700 1.00 95.56 770 TRP A N 1
ATOM 5948 C CA . TRP A 1 770 ? 38.249 23.903 -39.875 1.00 95.56 770 TRP A CA 1
ATOM 5949 C C . TRP A 1 770 ? 38.208 22.501 -39.258 1.00 95.56 770 TRP A C 1
ATOM 5951 O O . TRP A 1 770 ? 37.150 22.006 -38.866 1.00 95.56 770 TRP A O 1
ATOM 5961 N N . SER A 1 771 ? 39.395 21.922 -39.083 1.00 95.25 771 SER A N 1
ATOM 5962 C CA . SER A 1 771 ? 39.641 20.735 -38.257 1.00 95.25 771 SER A CA 1
ATOM 5963 C C . SER A 1 771 ? 40.646 21.039 -37.143 1.00 95.25 771 SER A C 1
ATOM 5965 O O . SER A 1 771 ? 41.373 22.032 -37.209 1.00 95.25 771 SER A O 1
ATOM 5967 N N . SER A 1 772 ? 40.739 20.159 -36.146 1.00 95.25 772 SER A N 1
ATOM 5968 C CA . SER A 1 772 ? 41.693 20.264 -35.034 1.00 95.25 772 SER A CA 1
ATOM 5969 C C . SER A 1 772 ? 43.149 19.954 -35.420 1.00 95.25 772 SER A C 1
ATOM 5971 O O . SER A 1 772 ? 44.024 19.968 -34.558 1.00 95.25 772 SER A O 1
ATOM 5973 N N . GLU A 1 773 ? 43.410 19.609 -36.682 1.00 95.38 773 GLU A N 1
ATOM 5974 C CA . GLU A 1 773 ? 44.683 19.061 -37.153 1.00 95.38 773 GLU A CA 1
ATOM 5975 C C . GLU A 1 773 ? 45.726 20.162 -37.433 1.00 95.38 773 GLU A C 1
ATOM 5977 O O . GLU A 1 773 ? 45.458 21.141 -38.140 1.00 95.38 773 GLU A O 1
ATOM 5982 N N . VAL A 1 774 ? 46.938 19.982 -36.891 1.00 92.62 774 VAL A N 1
ATOM 5983 C CA . VAL A 1 774 ? 48.041 20.959 -36.938 1.00 92.62 774 VAL A CA 1
ATOM 5984 C C . VAL A 1 774 ? 49.340 20.273 -37.350 1.00 92.62 774 VAL A C 1
ATOM 5986 O O . VAL A 1 774 ? 49.808 19.362 -36.675 1.00 92.62 774 VAL A O 1
ATOM 5989 N N . SER A 1 775 ? 49.982 20.765 -38.410 1.00 91.56 775 SER A N 1
ATOM 5990 C CA . SER A 1 775 ? 51.264 20.238 -38.894 1.00 91.56 775 SER A CA 1
ATOM 5991 C C . SER A 1 775 ? 52.185 21.373 -39.324 1.00 91.56 775 SER A C 1
ATOM 5993 O O . SER A 1 775 ? 51.767 22.280 -40.039 1.00 91.56 775 SER A O 1
ATOM 5995 N N . GLY A 1 776 ? 53.437 21.373 -38.854 1.00 86.19 776 GLY A N 1
ATOM 5996 C CA . GLY A 1 776 ? 54.430 22.404 -39.200 1.00 86.19 776 GLY A CA 1
ATOM 5997 C C . GLY A 1 776 ? 54.041 23.843 -38.818 1.00 86.19 776 GLY A C 1
ATOM 5998 O O . GLY A 1 776 ? 54.506 24.782 -39.451 1.00 86.19 776 GLY A O 1
ATOM 5999 N N . GLY A 1 777 ? 53.154 24.027 -37.831 1.00 86.81 777 GLY A N 1
ATOM 6000 C CA . GLY A 1 777 ? 52.587 25.332 -37.447 1.00 86.81 777 GLY A CA 1
ATOM 6001 C C . GLY A 1 777 ? 51.361 25.772 -38.264 1.00 86.81 777 GLY A C 1
ATOM 6002 O O . GLY A 1 777 ? 50.646 26.688 -37.837 1.00 86.81 777 GLY A O 1
ATOM 6003 N N . ARG A 1 778 ? 51.091 25.079 -39.376 1.00 91.50 778 ARG A N 1
ATOM 6004 C CA . ARG A 1 778 ? 49.940 25.238 -40.276 1.00 91.50 778 ARG A CA 1
ATOM 6005 C C . ARG A 1 778 ? 48.734 24.465 -39.732 1.00 91.50 778 ARG A C 1
ATOM 6007 O O . ARG A 1 778 ? 48.915 23.452 -39.057 1.00 91.50 778 ARG A O 1
ATOM 6014 N N . VAL A 1 779 ? 47.515 24.891 -40.056 1.00 94.50 779 VAL A N 1
ATOM 6015 C CA . VAL A 1 779 ? 46.263 24.213 -39.644 1.00 94.50 779 VAL A CA 1
ATOM 6016 C C . VAL A 1 779 ? 45.524 23.651 -40.855 1.00 94.50 779 VAL A C 1
ATOM 6018 O O . VAL A 1 779 ? 45.635 24.214 -41.945 1.00 94.50 779 VAL A O 1
ATOM 6021 N N . MET A 1 780 ? 44.781 22.555 -40.686 1.00 95.88 780 MET A N 1
ATOM 6022 C CA . MET A 1 780 ? 44.075 21.894 -41.791 1.00 95.88 780 MET A CA 1
ATOM 6023 C C . MET A 1 780 ? 42.619 22.376 -41.933 1.00 95.88 780 MET A C 1
ATOM 6025 O O . MET A 1 780 ? 41.849 22.385 -40.963 1.00 95.88 780 MET A O 1
ATOM 6029 N N . LYS A 1 781 ? 42.237 22.730 -43.167 1.00 95.12 781 LYS A N 1
ATOM 6030 C CA . LYS A 1 781 ? 40.856 22.997 -43.599 1.00 95.12 781 LYS A CA 1
ATOM 6031 C C . LYS A 1 781 ? 40.415 22.033 -44.705 1.00 95.12 781 LYS A C 1
ATOM 6033 O O . LYS A 1 781 ? 41.225 21.653 -45.550 1.00 95.12 781 LYS A O 1
ATOM 6038 N N . GLN A 1 782 ? 39.123 21.715 -44.755 1.00 96.94 782 GLN A N 1
ATOM 6039 C CA . GLN A 1 782 ? 38.513 20.996 -45.878 1.00 96.94 782 GLN A CA 1
ATOM 6040 C C . GLN A 1 782 ? 37.509 21.888 -46.607 1.00 96.94 782 GLN A C 1
ATOM 6042 O O . GLN A 1 782 ? 36.635 22.477 -45.976 1.00 96.94 782 GLN A O 1
ATOM 6047 N N . ASN A 1 783 ? 37.626 21.983 -47.930 1.00 95.81 783 ASN A N 1
ATOM 6048 C CA . ASN A 1 783 ? 36.684 22.695 -48.789 1.00 95.81 783 ASN A CA 1
ATOM 6049 C C . ASN A 1 783 ? 35.533 21.761 -49.179 1.00 95.81 783 ASN A C 1
ATOM 6051 O O . ASN A 1 783 ? 35.752 20.757 -49.854 1.00 95.81 783 ASN A O 1
ATOM 6055 N N . PHE A 1 784 ? 34.302 22.078 -48.778 1.00 95.12 784 PHE A N 1
ATOM 6056 C CA . PHE A 1 784 ? 33.153 21.213 -49.046 1.00 95.12 784 PHE A CA 1
ATOM 6057 C C . PHE A 1 784 ? 32.635 21.340 -50.490 1.00 95.12 784 PHE A C 1
ATOM 6059 O O . PHE A 1 784 ? 31.968 20.432 -50.964 1.00 95.12 784 PHE A O 1
ATOM 6066 N N . ALA A 1 785 ? 32.998 22.378 -51.254 1.00 94.25 785 ALA A N 1
ATOM 6067 C CA . ALA A 1 785 ? 32.624 22.472 -52.672 1.00 94.25 785 ALA A CA 1
ATOM 6068 C C . ALA A 1 785 ? 33.273 21.387 -53.556 1.00 94.25 785 ALA A C 1
ATOM 6070 O O . ALA A 1 785 ? 32.728 21.048 -54.606 1.00 94.25 785 ALA A O 1
ATOM 6071 N N . ASN A 1 786 ? 34.446 20.871 -53.170 1.00 93.19 786 ASN A N 1
ATOM 6072 C CA . ASN A 1 786 ? 35.224 19.917 -53.975 1.00 93.19 786 ASN A CA 1
ATOM 6073 C C . ASN A 1 786 ? 35.896 18.781 -53.172 1.00 93.19 786 ASN A C 1
ATOM 6075 O O . ASN A 1 786 ? 36.478 17.876 -53.769 1.00 93.19 786 ASN A O 1
ATOM 6079 N N . GLY A 1 787 ? 35.821 18.806 -51.840 1.00 93.94 787 GLY A N 1
ATOM 6080 C CA . GLY A 1 787 ? 36.406 17.816 -50.935 1.00 93.94 787 GLY A CA 1
ATOM 6081 C C . GLY A 1 787 ? 37.886 18.009 -50.605 1.00 93.94 787 GLY A C 1
ATOM 6082 O O . GLY A 1 787 ? 38.414 17.229 -49.813 1.00 93.94 787 GLY A O 1
ATOM 6083 N N . ALA A 1 788 ? 38.564 19.009 -51.177 1.00 96.12 788 ALA A N 1
ATOM 6084 C CA . ALA A 1 788 ? 40.005 19.193 -51.013 1.00 96.12 788 ALA A CA 1
ATOM 6085 C C . ALA A 1 788 ? 40.385 19.501 -49.553 1.00 96.12 788 ALA A C 1
ATOM 6087 O O . ALA A 1 788 ? 39.785 20.371 -48.920 1.00 96.12 788 ALA A O 1
ATOM 6088 N N . GLN A 1 789 ? 41.399 18.801 -49.035 1.00 95.81 789 GLN A N 1
ATOM 6089 C CA . GLN A 1 789 ? 41.977 19.024 -47.706 1.00 95.81 789 GLN A CA 1
ATOM 6090 C C . GLN A 1 789 ? 43.348 19.692 -47.831 1.00 95.81 789 GLN A C 1
ATOM 6092 O O . GLN A 1 789 ? 44.239 19.166 -48.497 1.00 95.81 789 GLN A O 1
ATOM 6097 N N . GLU A 1 790 ? 43.530 20.834 -47.170 1.00 94.50 790 GLU A N 1
ATOM 6098 C CA . GLU A 1 790 ? 44.712 21.687 -47.320 1.00 94.50 790 GLU A CA 1
ATOM 6099 C C . GLU A 1 790 ? 45.201 22.224 -45.972 1.00 94.50 790 GLU A C 1
ATOM 6101 O O . GLU A 1 790 ? 44.406 22.549 -45.090 1.00 94.50 790 GLU A O 1
ATOM 6106 N N . TYR A 1 791 ? 46.520 22.381 -45.833 1.00 94.88 791 TYR A N 1
ATOM 6107 C CA . TYR A 1 791 ? 47.127 23.098 -44.710 1.00 94.88 791 TYR A CA 1
ATOM 6108 C C . TYR A 1 791 ? 47.365 24.569 -45.074 1.00 94.88 791 TYR A C 1
ATOM 6110 O O . TYR A 1 791 ? 47.914 24.864 -46.138 1.00 94.88 791 TYR A O 1
ATOM 6118 N N . THR A 1 792 ? 47.010 25.483 -44.170 1.00 91.19 792 THR A N 1
ATOM 6119 C CA . THR A 1 792 ? 47.157 26.938 -44.340 1.00 91.19 792 THR A CA 1
ATOM 6120 C C . THR A 1 792 ? 47.840 27.596 -43.140 1.00 91.19 792 THR A C 1
ATOM 6122 O O . THR A 1 792 ? 47.710 27.144 -41.999 1.00 91.19 792 THR A O 1
ATOM 6125 N N . ASP A 1 793 ? 48.569 28.677 -43.416 1.00 90.81 793 ASP A N 1
ATOM 6126 C CA . ASP A 1 793 ? 49.258 29.512 -42.426 1.00 90.81 793 ASP A CA 1
ATOM 6127 C C . ASP A 1 793 ? 48.391 30.692 -41.956 1.00 90.81 793 ASP A C 1
ATOM 6129 O O . ASP A 1 793 ? 48.609 31.232 -40.875 1.00 90.81 793 ASP A O 1
ATOM 6133 N N . ASP A 1 794 ? 47.355 31.060 -42.720 1.00 86.88 794 ASP A N 1
ATOM 6134 C CA . ASP A 1 794 ? 46.508 32.241 -42.491 1.00 86.88 794 ASP A CA 1
ATOM 6135 C C . ASP A 1 794 ? 45.433 32.035 -41.403 1.00 86.88 794 ASP A C 1
ATOM 6137 O O . ASP A 1 794 ? 44.406 32.715 -41.379 1.00 86.88 794 ASP A O 1
ATOM 6141 N N . LYS A 1 795 ? 45.670 31.106 -40.472 1.00 83.50 795 LYS A N 1
ATOM 6142 C CA . LYS A 1 795 ? 44.733 30.634 -39.433 1.00 83.50 795 LYS A CA 1
ATOM 6143 C C . LYS A 1 795 ? 44.144 31.723 -38.528 1.00 83.50 795 LYS A C 1
ATOM 6145 O O . LYS A 1 795 ? 43.072 31.521 -37.961 1.00 83.50 795 LYS A O 1
ATOM 6150 N N . ASP A 1 796 ? 44.837 32.858 -38.426 1.00 87.00 796 ASP A N 1
ATOM 6151 C CA . ASP A 1 796 ? 44.456 34.039 -37.642 1.00 87.00 796 ASP A CA 1
ATOM 6152 C C . ASP A 1 796 ? 43.804 35.148 -38.498 1.00 87.00 796 ASP A C 1
ATOM 6154 O O . ASP A 1 796 ? 43.261 36.111 -37.957 1.00 87.00 796 ASP A O 1
ATOM 6158 N N . ARG A 1 797 ? 43.870 35.035 -39.834 1.00 84.81 797 ARG A N 1
ATOM 6159 C CA . ARG A 1 797 ? 43.467 36.067 -40.812 1.00 84.81 797 ARG A CA 1
ATOM 6160 C C . ARG A 1 797 ? 42.237 35.703 -41.639 1.00 84.81 797 ARG A C 1
ATOM 6162 O O . ARG A 1 797 ? 41.544 36.606 -42.099 1.00 84.81 797 ARG A O 1
ATOM 6169 N N . ILE A 1 798 ? 41.961 34.413 -41.833 1.00 89.94 798 ILE A N 1
ATOM 6170 C CA . ILE A 1 798 ? 40.773 33.930 -42.552 1.00 89.94 798 ILE A CA 1
ATOM 6171 C C . ILE A 1 798 ? 39.769 33.296 -41.591 1.00 89.94 798 ILE A C 1
ATOM 6173 O O . ILE A 1 798 ? 40.133 32.779 -40.536 1.00 89.94 798 ILE A O 1
ATOM 6177 N N . SER A 1 799 ? 38.490 33.357 -41.957 1.00 92.88 799 SER A N 1
ATOM 6178 C CA . SER A 1 799 ? 37.393 32.801 -41.167 1.00 92.88 799 SER A CA 1
ATOM 6179 C C . SER A 1 799 ? 36.659 31.728 -41.958 1.00 92.88 799 SER A C 1
ATOM 6181 O O . SER A 1 799 ? 36.088 32.028 -43.004 1.00 92.88 799 SER A O 1
ATOM 6183 N N . HIS A 1 800 ? 36.639 30.512 -41.418 1.00 93.44 800 HIS A N 1
ATOM 6184 C CA . HIS A 1 800 ? 35.984 29.337 -41.999 1.00 93.44 800 HIS A CA 1
ATOM 6185 C C . HIS A 1 800 ? 34.938 28.790 -41.033 1.00 93.44 800 HIS A C 1
ATOM 6187 O O . HIS A 1 800 ? 34.891 29.187 -39.864 1.00 93.44 800 HIS A O 1
ATOM 6193 N N . HIS A 1 801 ? 34.072 27.903 -41.513 1.00 92.62 801 HIS A N 1
ATOM 6194 C CA . HIS A 1 801 ? 33.075 27.276 -40.655 1.00 92.62 801 HIS A CA 1
ATOM 6195 C C . HIS A 1 801 ? 33.709 26.266 -39.697 1.00 92.62 801 HIS A C 1
ATOM 6197 O O . HIS A 1 801 ? 34.792 25.729 -39.926 1.00 92.62 801 HIS A O 1
ATOM 6203 N N . VAL A 1 802 ? 33.001 25.973 -38.612 1.00 91.00 802 VAL A N 1
ATOM 6204 C CA . VAL A 1 802 ? 33.354 24.894 -37.691 1.00 91.00 802 VAL A CA 1
ATOM 6205 C C . VAL A 1 802 ? 32.111 24.056 -37.461 1.00 91.00 802 VAL A C 1
ATOM 6207 O O . VAL A 1 802 ? 31.011 24.598 -37.342 1.00 91.00 802 VAL A O 1
ATOM 6210 N N . ARG A 1 803 ? 32.275 22.733 -37.405 1.00 91.44 803 ARG A N 1
ATOM 6211 C CA . ARG A 1 803 ? 31.187 21.830 -37.047 1.00 91.44 803 ARG A CA 1
ATOM 6212 C C . ARG A 1 803 ? 31.603 20.937 -35.883 1.00 91.44 803 ARG A C 1
ATOM 6214 O O . ARG A 1 803 ? 32.291 19.951 -36.126 1.00 91.44 803 ARG A O 1
ATOM 6221 N N . PRO A 1 804 ? 31.233 21.286 -34.639 1.00 94.25 804 PRO A N 1
ATOM 6222 C CA . PRO A 1 804 ? 31.586 20.481 -33.482 1.00 94.25 804 PRO A CA 1
ATOM 6223 C C . PRO A 1 804 ? 31.041 19.057 -33.620 1.00 94.25 804 PRO A C 1
ATOM 6225 O O . PRO A 1 804 ? 29.919 18.856 -34.099 1.00 94.25 804 PRO A O 1
ATOM 6228 N N . VAL A 1 805 ? 31.842 18.087 -33.186 1.00 95.50 805 VAL A N 1
ATOM 6229 C CA . VAL A 1 805 ? 31.501 16.663 -33.153 1.00 95.50 805 VAL A CA 1
ATOM 6230 C C . VAL A 1 805 ? 31.636 16.096 -31.748 1.00 95.50 805 VAL A C 1
ATOM 6232 O O . VAL A 1 805 ? 32.397 16.618 -30.930 1.00 95.50 805 VAL A O 1
ATOM 6235 N N . ARG A 1 806 ? 30.921 15.002 -31.490 1.00 94.38 806 ARG A N 1
ATOM 6236 C CA . ARG A 1 806 ? 31.091 14.152 -30.305 1.00 94.38 806 ARG A CA 1
ATOM 6237 C C . ARG A 1 806 ? 30.832 12.688 -30.655 1.00 94.38 806 ARG A C 1
ATOM 6239 O O . ARG A 1 806 ? 30.131 12.385 -31.624 1.00 94.38 806 ARG A O 1
ATOM 6246 N N . SER A 1 807 ? 31.409 11.791 -29.865 1.00 93.00 807 SER A N 1
ATOM 6247 C CA . SER A 1 807 ? 31.170 10.348 -29.961 1.00 93.00 807 SER A CA 1
ATOM 6248 C C . SER A 1 807 ? 30.019 9.934 -29.038 1.00 93.00 807 SER A C 1
ATOM 6250 O O . SER A 1 807 ? 29.738 10.618 -28.051 1.00 93.00 807 SER A O 1
ATOM 6252 N N . PHE A 1 808 ? 29.347 8.828 -29.355 1.00 83.94 808 PHE A N 1
ATOM 6253 C CA . PHE A 1 808 ? 28.236 8.275 -28.573 1.00 83.94 808 PHE A CA 1
ATOM 6254 C C . PHE A 1 808 ? 28.273 6.743 -28.555 1.00 83.94 808 PHE A C 1
ATOM 6256 O O . PHE A 1 808 ? 28.853 6.160 -29.496 1.00 83.94 808 PHE A O 1
#

pLDDT: mean 79.96, std 17.49, range [27.56, 98.56]

Foldseek 3Di:
DDDDDDDDDDPPPPPPPPDDPPPPPDDFFKFKAKWFFPDKAKAADDDDDDDDPPPDPHAAEDDDDDAQFDGFRIKMKGKTQLLLFFPPWAFPWKKKWWAWPWFPDFDWWKKFKWWDDCVVQPVPPDPVDRDDHYDTRRSHPTDTQFIDIGGRVCHPVIDITIGDCPPPRNVVCSVVSGMTMMMMHIHDDGIDIDDQVNVVVVFQLRHTIMMTTTGDNLVSLQLWQKDDCAALLRQLAGPFDEPFDFDAWAKDFLFFPDQFKFFALEFWIDTRQKIWGWIWTAHHDDRDTPFIFIWIFHLDPNRHTPCPDTDTDPAGQDYYWDAASQQWIWTQGDPQSQKIFTFHNVPRGHTPDIDGHARFQEHWHADSSLWIWTQHQQAIWIARNVGDTQGGDDDPDPHSGWQKYYWHAALSRQWIWIQGLVQCWIFIAGNRRRDTLDIDHNPEHEDDDPRHRQAWYWRAANPQRKIWTARTRAWHQKIWIDHNSRHTDDMDGDLVPDRTAWGRWNHAPQWTWITGPAFIWIARNVPRDIDTLGGGNADSSWRWHAYNQGKIWTFGDDFQWTWIWIQDPVVSDIDIHTNVNRRDGGQASWDWDQGLQGWIWIGGSGTIMTMARQATDVQAAEAEAAEQDAASYEYEHAAEYEYELYENDPQGEYEYEHAHYYYYDPNYYYDPNYHYHYYYHHSNPPPPPQDQQDDDDQAGFLAADPVGKGKGWHLDWDDWDFQVVLQVCQQCDQGPNDNQWGFAAPVSVLSCLVRALVVVGRPDDQAKEFGPDADPCWGWIAGSVVGDIDTDNCRHPGTDTTIIMDID

Radius of gyration: 34.67 Å; chains: 1; bounding box: 101×98×102 Å

Sequence (808 aa):
MKIFKKSGQIRSFILLFLLLSLSTLEAQDVKVMTLLSDKEVTVSKPAPDKVSQKDYDGLFIKGEEKNGSVSYENLSYLQFNLGNMPNHAQIKSLTLRIYLKEAVGSKTQSVKVYPLDAQKVWSDFSWETRPDSGDNIPIGKRKAIGLKDVSPKQRDSGTDFKFNIKDPIINSKMAARGLISLLLAASKEDYEYYAARTAQEDGYAYQPKLIIEYSIDSHLALGNWAQMKQDPQHSGQQTWASNVTPDLVKARKIIEGTNQFSYTKVNPVIYDGQLICAVQQTGTGNGNVEGNYLHRYALTSTGERLNPESPRLSDIVKHQPVVGPKKQLYCILGKAATTLVELDLENNFEEKKRFTTEPVTATPVVGIDGSLYLSTKGGLYAYTPDFKIKWKYAPLTNLKNHHFGSLALSKDEQKAYVVFGDDNKLVVLDTRDGTVLKSSEEIFSIKIEGDETKIPVPAVDVKTGKVVVLDGFRTGKQLTVFNIDGNLVKTYDGCGKSSECFSQPVITNGNAYFIQNGALMKLDLAIMNLVSVGGTSLNPASTLAADKNGNVYVLNTTGKAADLTIYNKGDGTVKTTPLNELNDANLTGNRLLLAPDGNLVIGNDNFVALVQPVSFVGDVTTLSITSVPEDQKVYRTINAIEVGAVVHKSPNNTILYAGKSISFKPGFSVESGAKLTCNIGNWKVKKKSLSIGDSYAGGIIVHLTGDGHGLVAVPEVWTKTNWLAGMGICNTLNYDGYTDWRMPSKEELNLIYENLFKANLGNFVPEEYWSSEVSGGRVMKQNFANGAQEYTDDKDRISHHVRPVRSF